Protein 3NTL (pdb70)

Foldseek 3Di:
DDDLKAFFFKEKEWEFFFFAFALVCVVLLQQQFVDDADDDPDHGPAHHVLSLLLLLLVLLAVQQVCCVRVNDPPPDADDPPLEAAEEWLENRGLSSSVSSCCSNGNPDDYDHHYDPPRVDTDLLQALAFADADPVLWVVLQVLLVVLLVVADQQVLQVLVCVLRVSCPGNCCVPVVPRGQVVKDKGWDRHHGHATDIDGSLVSLQSLLVNLLSCLLVQPDCCNRSNVSQDDPVSNLSSLSSNQSRLCSRQARLSSLLRRLVSNLVVVLCCQPVVVVVHRRHYYYYHHPSNVRSNCNLLAKDDWDFPLASHPRDRRKIWMWIWMASVVVRFIKIWIKIWAAHSCCSNVVPRAHPVRHTGIGTIDGPQFGAPPVRIGGPVSVSCSSVVSD/DPWFFQAKEKEAAFFFFAQAQDPPDLNQQQFVDDADDDPDHHPAHDPLRLLLLLLVLLAVLQVNQVRPYAHPPDAPPPPLEAAEEWQENRGLSSSVSSCCSNGPPYPHHHDYDPDHPDGDLLFALAFADQDVVLFVVLQVLLVVLLVVDDQLVLQVLVCVLRVRQPGNCCVPVVQRGQNPKDKDWGRHHGHATAIDGNLVSLLSVLVNLLSCLLVQPPCCNRSNNSQDDVVSNLSSLCSNQSRLCSGQAGLSSLLRRNLSNLVVVLCQVPVVVVSHRSYYYYYHHPSNVNSVCNLLAWDDDDFPQASHPRDRAKIWMWTWIDDPDPQQIKIWIKTWGAHSCCSNVVPNAHPVRHTGIDTIAGPQFGDDPVRIGGVVSVSVSSVVSND

InterPro domains:
  IPR000560 Histidine phosphatase superfamily, clade-2 [PF00328] (30-363)
  IPR000560 Histidine phosphatase superfamily, clade-2 [cd07061] (30-361)
  IPR029033 Histidine phosphatase superfamily [G3DSA:3.40.50.1240] (29-404)
  IPR029033 Histidine phosphatase superfamily [G3DSA:3.40.50.1240] (44-274)
  IPR029033 Histidine phosphatase superfamily [SSF53254] (25-410)
  IPR033379 Histidine acid phosphatase active site [PS00616] (31-45)
  IPR033379 Histidine acid phosphatase active site [PS00778] (305-321)
  IPR050645 Histidine Acid Phosphatase [PTHR11567] (20-408)

Secondary structure (DSSP, 8-state):
--TTEEEEEEEEEEE--SBPPPGGGHHHHHHT-SSPPPP-SS-TTSBPHHHHHHHHHHHHHHHHHHHHTTSS-TTSPPPTTSEEEEE-SSHHHHHHHHHHHHHHSTTS---EE--SSTTS--GGG--------HHHHHHHHHHHHHHHHT---HHHHHHHHHHTTGGGSHHHHTT----TTTS--EEE--TTS--EEESHHHHHHHHHHHHHHHHHHT--GGGSGGGT--SHHHHHHHHHHHHHHHHHHH-SHHHHHHHTHHHHHHHHIIIIITGGGS-SEEEEEE-HHHHHHHHHHTTBPP---TT-S-SS-TT-EEEEEEEEETTTTEEEEEEEEEE--HHHHHTT---SSSSPPEEEEE-BSSS---TTS-EEHHHHHHHHHHH-/---EEEEEEEEEE---BPPP-STTSHHHHT-SSPPPP-SS-TTPBPHHHHHHHHHHHHHHHHHHHHTTSS-TTSPPPTTSEEEEE-SSHHHHHHHHHHHHHHSTTS--PEE--S-TTS--GGG--------HHHHHHHHHHHHHHHHT---HHHHHHHHHHHTGGGSHHHHHH----SSS---EEE--TTS--EEESHHHHHHHHHHHHHHHHHHT--GGGSGGGT--SHHHHHHHHHHHHHHHHHHH-SHHHHHHHTHHHHHHHHIIIIITTTT--SEEEEEE-HHHHHHHHHHTTBPP---TT-S-SS-TT-EEEEEEEESS-GGG-EEEEEEEE--HHHHHHT----SSSPPEEEEE-BTTB---TTS-EEHHHHHHHHHHHH-

Sequence (775 aa):
SPEGYQLEQVLIMSRANLRAPLANNGSVLEQSTPKQWPEWEVPGGQLTTKGGVLEVYMGHYMREWLAQQGMVKTGECPAADSVYAYANSLQRTVVATAQFFITGAFPGCDVPVHHQEEKMMGTMDPTFNPVITDNSPEFREKALKAMETERQKMQLTESYKLLEQMTNYADSPSCKEKKVCSLADAKDTFSADYEKEPGVSGPLKKVGNSLVDAFTLQYYEGFPADQVVAWGEIKTDQQWRVLSKLKNGYQDSLFTSTEVAQNVAKPLVKYIDKTLVTEQAKAPKITLLLVGHDSSNIASLLTALDFKPYQLHDQQERTPIGGKIVFQRWHDKNANQELMKIEYVYQSSEQLRNASVLSLQSPAQRVTLELKGCPVDANGFCPVDKFNAVMNNAAEGYQLEQVLIMSRANLRAPLANNGSVLLEQSTPKQWPEWEVPGGQLTTKGGVLEVYMMGHYMMREEWLAQQGMVKTGECPAADSVYAYANSLQRTVATAQFFITGAFPGCDVPVHHQEKMGTMDPTFNPVITDNSPEFREKALKAMETERQKMQLTESYKLLEQMTNNYADSPSCKEKKVCSLADAKDTFSADYEKEPGVSGPLKVGNSLVDAFTLQYYEGFPADQVAWGEIKTDQQQWRVVLSSKLKNGYQQDSLFTSSTEVAQNVAKPLVKYIDKTLVTEQAKAPKITLLVGHDSSNIASLLTALDFKPYQLHDQQERTPIGGKIVFQRWHDKNANQELMKIEYVYQSSEQLRNASVLSLQSSPAQRVTLELKGCPVDANGFCPVDKFNAVMNNAAK

Solvent-accessible surface area: 31461 Å² total; per-residue (Å²): 81,37,150,21,40,81,2,62,8,1,0,0,0,0,9,3,0,0,11,2,23,58,72,148,17,38,85,33,15,98,64,2,4,72,57,150,50,24,155,38,80,32,64,29,9,33,3,2,11,30,0,0,1,0,1,0,15,0,0,13,3,0,29,32,16,1,23,111,25,54,6,6,104,103,27,93,53,19,64,97,134,22,11,72,0,30,0,0,0,28,35,34,0,0,0,0,0,30,1,3,10,10,2,0,2,25,2,7,95,26,83,28,66,32,58,119,146,58,62,42,62,9,90,25,0,30,4,24,0,73,47,104,41,112,97,28,46,102,124,0,57,132,12,0,63,68,34,48,141,145,38,166,6,86,135,1,5,115,23,0,19,121,4,1,54,6,58,65,0,20,18,10,116,124,146,156,72,72,27,4,34,119,40,182,38,87,14,41,2,76,99,94,122,77,3,16,8,65,30,8,0,82,29,0,20,3,1,0,11,0,0,8,0,2,50,4,35,35,27,67,74,96,71,10,1,54,20,58,22,167,56,111,122,40,28,141,15,0,6,71,0,16,25,3,36,16,36,0,2,4,32,6,67,73,0,0,103,7,4,4,98,49,2,2,122,49,0,10,77,14,6,30,83,103,49,85,189,23,36,90,3,1,0,0,1,0,16,34,12,5,0,9,1,0,9,29,11,1,65,16,83,113,38,152,9,83,88,22,45,5,73,3,0,0,0,0,0,0,0,1,1,43,7,56,9,129,107,62,124,79,51,6,3,37,6,12,0,0,0,0,8,18,86,23,0,54,98,25,34,87,0,8,58,156,55,61,4,32,59,23,68,5,51,2,105,37,0,68,45,74,109,82,6,5,4,50,10,109,102,0,33,58,24,0,65,134,33,67,198,35,84,45,2,63,4,0,0,0,0,0,9,7,0,0,45,1,16,96,37,90,136,48,13,64,11,42,34,1,4,69,64,163,36,34,160,35,68,33,63,26,22,33,4,2,12,33,0,0,1,0,0,0,14,0,0,21,4,0,17,26,18,2,22,104,41,43,10,12,123,75,28,95,58,13,72,96,135,11,11,76,0,28,0,0,0,32,31,55,0,0,0,0,0,26,2,2,8,11,2,1,2,31,1,8,84,22,83,25,68,39,53,182,140,69,57,53,63,8,93,22,0,30,5,30,0,61,54,94,32,74,120,28,68,102,124,0,39,138,19,0,62,66,53,44,134,149,37,140,5,84,118,1,5,102,46,0,27,140,1,0,62,2,60,64,0,26,16,17,141,114,137,156,74,50,34,0,19,107,28,162,38,82,22,38,2,52,105,86,118,68,3,16,10,60,28,6,0,80,23,0,27,23,0,0,15,2,0,9,1,1,49,4,30,35,28,81,77,97,72,6,0,58,17,62,22,161,70,103,115,42,24,124,19,0,10,98,0,14,25,4,38,18,32,0,1,6,41,11,84,53,0,0,72,24,2,4,72,40,2,1,112,36,0,14,67,6,4,37,92,80,58,114,163,25,23,91,2,1,0,0,0,0,20,39,14,5,0,10,1,0,9,30,5,2,65,17,88,125,36,152,14,90,93,22,45,8,78,2,0,1,0,0,0,0,0,0,0,29,24,42,71,78,86,67,102,102,6,38,3,34,6,12,0,0,0,0,9,21,87,21,0,51,97,28,32,99,1,20,67,158,57,58,5,36,60,25,68,4,35,2,112,41,0,79,43,79,108,104,5,36,3,51,14,78,98,1,49,58,22,0,86,93,10,22,187

Structure (mmCIF, N/CA/C/O backbone):
data_3NTL
#
_entry.id   3NTL
#
_cell.length_a   151.079
_cell.length_b   151.079
_cell.length_c   86.644
_cell.angle_alpha   90.00
_cell.angle_beta   90.00
_cell.angle_gamma   120.00
#
_symmetry.space_group_name_H-M   'H 3'
#
loop_
_entity.id
_entity.type
_entity.pdbx_description
1 polymer 'Acid glucose-1-phosphate phosphatase'
2 non-polymer 'INOSITOL HEXAKISPHOSPHATE'
3 non-polymer 'PHOSPHATE ION'
4 non-polymer 'CALCIUM ION'
5 water water
#
loop_
_atom_site.group_PDB
_atom_site.id
_atom_site.type_symbol
_atom_site.label_atom_id
_atom_site.label_alt_id
_atom_site.label_comp_id
_atom_site.label_asym_id
_atom_site.label_entity_id
_atom_site.label_seq_id
_atom_site.pdbx_PDB_ins_code
_atom_site.Cartn_x
_atom_site.Cartn_y
_atom_site.Cartn_z
_atom_site.occupancy
_atom_site.B_iso_or_equiv
_atom_site.auth_seq_id
_atom_site.auth_comp_id
_atom_site.auth_asym_id
_atom_site.auth_atom_id
_atom_site.pdbx_PDB_model_num
ATOM 1 N N . SER A 1 1 ? -35.043 -7.152 0.182 1.00 48.24 1 SER A N 1
ATOM 2 C CA . SER A 1 1 ? -34.153 -8.110 -0.510 1.00 47.90 1 SER A CA 1
ATOM 3 C C . SER A 1 1 ? -34.933 -9.363 -0.934 1.00 47.31 1 SER A C 1
ATOM 4 O O . SER A 1 1 ? -35.622 -9.966 -0.115 1.00 46.59 1 SER A O 1
ATOM 7 N N . PRO A 1 2 ? -34.820 -9.764 -2.213 1.00 46.89 2 PRO A N 1
ATOM 8 C CA . PRO A 1 2 ? -35.409 -11.058 -2.574 1.00 45.98 2 PRO A CA 1
ATOM 9 C C . PRO A 1 2 ? -34.848 -12.278 -1.809 1.00 45.03 2 PRO A C 1
ATOM 10 O O . PRO A 1 2 ? -33.806 -12.219 -1.144 1.00 44.85 2 PRO A O 1
ATOM 14 N N . GLU A 1 3 ? -35.630 -13.340 -1.882 1.00 44.59 3 GLU A N 1
ATOM 15 C CA . GLU A 1 3 ? -35.395 -14.710 -1.400 1.00 44.07 3 GLU A CA 1
ATOM 16 C C . GLU A 1 3 ? -34.033 -15.266 -1.795 1.00 42.77 3 GLU A C 1
ATOM 17 O O . GLU A 1 3 ? -33.737 -15.371 -2.976 1.00 42.20 3 GLU A O 1
ATOM 23 N N . GLY A 1 4 ? -33.237 -15.657 -0.806 1.00 41.14 4 GLY A N 1
ATOM 24 C CA . GLY A 1 4 ? -31.849 -16.039 -1.031 1.00 40.04 4 GLY A CA 1
ATOM 25 C C . GLY A 1 4 ? -30.891 -14.877 -1.310 1.00 38.79 4 GLY A C 1
ATOM 26 O O . GLY A 1 4 ? -29.728 -15.109 -1.594 1.00 39.11 4 GLY A O 1
ATOM 27 N N . TYR A 1 5 ? -31.358 -13.626 -1.251 1.00 38.44 5 TYR A N 1
ATOM 28 C CA . TYR A 1 5 ? -30.434 -12.486 -1.372 1.00 37.12 5 TYR A CA 1
ATOM 29 C C . TYR A 1 5 ? -29.814 -12.269 -0.010 1.00 35.57 5 TYR A C 1
ATOM 30 O O . TYR A 1 5 ? -30.520 -12.380 0.995 1.00 35.75 5 TYR A O 1
ATOM 39 N N . GLN A 1 6 ? -28.498 -12.076 0.010 1.00 33.32 6 GLN A N 1
ATOM 40 C CA . GLN A 1 6 ? -27.720 -11.797 1.198 1.00 32.95 6 GLN A CA 1
ATOM 41 C C . GLN A 1 6 ? -26.821 -10.562 0.952 1.00 31.51 6 GLN A C 1
ATOM 42 O O . GLN A 1 6 ? -25.941 -10.582 0.086 1.00 30.66 6 GLN A O 1
ATOM 48 N N . LEU A 1 7 ? -27.027 -9.510 1.746 1.00 30.59 7 LEU A N 1
ATOM 49 C CA . LEU A 1 7 ? -26.215 -8.268 1.628 1.00 29.35 7 LEU A CA 1
ATOM 50 C C . LEU A 1 7 ? -24.876 -8.622 2.244 1.00 28.06 7 LEU A C 1
ATOM 51 O O . LEU A 1 7 ? -24.908 -9.265 3.274 1.00 29.57 7 LEU A O 1
ATOM 56 N N . GLU A 1 8 ? -23.730 -8.276 1.621 1.00 27.44 8 GLU A N 1
ATOM 57 C CA . GLU A 1 8 ? -22.381 -8.581 2.105 1.00 27.90 8 GLU A CA 1
ATOM 58 C C . GLU A 1 8 ? -21.418 -7.403 2.285 1.00 26.87 8 GLU A C 1
ATOM 59 O O . GLU A 1 8 ? -20.440 -7.492 3.058 1.00 26.29 8 GLU A O 1
ATOM 65 N N . GLN A 1 9 ? -21.583 -6.321 1.510 1.00 26.33 9 GLN A N 1
ATOM 66 C CA . GLN A 1 9 ? -20.743 -5.141 1.736 1.00 24.34 9 GLN A CA 1
ATOM 67 C C . GLN A 1 9 ? -21.529 -3.850 1.499 1.00 22.69 9 GLN A C 1
ATOM 68 O O . GLN A 1 9 ? -22.429 -3.838 0.653 1.00 23.59 9 GLN A O 1
ATOM 74 N N . VAL A 1 10 ? -21.222 -2.805 2.252 1.00 20.35 10 VAL A N 1
ATOM 75 C CA . VAL A 1 10 ? -21.883 -1.500 1.955 1.00 21.90 10 VAL A CA 1
ATOM 76 C C . VAL A 1 10 ? -20.847 -0.386 2.012 1.00 20.64 10 VAL A C 1
ATOM 77 O O . VAL A 1 10 ? -19.859 -0.517 2.705 1.00 20.42 10 VAL A O 1
ATOM 81 N N . LEU A 1 11 ? -20.994 0.655 1.173 1.00 22.01 11 LEU A N 1
ATOM 82 C CA . LEU A 1 11 ? -20.198 1.876 1.319 1.00 20.92 11 LEU A CA 1
ATOM 83 C C . LEU A 1 11 ? -21.245 2.997 1.372 1.00 19.68 11 LEU A C 1
ATOM 84 O O . LEU A 1 11 ? -22.124 3.065 0.489 1.00 19.04 11 LEU A O 1
ATOM 89 N N . ILE A 1 12 ? -21.134 3.839 2.396 1.00 18.94 12 ILE A N 1
ATOM 90 C CA . ILE A 1 12 ? -22.108 4.945 2.673 1.00 17.25 12 ILE A CA 1
ATOM 91 C C . ILE A 1 12 ? -21.297 6.235 2.435 1.00 17.46 12 ILE A C 1
ATOM 92 O O . ILE A 1 12 ? -20.345 6.510 3.149 1.00 20.74 12 ILE A O 1
ATOM 97 N N . MET A 1 13 ? -21.650 6.988 1.383 1.00 18.34 13 MET A N 1
ATOM 98 C CA . MET A 1 13 ? -21.000 8.246 1.064 1.00 16.60 13 MET A CA 1
ATOM 99 C C . MET A 1 13 ? -22.033 9.267 1.579 1.00 17.11 13 MET A C 1
ATOM 100 O O . MET A 1 13 ? -23.080 9.408 1.025 1.00 16.92 13 MET A O 1
ATOM 105 N N . SER A 1 14 ? -21.691 9.967 2.634 1.00 16.88 14 SER A N 1
ATOM 106 C CA . SER A 1 14 ? -22.614 10.869 3.305 1.00 15.26 14 SER A CA 1
ATOM 107 C C . SER A 1 14 ? -22.235 12.334 3.138 1.00 15.20 14 SER A C 1
ATOM 108 O O . SER A 1 14 ? -21.059 12.687 3.017 1.00 16.57 14 SER A O 1
ATOM 111 N N . ARG A 1 15 ? -23.247 13.194 3.168 1.00 14.77 15 ARG A N 1
ATOM 112 C CA . ARG A 1 15 ? -23.037 14.627 3.397 1.00 15.40 15 ARG A CA 1
ATOM 113 C C . ARG A 1 15 ? -23.058 14.838 4.877 1.00 15.13 15 ARG A C 1
ATOM 114 O O . ARG A 1 15 ? -23.639 14.007 5.579 1.00 16.75 15 ARG A O 1
ATOM 122 N N . ALA A 1 16 ? -22.363 15.865 5.409 1.00 15.66 16 ALA A N 1
ATOM 123 C CA . ALA A 1 16 ? -22.616 16.301 6.774 1.00 14.67 16 ALA A CA 1
ATOM 124 C C . ALA A 1 16 ? -24.141 16.573 7.019 1.00 15.98 16 ALA A C 1
ATOM 125 O O . ALA A 1 16 ? -24.884 16.847 6.090 1.00 14.46 16 ALA A O 1
ATOM 127 N N . ASN A 1 17 ? -24.557 16.441 8.284 1.00 14.74 17 ASN A N 1
ATOM 128 C CA . ASN A 1 17 ? -25.879 16.817 8.695 1.00 16.31 17 ASN A CA 1
ATOM 129 C C . ASN A 1 17 ? -25.952 18.302 8.990 1.00 15.92 17 ASN A C 1
ATOM 130 O O . ASN A 1 17 ? -25.124 19.100 8.478 1.00 15.73 17 ASN A O 1
ATOM 135 N N . LEU A 1 18 ? -26.950 18.680 9.764 1.00 15.81 18 LEU A N 1
ATOM 136 C CA . LEU A 1 18 ? -27.355 20.086 9.872 1.00 15.32 18 LEU A CA 1
ATOM 137 C C . LEU A 1 18 ? -26.260 20.979 10.450 1.00 14.80 18 LEU A C 1
ATOM 138 O O . LEU A 1 18 ? -25.819 20.732 11.563 1.00 15.42 18 LEU A O 1
ATOM 143 N N . ARG A 1 19 ? -25.890 22.021 9.693 1.00 17.23 19 ARG A N 1
ATOM 144 C CA . ARG A 1 19 ? -24.809 22.973 10.069 1.00 16.16 19 ARG A CA 1
ATOM 145 C C . ARG A 1 19 ? -25.349 24.413 9.988 1.00 15.83 19 ARG A C 1
ATOM 146 O O . ARG A 1 19 ? -26.355 24.669 9.354 1.00 15.80 19 ARG A O 1
ATOM 154 N N . ALA A 1 20 ? -24.728 25.308 10.723 1.00 15.10 20 ALA A N 1
ATOM 155 C CA . ALA A 1 20 ? -24.946 26.753 10.540 1.00 15.62 20 ALA A CA 1
ATOM 156 C C . ALA A 1 20 ? -24.469 27.209 9.154 1.00 17.28 20 ALA A C 1
ATOM 157 O O . ALA A 1 20 ? -23.557 26.654 8.575 1.00 15.94 20 ALA A O 1
ATOM 159 N N . PRO A 1 21 ? -25.127 28.260 8.584 1.00 17.02 21 PRO A N 1
ATOM 160 C CA . PRO A 1 21 ? -24.722 28.823 7.282 1.00 17.08 21 PRO A CA 1
ATOM 161 C C . PRO A 1 21 ? -23.215 29.171 7.223 1.00 17.52 21 PRO A C 1
ATOM 162 O O . PRO A 1 21 ? -22.645 29.626 8.264 1.00 18.56 21 PRO A O 1
ATOM 166 N N . LEU A 1 22 ? -22.580 28.866 6.084 1.00 17.40 22 LEU A N 1
ATOM 167 C CA . LEU A 1 22 ? -21.130 29.043 5.950 1.00 19.48 22 LEU A CA 1
ATOM 168 C C . LEU A 1 22 ? -20.655 30.445 6.312 1.00 20.10 22 LEU A C 1
ATOM 169 O O . LEU A 1 22 ? -21.254 31.467 5.897 1.00 17.27 22 LEU A O 1
ATOM 174 N N . ALA A 1 23 ? -19.607 30.495 7.130 1.00 20.34 23 ALA A N 1
ATOM 175 C CA . ALA A 1 23 ? -19.094 31.776 7.633 1.00 23.75 23 ALA A CA 1
ATOM 176 C C . ALA A 1 23 ? -18.629 32.615 6.434 1.00 24.06 23 ALA A C 1
ATOM 177 O O . ALA A 1 23 ? -18.785 33.847 6.439 1.00 26.60 23 ALA A O 1
ATOM 179 N N . ASN A 1 24 ? -18.120 31.955 5.394 1.00 24.12 24 ASN A N 1
ATOM 180 C CA . ASN A 1 24 ? -17.607 32.644 4.188 1.00 27.25 24 ASN A CA 1
ATOM 181 C C . ASN A 1 24 ? -18.659 33.408 3.365 1.00 26.98 24 ASN A C 1
ATOM 182 O O . ASN A 1 24 ? -18.312 34.308 2.537 1.00 25.88 24 ASN A O 1
ATOM 187 N N . ASN A 1 25 ? -19.940 33.071 3.586 1.00 25.43 25 ASN A N 1
ATOM 188 C CA . ASN A 1 25 ? -21.047 33.861 2.965 1.00 24.92 25 ASN A CA 1
ATOM 189 C C . ASN A 1 25 ? -21.589 35.003 3.801 1.00 24.73 25 ASN A C 1
ATOM 190 O O . ASN A 1 25 ? -22.480 35.745 3.349 1.00 23.75 25 ASN A O 1
ATOM 195 N N . GLY A 1 26 ? -21.022 35.179 4.991 1.00 25.39 26 GLY A N 1
ATOM 196 C CA . GLY A 1 26 ? -21.543 36.137 5.957 1.00 26.77 26 GLY A CA 1
ATOM 197 C C . GLY A 1 26 ? -21.714 37.508 5.345 1.00 28.02 26 GLY A C 1
ATOM 198 O O . GLY A 1 26 ? -22.737 38.189 5.565 1.00 27.95 26 GLY A O 1
ATOM 199 N N . SER A 1 27 ? -20.738 37.941 4.566 1.00 27.39 27 SER A N 1
ATOM 200 C CA . SER A 1 27 ? -20.785 39.344 4.126 1.00 28.90 27 SER A CA 1
ATOM 201 C C . SER A 1 27 ? -21.745 39.503 2.917 1.00 28.55 27 SER A C 1
ATOM 202 O O . SER A 1 27 ? -22.464 40.541 2.797 1.00 27.13 27 SER A O 1
ATOM 205 N N . VAL A 1 28 ? -21.853 38.448 2.080 1.00 26.46 28 VAL A N 1
ATOM 206 C CA . VAL A 1 28 ? -22.863 38.477 1.016 1.00 26.50 28 VAL A CA 1
ATOM 207 C C . VAL A 1 28 ? -24.255 38.536 1.632 1.00 24.32 28 VAL A C 1
ATOM 208 O O . VAL A 1 28 ? -25.089 39.339 1.197 1.00 23.52 28 VAL A O 1
ATOM 212 N N . LEU A 1 29 ? -24.489 37.719 2.669 1.00 22.70 29 LEU A N 1
ATOM 213 C CA . LEU A 1 29 ? -25.809 37.708 3.347 1.00 22.49 29 LEU A CA 1
ATOM 214 C C . LEU A 1 29 ? -26.064 39.141 3.875 1.00 24.01 29 LEU A C 1
ATOM 215 O O . LEU A 1 29 ? -27.161 39.689 3.697 1.00 20.46 29 LEU A O 1
ATOM 220 N N . GLU A 1 30 ? -25.020 39.754 4.426 1.00 23.75 30 GLU A N 1
ATOM 221 C CA . GLU A 1 30 ? -25.174 41.093 5.026 1.00 26.64 30 GLU A CA 1
ATOM 222 C C . GLU A 1 30 ? -25.462 42.145 3.967 1.00 26.60 30 GLU A C 1
ATOM 223 O O . GLU A 1 30 ? -26.331 43.014 4.156 1.00 28.72 30 GLU A O 1
ATOM 229 N N . GLN A 1 31 ? -24.751 42.072 2.852 1.00 26.08 31 GLN A N 1
ATOM 230 C CA . GLN A 1 31 ? -24.956 43.014 1.722 1.00 26.46 31 GLN A CA 1
ATOM 231 C C . GLN A 1 31 ? -26.293 42.831 0.980 1.00 25.64 31 GLN A C 1
ATOM 232 O O . GLN A 1 31 ? -26.717 43.733 0.260 1.00 23.71 31 GLN A O 1
ATOM 238 N N . SER A 1 32 ? -26.934 41.664 1.136 1.00 21.42 32 SER A N 1
ATOM 239 C CA . SER A 1 32 ? -28.082 41.357 0.306 1.00 21.32 32 SER A CA 1
ATOM 240 C C . SER A 1 32 ? -29.382 41.796 0.946 1.00 21.81 32 SER A C 1
ATOM 241 O O . SER A 1 32 ? -30.457 41.711 0.350 1.00 21.17 32 SER A O 1
ATOM 244 N N . THR A 1 33 ? -29.331 42.243 2.174 1.00 21.43 33 THR A N 1
ATOM 245 C CA . THR A 1 33 ? -30.577 42.660 2.782 1.00 21.64 33 THR A CA 1
ATOM 246 C C . THR A 1 33 ? -30.366 43.627 3.937 1.00 21.08 33 THR A C 1
ATOM 247 O O . THR A 1 33 ? -29.405 43.513 4.637 1.00 20.57 33 THR A O 1
ATOM 251 N N . PRO A 1 34 ? -31.319 44.559 4.174 1.00 22.28 34 PRO A N 1
ATOM 252 C CA . PRO A 1 34 ? -31.173 45.407 5.380 1.00 21.18 34 PRO A CA 1
ATOM 253 C C . PRO A 1 34 ? -31.657 44.679 6.650 1.00 22.41 34 PRO A C 1
ATOM 254 O O . PRO A 1 34 ? -31.454 45.158 7.777 1.00 24.54 34 PRO A O 1
ATOM 258 N N . LYS A 1 35 ? -32.304 43.520 6.496 1.00 21.73 35 LYS A N 1
ATOM 259 C CA . LYS A 1 35 ? -32.803 42.765 7.661 1.00 20.55 35 LYS A CA 1
ATOM 260 C C . LYS A 1 35 ? -31.725 42.074 8.456 1.00 19.53 35 LYS A C 1
ATOM 261 O O . LYS A 1 35 ? -30.609 41.820 8.000 1.00 19.96 35 LYS A O 1
ATOM 267 N N . GLN A 1 36 ? -32.104 41.716 9.653 1.00 19.30 36 GLN A N 1
ATOM 268 C CA . GLN A 1 36 ? -31.217 41.062 10.542 1.00 19.35 36 GLN A CA 1
ATOM 269 C C . GLN A 1 36 ? -31.323 39.552 10.333 1.00 19.46 36 GLN A C 1
ATOM 270 O O . GLN A 1 36 ? -32.449 38.981 10.283 1.00 20.29 36 GLN A O 1
ATOM 276 N N . TRP A 1 37 ? -30.162 38.897 10.232 1.00 19.61 37 TRP A N 1
ATOM 277 C CA . TRP A 1 37 ? -30.127 37.425 10.227 1.00 20.96 37 TRP A CA 1
ATOM 278 C C . TRP A 1 37 ? -30.201 36.845 11.640 1.00 20.61 37 TRP A C 1
ATOM 279 O O . TRP A 1 37 ? -29.388 37.189 12.475 1.00 21.01 37 TRP A O 1
ATOM 290 N N . PRO A 1 38 ? -31.141 35.935 11.891 1.00 20.25 38 PRO A N 1
ATOM 291 C CA . PRO A 1 38 ? -31.166 35.171 13.127 1.00 21.83 38 PRO A CA 1
ATOM 292 C C . PRO A 1 38 ? -29.824 34.492 13.461 1.00 21.96 38 PRO A C 1
ATOM 293 O O . PRO A 1 38 ? -29.123 34.005 12.571 1.00 20.83 38 PRO A O 1
ATOM 297 N N . GLU A 1 39 ? -29.489 34.494 14.754 1.00 21.10 39 GLU A N 1
ATOM 298 C CA . GLU A 1 39 ? -28.216 34.009 15.207 1.00 22.72 39 GLU A CA 1
ATOM 299 C C . GLU A 1 39 ? -28.347 32.487 15.401 1.00 21.80 39 GLU A C 1
ATOM 300 O O . GLU A 1 39 ? -29.435 31.976 15.732 1.00 23.79 39 GLU A O 1
ATOM 306 N N . TRP A 1 40 ? -27.238 31.802 15.169 1.00 20.87 40 TRP A N 1
ATOM 307 C CA . TRP A 1 40 ? -27.122 30.344 15.323 1.00 19.85 40 TRP A CA 1
ATOM 308 C C . TRP A 1 40 ? -26.310 30.010 16.579 1.00 20.30 40 TRP A C 1
ATOM 309 O O . TRP A 1 40 ? -25.574 30.834 17.129 1.00 18.75 40 TRP A O 1
ATOM 320 N N . GLU A 1 41 ? -26.493 28.787 17.048 1.00 21.25 41 GLU A N 1
ATOM 321 C CA . GLU A 1 41 ? -25.917 28.360 18.287 1.00 20.83 41 GLU A CA 1
ATOM 322 C C . GLU A 1 41 ? -24.423 28.110 18.099 1.00 19.29 41 GLU A C 1
ATOM 323 O O . GLU A 1 41 ? -23.682 28.098 19.053 1.00 19.12 41 GLU A O 1
ATOM 329 N N . VAL A 1 42 ? -23.953 27.957 16.870 1.00 18.59 42 VAL A N 1
ATOM 330 C CA . VAL A 1 42 ? -22.534 27.703 16.625 1.00 19.94 42 VAL A CA 1
ATOM 331 C C . VAL A 1 42 ? -22.016 28.621 15.520 1.00 19.31 42 VAL A C 1
ATOM 332 O O . VAL A 1 42 ? -22.839 29.230 14.834 1.00 18.97 42 VAL A O 1
ATOM 336 N N . PRO A 1 43 ? -20.672 28.780 15.378 1.00 19.29 43 PRO A N 1
ATOM 337 C CA . PRO A 1 43 ? -20.042 29.520 14.271 1.00 19.40 43 PRO A CA 1
ATOM 338 C C . PRO A 1 43 ? -20.423 28.952 12.931 1.00 20.00 43 PRO A C 1
ATOM 339 O O . PRO A 1 43 ? -20.677 27.731 12.826 1.00 19.35 43 PRO A O 1
ATOM 343 N N . GLY A 1 44 ? -20.439 29.782 11.890 1.00 18.64 44 GLY A N 1
ATOM 344 C CA . GLY A 1 44 ? -20.784 29.321 10.589 1.00 20.59 44 GLY A CA 1
ATOM 345 C C . GLY A 1 44 ? -20.007 28.077 10.128 1.00 19.36 44 GLY A C 1
ATOM 346 O O . GLY A 1 44 ? -18.815 27.959 10.335 1.00 18.81 44 GLY A O 1
ATOM 347 N N . GLY A 1 45 ? -20.713 27.158 9.513 1.00 17.28 45 GLY A N 1
ATOM 348 C CA . GLY A 1 45 ? -20.072 25.999 8.951 1.00 17.13 45 GLY A CA 1
ATOM 349 C C . GLY A 1 45 ? -19.935 24.862 9.959 1.00 16.53 45 GLY A C 1
ATOM 350 O O . GLY A 1 45 ? -19.403 23.812 9.621 1.00 16.82 45 GLY A O 1
ATOM 351 N N . GLN A 1 46 ? -20.303 25.091 11.230 1.00 15.32 46 GLN A N 1
ATOM 352 C CA . GLN A 1 46 ? -20.206 24.019 12.198 1.00 15.92 46 GLN A CA 1
ATOM 353 C C . GLN A 1 46 ? -21.549 23.261 12.283 1.00 15.37 46 GLN A C 1
ATOM 354 O O . GLN A 1 46 ? -22.603 23.833 12.132 1.00 15.04 46 GLN A O 1
ATOM 360 N N . LEU A 1 47 ? -21.477 21.988 12.669 1.00 14.57 47 LEU A N 1
ATOM 361 C CA . LEU A 1 47 ? -22.648 21.230 12.880 1.00 14.40 47 LEU A CA 1
ATOM 362 C C . LEU A 1 47 ? -23.409 21.853 14.015 1.00 13.46 47 LEU A C 1
ATOM 363 O O . LEU A 1 47 ? -22.788 22.384 14.973 1.00 14.19 47 LEU A O 1
ATOM 368 N N . THR A 1 48 ? -24.751 21.751 14.005 1.00 13.58 48 THR A N 1
ATOM 369 C CA . THR A 1 48 ? -25.462 22.169 15.221 1.00 13.75 48 THR A CA 1
ATOM 370 C C . THR A 1 48 ? -25.754 20.935 16.028 1.00 14.81 48 THR A C 1
ATOM 371 O O . THR A 1 48 ? -25.533 19.812 15.543 1.00 13.50 48 THR A O 1
ATOM 375 N N . THR A 1 49 ? -26.157 21.157 17.295 1.00 14.44 49 THR A N 1
ATOM 376 C CA . THR A 1 49 ? -26.538 20.021 18.188 1.00 14.98 49 THR A CA 1
ATOM 377 C C . THR A 1 49 ? -27.704 19.255 17.589 1.00 15.16 49 THR A C 1
ATOM 378 O O . THR A 1 49 ? -27.662 18.034 17.584 1.00 14.60 49 THR A O 1
ATOM 382 N N . LYS A 1 50 ? -28.689 19.953 17.021 1.00 14.38 50 LYS A N 1
ATOM 383 C CA . LYS A 1 50 ? -29.770 19.235 16.293 1.00 15.42 50 LYS A CA 1
ATOM 384 C C . LYS A 1 50 ? -29.251 18.364 15.137 1.00 16.22 50 LYS A C 1
ATOM 385 O O . LYS A 1 50 ? -29.732 17.227 14.935 1.00 12.33 50 LYS A O 1
ATOM 391 N N . GLY A 1 51 ? -28.260 18.888 14.387 1.00 15.93 51 GLY A N 1
ATOM 392 C CA . GLY A 1 51 ? -27.604 18.088 13.298 1.00 14.97 51 GLY A CA 1
ATOM 393 C C . GLY A 1 51 ? -27.109 16.768 13.839 1.00 13.60 51 GLY A C 1
ATOM 394 O O . GLY A 1 51 ? -27.240 15.726 13.158 1.00 14.85 51 GLY A O 1
ATOM 395 N N . GLY A 1 52 ? -26.521 16.849 15.026 1.00 12.55 52 GLY A N 1
ATOM 396 C CA . GLY A 1 52 ? -26.055 15.703 15.757 1.00 13.03 52 GLY A CA 1
ATOM 397 C C . GLY A 1 52 ? -27.145 14.691 16.060 1.00 12.60 52 GLY A C 1
ATOM 398 O O . GLY A 1 52 ? -26.960 13.464 15.846 1.00 13.05 52 GLY A O 1
ATOM 399 N N . VAL A 1 53 ? -28.243 15.180 16.572 1.00 13.96 53 VAL A N 1
ATOM 400 C CA . VAL A 1 53 ? -29.356 14.254 16.974 1.00 13.28 53 VAL A CA 1
ATOM 401 C C . VAL A 1 53 ? -29.929 13.634 15.737 1.00 10.89 53 VAL A C 1
ATOM 402 O O . VAL A 1 53 ? -30.318 12.426 15.694 1.00 13.62 53 VAL A O 1
ATOM 406 N N . LEU A 1 54 ? -30.029 14.440 14.699 1.00 11.64 54 LEU A N 1
ATOM 407 C CA . LEU A 1 54 ? -30.593 14.009 13.441 1.00 11.99 54 LEU A CA 1
ATOM 408 C C . LEU A 1 54 ? -29.673 12.961 12.863 1.00 12.80 54 LEU A C 1
ATOM 409 O O . LEU A 1 54 ? -30.147 11.990 12.286 1.00 11.61 54 LEU A O 1
ATOM 414 N N . GLU A 1 55 ? -28.361 13.144 13.039 1.00 12.18 55 GLU A N 1
ATOM 415 C CA . GLU A 1 55 ? -27.489 12.127 12.489 1.00 13.33 55 GLU A CA 1
ATOM 416 C C . GLU A 1 55 ? -27.471 10.864 13.380 1.00 13.27 55 GLU A C 1
ATOM 417 O O . GLU A 1 55 ? -27.253 9.758 12.865 1.00 17.36 55 GLU A O 1
ATOM 423 N N . VAL A 1 56 ? -27.649 11.027 14.698 1.00 12.84 56 VAL A N 1
ATOM 424 C CA . VAL A 1 56 ? -27.785 9.868 15.599 1.00 14.39 56 VAL A CA 1
ATOM 425 C C . VAL A 1 56 ? -28.965 8.996 15.066 1.00 14.56 56 VAL A C 1
ATOM 426 O O . VAL A 1 56 ? -28.893 7.741 15.023 1.00 15.88 56 VAL A O 1
ATOM 430 N N . TYR A 1 57 ? -30.061 9.641 14.735 1.00 13.13 57 TYR A N 1
ATOM 431 C CA . TYR A 1 57 ? -31.242 8.893 14.150 1.00 14.50 57 TYR A CA 1
ATOM 432 C C . TYR A 1 57 ? -30.930 8.159 12.845 1.00 14.12 57 TYR A C 1
ATOM 433 O O . TYR A 1 57 ? -31.373 7.018 12.655 1.00 13.29 57 TYR A O 1
ATOM 442 N N . MET A 1 58 ? -30.157 8.794 11.954 1.00 14.64 58 MET A N 1
ATOM 443 C CA . MET A 1 58 ? -29.724 8.129 10.709 1.00 12.95 58 MET A CA 1
ATOM 444 C C . MET A 1 58 ? -28.798 6.922 11.009 1.00 14.75 58 MET A C 1
ATOM 445 O O . MET A 1 58 ? -28.900 5.914 10.320 1.00 13.78 58 MET A O 1
ATOM 450 N N . GLY A 1 59 ? -27.907 7.052 11.995 1.00 13.43 59 GLY A N 1
ATOM 451 C CA . GLY A 1 59 ? -27.066 5.924 12.465 1.00 14.53 59 GLY A CA 1
ATOM 452 C C . GLY A 1 59 ? -27.967 4.782 12.976 1.00 15.78 59 GLY A C 1
ATOM 453 O O . GLY A 1 59 ? -27.749 3.611 12.634 1.00 15.95 59 GLY A O 1
ATOM 454 N N . HIS A 1 60 ? -28.928 5.092 13.847 1.00 13.75 60 HIS A N 1
ATOM 455 C CA . HIS A 1 60 ? -29.707 4.030 14.430 1.00 16.18 60 HIS A CA 1
ATOM 456 C C . HIS A 1 60 ? -30.520 3.396 13.319 1.00 15.76 60 HIS A C 1
ATOM 457 O O . HIS A 1 60 ? -30.684 2.168 13.269 1.00 15.67 60 HIS A O 1
ATOM 464 N N . TYR A 1 61 ? -31.097 4.222 12.446 1.00 15.05 61 TYR A N 1
ATOM 465 C CA . TYR A 1 61 ? -31.835 3.665 11.281 1.00 16.57 61 TYR A CA 1
ATOM 466 C C . TYR A 1 61 ? -30.956 2.709 10.454 1.00 16.10 61 TYR A C 1
ATOM 467 O O . TYR A 1 61 ? -31.359 1.592 10.129 1.00 16.36 61 TYR A O 1
ATOM 476 N N . MET A 1 62 ? -29.765 3.138 10.089 1.00 14.99 62 MET A N 1
ATOM 477 C CA . MET A 1 62 ? -28.872 2.300 9.269 1.00 17.06 62 MET A CA 1
ATOM 478 C C . MET A 1 62 ? -28.490 1.043 10.033 1.00 17.50 62 MET A C 1
ATOM 479 O O . MET A 1 62 ? -28.235 -0.034 9.403 1.00 18.45 62 MET A O 1
ATOM 484 N N . ARG A 1 63 ? -28.393 1.170 11.353 1.00 17.16 63 ARG A N 1
ATOM 485 C CA . ARG A 1 63 ? -28.051 -0.026 12.156 1.00 16.50 63 ARG A CA 1
ATOM 486 C C . ARG A 1 63 ? -29.158 -1.070 12.072 1.00 17.30 63 ARG A C 1
ATOM 487 O O . ARG A 1 63 ? -28.872 -2.256 11.833 1.00 16.16 63 ARG A O 1
ATOM 495 N N . GLU A 1 64 ? -30.394 -0.611 12.244 1.00 16.62 64 GLU A N 1
ATOM 496 C CA . GLU A 1 64 ? -31.527 -1.494 12.258 1.00 18.65 64 GLU A CA 1
ATOM 497 C C . GLU A 1 64 ? -31.628 -2.125 10.867 1.00 18.06 64 GLU A C 1
ATOM 498 O O . GLU A 1 64 ? -31.853 -3.323 10.767 1.00 17.15 64 GLU A O 1
ATOM 504 N N . TRP A 1 65 ? -31.477 -1.333 9.822 1.00 17.58 65 TRP A N 1
ATOM 505 C CA . TRP A 1 65 ? -31.407 -1.891 8.431 1.00 18.38 65 TRP A CA 1
ATOM 506 C C . TRP A 1 65 ? -30.305 -2.942 8.215 1.00 18.30 65 TRP A C 1
ATOM 507 O O . TRP A 1 65 ? -30.543 -4.061 7.700 1.00 19.91 65 TRP A O 1
ATOM 518 N N . LEU A 1 66 ? -29.096 -2.620 8.615 1.00 19.26 66 LEU A N 1
ATOM 519 C CA . LEU A 1 66 ? -27.985 -3.565 8.485 1.00 21.48 66 LEU A CA 1
ATOM 520 C C . LEU A 1 66 ? -28.226 -4.901 9.247 1.00 21.23 66 LEU A C 1
ATOM 521 O O . LEU A 1 66 ? -27.810 -5.976 8.776 1.00 22.96 66 LEU A O 1
ATOM 526 N N . ALA A 1 67 ? -28.895 -4.824 10.384 1.00 21.14 67 ALA A N 1
ATOM 527 C CA . ALA A 1 67 ? -29.295 -6.002 11.184 1.00 19.46 67 ALA A CA 1
ATOM 528 C C . ALA A 1 67 ? -30.482 -6.726 10.572 1.00 22.06 67 ALA A C 1
ATOM 529 O O . ALA A 1 67 ? -30.525 -7.963 10.584 1.00 21.95 67 ALA A O 1
ATOM 531 N N . GLN A 1 68 ? -31.429 -5.995 9.985 1.00 19.61 68 GLN A N 1
ATOM 532 C CA . GLN A 1 68 ? -32.506 -6.641 9.209 1.00 22.86 68 GLN A CA 1
ATOM 533 C C . GLN A 1 68 ? -31.906 -7.519 8.079 1.00 24.53 68 GLN A C 1
ATOM 534 O O . GLN A 1 68 ? -32.402 -8.659 7.763 1.00 25.20 68 GLN A O 1
ATOM 540 N N . GLN A 1 69 ? -30.846 -6.992 7.471 1.00 23.87 69 GLN A N 1
ATOM 541 C CA . GLN A 1 69 ? -30.208 -7.647 6.338 1.00 23.95 69 GLN A CA 1
ATOM 542 C C . GLN A 1 69 ? -29.085 -8.651 6.700 1.00 24.47 69 GLN A C 1
ATOM 543 O O . GLN A 1 69 ? -28.432 -9.169 5.786 1.00 25.94 69 GLN A O 1
ATOM 549 N N . GLY A 1 70 ? -28.860 -8.887 7.999 1.00 24.20 70 GLY A N 1
ATOM 550 C CA . GLY A 1 70 ? -27.868 -9.835 8.532 1.00 25.55 70 GLY A CA 1
ATOM 551 C C . GLY A 1 70 ? -26.445 -9.377 8.447 1.00 26.79 70 GLY A C 1
ATOM 552 O O . GLY A 1 70 ? -25.494 -10.198 8.446 1.00 27.66 70 GLY A O 1
ATOM 553 N N . MET A 1 71 ? -26.252 -8.078 8.296 1.00 27.11 71 MET A N 1
ATOM 554 C CA . MET A 1 71 ? -24.874 -7.565 8.127 1.00 28.86 71 MET A CA 1
ATOM 555 C C . MET A 1 71 ? -24.208 -7.382 9.473 1.00 29.37 71 MET A C 1
ATOM 556 O O . MET A 1 71 ? -22.995 -7.449 9.578 1.00 31.34 71 MET A O 1
ATOM 561 N N . VAL A 1 72 ? -25.003 -7.141 10.505 1.00 29.74 72 VAL A N 1
ATOM 562 C CA . VAL A 1 72 ? -24.501 -6.897 11.864 1.00 31.57 72 VAL A CA 1
ATOM 563 C C . VAL A 1 72 ? -25.545 -7.571 12.720 1.00 33.27 72 VAL A C 1
ATOM 564 O O . VAL A 1 72 ? -26.723 -7.578 12.363 1.00 33.45 72 VAL A O 1
ATOM 568 N N . LYS A 1 73 ? -25.141 -8.092 13.871 1.00 34.69 73 LYS A N 1
ATOM 569 C CA . LYS A 1 73 ? -26.077 -8.827 14.710 1.00 37.29 73 LYS A CA 1
ATOM 570 C C . LYS A 1 73 ? -26.668 -7.847 15.713 1.00 37.36 73 LYS A C 1
ATOM 571 O O . LYS A 1 73 ? -25.942 -7.008 16.249 1.00 38.47 73 LYS A O 1
ATOM 577 N N . THR A 1 74 ? -27.981 -7.906 15.950 1.00 39.41 74 THR A N 1
ATOM 578 C CA . THR A 1 74 ? -28.596 -7.053 17.003 1.00 40.79 74 THR A CA 1
ATOM 579 C C . THR A 1 74 ? -27.887 -7.312 18.335 1.00 39.71 74 THR A C 1
ATOM 580 O O . THR A 1 74 ? -27.520 -8.440 18.658 1.00 39.15 74 THR A O 1
ATOM 584 N N . GLY A 1 75 ? -27.679 -6.263 19.116 1.00 40.14 75 GLY A N 1
ATOM 585 C CA . GLY A 1 75 ? -27.191 -6.471 20.455 1.00 40.16 75 GLY A CA 1
ATOM 586 C C . GLY A 1 75 ? -25.755 -6.945 20.592 1.00 39.98 75 GLY A C 1
ATOM 587 O O . GLY A 1 75 ? -25.408 -7.516 21.627 1.00 39.87 75 GLY A O 1
ATOM 588 N N . GLU A 1 76 ? -24.926 -6.768 19.557 1.00 38.74 76 GLU A N 1
ATOM 589 C CA . GLU A 1 76 ? -23.481 -6.877 19.772 1.00 37.60 76 GLU A CA 1
ATOM 590 C C . GLU A 1 76 ? -22.693 -5.967 18.828 1.00 34.83 76 GLU A C 1
ATOM 591 O O . GLU A 1 76 ? -23.212 -5.522 17.827 1.00 34.78 76 GLU A O 1
ATOM 597 N N . CYS A 1 77 ? -21.454 -5.680 19.173 1.00 31.94 77 CYS A N 1
ATOM 598 C CA . CYS A 1 77 ? -20.606 -4.854 18.320 1.00 30.02 77 CYS A CA 1
ATOM 599 C C . CYS A 1 77 ? -20.081 -5.625 17.132 1.00 31.07 77 CYS A C 1
ATOM 600 O O . CYS A 1 77 ? -19.795 -6.806 17.266 1.00 31.17 77 CYS A O 1
ATOM 603 N N . PRO A 1 78 ? -19.971 -4.963 15.961 1.00 31.69 78 PRO A N 1
ATOM 604 C CA . PRO A 1 78 ? -19.287 -5.583 14.827 1.00 31.80 78 PRO A CA 1
ATOM 605 C C . PRO A 1 78 ? -17.857 -5.926 15.167 1.00 32.02 78 PRO A C 1
ATOM 606 O O . PRO A 1 78 ? -17.256 -5.296 16.070 1.00 31.41 78 PRO A O 1
ATOM 610 N N . ALA A 1 79 ? -17.308 -6.876 14.405 1.00 31.63 79 ALA A N 1
ATOM 611 C CA . ALA A 1 79 ? -15.907 -7.288 14.489 1.00 32.56 79 ALA A CA 1
ATOM 612 C C . ALA A 1 79 ? -14.980 -6.088 14.401 1.00 33.12 79 ALA A C 1
ATOM 613 O O . ALA A 1 79 ? -15.209 -5.171 13.621 1.00 32.21 79 ALA A O 1
ATOM 615 N N . ALA A 1 80 ? -13.907 -6.099 15.174 1.00 34.72 80 ALA A N 1
ATOM 616 C CA . ALA A 1 80 ? -12.847 -5.098 15.032 1.00 35.63 80 ALA A CA 1
ATOM 617 C C . ALA A 1 80 ? -12.444 -4.873 13.551 1.00 36.48 80 ALA A C 1
ATOM 618 O O . ALA A 1 80 ? -12.277 -5.818 12.777 1.00 35.88 80 ALA A O 1
ATOM 620 N N . ASP A 1 81 ? -12.326 -3.602 13.162 1.00 36.17 81 ASP A N 1
ATOM 621 C CA . ASP A 1 81 ? -11.873 -3.244 11.834 1.00 35.87 81 ASP A CA 1
ATOM 622 C C . ASP A 1 81 ? -12.902 -3.558 10.718 1.00 33.41 81 ASP A C 1
ATOM 623 O O . ASP A 1 81 ? -12.636 -3.236 9.561 1.00 33.76 81 ASP A O 1
ATOM 628 N N . SER A 1 82 ? -14.051 -4.177 11.030 1.00 30.32 82 SER A N 1
ATOM 629 C CA . SER A 1 82 ? -15.073 -4.432 9.958 1.00 28.87 82 SER A CA 1
ATOM 630 C C . SER A 1 82 ? -15.888 -3.161 9.560 1.00 25.97 82 SER A C 1
ATOM 631 O O . SER A 1 82 ? -16.593 -3.162 8.528 1.00 27.61 82 SER A O 1
ATOM 634 N N . VAL A 1 83 ? -15.800 -2.124 10.382 1.00 24.53 83 VAL A N 1
ATOM 635 C CA . VAL A 1 83 ? -16.425 -0.831 10.059 1.00 23.41 83 VAL A CA 1
ATOM 636 C C . VAL A 1 83 ? -15.344 0.200 9.930 1.00 22.48 83 VAL A C 1
ATOM 637 O O . VAL A 1 83 ? -14.623 0.437 10.888 1.00 25.91 83 VAL A O 1
ATOM 641 N N . TYR A 1 84 ? -15.238 0.845 8.774 1.00 21.26 84 TYR A N 1
ATOM 642 C CA . TYR A 1 84 ? -14.250 1.861 8.607 1.00 20.88 84 TYR A CA 1
ATOM 643 C C . TYR A 1 84 ? -14.906 3.246 8.316 1.00 20.66 84 TYR A C 1
ATOM 644 O O . TYR A 1 84 ? -15.531 3.429 7.282 1.00 21.85 84 TYR A O 1
ATOM 653 N N . ALA A 1 85 ? -14.703 4.185 9.210 1.00 20.39 85 ALA A N 1
ATOM 654 C CA . ALA A 1 85 ? -15.270 5.510 9.089 1.00 20.41 85 ALA A CA 1
ATOM 655 C C . ALA A 1 85 ? -14.148 6.526 8.817 1.00 20.17 85 ALA A C 1
ATOM 656 O O . ALA A 1 85 ? -13.166 6.647 9.597 1.00 19.75 85 ALA A O 1
ATOM 658 N N . TYR A 1 86 ? -14.345 7.324 7.764 1.00 20.84 86 TYR A N 1
ATOM 659 C CA . TYR A 1 86 ? -13.331 8.272 7.307 1.00 20.71 86 TYR A CA 1
ATOM 660 C C . TYR A 1 86 ? -14.085 9.591 6.934 1.00 18.46 86 TYR A C 1
ATOM 661 O O . TYR A 1 86 ? -14.935 9.539 6.088 1.00 16.29 86 TYR A O 1
ATOM 670 N N . ALA A 1 87 ? -13.763 10.694 7.607 1.00 18.70 87 ALA A N 1
ATOM 671 C CA . ALA A 1 87 ? -14.449 11.974 7.415 1.00 18.89 87 ALA A CA 1
ATOM 672 C C . ALA A 1 87 ? -13.453 12.964 6.879 1.00 19.27 87 ALA A C 1
ATOM 673 O O . ALA A 1 87 ? -12.294 12.943 7.255 1.00 18.80 87 ALA A O 1
ATOM 675 N N . ASN A 1 88 ? -13.931 13.911 6.079 1.00 19.23 88 ASN A N 1
ATOM 676 C CA . ASN A 1 88 ? -13.142 15.104 5.888 1.00 18.65 88 ASN A CA 1
ATOM 677 C C . ASN A 1 88 ? -12.696 15.830 7.191 1.00 19.32 88 ASN A C 1
ATOM 678 O O . ASN A 1 88 ? -13.421 15.823 8.230 1.00 19.73 88 ASN A O 1
ATOM 683 N N . SER A 1 89 ? -11.484 16.411 7.201 1.00 18.21 89 SER A N 1
ATOM 684 C CA . SER A 1 89 ? -10.975 17.052 8.435 1.00 20.14 89 SER A CA 1
ATOM 685 C C . SER A 1 89 ? -11.586 18.437 8.739 1.00 22.04 89 SER A C 1
ATOM 686 O O . SER A 1 89 ? -10.882 19.428 9.073 1.00 23.68 89 SER A O 1
ATOM 689 N N . LEU A 1 90 ? -12.914 18.528 8.677 1.00 20.20 90 LEU A N 1
ATOM 690 C CA . LEU A 1 90 ? -13.582 19.718 9.157 1.00 17.77 90 LEU A CA 1
ATOM 691 C C . LEU A 1 90 ? -14.482 19.357 10.335 1.00 17.94 90 LEU A C 1
ATOM 692 O O . 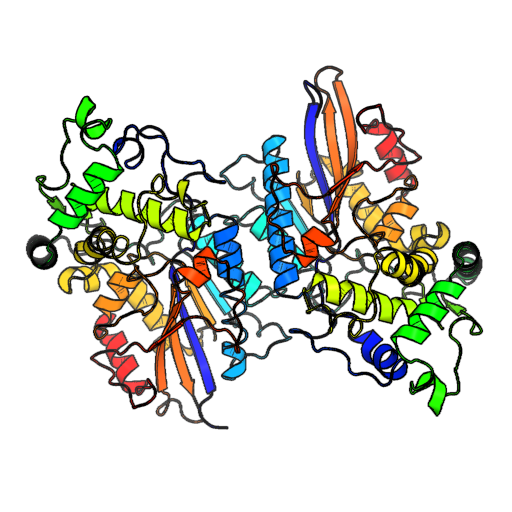LEU A 1 90 ? -14.924 18.169 10.503 1.00 16.99 90 LEU A O 1
ATOM 697 N N . GLN A 1 91 ? -14.754 20.353 11.149 1.00 15.84 91 GLN A N 1
ATOM 698 C CA . GLN A 1 91 ? -15.551 20.131 12.344 1.00 17.13 91 GLN A CA 1
ATOM 699 C C . GLN A 1 91 ? -16.866 19.407 11.935 1.00 16.90 91 GLN A C 1
ATOM 700 O O . GLN A 1 91 ? -17.267 18.448 12.617 1.00 13.88 91 GLN A O 1
ATOM 706 N N . ARG A 1 92 ? -17.503 19.873 10.859 1.00 16.95 92 ARG A N 1
ATOM 707 C CA . ARG A 1 92 ? -18.908 19.370 10.648 1.00 17.68 92 ARG A CA 1
ATOM 708 C C . ARG A 1 92 ? -18.936 17.924 10.171 1.00 17.30 92 ARG A C 1
ATOM 709 O O . ARG A 1 92 ? -19.873 17.168 10.481 1.00 15.90 92 ARG A O 1
ATOM 717 N N . THR A 1 93 ? -17.935 17.573 9.373 1.00 16.65 93 THR A N 1
ATOM 718 C CA . THR A 1 93 ? -17.910 16.270 8.797 1.00 15.24 93 THR A CA 1
ATOM 719 C C . THR A 1 93 ? -17.426 15.267 9.810 1.00 15.37 93 THR A C 1
ATOM 720 O O . THR A 1 93 ? -17.945 14.147 9.836 1.00 13.89 93 THR A O 1
ATOM 724 N N . VAL A 1 94 ? -16.419 15.618 10.618 1.00 13.84 94 VAL A N 1
ATOM 725 C CA A VAL A 1 94 ? -15.978 14.709 11.684 0.50 15.32 94 VAL A CA 1
ATOM 726 C CA B VAL A 1 94 ? -15.988 14.711 11.683 0.50 13.36 94 VAL A CA 1
ATOM 727 C C . VAL A 1 94 ? -17.104 14.576 12.700 1.00 14.81 94 VAL A C 1
ATOM 728 O O . VAL A 1 94 ? -17.372 13.470 13.178 1.00 13.08 94 VAL A O 1
ATOM 735 N N . ALA A 1 95 ? -17.777 15.690 13.026 1.00 14.12 95 ALA A N 1
ATOM 736 C CA . ALA A 1 95 ? -18.920 15.566 13.967 1.00 15.84 95 ALA A CA 1
ATOM 737 C C . ALA A 1 95 ? -20.005 14.687 13.396 1.00 14.85 95 ALA A C 1
ATOM 738 O O . ALA A 1 95 ? -20.561 13.821 14.082 1.00 13.60 95 ALA A O 1
ATOM 740 N N . THR A 1 96 ? -20.307 14.853 12.134 1.00 15.74 96 THR A N 1
ATOM 741 C CA . THR A 1 96 ? -21.389 13.982 11.670 1.00 16.69 96 THR A CA 1
ATOM 742 C C . THR A 1 96 ? -21.011 12.507 11.685 1.00 16.98 96 THR A C 1
ATOM 743 O O . THR A 1 96 ? -21.848 11.691 12.029 1.00 14.74 96 THR A O 1
ATOM 747 N N . ALA A 1 97 ? -19.741 12.198 11.426 1.00 15.23 97 ALA A N 1
ATOM 748 C CA . ALA A 1 97 ? -19.280 10.805 11.462 1.00 15.63 97 ALA A CA 1
ATOM 749 C C . ALA A 1 97 ? -19.393 10.245 12.889 1.00 16.02 97 ALA A C 1
ATOM 750 O O . ALA A 1 97 ? -19.908 9.105 13.091 1.00 16.07 97 ALA A O 1
ATOM 752 N N . GLN A 1 98 ? -18.977 11.027 13.872 1.00 14.33 98 GLN A N 1
ATOM 753 C CA . GLN A 1 98 ? -19.043 10.614 15.275 1.00 14.95 98 GLN A CA 1
ATOM 754 C C . GLN A 1 98 ? -20.526 10.353 15.720 1.00 16.51 98 GLN A C 1
ATOM 755 O O . GLN A 1 98 ? -20.830 9.369 16.347 1.00 15.16 98 GLN A O 1
ATOM 761 N N . PHE A 1 99 ? -21.423 11.276 15.406 1.00 13.69 99 PHE A N 1
ATOM 762 C CA . PHE A 1 99 ? -22.829 11.078 15.769 1.00 15.75 99 PHE A CA 1
ATOM 763 C C . PHE A 1 99 ? -23.402 9.870 15.005 1.00 14.07 99 PHE A C 1
ATOM 764 O O . PHE A 1 99 ? -24.123 9.102 15.610 1.00 15.19 99 PHE A O 1
ATOM 772 N N . PHE A 1 100 ? -23.036 9.681 13.706 1.00 13.27 100 PHE A N 1
ATOM 773 C CA . PHE A 1 100 ? -23.554 8.544 12.935 1.00 14.74 100 PHE A CA 1
ATOM 774 C C . PHE A 1 100 ? -23.062 7.263 13.642 1.00 16.75 100 PHE A C 1
ATOM 775 O O . PHE A 1 100 ? -23.824 6.366 13.912 1.00 15.45 100 PHE A O 1
ATOM 783 N N . ILE A 1 101 ? -21.747 7.163 13.825 1.00 15.34 101 ILE A N 1
ATOM 784 C CA . ILE A 1 101 ? -21.180 5.940 14.357 1.00 16.14 101 ILE A CA 1
ATOM 785 C C . ILE A 1 101 ? -21.626 5.636 15.790 1.00 16.28 101 ILE A C 1
ATOM 786 O O . ILE A 1 101 ? -21.861 4.465 16.148 1.00 15.05 101 ILE A O 1
ATOM 791 N N . THR A 1 102 ? -21.814 6.691 16.588 1.00 15.91 102 THR A N 1
ATOM 792 C CA . THR A 1 102 ? -22.374 6.487 17.941 1.00 17.47 102 THR A CA 1
ATOM 793 C C . THR A 1 102 ? -23.846 6.004 17.862 1.00 17.18 102 THR A C 1
ATOM 794 O O . THR A 1 102 ? -24.195 5.071 18.571 1.00 17.69 102 THR A O 1
ATOM 798 N N . GLY A 1 103 ? -24.688 6.622 17.019 1.00 18.67 103 GLY A N 1
ATOM 799 C CA . GLY A 1 103 ? -26.100 6.173 16.870 1.00 14.41 103 GLY A CA 1
ATOM 800 C C . GLY A 1 103 ? -26.171 4.726 16.343 1.00 16.55 103 GLY A C 1
ATOM 801 O O . GLY A 1 103 ? -27.052 3.914 16.755 1.00 14.01 103 GLY A O 1
ATOM 802 N N . ALA A 1 104 ? -25.251 4.388 15.434 1.00 14.41 104 ALA A N 1
ATOM 803 C CA . ALA A 1 104 ? -25.282 3.072 14.805 1.00 16.25 104 ALA A CA 1
ATOM 804 C C . ALA A 1 104 ? -24.602 1.960 15.582 1.00 15.89 104 ALA A C 1
ATOM 805 O O . ALA A 1 104 ? -25.107 0.824 15.668 1.00 16.47 104 ALA A O 1
ATOM 807 N N . PHE A 1 105 ? -23.462 2.255 16.198 1.00 14.26 105 PHE A N 1
ATOM 808 C CA . PHE A 1 105 ? -22.732 1.259 16.971 1.00 16.64 105 PHE A CA 1
ATOM 809 C C . PHE A 1 105 ? -22.421 1.791 18.377 1.00 15.22 105 PHE A C 1
ATOM 810 O O . PHE A 1 105 ? -21.266 1.914 18.758 1.00 15.77 105 PHE A O 1
ATOM 818 N N . PRO A 1 106 ? -23.457 2.154 19.123 1.00 16.19 106 PRO A N 1
ATOM 819 C CA . PRO A 1 106 ? -23.256 2.722 20.426 1.00 15.41 106 PRO A CA 1
ATOM 820 C C . PRO A 1 106 ? -22.558 1.716 21.307 1.00 15.51 106 PRO A C 1
ATOM 821 O O . PRO A 1 106 ? -22.952 0.520 21.313 1.00 14.40 106 PRO A O 1
ATOM 825 N N . GLY A 1 107 ? -21.604 2.195 22.096 1.00 15.24 107 GLY A N 1
ATOM 826 C CA . GLY A 1 107 ? -20.959 1.289 23.044 1.00 16.56 107 GLY A CA 1
ATOM 827 C C . GLY A 1 107 ? -19.817 0.484 22.406 1.00 17.24 107 GLY A C 1
ATOM 828 O O . GLY A 1 107 ? -19.160 -0.356 23.098 1.00 20.15 107 GLY A O 1
ATOM 829 N N . CYS A 1 108 ? -19.572 0.700 21.141 1.00 16.98 108 CYS A N 1
ATOM 830 C CA . CYS A 1 108 ? -18.540 -0.130 20.404 1.00 18.20 108 CYS A CA 1
ATOM 831 C C . CYS A 1 108 ? -17.346 0.735 20.136 1.00 19.25 108 CYS A C 1
ATOM 832 O O . CYS A 1 108 ? -17.467 1.950 20.043 1.00 18.86 108 CYS A O 1
ATOM 835 N N . ASP A 1 109 ? -16.199 0.123 19.947 1.00 21.09 109 ASP A N 1
ATOM 836 C CA . ASP A 1 109 ? -14.977 0.904 19.690 1.00 22.17 109 ASP A CA 1
ATOM 837 C C . ASP A 1 109 ? -14.748 1.037 18.174 1.00 23.27 109 ASP A C 1
ATOM 838 O O . ASP A 1 109 ? -14.150 0.166 17.534 1.00 24.00 109 ASP A O 1
ATOM 843 N N . VAL A 1 110 ? -15.187 2.150 17.603 1.00 21.76 110 VAL A N 1
ATOM 844 C CA . VAL A 1 110 ? -15.165 2.352 16.142 1.00 22.02 110 VAL A CA 1
ATOM 845 C C . VAL A 1 110 ? -14.696 3.806 15.967 1.00 24.48 110 VAL A C 1
ATOM 846 O O . VAL A 1 110 ? -15.503 4.774 16.147 1.00 23.23 110 VAL A O 1
ATOM 850 N N . PRO A 1 111 ? -13.384 3.985 15.653 1.00 25.21 111 PRO A N 1
ATOM 851 C CA . PRO A 1 111 ? -12.814 5.328 15.488 1.00 26.18 111 PRO A CA 1
ATOM 852 C C . PRO A 1 111 ? -13.306 6.073 14.234 1.00 24.39 111 PRO A C 1
ATOM 853 O O . PRO A 1 111 ? -13.673 5.467 13.251 1.00 25.29 111 PRO A O 1
ATOM 857 N N . VAL A 1 112 ? -13.311 7.398 14.298 1.00 26.26 112 VAL A N 1
ATOM 858 C CA . VAL A 1 112 ? -13.508 8.205 13.108 1.00 22.47 112 VAL A CA 1
ATOM 859 C C . VAL A 1 112 ? -12.131 8.648 12.658 1.00 23.83 112 VAL A C 1
ATOM 860 O O . VAL A 1 112 ? -11.435 9.380 13.387 1.00 24.16 112 VAL A O 1
ATOM 864 N N . HIS A 1 113 ? -11.732 8.171 11.488 1.00 23.11 113 HIS A N 1
ATOM 865 C CA . HIS A 1 113 ? -10.453 8.529 10.886 1.00 24.32 113 HIS A CA 1
ATOM 866 C C . HIS A 1 113 ? -10.566 9.837 10.106 1.00 24.66 113 HIS A C 1
ATOM 867 O O . HIS A 1 113 ? -11.589 10.101 9.438 1.00 22.20 113 HIS A O 1
ATOM 874 N N . HIS A 1 114 ? -9.521 10.648 10.230 1.00 22.51 114 HIS A N 1
ATOM 875 C CA . HIS A 1 114 ? -9.447 11.883 9.421 1.00 24.24 114 HIS A CA 1
ATOM 876 C C . HIS A 1 114 ? -8.012 12.293 9.430 1.00 25.02 114 HIS A C 1
ATOM 877 O O . HIS A 1 114 ? -7.223 11.894 10.330 1.00 25.85 114 HIS A O 1
ATOM 884 N N . GLN A 1 115 ? -7.651 13.106 8.481 1.00 26.01 115 GLN A N 1
ATOM 885 C CA . GLN A 1 115 ? -6.270 13.577 8.459 1.00 28.59 115 GLN A CA 1
ATOM 886 C C . GLN A 1 115 ? -6.081 14.518 9.632 1.00 30.27 115 GLN A C 1
ATOM 887 O O . GLN A 1 115 ? -7.067 15.172 10.077 1.00 28.85 115 GLN A O 1
ATOM 893 N N . GLU A 1 116 ? -4.892 14.606 10.242 1.00 30.42 116 GLU A N 1
ATOM 894 C CA A GLU A 1 116 ? -4.774 15.645 11.286 0.50 32.61 116 GLU A CA 1
ATOM 895 C CA B GLU A 1 116 ? -4.773 15.654 11.270 0.50 32.58 116 GLU A CA 1
ATOM 896 C C . GLU A 1 116 ? -4.773 16.989 10.577 1.00 32.43 116 GLU A C 1
ATOM 897 O O . GLU A 1 116 ? -4.867 17.055 9.380 1.00 33.86 116 GLU A O 1
ATOM 908 N N . LYS A 1 117 ? -4.711 18.075 11.275 1.00 33.56 117 LYS A N 1
ATOM 909 C CA . LYS A 1 117 ? -4.848 19.320 10.501 1.00 32.02 117 LYS A CA 1
ATOM 910 C C . LYS A 1 117 ? -6.340 19.531 10.168 1.00 30.72 117 LYS A C 1
ATOM 911 O O . LYS A 1 117 ? -6.770 19.765 8.996 1.00 30.05 117 LYS A O 1
ATOM 917 N N . MET A 1 118 ? -7.094 19.453 11.244 1.00 29.56 118 MET A N 1
ATOM 918 C CA A MET A 1 118 ? -8.497 19.827 11.187 0.50 29.69 118 MET A CA 1
ATOM 919 C CA B MET A 1 118 ? -8.503 19.862 11.295 0.50 28.40 118 MET A CA 1
ATOM 920 C C . MET A 1 118 ? -8.628 21.298 10.778 1.00 29.06 118 MET A C 1
ATOM 921 O O . MET A 1 118 ? -7.722 22.115 10.982 1.00 27.84 118 MET A O 1
ATOM 930 N N . GLY A 1 119 ? -9.745 21.636 10.134 1.00 28.96 119 GLY A N 1
ATOM 931 C CA . GLY A 1 119 ? -9.882 22.983 9.591 1.00 27.93 119 GLY A CA 1
ATOM 932 C C . GLY A 1 119 ? -9.234 23.143 8.219 1.00 27.86 119 GLY A C 1
ATOM 933 O O . GLY A 1 119 ? -9.381 24.151 7.589 1.00 29.83 119 GLY A O 1
ATOM 934 N N . THR A 1 120 ? -8.531 22.137 7.726 1.00 28.59 120 THR A N 1
ATOM 935 C CA . THR A 1 120 ? -8.028 22.105 6.344 1.00 27.48 120 THR A CA 1
ATOM 936 C C . THR A 1 120 ? -8.719 20.986 5.562 1.00 26.25 120 THR A C 1
ATOM 937 O O . THR A 1 120 ? -9.073 19.977 6.150 1.00 27.01 120 THR A O 1
ATOM 941 N N . MET A 1 121 ? -8.871 21.140 4.244 1.00 23.58 121 MET A N 1
ATOM 942 C CA . MET A 1 121 ? -9.505 20.154 3.385 1.00 24.23 121 MET A CA 1
ATOM 943 C C . MET A 1 121 ? -8.577 18.951 3.149 1.00 25.38 121 MET A C 1
ATOM 944 O O . MET A 1 121 ? -7.379 19.106 2.920 1.00 23.36 121 MET A O 1
ATOM 949 N N . ASP A 1 122 ? -9.160 17.764 3.269 1.00 23.50 122 ASP A N 1
ATOM 950 C CA . ASP A 1 122 ? -8.481 16.558 2.957 1.00 24.80 122 ASP A CA 1
ATOM 951 C C . ASP A 1 122 ? -8.716 16.427 1.472 1.00 24.38 122 ASP A C 1
ATOM 952 O O . ASP A 1 122 ? -9.842 16.524 0.992 1.00 23.76 122 ASP A O 1
ATOM 957 N N . PRO A 1 123 ? -7.625 16.266 0.707 1.00 23.71 123 PRO A N 1
ATOM 958 C CA . PRO A 1 123 ? -7.690 15.990 -0.734 1.00 22.57 123 PRO A CA 1
ATOM 959 C C . PRO A 1 123 ? -8.705 14.973 -1.226 1.00 20.78 123 PRO A C 1
ATOM 960 O O . PRO A 1 123 ? -9.262 15.152 -2.326 1.00 19.08 123 PRO A O 1
ATOM 964 N N . THR A 1 124 ? -8.971 13.895 -0.457 1.00 20.74 124 THR A N 1
ATOM 965 C CA . THR A 1 124 ? -9.968 12.944 -0.893 1.00 20.61 124 THR A CA 1
ATOM 966 C C . THR A 1 124 ? -11.333 13.649 -1.066 1.00 21.42 124 THR A C 1
ATOM 967 O O . THR A 1 124 ? -12.089 13.331 -2.018 1.00 22.15 124 THR A O 1
ATOM 971 N N . PHE A 1 125 ? -11.614 14.578 -0.136 1.00 20.48 125 PHE A N 1
ATOM 972 C CA . PHE A 1 125 ? -12.926 15.231 -0.102 1.00 20.74 125 PHE A CA 1
ATOM 973 C C . PHE A 1 125 ? -12.896 16.649 -0.670 1.00 21.60 125 PHE A C 1
ATOM 974 O O . PHE A 1 125 ? -13.906 17.372 -0.560 1.00 23.04 125 PHE A O 1
ATOM 982 N N . ASN A 1 126 ? -11.774 17.050 -1.283 1.00 21.68 126 ASN A N 1
ATOM 983 C CA . ASN A 1 126 ? -11.602 18.441 -1.734 1.00 23.11 126 ASN A CA 1
ATOM 984 C C . ASN A 1 126 ? -11.983 18.510 -3.196 1.00 23.43 126 ASN A C 1
ATOM 985 O O . ASN A 1 126 ? -11.241 18.046 -4.048 1.00 24.13 126 ASN A O 1
ATOM 990 N N . PRO A 1 127 ? -13.163 19.131 -3.507 1.00 26.61 127 PRO A N 1
ATOM 991 C CA . PRO A 1 127 ? -13.721 19.095 -4.849 1.00 26.10 127 PRO A CA 1
ATOM 992 C C . PRO A 1 127 ? -12.999 20.151 -5.747 1.00 29.62 127 PRO A C 1
ATOM 993 O O . PRO A 1 127 ? -13.645 20.992 -6.382 1.00 27.33 127 PRO A O 1
ATOM 997 N N . VAL A 1 128 ? -11.658 20.080 -5.798 1.00 29.64 128 VAL A N 1
ATOM 998 C CA . VAL A 1 128 ? -10.873 21.119 -6.485 1.00 31.14 128 VAL A CA 1
ATOM 999 C C . VAL A 1 128 ? -10.373 20.683 -7.846 1.00 32.34 128 VAL A C 1
ATOM 1000 O O . VAL A 1 128 ? -10.226 19.487 -8.149 1.00 32.21 128 VAL A O 1
ATOM 1004 N N . ILE A 1 129 ? -10.160 21.705 -8.680 1.00 33.82 129 ILE A N 1
ATOM 1005 C CA . ILE A 1 129 ? -9.604 21.541 -9.996 1.00 35.17 129 ILE A CA 1
ATOM 1006 C C . ILE A 1 129 ? -8.132 21.195 -9.846 1.00 36.00 129 ILE A C 1
ATOM 1007 O O . ILE A 1 129 ? -7.367 21.858 -9.133 1.00 36.18 129 ILE A O 1
ATOM 1012 N N . THR A 1 130 ? -7.750 20.155 -10.542 1.00 37.92 130 THR A N 1
ATOM 1013 C CA . THR A 1 130 ? -6.519 19.493 -10.212 1.00 39.66 130 THR A CA 1
ATOM 1014 C C . THR A 1 130 ? -5.756 19.376 -11.518 1.00 41.38 130 THR A C 1
ATOM 1015 O O . THR A 1 130 ? -4.797 18.606 -11.665 1.00 43.52 130 THR A O 1
ATOM 1019 N N . ASP A 1 131 ? -6.216 20.191 -12.464 1.00 42.06 131 ASP A N 1
ATOM 1020 C CA . ASP A 1 131 ? -5.640 20.318 -13.783 1.00 43.15 131 ASP A CA 1
ATOM 1021 C C . ASP A 1 131 ? -5.394 21.815 -14.072 1.00 43.94 131 ASP A C 1
ATOM 1022 O O . ASP A 1 131 ? -6.338 22.610 -14.124 1.00 43.46 131 ASP A O 1
ATOM 1027 N N . ASN A 1 132 ? -4.124 22.172 -14.276 1.00 44.91 132 ASN A N 1
ATOM 1028 C CA . ASN A 1 132 ? -3.723 23.565 -14.512 1.00 46.25 132 ASN A CA 1
ATOM 1029 C C . ASN A 1 132 ? -3.628 23.984 -15.978 1.00 46.19 132 ASN A C 1
ATOM 1030 O O . ASN A 1 132 ? -3.254 25.135 -16.270 1.00 45.84 132 ASN A O 1
ATOM 1035 N N . SER A 1 133 ? -3.989 23.064 -16.886 1.00 46.42 133 SER A N 1
ATOM 1036 C CA . SER A 1 133 ? -3.939 23.338 -18.321 1.00 46.76 133 SER A CA 1
ATOM 1037 C C . SER A 1 133 ? -4.998 24.357 -18.746 1.00 48.69 133 SER A C 1
ATOM 1038 O O . SER A 1 133 ? -6.180 24.251 -18.356 1.00 48.91 133 SER A O 1
ATOM 1041 N N . PRO A 1 134 ? -4.592 25.347 -19.563 1.00 49.29 134 PRO A N 1
ATOM 1042 C CA . PRO A 1 134 ? -5.617 26.237 -20.109 1.00 49.75 134 PRO A CA 1
ATOM 1043 C C . PRO A 1 134 ? -6.662 25.542 -21.008 1.00 50.15 134 PRO A C 1
ATOM 1044 O O . PRO A 1 134 ? -7.757 26.083 -21.157 1.00 50.88 134 PRO A O 1
ATOM 1048 N N . GLU A 1 135 ? -6.371 24.375 -21.590 1.00 50.73 135 GLU A N 1
ATOM 1049 C CA . GLU A 1 135 ? -7.391 23.704 -22.428 1.00 50.91 135 GLU A CA 1
ATOM 1050 C C . GLU A 1 135 ? -8.429 22.919 -21.584 1.00 50.99 135 GLU A C 1
ATOM 1051 O O . GLU A 1 135 ? -9.500 22.514 -22.087 1.00 50.71 135 GLU A O 1
ATOM 1057 N N . PHE A 1 136 ? -8.118 22.678 -20.314 1.00 50.03 136 PHE A N 1
ATOM 1058 C CA . PHE A 1 136 ? -9.115 22.031 -19.455 1.00 49.68 136 PHE A CA 1
ATOM 1059 C C . PHE A 1 136 ? -10.248 23.043 -19.222 1.00 50.14 136 PHE A C 1
ATOM 1060 O O . PHE A 1 136 ? -11.419 22.814 -19.580 1.00 49.98 136 PHE A O 1
ATOM 1068 N N . ARG A 1 137 ? -9.843 24.172 -18.656 1.00 49.58 137 ARG A N 1
ATOM 1069 C CA . ARG A 1 137 ? -10.686 25.335 -18.470 1.00 49.81 137 ARG A CA 1
ATOM 1070 C C . ARG A 1 137 ? -11.721 25.608 -19.558 1.00 49.73 137 ARG A C 1
ATOM 1071 O O . ARG A 1 137 ? -12.910 25.682 -19.260 1.00 49.06 137 ARG A O 1
ATOM 1079 N N . GLU A 1 138 ? -11.303 25.726 -20.813 1.00 48.91 138 GLU A N 1
ATOM 1080 C CA . GLU A 1 138 ? -12.250 26.175 -21.812 1.00 48.56 138 GLU A CA 1
ATOM 1081 C C . GLU A 1 138 ? -13.392 25.178 -22.055 1.00 47.97 138 GLU A C 1
ATOM 1082 O O . GLU A 1 138 ? -14.538 25.586 -22.356 1.00 46.94 138 GLU A O 1
ATOM 1088 N N . LYS A 1 139 ? -13.081 23.880 -21.945 1.00 46.39 139 LYS A N 1
ATOM 1089 C CA . LYS A 1 139 ? -14.104 22.858 -22.084 1.00 45.68 139 LYS A CA 1
ATOM 1090 C C . LYS A 1 139 ? -15.041 22.966 -20.866 1.00 44.02 139 LYS A C 1
ATOM 1091 O O . LYS A 1 139 ? -16.245 22.835 -21.027 1.00 42.99 139 LYS A O 1
ATOM 1097 N N . ALA A 1 140 ? -14.443 23.266 -19.706 1.00 42.62 140 ALA A N 1
ATOM 1098 C CA . ALA A 1 140 ? -15.096 23.312 -18.399 1.00 42.34 140 ALA A CA 1
ATOM 1099 C C . ALA A 1 140 ? -15.985 24.548 -18.248 1.00 42.62 140 ALA A C 1
ATOM 1100 O O . ALA A 1 140 ? -17.205 24.422 -18.050 1.00 41.80 140 ALA A O 1
ATOM 1102 N N . LEU A 1 141 ? -15.347 25.729 -18.319 1.00 41.29 141 LEU A N 1
ATOM 1103 C CA . LEU A 1 141 ? -16.057 27.012 -18.339 1.00 41.25 141 LEU A CA 1
ATOM 1104 C C . LEU A 1 141 ? -17.295 26.947 -19.227 1.00 39.26 141 LEU A C 1
ATOM 1105 O O . LEU A 1 141 ? -18.366 27.348 -18.800 1.00 39.50 141 LEU A O 1
ATOM 1110 N N . LYS A 1 142 ? -17.153 26.368 -20.412 1.00 38.01 142 LYS A N 1
ATOM 1111 C CA . LYS A 1 142 ? -18.239 26.174 -21.334 1.00 35.71 142 LYS A CA 1
ATOM 1112 C C . LYS A 1 142 ? -19.279 25.114 -20.951 1.00 35.72 142 LYS A C 1
ATOM 1113 O O . LYS A 1 142 ? -20.482 25.222 -21.285 1.00 34.50 142 LYS A O 1
ATOM 1119 N N . ALA A 1 143 ? -18.812 24.063 -20.297 1.00 33.08 143 ALA A N 1
ATOM 1120 C CA . ALA A 1 143 ? -19.704 23.044 -19.866 1.00 31.92 143 ALA A CA 1
ATOM 1121 C C . ALA A 1 143 ? -20.557 23.644 -18.707 1.00 28.87 143 ALA A C 1
ATOM 1122 O O . ALA A 1 143 ? -21.741 23.399 -18.661 1.00 30.00 143 ALA A O 1
ATOM 1124 N N . MET A 1 144 ? -19.945 24.425 -17.829 1.00 27.83 144 MET A N 1
ATOM 1125 C CA . MET A 1 144 ? -20.685 25.129 -16.757 1.00 27.16 144 MET A CA 1
ATOM 1126 C C . MET A 1 144 ? -21.705 26.147 -17.311 1.00 26.55 144 MET A C 1
ATOM 1127 O O . MET A 1 144 ? -22.862 26.250 -16.865 1.00 25.35 144 MET A O 1
ATOM 1132 N N . GLU A 1 145 ? -21.275 26.969 -18.263 1.00 26.29 145 GLU A N 1
ATOM 1133 C CA . GLU A 1 145 ? -22.232 27.923 -18.888 1.00 25.79 145 GLU A CA 1
ATOM 1134 C C . GLU A 1 145 ? -23.393 27.178 -19.550 1.00 26.28 145 GLU A C 1
ATOM 1135 O O . GLU A 1 145 ? -24.581 27.565 -19.418 1.00 26.07 145 GLU A O 1
ATOM 1141 N N . THR A 1 146 ? -23.066 26.077 -20.209 1.00 25.76 146 THR A N 1
ATOM 1142 C CA . THR A 1 146 ? -24.073 25.194 -20.825 1.00 27.04 146 THR A CA 1
ATOM 1143 C C . THR A 1 146 ? -25.124 24.627 -19.824 1.00 25.26 146 THR A C 1
ATOM 1144 O O . THR A 1 146 ? -26.308 24.666 -20.063 1.00 25.44 146 THR A O 1
ATOM 1148 N N . GLU A 1 147 ? -24.663 24.097 -18.706 1.00 25.46 147 GLU A N 1
ATOM 1149 C CA . GLU A 1 147 ? -25.568 23.649 -17.637 1.00 24.06 147 GLU A CA 1
ATOM 1150 C C . GLU A 1 147 ? -26.400 24.869 -17.134 1.00 23.17 147 GLU A C 1
ATOM 1151 O O . GLU A 1 147 ? -27.644 24.784 -17.013 1.00 21.87 147 GLU A O 1
ATOM 1157 N N . ARG A 1 148 ? -25.720 25.979 -16.854 1.00 20.82 148 ARG A N 1
ATOM 1158 C CA . ARG A 1 148 ? -26.423 27.186 -16.320 1.00 22.30 148 ARG A CA 1
ATOM 1159 C C . ARG A 1 148 ? -27.562 27.632 -17.286 1.00 22.65 148 ARG A C 1
ATOM 1160 O O . ARG A 1 148 ? -28.672 27.968 -16.847 1.00 22.22 148 ARG A O 1
ATOM 1168 N N . GLN A 1 149 ? -27.294 27.620 -18.608 1.00 24.58 149 GLN A N 1
ATOM 1169 C CA . GLN A 1 149 ? -28.266 28.050 -19.626 1.00 26.55 149 GLN A CA 1
ATOM 1170 C C . GLN A 1 149 ? -29.544 27.181 -19.739 1.00 27.60 149 GLN A C 1
ATOM 1171 O O . GLN A 1 149 ? -30.557 27.601 -20.308 1.00 28.61 149 GLN A O 1
ATOM 1177 N N . LYS A 1 150 ? -29.500 25.976 -19.200 1.00 25.47 150 LYS A N 1
ATOM 1178 C CA . LYS A 1 150 ? -30.683 25.157 -19.170 1.00 26.50 150 LYS A CA 1
ATOM 1179 C C . LYS A 1 150 ? -31.642 25.594 -18.059 1.00 26.59 150 LYS A C 1
ATOM 1180 O O . LYS A 1 150 ? -32.738 25.023 -17.975 1.00 26.70 150 LYS A O 1
ATOM 1186 N N . MET A 1 151 ? -31.216 26.496 -17.158 1.00 24.47 151 MET A N 1
ATOM 1187 C CA . MET A 1 151 ? -32.051 26.777 -15.993 1.00 24.38 151 MET A CA 1
ATOM 1188 C C . MET A 1 151 ? -32.717 28.133 -16.206 1.00 24.04 151 MET A C 1
ATOM 1189 O O . MET A 1 151 ? -32.060 29.057 -16.716 1.00 25.10 151 MET A O 1
ATOM 1194 N N . GLN A 1 152 ? -33.991 28.235 -15.824 1.00 23.28 152 GLN A N 1
ATOM 1195 C CA . GLN A 1 152 ? -34.735 29.529 -15.829 1.00 21.82 152 GLN A CA 1
ATOM 1196 C C . GLN A 1 152 ? -34.959 30.039 -14.375 1.00 20.31 152 GLN A C 1
ATOM 1197 O O . GLN A 1 152 ? -35.815 29.523 -13.642 1.00 21.49 152 GLN A O 1
ATOM 1203 N N . LEU A 1 153 ? -34.151 30.996 -13.965 1.00 18.68 153 LEU A N 1
ATOM 1204 C CA . LEU A 1 153 ? -34.056 31.389 -12.578 1.00 18.67 153 LEU A CA 1
ATOM 1205 C C . LEU A 1 153 ? -34.653 32.759 -12.326 1.00 18.90 153 LEU A C 1
ATOM 1206 O O . LEU A 1 153 ? -34.622 33.198 -11.211 1.00 18.58 153 LEU A O 1
ATOM 1211 N N . THR A 1 154 ? -35.139 33.448 -13.380 1.00 17.58 154 THR A N 1
ATOM 1212 C CA . THR A 1 154 ? -35.598 34.806 -13.219 1.00 19.03 154 THR A CA 1
ATOM 1213 C C . THR A 1 154 ? -36.667 34.955 -12.152 1.00 17.81 154 THR A C 1
ATOM 1214 O O . THR A 1 154 ? -36.566 35.878 -11.308 1.00 17.31 154 THR A O 1
ATOM 1218 N N . GLU A 1 155 ? -37.660 34.060 -12.185 1.00 17.83 155 GLU A N 1
ATOM 1219 C CA . GLU A 1 155 ? -38.737 34.131 -11.150 1.00 19.16 155 GLU A CA 1
ATOM 1220 C C . GLU A 1 155 ? -38.194 33.933 -9.709 1.00 18.81 155 GLU A C 1
ATOM 1221 O O . GLU A 1 155 ? -38.619 34.620 -8.792 1.00 17.22 155 GLU A O 1
ATOM 1227 N N . SER A 1 156 ? -37.205 33.042 -9.562 1.00 18.24 156 SER A N 1
ATOM 1228 C CA . SER A 1 156 ? -36.547 32.792 -8.278 1.00 19.12 156 SER A CA 1
ATOM 1229 C C . SER A 1 156 ? -35.869 34.066 -7.763 1.00 19.09 156 SER A C 1
ATOM 1230 O O . SER A 1 156 ? -35.962 34.424 -6.569 1.00 18.04 156 SER A O 1
ATOM 1233 N N . TYR A 1 157 ? -35.178 34.756 -8.657 1.00 19.44 157 TYR A N 1
ATOM 1234 C CA . TYR A 1 157 ? -34.475 35.934 -8.220 1.00 19.46 157 TYR A CA 1
ATOM 1235 C C . TYR A 1 157 ? -35.472 37.038 -7.878 1.00 21.62 157 TYR A C 1
ATOM 1236 O O . TYR A 1 157 ? -35.248 37.758 -6.935 1.00 20.13 157 TYR A O 1
ATOM 1245 N N . LYS A 1 158 ? -36.588 37.148 -8.628 1.00 22.64 158 LYS A N 1
ATOM 1246 C CA . LYS A 1 158 ? -37.544 38.224 -8.277 1.00 23.55 158 LYS A CA 1
ATOM 1247 C C . LYS A 1 158 ? -38.194 37.923 -6.929 1.00 22.43 158 LYS A C 1
ATOM 1248 O O . LYS A 1 158 ? -38.401 38.825 -6.114 1.00 21.88 158 LYS A O 1
ATOM 1254 N N . LEU A 1 159 ? -38.518 36.656 -6.704 1.00 21.58 159 LEU A N 1
ATOM 1255 C CA . LEU A 1 159 ? -39.044 36.215 -5.406 1.00 20.85 159 LEU A CA 1
ATOM 1256 C C . LEU A 1 159 ? -38.079 36.489 -4.241 1.00 20.41 159 LEU A C 1
ATOM 1257 O O . LEU A 1 159 ? -38.466 37.026 -3.187 1.00 17.87 159 LEU A O 1
ATOM 1262 N N . LEU A 1 160 ? -36.828 36.088 -4.425 1.00 19.05 160 LEU A N 1
ATOM 1263 C CA . LEU A 1 160 ? -35.809 36.349 -3.431 1.00 20.28 160 LEU A CA 1
ATOM 1264 C C . LEU A 1 160 ? -35.658 37.842 -3.121 1.00 20.79 160 LEU A C 1
ATOM 1265 O O . LEU A 1 160 ? -35.521 38.234 -1.944 1.00 20.13 160 LEU A O 1
ATOM 1270 N N . GLU A 1 161 ? -35.718 38.688 -4.154 1.00 19.74 161 GLU A N 1
ATOM 1271 C CA . GLU A 1 161 ? -35.552 40.155 -3.967 1.00 21.40 161 GLU A CA 1
ATOM 1272 C C . GLU A 1 161 ? -36.707 40.741 -3.145 1.00 21.56 161 GLU A C 1
ATOM 1273 O O . GLU A 1 161 ? -36.530 41.640 -2.332 1.00 21.10 161 GLU A O 1
ATOM 1279 N N . GLN A 1 162 ? -37.888 40.201 -3.412 1.00 20.79 162 GLN A N 1
ATOM 1280 C CA . GLN A 1 162 ? -39.125 40.555 -2.716 1.00 21.54 162 GLN A CA 1
ATOM 1281 C C . GLN A 1 162 ? -39.042 40.212 -1.239 1.00 20.34 162 GLN A C 1
ATOM 1282 O O . GLN A 1 162 ? -39.323 41.054 -0.406 1.00 21.33 162 GLN A O 1
ATOM 1288 N N . MET A 1 163 ? -38.618 38.990 -0.942 1.00 18.16 163 MET A N 1
ATOM 1289 C CA . MET A 1 163 ? -38.535 38.487 0.416 1.00 20.31 163 MET A CA 1
ATOM 1290 C C . MET A 1 163 ? -37.460 39.116 1.229 1.00 20.10 163 MET A C 1
ATOM 1291 O O . MET A 1 163 ? -37.619 39.231 2.467 1.00 21.69 163 MET A O 1
ATOM 1296 N N . THR A 1 164 ? -36.421 39.625 0.579 1.00 17.82 164 THR A N 1
ATOM 1297 C CA . THR A 1 164 ? -35.312 40.151 1.344 1.00 17.84 164 THR A CA 1
ATOM 1298 C C . THR A 1 164 ? -35.339 41.644 1.411 1.00 18.43 164 THR A C 1
ATOM 1299 O O . THR A 1 164 ? -34.424 42.226 2.008 1.00 17.54 164 THR A O 1
ATOM 1303 N N . ASN A 1 165 ? -36.336 42.254 0.761 1.00 19.18 165 ASN A N 1
ATOM 1304 C CA . ASN A 1 165 ? -36.303 43.705 0.524 1.00 20.25 165 ASN A CA 1
ATOM 1305 C C . ASN A 1 165 ? -34.904 44.133 0.013 1.00 20.85 165 ASN A C 1
ATOM 1306 O O . ASN A 1 165 ? -34.249 45.114 0.444 1.00 20.92 165 ASN A O 1
ATOM 1311 N N . TYR A 1 166 ? -34.478 43.412 -1.020 1.00 21.94 166 TYR A N 1
ATOM 1312 C CA . TYR A 1 166 ? -33.221 43.644 -1.681 1.00 20.19 166 TYR A CA 1
ATOM 1313 C C . TYR A 1 166 ? -33.101 45.103 -2.204 1.00 21.51 166 TYR A C 1
ATOM 1314 O O . TYR A 1 166 ? -32.008 45.672 -2.201 1.00 20.11 166 TYR A O 1
ATOM 1323 N N . ALA A 1 167 ? -34.233 45.701 -2.629 1.00 21.51 167 ALA A N 1
ATOM 1324 C CA . ALA A 1 167 ? -34.302 47.151 -2.928 1.00 22.70 167 ALA A CA 1
ATOM 1325 C C . ALA A 1 167 ? -33.600 48.006 -1.885 1.00 22.70 167 ALA A C 1
ATOM 1326 O O . ALA A 1 167 ? -32.906 48.913 -2.263 1.00 23.49 167 ALA A O 1
ATOM 1328 N N . ASP A 1 168 ? -33.769 47.710 -0.580 1.00 23.08 168 ASP A N 1
ATOM 1329 C CA . ASP A 1 168 ? -33.060 48.453 0.481 1.00 25.04 168 ASP A CA 1
ATOM 1330 C C . ASP A 1 168 ? -31.739 47.887 0.95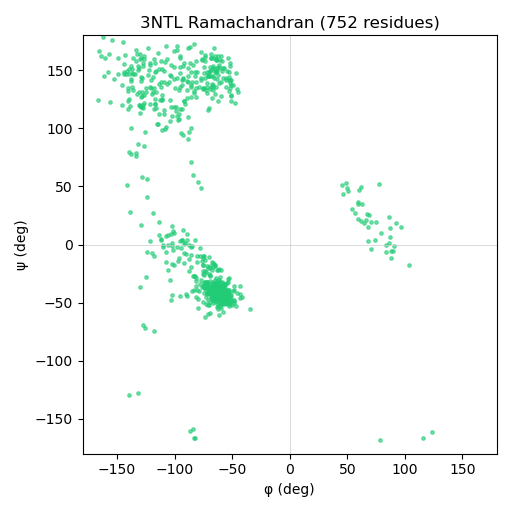0 1.00 24.73 168 ASP A C 1
ATOM 1331 O O . ASP A 1 168 ? -31.220 48.361 1.937 1.00 24.86 168 ASP A O 1
ATOM 1336 N N . SER A 1 169 ? -31.174 46.921 0.230 1.00 24.63 169 SER A N 1
ATOM 1337 C CA . SER A 1 169 ? -29.925 46.296 0.680 1.00 24.59 169 SER A CA 1
ATOM 1338 C C . SER A 1 169 ? -28.794 47.237 0.394 1.00 25.71 169 SER A C 1
ATOM 1339 O O . SER A 1 169 ? -28.921 48.074 -0.519 1.00 26.68 169 SER A O 1
ATOM 1342 N N . PRO A 1 170 ? -27.656 47.055 1.106 1.00 26.39 170 PRO A N 1
ATOM 1343 C CA . PRO A 1 170 ? -26.369 47.669 0.762 1.00 27.26 170 PRO A CA 1
ATOM 1344 C C . PRO A 1 170 ? -26.038 47.487 -0.709 1.00 26.95 170 PRO A C 1
ATOM 1345 O O . PRO A 1 170 ? -25.749 48.476 -1.379 1.00 28.47 170 PRO A O 1
ATOM 1349 N N . SER A 1 171 ? -26.130 46.259 -1.227 1.00 25.63 171 SER A N 1
ATOM 1350 C CA . SER A 1 171 ? -25.857 45.951 -2.658 1.00 25.75 171 SER A CA 1
ATOM 1351 C C . SER A 1 171 ? -26.568 46.900 -3.644 1.00 26.36 171 SER A C 1
ATOM 1352 O O . SER A 1 171 ? -26.016 47.314 -4.636 1.00 26.85 171 SER A O 1
ATOM 1355 N N . CYS A 1 172 ? -27.802 47.260 -3.334 1.00 26.10 172 CYS A N 1
ATOM 1356 C CA . CYS A 1 172 ? -28.568 48.061 -4.248 1.00 26.11 172 CYS A CA 1
ATOM 1357 C C . CYS A 1 172 ? -28.432 49.518 -3.859 1.00 25.88 172 CYS A C 1
ATOM 1358 O O . CYS A 1 172 ? -28.234 50.329 -4.749 1.00 25.04 172 CYS A O 1
ATOM 1361 N N . LYS A 1 173 ? -28.536 49.863 -2.569 1.00 28.42 173 LYS A N 1
ATOM 1362 C CA . LYS A 1 173 ? -28.528 51.312 -2.129 1.00 30.92 173 LYS A CA 1
ATOM 1363 C C . LYS A 1 173 ? -27.164 51.935 -2.220 1.00 32.42 173 LYS A C 1
ATOM 1364 O O . LYS A 1 173 ? -27.008 53.116 -2.544 1.00 33.84 173 LYS A O 1
ATOM 1370 N N . GLU A 1 174 ? -26.163 51.115 -1.997 1.00 34.11 174 GLU A N 1
ATOM 1371 C CA . GLU A 1 174 ? -24.783 51.590 -2.020 1.00 35.45 174 GLU A CA 1
ATOM 1372 C C . GLU A 1 174 ? -24.034 51.247 -3.302 1.00 35.79 174 GLU A C 1
ATOM 1373 O O . GLU A 1 174 ? -23.327 52.106 -3.867 1.00 36.23 174 GLU A O 1
ATOM 1379 N N . LYS A 1 175 ? -24.204 50.012 -3.784 1.00 34.60 175 LYS A N 1
ATOM 1380 C CA . LYS A 1 175 ? -23.365 49.522 -4.854 1.00 32.98 175 LYS A CA 1
ATOM 1381 C C . LYS A 1 175 ? -24.112 49.600 -6.139 1.00 32.68 175 LYS A C 1
ATOM 1382 O O . LYS A 1 175 ? -23.577 49.260 -7.164 1.00 32.54 175 LYS A O 1
ATOM 1388 N N . LYS A 1 176 ? -25.387 49.998 -6.053 1.00 31.46 176 LYS A N 1
ATOM 1389 C CA . LYS A 1 176 ? -26.257 50.174 -7.199 1.00 30.86 176 LYS A CA 1
ATOM 1390 C C . LYS A 1 176 ? -26.447 48.895 -8.023 1.00 31.25 176 LYS A C 1
ATOM 1391 O O . LYS A 1 176 ? -26.810 48.954 -9.207 1.00 30.68 176 LYS A O 1
ATOM 1397 N N . VAL A 1 177 ? -26.203 47.734 -7.407 1.00 28.88 177 VAL A N 1
ATOM 1398 C CA . VAL A 1 177 ? -26.570 46.485 -8.042 1.00 29.48 177 VAL A CA 1
ATOM 1399 C C . VAL A 1 177 ? -28.035 46.182 -7.641 1.00 28.37 177 VAL A C 1
ATOM 1400 O O . VAL A 1 177 ? -28.278 45.645 -6.573 1.00 26.00 177 VAL A O 1
ATOM 1404 N N . CYS A 1 178 ? -28.986 46.538 -8.501 1.00 29.48 178 CYS A N 1
ATOM 1405 C CA . CYS A 1 178 ? -30.378 46.615 -8.063 1.00 29.70 178 CYS A CA 1
ATOM 1406 C C . CYS A 1 178 ? -31.338 45.595 -8.671 1.00 29.01 178 CYS A C 1
ATOM 1407 O O . CYS A 1 178 ? -32.553 45.684 -8.453 1.00 28.88 178 CYS A O 1
ATOM 1410 N N . SER A 1 179 ? -30.789 44.634 -9.400 1.00 28.37 179 SER A N 1
ATOM 1411 C CA . SER A 1 179 ? -31.535 43.481 -9.904 1.00 27.71 179 SER A CA 1
ATOM 1412 C C . SER A 1 179 ? -30.614 42.269 -9.917 1.00 28.53 179 SER A C 1
ATOM 1413 O O . SER A 1 179 ? -29.614 42.273 -10.654 1.00 27.67 179 SER A O 1
ATOM 1416 N N . LEU A 1 180 ? -30.988 41.225 -9.179 1.00 26.38 180 LEU A N 1
ATOM 1417 C CA . LEU A 1 180 ? -30.376 39.889 -9.416 1.00 27.82 180 LEU A CA 1
ATOM 1418 C C . LEU A 1 180 ? -30.588 39.306 -10.831 1.00 28.54 180 LEU A C 1
ATOM 1419 O O . LEU A 1 180 ? -29.656 38.804 -11.384 1.00 27.28 180 LEU A O 1
ATOM 1424 N N . ALA A 1 181 ? -31.800 39.353 -11.443 1.00 31.41 181 ALA A N 1
ATOM 1425 C CA . ALA A 1 181 ? -31.919 38.813 -12.862 1.00 33.08 181 ALA A CA 1
ATOM 1426 C C . ALA A 1 181 ? -31.139 39.526 -13.938 1.00 34.76 181 ALA A C 1
ATOM 1427 O O . ALA A 1 181 ? -30.598 38.893 -14.868 1.00 35.78 181 ALA A O 1
ATOM 1429 N N . ASP A 1 182 ? -31.044 40.849 -13.833 1.00 33.82 182 ASP A N 1
ATOM 1430 C CA . ASP A 1 182 ? -30.357 41.564 -14.893 1.00 35.73 182 ASP A CA 1
ATOM 1431 C C . ASP A 1 182 ? -28.890 41.330 -14.811 1.00 33.94 182 ASP A C 1
ATOM 1432 O O . ASP A 1 182 ? -28.236 41.406 -15.824 1.00 35.88 182 ASP A O 1
ATOM 1437 N N . ALA A 1 183 ? -28.381 40.985 -13.625 1.00 31.69 183 ALA A N 1
ATOM 1438 C CA . ALA A 1 183 ? -26.960 40.763 -13.464 1.00 29.33 183 ALA A CA 1
ATOM 1439 C C . ALA A 1 183 ? -26.488 39.447 -14.095 1.00 27.32 183 ALA A C 1
ATOM 1440 O O . ALA A 1 183 ? -27.255 38.522 -14.307 1.00 25.35 183 ALA A O 1
ATOM 1442 N N . LYS A 1 184 ? -25.206 39.403 -14.380 1.00 25.62 184 LYS A N 1
ATOM 1443 C CA . LY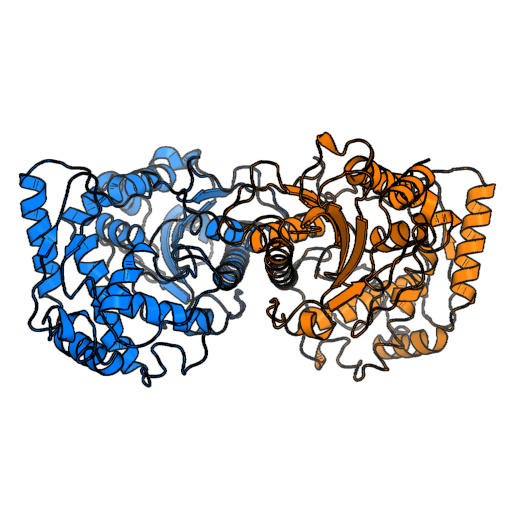S A 1 184 ? -24.626 38.284 -15.122 1.00 25.88 184 LYS A CA 1
ATOM 1444 C C . LYS A 1 184 ? -23.698 37.436 -14.240 1.00 24.56 184 LYS A C 1
ATOM 1445 O O . LYS A 1 184 ? -23.090 37.926 -13.275 1.00 25.58 184 LYS A O 1
ATOM 1451 N N . ASP A 1 185 ? -23.514 36.195 -14.668 1.00 24.80 185 ASP A N 1
ATOM 1452 C CA . ASP A 1 185 ? -22.694 35.282 -13.971 1.00 24.56 185 ASP A CA 1
ATOM 1453 C C . ASP A 1 185 ? -21.364 35.109 -14.682 1.00 24.38 185 ASP A C 1
ATOM 1454 O O . ASP A 1 185 ? -21.282 35.119 -15.922 1.00 23.93 185 ASP A O 1
ATOM 1459 N N . THR A 1 186 ? -20.333 34.909 -13.883 1.00 24.95 186 THR A N 1
ATOM 1460 C CA . THR A 1 186 ? -19.019 34.530 -14.471 1.00 26.18 186 THR A CA 1
ATOM 1461 C C . THR A 1 186 ? -18.427 33.307 -13.779 1.00 23.67 186 THR A C 1
ATOM 1462 O O . THR A 1 186 ? -18.153 33.357 -12.617 1.00 24.11 186 THR A O 1
ATOM 1466 N N . PHE A 1 187 ? -18.331 32.204 -14.502 1.00 25.09 187 PHE A N 1
ATOM 1467 C CA . PHE A 1 187 ? -17.751 30.976 -13.940 1.00 26.65 187 PHE A CA 1
ATOM 1468 C C . PHE A 1 187 ? -16.230 31.019 -13.844 1.00 30.18 187 PHE A C 1
ATOM 1469 O O . PHE A 1 187 ? -15.577 31.891 -14.436 1.00 28.10 187 PHE A O 1
ATOM 1477 N N . SER A 1 188 ? -15.667 30.166 -12.988 1.00 31.19 188 SER A N 1
ATOM 1478 C CA . SER A 1 188 ? -14.225 30.018 -12.957 1.00 34.28 188 SER A CA 1
ATOM 1479 C C . SER A 1 188 ? -13.898 28.530 -12.776 1.00 35.31 188 SER A C 1
ATOM 1480 O O . SER A 1 188 ? -14.704 27.768 -12.225 1.00 33.89 188 SER A O 1
ATOM 1483 N N . ALA A 1 189 ? -12.740 28.135 -13.304 1.00 35.00 189 ALA A N 1
ATOM 1484 C CA . ALA A 1 189 ? -12.146 26.875 -13.016 1.00 36.35 189 ALA A CA 1
ATOM 1485 C C . ALA A 1 189 ? -10.658 27.085 -12.717 1.00 37.09 189 ALA A C 1
ATOM 1486 O O . ALA A 1 189 ? -9.856 26.764 -13.534 1.00 37.78 189 ALA A O 1
ATOM 1488 N N . ASP A 1 190 ? -10.320 27.581 -11.525 1.00 39.22 190 ASP A N 1
ATOM 1489 C CA . ASP A 1 190 ? -8.943 27.967 -11.166 1.00 40.48 190 ASP A CA 1
ATOM 1490 C C . ASP A 1 190 ? -8.184 26.883 -10.410 1.00 40.86 190 ASP A C 1
ATOM 1491 O O . ASP A 1 190 ? -8.709 26.289 -9.458 1.00 41.67 190 ASP A O 1
ATOM 1496 N N . TYR A 1 191 ? -6.948 26.636 -10.841 1.00 40.70 191 TYR A N 1
ATOM 1497 C CA . TYR A 1 191 ? -6.157 25.495 -10.417 1.00 39.54 191 TYR A CA 1
ATOM 1498 C C . TYR A 1 191 ? -6.110 25.376 -8.902 1.00 39.69 191 TYR A C 1
ATOM 1499 O O . TYR A 1 191 ? -5.826 26.361 -8.181 1.00 39.20 191 TYR A O 1
ATOM 1508 N N . GLU A 1 192 ? -6.439 24.183 -8.417 1.00 38.23 192 GLU A N 1
ATOM 1509 C CA . GLU A 1 192 ? -6.535 23.955 -6.972 1.00 38.89 192 GLU A CA 1
ATOM 1510 C C . GLU A 1 192 ? -7.581 24.773 -6.247 1.00 38.23 192 GLU A C 1
ATOM 1511 O O . GLU A 1 192 ? -7.511 24.954 -5.007 1.00 38.21 192 GLU A O 1
ATOM 1517 N N . LYS A 1 193 ? -8.561 25.287 -7.010 1.00 37.59 193 LYS A N 1
ATOM 1518 C CA . LYS A 1 193 ? -9.766 25.840 -6.371 1.00 36.06 193 LYS A CA 1
ATOM 1519 C C . LYS A 1 193 ? -10.995 25.024 -6.825 1.00 33.17 193 LYS A C 1
ATOM 1520 O O . LYS A 1 193 ? -10.969 24.322 -7.830 1.00 32.90 193 LYS A O 1
ATOM 1526 N N . GLU A 1 194 ? -12.057 25.105 -6.050 1.00 31.02 194 GLU A N 1
ATOM 1527 C CA . GLU A 1 194 ? -13.319 24.506 -6.464 1.00 29.28 194 GLU A CA 1
ATOM 1528 C C . GLU A 1 194 ? -13.761 25.258 -7.734 1.00 28.44 194 GLU A C 1
ATOM 1529 O O . GLU A 1 194 ? -13.469 26.477 -7.821 1.00 29.93 194 GLU A O 1
ATOM 1535 N N . PRO A 1 195 ? -14.462 24.596 -8.691 1.00 27.03 195 PRO A N 1
ATOM 1536 C CA . PRO A 1 195 ? -15.182 25.384 -9.694 1.00 25.46 195 PRO A CA 1
ATOM 1537 C C . PRO A 1 195 ? -16.062 26.386 -8.995 1.00 25.20 195 PRO A C 1
ATOM 1538 O O . PRO A 1 195 ? -16.501 26.163 -7.850 1.00 24.81 195 PRO A O 1
ATOM 1542 N N . GLY A 1 196 ? -16.251 27.539 -9.647 1.00 24.30 196 GLY A N 1
ATOM 1543 C CA . GLY A 1 196 ? -16.749 28.718 -8.946 1.00 23.21 196 GLY A CA 1
ATOM 1544 C C . GLY A 1 196 ? -17.686 29.543 -9.833 1.00 22.09 196 GLY A C 1
ATOM 1545 O O . GLY A 1 196 ? -17.590 29.466 -11.033 1.00 21.34 196 GLY A O 1
ATOM 1546 N N . VAL A 1 197 ? -18.576 30.313 -9.220 1.00 23.33 197 VAL A N 1
ATOM 1547 C CA . VAL A 1 197 ? -19.373 31.322 -9.955 1.00 23.31 197 VAL A CA 1
ATOM 1548 C C . VAL A 1 197 ? -19.396 32.580 -9.166 1.00 24.08 197 VAL A C 1
ATOM 1549 O O . VAL A 1 197 ? -19.574 32.566 -7.894 1.00 22.98 197 VAL A O 1
ATOM 1553 N N . SER A 1 198 ? -19.139 33.672 -9.899 1.00 23.05 198 SER A N 1
ATOM 1554 C CA . SER A 1 198 ? -19.246 34.995 -9.393 1.00 23.80 198 SER A CA 1
ATOM 1555 C C . SER A 1 198 ? -20.568 35.603 -9.837 1.00 22.93 198 SER A C 1
ATOM 1556 O O . SER A 1 198 ? -20.883 35.508 -10.993 1.00 24.29 198 SER A O 1
ATOM 1559 N N . GLY A 1 199 ? -21.306 36.258 -8.962 1.00 23.10 199 GLY A N 1
ATOM 1560 C CA . GLY A 1 199 ? -22.487 37.002 -9.393 1.00 23.23 199 GLY A CA 1
ATOM 1561 C C . GLY A 1 199 ? -23.797 36.591 -8.707 1.00 24.31 199 GLY A C 1
ATOM 1562 O O . GLY A 1 199 ? -23.779 36.002 -7.641 1.00 25.98 199 GLY A O 1
ATOM 1563 N N . PRO A 1 200 ? -24.945 36.931 -9.289 1.00 21.99 200 PRO A N 1
ATOM 1564 C CA . PRO A 1 200 ? -26.232 36.719 -8.582 1.00 20.41 200 PRO A CA 1
ATOM 1565 C C . PRO A 1 200 ? -26.505 35.232 -8.237 1.00 18.52 200 PRO A C 1
ATOM 1566 O O . PRO A 1 200 ? -27.203 34.950 -7.282 1.00 17.49 200 PRO A O 1
ATOM 1570 N N . LEU A 1 201 ? -25.971 34.295 -9.020 1.00 18.00 201 LEU A N 1
ATOM 1571 C CA . LEU A 1 201 ? -26.117 32.833 -8.704 1.00 18.57 201 LEU A CA 1
ATOM 1572 C C . LEU A 1 201 ? -25.470 32.498 -7.349 1.00 16.91 201 LEU A C 1
ATOM 1573 O O . LEU A 1 201 ? -26.036 31.712 -6.570 1.00 16.79 201 LEU A O 1
ATOM 1578 N N . LYS A 1 202 ? -24.311 33.086 -7.046 1.00 16.66 202 LYS A N 1
ATOM 1579 C CA A LYS A 1 202 ? -23.722 32.813 -5.729 0.50 18.34 202 LYS A CA 1
ATOM 1580 C CA B LYS A 1 202 ? -23.627 32.946 -5.730 0.50 18.12 202 LYS A CA 1
ATOM 1581 C C . LYS A 1 202 ? -24.516 33.526 -4.615 1.00 19.08 202 LYS A C 1
ATOM 1582 O O . LYS A 1 202 ? -24.721 32.943 -3.547 1.00 17.83 202 LYS A O 1
ATOM 1593 N N . VAL A 1 203 ? -25.012 34.739 -4.888 1.00 18.22 203 VAL A N 1
ATOM 1594 C CA . VAL A 1 203 ? -25.833 35.418 -3.918 1.00 18.51 203 VAL A CA 1
ATOM 1595 C C . VAL A 1 203 ? -27.056 34.535 -3.626 1.00 17.84 203 VAL A C 1
ATOM 1596 O O . VAL A 1 203 ? -27.336 34.280 -2.487 1.00 18.34 203 VAL A O 1
ATOM 1600 N N . GLY A 1 204 ? -27.749 34.088 -4.681 1.00 17.42 204 GLY A N 1
ATOM 1601 C CA . GLY A 1 204 ? -28.984 33.296 -4.528 1.00 17.13 204 GLY A CA 1
ATOM 1602 C C . GLY A 1 204 ? -28.724 32.032 -3.721 1.00 15.37 204 GLY A C 1
ATOM 1603 O O . GLY A 1 204 ? -29.546 31.685 -2.831 1.00 14.64 204 GLY A O 1
ATOM 1604 N N . ASN A 1 205 ? -27.606 31.362 -4.033 1.00 15.20 205 ASN A N 1
ATOM 1605 C CA . ASN A 1 205 ? -27.300 30.112 -3.369 1.00 16.61 205 ASN A CA 1
ATOM 1606 C C . ASN A 1 205 ? -27.077 30.399 -1.898 1.00 16.75 205 ASN A C 1
ATOM 1607 O O . ASN A 1 205 ? -27.573 29.687 -1.020 1.00 16.06 205 ASN A O 1
ATOM 1612 N N . SER A 1 206 ? -26.291 31.447 -1.610 1.00 16.60 206 SER A N 1
ATOM 1613 C CA . SER A 1 206 ? -25.964 31.742 -0.234 1.00 16.38 206 SER A CA 1
ATOM 1614 C C . SER A 1 206 ? -27.216 31.991 0.592 1.00 15.43 206 SER A C 1
ATOM 1615 O O . SER A 1 206 ? -27.333 31.487 1.724 1.00 15.39 206 SER A O 1
ATOM 1618 N N . LEU A 1 207 ? -28.115 32.825 0.065 1.00 14.07 207 LEU A N 1
ATOM 1619 C CA . LEU A 1 207 ? -29.282 33.166 0.818 1.00 17.26 207 LEU A CA 1
ATOM 1620 C C . LEU A 1 207 ? -30.230 31.951 0.998 1.00 14.45 207 LEU A C 1
ATOM 1621 O O . LEU A 1 207 ? -30.757 31.696 2.059 1.00 17.89 207 LEU A O 1
ATOM 1626 N N . VAL A 1 208 ? -30.457 31.246 -0.067 1.00 15.15 208 VAL A N 1
ATOM 1627 C CA . VAL A 1 208 ? -31.458 30.197 -0.047 1.00 15.27 208 VAL A CA 1
ATOM 1628 C C . VAL A 1 208 ? -30.909 28.987 0.736 1.00 15.32 208 VAL A C 1
ATOM 1629 O O . VAL A 1 208 ? -31.649 28.317 1.471 1.00 15.26 208 VAL A O 1
ATOM 1633 N N . ASP A 1 209 ? -29.592 28.760 0.661 1.00 15.18 209 ASP A N 1
ATOM 1634 C CA . ASP A 1 209 ? -28.978 27.785 1.635 1.00 15.32 209 ASP A CA 1
ATOM 1635 C C . ASP A 1 209 ? -29.296 28.186 3.060 1.00 15.23 209 ASP A C 1
ATOM 1636 O O . ASP A 1 209 ? -29.717 27.349 3.912 1.00 14.75 209 ASP A O 1
ATOM 1641 N N . ALA A 1 210 ? -29.150 29.465 3.385 1.00 16.03 210 ALA A N 1
ATOM 1642 C CA . ALA A 1 210 ? -29.440 29.862 4.771 1.00 15.53 210 ALA A CA 1
ATOM 1643 C C . ALA A 1 210 ? -30.908 29.627 5.143 1.00 16.92 210 ALA A C 1
ATOM 1644 O O . ALA A 1 210 ? -31.179 29.156 6.257 1.00 17.34 210 ALA A O 1
ATOM 1646 N N . PHE A 1 211 ? -31.832 29.978 4.264 1.00 16.02 211 PHE A N 1
ATOM 1647 C CA . PHE A 1 211 ? -33.250 29.745 4.569 1.00 15.22 211 PHE A CA 1
ATOM 1648 C C . PHE A 1 211 ? -33.532 28.263 4.797 1.00 14.28 211 PHE A C 1
ATOM 1649 O O . PHE A 1 211 ? -34.259 27.916 5.717 1.00 12.68 211 PHE A O 1
ATOM 1657 N N . THR A 1 212 ? -33.039 27.427 3.880 1.00 14.71 212 THR A N 1
ATOM 1658 C CA . THR A 1 212 ? -33.253 25.976 3.986 1.00 15.77 212 THR A CA 1
ATOM 1659 C C . THR A 1 212 ? -32.799 25.484 5.376 1.00 16.73 212 THR A C 1
ATOM 1660 O O . THR A 1 212 ? -33.524 24.741 6.027 1.00 15.66 212 THR A O 1
ATOM 1664 N N . LEU A 1 213 ? -31.550 25.811 5.749 1.00 14.62 213 LEU A N 1
ATOM 1665 C CA . LEU A 1 213 ? -30.967 25.518 7.061 1.00 15.03 213 LEU A CA 1
ATOM 1666 C C . LEU A 1 213 ? -31.777 26.040 8.265 1.00 15.34 213 LEU A C 1
ATOM 1667 O O . LEU A 1 213 ? -31.955 25.301 9.232 1.00 14.92 213 LEU A O 1
ATOM 1672 N N . GLN A 1 214 ? -32.290 27.258 8.184 1.00 13.46 214 GLN A N 1
ATOM 1673 C CA . GLN A 1 214 ? -33.200 27.767 9.257 1.00 15.46 214 GLN A CA 1
ATOM 1674 C C . GLN A 1 214 ? -34.398 26.891 9.401 1.00 12.95 214 GLN A C 1
ATOM 1675 O O . GLN A 1 214 ? -34.818 26.635 10.515 1.00 13.25 214 GLN A O 1
ATOM 1681 N N . TYR A 1 215 ? -34.958 26.460 8.283 1.00 13.20 215 TYR A N 1
ATOM 1682 C CA . TYR A 1 215 ? -36.164 25.682 8.342 1.00 14.94 215 TYR A CA 1
ATOM 1683 C C . TYR A 1 215 ? -35.866 24.311 9.056 1.00 14.19 215 TYR A C 1
ATOM 1684 O O . TYR A 1 215 ? -36.575 23.886 10.011 1.00 15.56 215 TYR A O 1
ATOM 1693 N N . TYR A 1 216 ? -34.793 23.630 8.611 1.00 13.84 216 TYR A N 1
ATOM 1694 C CA . TYR A 1 216 ? -34.328 22.389 9.255 1.00 14.02 216 TYR A CA 1
ATOM 1695 C C . TYR A 1 216 ? -34.034 22.522 10.732 1.00 14.54 216 TYR A C 1
ATOM 1696 O O . TYR A 1 216 ? -34.333 21.609 11.514 1.00 14.97 216 TYR A O 1
ATOM 1705 N N . GLU A 1 217 ? -33.357 23.611 11.118 1.00 15.15 217 GLU A N 1
ATOM 1706 C CA . GLU A 1 217 ? -32.948 23.827 12.455 1.00 15.02 217 GLU A CA 1
ATOM 1707 C C . GLU A 1 217 ? -34.153 24.068 13.422 1.00 16.66 217 GLU A C 1
ATOM 1708 O O . GLU A 1 217 ? -34.001 23.962 14.664 1.00 14.79 217 GLU A O 1
ATOM 1714 N N . GLY A 1 218 ? -35.325 24.353 12.852 1.00 15.15 218 GLY A N 1
ATOM 1715 C CA . GLY A 1 218 ? -36.528 24.489 13.684 1.00 17.96 218 GLY A CA 1
ATOM 1716 C C . GLY A 1 218 ? -36.625 25.931 14.218 1.00 20.22 218 GLY A C 1
ATOM 1717 O O . GLY A 1 218 ? -37.262 26.185 15.248 1.00 20.98 218 GLY A O 1
ATOM 1718 N N . PHE A 1 219 ? -36.010 26.901 13.545 1.00 19.30 219 PHE A N 1
ATOM 1719 C CA . PHE A 1 219 ? -36.317 28.318 13.914 1.00 21.20 219 PHE A CA 1
ATOM 1720 C C . PHE A 1 219 ? -37.836 28.438 13.806 1.00 21.99 219 PHE A C 1
ATOM 1721 O O . PHE A 1 219 ? -38.451 27.794 12.971 1.00 20.55 219 PHE A O 1
ATOM 1729 N N . PRO A 1 220 ? -38.465 29.310 14.635 1.00 23.29 220 PRO A N 1
ATOM 1730 C CA . PRO A 1 220 ? -39.903 29.479 14.420 1.00 24.07 220 PRO A CA 1
ATOM 1731 C C . PRO A 1 220 ? -40.194 30.075 13.040 1.00 23.69 220 PRO A C 1
ATOM 1732 O O . PRO A 1 220 ? -39.307 30.756 12.460 1.00 22.82 220 PRO A O 1
ATOM 1736 N N . ALA A 1 221 ? -41.417 29.877 12.549 1.00 23.84 221 ALA A N 1
ATOM 1737 C CA . ALA A 1 221 ? -41.854 30.376 11.210 1.00 25.62 221 ALA A CA 1
ATOM 1738 C C . ALA A 1 221 ? -41.479 31.827 10.897 1.00 26.61 221 ALA A C 1
ATOM 1739 O O . ALA A 1 221 ? -41.009 32.131 9.801 1.00 26.38 221 ALA A O 1
ATOM 1741 N N . ASP A 1 222 ? -41.618 32.730 11.878 1.00 25.74 222 ASP A N 1
ATOM 1742 C CA . ASP A 1 222 ? -41.342 34.137 11.599 1.00 26.71 222 ASP A CA 1
ATOM 1743 C C . ASP A 1 222 ? -39.838 34.403 11.504 1.00 23.27 222 ASP A C 1
ATOM 1744 O O . ASP A 1 222 ? -39.441 35.523 11.176 1.00 21.88 222 ASP A O 1
ATOM 1749 N N . GLN A 1 223 ? -39.007 33.419 11.876 1.00 21.92 223 GLN A N 1
ATOM 1750 C CA . GLN A 1 223 ? -37.545 33.573 11.843 1.00 20.07 223 GLN A CA 1
ATOM 1751 C C . GLN A 1 223 ? -36.905 32.677 10.745 1.00 19.29 223 GLN A C 1
ATOM 1752 O O . GLN A 1 223 ? -35.688 32.648 10.585 1.00 19.00 223 GLN A O 1
ATOM 1758 N N . VAL A 1 224 ? -37.705 31.995 9.953 1.00 17.69 224 VAL A N 1
ATOM 1759 C CA A VAL A 1 224 ? -37.116 31.434 8.735 0.50 17.02 224 VAL A CA 1
ATOM 1760 C CA B VAL A 1 224 ? -37.164 31.406 8.715 0.50 17.38 224 VAL A CA 1
ATOM 1761 C C . VAL A 1 224 ? -37.479 32.419 7.623 1.00 16.63 224 VAL A C 1
ATOM 1762 O O . VAL A 1 224 ? -38.674 32.735 7.382 1.00 17.64 224 VAL A O 1
ATOM 1769 N N . ALA A 1 225 ? -36.437 32.965 7.013 1.00 16.63 225 ALA A N 1
ATOM 1770 C CA . ALA A 1 225 ? -36.566 33.928 5.937 1.00 17.91 225 ALA A CA 1
ATOM 1771 C C . ALA A 1 225 ? -37.616 34.976 6.349 1.00 17.94 225 ALA A C 1
ATOM 1772 O O . ALA A 1 225 ? -38.439 35.391 5.501 1.00 20.09 225 ALA A O 1
ATOM 1774 N N . TRP A 1 226 ? -37.523 35.417 7.603 1.00 17.79 226 TRP A N 1
ATOM 1775 C CA . TRP A 1 226 ? -38.376 36.518 8.170 1.00 18.82 226 TRP A CA 1
ATOM 1776 C C . TRP A 1 226 ? -39.881 36.268 8.009 1.00 21.29 226 TRP A C 1
ATOM 1777 O O . TRP A 1 226 ? -40.673 37.235 7.961 1.00 20.97 226 TRP A O 1
ATOM 1788 N N . GLY A 1 227 ? -40.243 34.985 8.023 1.00 20.46 227 GLY A N 1
ATOM 1789 C CA . GLY A 1 227 ? -41.630 34.509 7.767 1.00 24.61 227 GLY A CA 1
ATOM 1790 C C . GLY A 1 227 ? -42.114 34.740 6.379 1.00 24.32 227 GLY A C 1
ATOM 1791 O O . GLY A 1 227 ? -43.325 34.745 6.132 1.00 24.61 227 GLY A O 1
ATOM 1792 N N . GLU A 1 228 ? -41.209 34.920 5.411 1.00 24.98 228 GLU A N 1
ATOM 1793 C CA . GLU A 1 228 ? -41.685 35.355 4.100 1.00 25.14 228 GLU A CA 1
ATOM 1794 C C . GLU A 1 228 ? -42.130 34.161 3.228 1.00 25.95 228 GLU A C 1
ATOM 1795 O O . GLU A 1 228 ? -42.846 34.329 2.262 1.00 24.59 228 GLU A O 1
ATOM 1801 N N . ILE A 1 229 ? -41.685 32.963 3.557 1.00 25.18 229 ILE A N 1
ATOM 1802 C CA . ILE A 1 229 ? -41.960 31.865 2.652 1.00 27.53 229 ILE A CA 1
ATOM 1803 C C . ILE A 1 229 ? -43.220 31.140 3.147 1.00 28.90 229 ILE A C 1
ATOM 1804 O O . ILE A 1 229 ? -43.193 30.519 4.172 1.00 30.81 229 ILE A O 1
ATOM 1809 N N . LYS A 1 230 ? -44.307 31.213 2.402 1.00 32.53 230 LYS A N 1
ATOM 1810 C CA . LYS A 1 230 ? -45.614 30.759 2.926 1.00 34.60 230 LYS A CA 1
ATOM 1811 C C . LYS A 1 230 ? -46.054 29.429 2.336 1.00 35.51 230 LYS A C 1
ATOM 1812 O O . LYS A 1 230 ? -46.833 28.691 2.923 1.00 36.85 230 LYS A O 1
ATOM 1818 N N . THR A 1 231 ? -45.497 29.109 1.183 1.00 35.99 231 THR A N 1
ATOM 1819 C CA . THR A 1 231 ? -46.058 28.114 0.299 1.00 35.14 231 THR A CA 1
ATOM 1820 C C . THR A 1 231 ? -44.960 27.131 -0.082 1.00 35.41 231 THR A C 1
ATOM 1821 O O . THR A 1 231 ? -43.774 27.499 -0.271 1.00 32.70 231 THR A O 1
ATOM 1825 N N . ASP A 1 232 ? -45.317 25.857 -0.152 1.00 34.13 232 ASP A N 1
ATOM 1826 C CA . ASP A 1 232 ? -44.362 24.867 -0.612 1.00 34.78 232 ASP A CA 1
ATOM 1827 C C . ASP A 1 232 ? -43.868 25.169 -2.039 1.00 32.38 232 ASP A C 1
ATOM 1828 O O . ASP A 1 232 ? -42.713 24.964 -2.328 1.00 32.74 232 ASP A O 1
ATOM 1833 N N . GLN A 1 233 ? -44.727 25.658 -2.927 1.00 32.26 233 GLN A N 1
ATOM 1834 C CA . GLN A 1 233 ? -44.284 26.159 -4.231 1.00 32.31 233 GLN A CA 1
ATOM 1835 C C . GLN A 1 233 ? -43.219 27.283 -4.149 1.00 30.28 233 GLN A C 1
ATOM 1836 O O . GLN A 1 233 ? -42.349 27.392 -5.024 1.00 28.02 233 GLN A O 1
ATOM 1842 N N . GLN A 1 234 ? -43.350 28.170 -3.151 1.00 27.90 234 GLN A N 1
ATOM 1843 C CA . GLN A 1 234 ? -42.360 29.258 -3.029 1.00 26.45 234 GLN A CA 1
ATOM 1844 C C . GLN A 1 234 ? -41.064 28.597 -2.637 1.00 25.20 234 GLN A C 1
ATOM 1845 O O . GLN A 1 234 ? -40.013 28.986 -3.149 1.00 25.76 234 GLN A O 1
ATOM 1851 N N . TRP A 1 235 ? -41.128 27.575 -1.772 1.00 22.93 235 TRP A N 1
ATOM 1852 C CA . TRP A 1 235 ? -39.863 26.893 -1.445 1.00 23.48 235 TRP A CA 1
ATOM 1853 C C . TRP A 1 235 ? -39.276 26.368 -2.733 1.00 22.41 235 TRP A C 1
ATOM 1854 O O . TRP A 1 235 ? -38.054 26.504 -2.997 1.00 23.38 235 TRP A O 1
ATOM 1865 N N . ARG A 1 236 ? -40.131 25.772 -3.543 1.00 21.48 236 ARG A N 1
ATOM 1866 C CA . ARG A 1 236 ? -39.628 25.094 -4.772 1.00 22.83 236 ARG A CA 1
ATOM 1867 C C . ARG A 1 236 ? -39.039 26.119 -5.735 1.00 20.63 236 ARG A C 1
ATOM 1868 O O . ARG A 1 236 ? -38.020 25.861 -6.378 1.00 21.14 236 ARG A O 1
ATOM 1876 N N . VAL A 1 237 ? -39.678 27.279 -5.898 1.00 19.66 237 VAL A N 1
ATOM 1877 C CA . VAL A 1 237 ? -39.044 28.196 -6.758 1.00 19.25 237 VAL A CA 1
ATOM 1878 C C . VAL A 1 237 ? -37.704 28.722 -6.188 1.00 18.39 237 VAL A C 1
ATOM 1879 O O . VAL A 1 237 ? -36.749 28.892 -6.954 1.00 18.32 237 VAL A O 1
ATOM 1883 N N . LEU A 1 238 ? -37.633 28.930 -4.894 1.00 15.96 238 LEU A N 1
ATOM 1884 C CA . LEU A 1 238 ? -36.356 29.478 -4.317 1.00 16.68 238 LEU A CA 1
ATOM 1885 C C . LEU A 1 238 ? -35.285 28.437 -4.470 1.00 16.45 238 LEU A C 1
ATOM 1886 O O . LEU A 1 238 ? -34.147 28.742 -4.810 1.00 16.85 238 LEU A O 1
ATOM 1891 N N . SER A 1 239 ? -35.661 27.171 -4.238 1.00 16.65 239 SER A N 1
ATOM 1892 C CA . SER A 1 239 ? -34.654 26.100 -4.240 1.00 15.02 239 SER A CA 1
ATOM 1893 C C . SER A 1 239 ? -34.012 25.951 -5.585 1.00 15.70 239 SER A C 1
ATOM 1894 O O . SER A 1 239 ? -32.860 25.437 -5.695 1.00 17.11 239 SER A O 1
ATOM 1897 N N . LYS A 1 240 ? -34.651 26.400 -6.655 1.00 16.60 240 LYS A N 1
ATOM 1898 C CA . LYS A 1 240 ? -33.952 26.403 -7.965 1.00 16.85 240 LYS A CA 1
ATOM 1899 C C . LYS A 1 240 ? -32.575 27.128 -7.980 1.00 16.80 240 LYS A C 1
ATOM 1900 O O . LYS A 1 240 ? -31.682 26.705 -8.738 1.00 17.52 240 LYS A O 1
ATOM 1906 N N . LEU A 1 241 ? -32.398 28.192 -7.162 1.00 15.59 241 LEU A N 1
ATOM 1907 C CA . LEU A 1 241 ? -31.140 28.961 -7.131 1.00 14.69 241 LEU A CA 1
ATOM 1908 C C . LEU A 1 241 ? -29.992 28.127 -6.532 1.00 16.64 241 LEU A C 1
ATOM 1909 O O . LEU A 1 241 ? -28.830 28.140 -7.009 1.00 16.78 241 LEU A O 1
ATOM 1914 N N . LYS A 1 242 ? -30.332 27.436 -5.452 1.00 17.77 242 LYS A N 1
ATOM 1915 C CA . LYS A 1 242 ? -29.356 26.619 -4.699 1.00 19.31 242 LYS A CA 1
ATOM 1916 C C . LYS A 1 242 ? -29.067 25.345 -5.481 1.00 17.84 242 LYS A C 1
ATOM 1917 O O . LYS A 1 242 ? -27.908 24.966 -5.671 1.00 19.73 242 LYS A O 1
ATOM 1923 N N . ASN A 1 243 ? -30.105 24.635 -5.925 1.00 17.38 243 ASN A N 1
ATOM 1924 C CA . ASN A 1 243 ? -29.840 23.486 -6.820 1.00 17.73 243 ASN A CA 1
ATOM 1925 C C . ASN A 1 243 ? -29.180 23.908 -8.112 1.00 17.74 243 ASN A C 1
ATOM 1926 O O . ASN A 1 243 ? -28.276 23.219 -8.607 1.00 17.33 243 ASN A O 1
ATOM 1931 N N . GLY A 1 244 ? -29.543 25.076 -8.628 1.00 17.53 244 GLY A N 1
ATOM 1932 C CA . GLY A 1 244 ? -28.930 25.561 -9.883 1.00 17.46 244 GLY A CA 1
ATOM 1933 C C . GLY A 1 244 ? -27.425 25.840 -9.728 1.00 16.60 244 GLY A C 1
ATOM 1934 O O . GLY A 1 244 ? -26.589 25.549 -10.632 1.00 17.12 244 GLY A O 1
ATOM 1935 N N . TYR A 1 245 ? -27.086 26.471 -8.623 1.00 16.05 245 TYR A N 1
ATOM 1936 C CA . TYR A 1 245 ? -25.690 26.772 -8.301 1.00 15.68 245 TYR A CA 1
ATOM 1937 C C . TYR A 1 245 ? -24.891 25.417 -8.269 1.00 16.56 245 TYR A C 1
ATOM 1938 O O . TYR A 1 245 ? -23.922 25.193 -9.011 1.00 14.57 245 TYR A O 1
ATOM 1947 N N . GLN A 1 246 ? -25.336 24.501 -7.409 1.00 15.94 246 GLN A N 1
ATOM 1948 C CA . GLN A 1 246 ? -24.618 23.263 -7.338 1.00 16.37 246 GLN A CA 1
ATOM 1949 C C . GLN A 1 246 ? -24.527 22.540 -8.665 1.00 17.05 246 GLN A C 1
ATOM 1950 O O . GLN A 1 246 ? -23.450 22.042 -9.031 1.00 18.99 246 GLN A O 1
ATOM 1956 N N . ASP A 1 247 ? -25.659 22.380 -9.358 1.00 17.34 247 ASP A N 1
ATOM 1957 C CA . ASP A 1 247 ? -25.676 21.739 -10.662 1.00 17.26 247 ASP A CA 1
ATOM 1958 C C . ASP A 1 247 ? -24.721 22.466 -11.655 1.00 19.27 247 ASP A C 1
ATOM 1959 O O . ASP A 1 247 ? -23.874 21.819 -12.327 1.00 19.22 247 ASP A O 1
ATOM 1964 N N . SER A 1 248 ? -24.792 23.801 -11.733 1.00 17.12 248 SER A N 1
ATOM 1965 C CA . SER A 1 248 ? -23.866 24.477 -12.683 1.00 18.20 248 SER A CA 1
ATOM 1966 C C . SER A 1 248 ? -22.408 24.128 -12.353 1.00 18.62 248 SER A C 1
ATOM 1967 O O . SER A 1 248 ? -21.632 23.926 -13.271 1.00 19.88 248 SER A O 1
ATOM 1970 N N . LEU A 1 249 ? -22.032 24.131 -11.073 1.00 19.57 249 LEU A N 1
ATOM 1971 C CA . LEU A 1 249 ? -20.602 24.027 -10.687 1.00 20.87 249 LEU A CA 1
ATOM 1972 C C . LEU A 1 249 ? -20.049 22.611 -10.697 1.00 21.31 249 LEU A C 1
ATOM 1973 O O . LEU A 1 249 ? -18.874 22.365 -11.116 1.00 21.92 249 LEU A O 1
ATOM 1978 N N . PHE A 1 250 ? -20.887 21.658 -10.320 1.00 21.88 250 PHE A N 1
ATOM 1979 C CA . PHE A 1 250 ? -20.362 20.325 -9.980 1.00 22.26 250 PHE A CA 1
ATOM 1980 C C . PHE A 1 250 ? -20.901 19.192 -10.779 1.00 22.64 250 PHE A C 1
ATOM 1981 O O . PHE A 1 250 ? -20.483 18.060 -10.583 1.00 24.96 250 PHE A O 1
ATOM 1989 N N . THR A 1 251 ? -21.749 19.483 -11.747 1.00 20.84 251 THR A N 1
ATOM 1990 C CA . THR A 1 251 ? -22.526 18.489 -12.420 1.00 21.81 251 THR A CA 1
ATOM 1991 C C . THR A 1 251 ? -22.267 18.323 -13.966 1.00 22.18 251 THR A C 1
ATOM 1992 O O . THR A 1 251 ? -22.764 17.396 -14.613 1.00 22.02 251 THR A O 1
ATOM 1996 N N . SER A 1 252 ? -21.516 19.222 -14.570 1.00 23.88 252 SER A N 1
ATOM 1997 C CA . SER A 1 252 ? -21.072 19.010 -15.972 1.00 25.16 252 SER A CA 1
ATOM 1998 C C . SER A 1 252 ? -20.052 17.869 -15.891 1.00 26.29 252 SER A C 1
ATOM 1999 O O . SER A 1 252 ? -19.305 17.743 -14.903 1.00 26.26 252 SER A O 1
ATOM 2002 N N . THR A 1 253 ? -20.019 17.025 -16.911 1.00 28.28 253 THR A N 1
ATOM 2003 C CA . THR A 1 253 ? -19.176 15.833 -16.799 1.00 30.10 253 THR A CA 1
ATOM 2004 C C . THR A 1 253 ? -17.706 16.225 -16.756 1.00 31.12 253 THR A C 1
ATOM 2005 O O . THR A 1 253 ? -16.900 15.646 -16.008 1.00 30.83 253 THR A O 1
ATOM 2009 N N . GLU A 1 254 ? -17.327 17.218 -17.566 1.00 31.75 254 GLU A N 1
ATOM 2010 C CA . GLU A 1 254 ? -15.901 17.524 -17.649 1.00 32.57 254 GLU A CA 1
ATOM 2011 C C . GLU A 1 254 ? -15.379 18.089 -16.303 1.00 30.10 254 GLU A C 1
ATOM 2012 O O . GLU A 1 254 ? -14.339 17.644 -15.827 1.00 30.21 254 GLU A O 1
ATOM 2018 N N . VAL A 1 255 ? -16.141 18.950 -15.612 1.00 25.70 255 VAL A N 1
ATOM 2019 C CA . VAL A 1 255 ? -15.727 19.339 -14.240 1.00 24.02 255 VAL A CA 1
ATOM 2020 C C . VAL A 1 255 ? -15.797 18.163 -13.240 1.00 23.66 255 VAL A C 1
ATOM 2021 O O . VAL A 1 255 ? -14.829 17.894 -12.504 1.00 22.76 255 VAL A O 1
ATOM 2025 N N . ALA A 1 256 ? -16.915 17.436 -13.255 1.00 22.16 256 ALA A N 1
ATOM 2026 C CA . ALA A 1 256 ? -17.179 16.396 -12.224 1.00 21.52 256 ALA A CA 1
ATOM 2027 C C . ALA A 1 256 ? -16.151 15.288 -12.367 1.00 23.95 256 ALA A C 1
ATOM 2028 O O . ALA A 1 256 ? -15.606 14.803 -11.372 1.00 21.44 256 ALA A O 1
ATOM 2030 N N . GLN A 1 257 ? -15.863 14.889 -13.599 1.00 25.56 257 GLN A N 1
ATOM 2031 C CA . GLN A 1 257 ? -14.768 13.894 -13.795 1.00 28.68 257 GLN A CA 1
ATOM 2032 C C . GLN A 1 257 ? -13.425 14.281 -13.148 1.00 28.50 257 GLN A C 1
ATOM 2033 O O . GLN A 1 257 ? -12.797 13.438 -12.510 1.00 30.61 257 GLN A O 1
ATOM 2039 N N . ASN A 1 258 ? -13.017 15.547 -13.226 1.00 28.45 258 ASN A N 1
ATOM 2040 C CA . ASN A 1 258 ? -11.732 15.952 -12.658 1.00 28.48 258 ASN A CA 1
ATOM 2041 C C . ASN A 1 258 ? -11.828 15.971 -11.157 1.00 28.81 258 ASN A C 1
ATOM 2042 O O . ASN A 1 258 ? -11.043 15.357 -10.429 1.00 29.05 258 ASN A O 1
ATOM 2047 N N . VAL A 1 259 ? -12.858 16.659 -10.689 1.00 26.69 259 VAL A N 1
ATOM 2048 C CA . VAL A 1 259 ? -12.885 17.123 -9.339 1.00 25.32 259 VAL A CA 1
ATOM 2049 C C . VAL A 1 259 ? -13.191 15.962 -8.367 1.00 22.76 259 VAL A C 1
ATOM 2050 O O . VAL A 1 259 ? -12.798 16.037 -7.212 1.00 24.56 259 VAL A O 1
ATOM 2054 N N . ALA A 1 260 ? -13.862 14.925 -8.856 1.00 22.54 260 ALA A N 1
ATOM 2055 C CA . ALA A 1 260 ? -14.293 13.754 -8.039 1.00 23.64 260 ALA A CA 1
ATOM 2056 C C . ALA A 1 260 ? -13.274 12.596 -8.113 1.00 23.00 260 ALA A C 1
ATOM 2057 O O . ALA A 1 260 ? -13.440 11.576 -7.465 1.00 21.97 260 ALA A O 1
ATOM 2059 N N . LYS A 1 261 ? -12.214 12.743 -8.916 1.00 23.81 261 LYS A N 1
ATOM 2060 C CA . LYS A 1 261 ? -11.234 11.616 -9.109 1.00 24.24 261 LYS A CA 1
ATOM 2061 C C . LYS A 1 261 ? -10.761 10.957 -7.814 1.00 24.28 261 LYS A C 1
ATOM 2062 O O . LYS A 1 261 ? -10.758 9.756 -7.738 1.00 25.38 261 LYS A O 1
ATOM 2068 N N . PRO A 1 262 ? -10.347 11.732 -6.812 1.00 23.91 262 PRO A N 1
ATOM 2069 C CA . PRO A 1 262 ? -9.913 11.066 -5.588 1.00 25.09 262 PRO A CA 1
ATOM 2070 C C . PRO A 1 262 ? -10.961 10.210 -4.904 1.00 24.83 262 PRO A C 1
ATOM 2071 O O . PRO A 1 262 ? -10.665 9.128 -4.383 1.00 21.78 262 PRO A O 1
ATOM 2075 N N . LEU A 1 263 ? -12.206 10.688 -4.872 1.00 23.16 263 LEU A N 1
ATOM 2076 C CA . LEU A 1 263 ? -13.238 9.927 -4.238 1.00 23.87 263 LEU A CA 1
ATOM 2077 C C . LEU A 1 263 ? -13.624 8.767 -5.156 1.00 22.32 263 LEU A C 1
ATOM 2078 O O . LEU A 1 263 ? -13.969 7.655 -4.694 1.00 22.20 263 LEU A O 1
ATOM 2083 N N . VAL A 1 264 ? -13.600 8.995 -6.455 1.00 21.93 264 VAL A N 1
ATOM 2084 C CA . VAL A 1 264 ? -13.899 7.913 -7.384 1.00 23.28 264 VAL A CA 1
ATOM 2085 C C . VAL A 1 264 ? -12.828 6.775 -7.205 1.00 23.94 264 VAL A C 1
ATOM 2086 O O . VAL A 1 264 ? -13.176 5.576 -7.237 1.00 24.16 264 VAL A O 1
ATOM 2090 N N . LYS A 1 265 ? -11.588 7.176 -6.979 1.00 23.74 265 LYS A N 1
ATOM 2091 C CA . LYS A 1 265 ? -10.437 6.240 -6.857 1.00 26.65 265 LYS A CA 1
ATOM 2092 C C . LYS A 1 265 ? -10.617 5.422 -5.559 1.00 25.88 265 LYS A C 1
ATOM 2093 O O . LYS A 1 265 ? -10.549 4.198 -5.533 1.00 27.05 265 LYS A O 1
ATOM 2099 N N . TYR A 1 266 ? -10.957 6.118 -4.502 1.00 24.71 266 TYR A N 1
ATOM 2100 C CA . TYR A 1 266 ? -11.216 5.486 -3.217 1.00 26.18 266 TYR A CA 1
ATOM 2101 C C . TYR A 1 266 ? -12.327 4.465 -3.304 1.00 25.53 266 TYR A C 1
ATOM 2102 O O . TYR A 1 266 ? -12.177 3.327 -2.806 1.00 26.53 266 TYR A O 1
ATOM 2111 N N . ILE A 1 267 ? -13.431 4.843 -3.931 1.00 24.05 267 ILE A N 1
ATOM 2112 C CA . ILE A 1 267 ? -14.588 3.989 -3.948 1.00 25.69 267 ILE A CA 1
ATOM 2113 C C . ILE A 1 267 ? -14.302 2.791 -4.880 1.00 26.46 267 ILE A C 1
ATOM 2114 O O . ILE A 1 267 ? -14.742 1.665 -4.633 1.00 26.15 267 ILE A O 1
ATOM 2119 N N . ASP A 1 268 ? -13.500 3.037 -5.915 1.00 26.96 268 ASP A N 1
ATOM 2120 C CA . ASP A 1 268 ? -13.095 1.946 -6.779 1.00 28.11 268 ASP A CA 1
ATOM 2121 C C . ASP A 1 268 ? -12.213 0.903 -6.036 1.00 27.44 268 ASP A C 1
ATOM 2122 O O . ASP A 1 268 ? -12.307 -0.264 -6.327 1.00 28.03 268 ASP A O 1
ATOM 2127 N N . LYS A 1 269 ? -11.336 1.350 -5.131 1.00 29.02 269 LYS A N 1
ATOM 2128 C CA . LYS A 1 269 ? -10.485 0.418 -4.383 1.00 29.31 269 LYS A CA 1
ATOM 2129 C C . LYS A 1 269 ? -11.326 -0.447 -3.450 1.00 30.16 269 LYS A C 1
ATOM 2130 O O . LYS A 1 269 ? -11.294 -1.710 -3.527 1.00 29.67 269 LYS A O 1
ATOM 2136 N N . THR A 1 270 ? -12.176 0.230 -2.669 1.00 26.89 270 THR A N 1
ATOM 2137 C CA . THR A 1 270 ? -12.988 -0.415 -1.651 1.00 26.50 270 THR A CA 1
ATOM 2138 C C . THR A 1 270 ? -14.024 -1.359 -2.233 1.00 25.92 270 THR A C 1
ATOM 2139 O O . THR A 1 270 ? -14.203 -2.465 -1.724 1.00 27.41 270 THR A O 1
ATOM 2143 N N . LEU A 1 271 ? -14.724 -0.948 -3.285 1.00 25.08 271 LEU A N 1
ATOM 2144 C CA . LEU A 1 271 ? -15.742 -1.793 -3.853 1.00 26.18 271 LEU A CA 1
ATOM 2145 C C . LEU A 1 271 ? -15.280 -2.714 -4.999 1.00 26.94 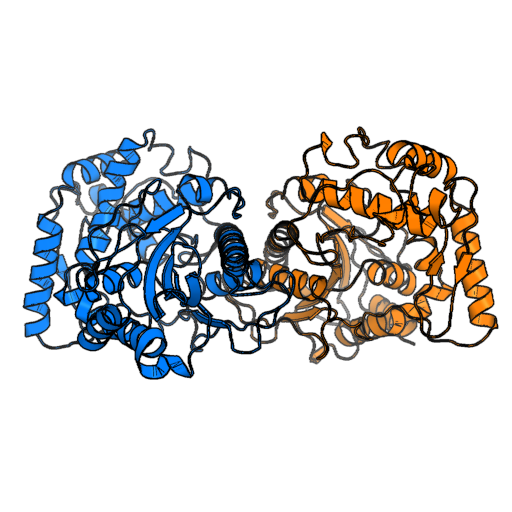271 LEU A C 1
ATOM 2146 O O . LEU A 1 271 ? -16.049 -3.583 -5.398 1.00 26.83 271 LEU A O 1
ATOM 2151 N N . VAL A 1 272 ? -14.113 -2.459 -5.591 1.00 30.05 272 VAL A N 1
ATOM 2152 C CA . VAL A 1 272 ? -13.743 -3.274 -6.773 1.00 32.55 272 VAL A CA 1
ATOM 2153 C C . VAL A 1 272 ? -12.381 -3.928 -6.609 1.00 33.59 272 VAL A C 1
ATOM 2154 O O . VAL A 1 272 ? -12.293 -5.127 -6.377 1.00 34.22 272 VAL A O 1
ATOM 2158 N N . THR A 1 273 ? -11.333 -3.118 -6.677 1.00 34.51 273 THR A N 1
ATOM 2159 C CA . THR A 1 273 ? -9.979 -3.616 -6.870 1.00 35.62 273 THR A CA 1
ATOM 2160 C C . THR A 1 273 ? -9.265 -4.102 -5.611 1.00 35.44 273 THR A C 1
ATOM 2161 O O . THR A 1 273 ? -8.380 -4.964 -5.742 1.00 35.55 273 THR A O 1
ATOM 2165 N N . GLU A 1 274 ? -9.617 -3.571 -4.422 1.00 34.41 274 GLU A N 1
ATOM 2166 C CA . GLU A 1 274 ? -9.036 -4.038 -3.136 1.00 33.60 274 GLU A CA 1
ATOM 2167 C C . GLU A 1 274 ? -10.157 -4.592 -2.249 1.00 32.71 274 GLU A C 1
ATOM 2168 O O . GLU A 1 274 ? -10.088 -4.619 -0.996 1.00 31.39 274 GLU A O 1
ATOM 2174 N N . GLN A 1 275 ? -11.193 -5.056 -2.923 1.00 31.55 275 GLN A N 1
ATOM 2175 C CA . GLN A 1 275 ? -12.448 -5.367 -2.263 1.00 33.22 275 GLN A CA 1
ATOM 2176 C C . GLN A 1 275 ? -12.261 -6.454 -1.224 1.00 32.58 275 GLN A C 1
ATOM 2177 O O . GLN A 1 275 ? -12.961 -6.495 -0.200 1.00 33.78 275 GLN A O 1
ATOM 2183 N N . ALA A 1 276 ? -11.298 -7.338 -1.474 1.00 32.62 276 ALA A N 1
ATOM 2184 C CA . ALA A 1 276 ? -11.140 -8.555 -0.668 1.00 31.40 276 ALA A CA 1
ATOM 2185 C C . ALA A 1 276 ? -10.746 -8.202 0.717 1.00 31.52 276 ALA A C 1
ATOM 2186 O O . ALA A 1 276 ? -11.299 -8.710 1.657 1.00 31.59 276 ALA A O 1
ATOM 2188 N N . LYS A 1 277 ? -9.747 -7.333 0.827 1.00 31.57 277 LYS A N 1
ATOM 2189 C CA . LYS A 1 277 ? -9.234 -6.882 2.095 1.00 33.33 277 LYS A CA 1
ATOM 2190 C C . LYS A 1 277 ? -10.100 -5.749 2.672 1.00 31.60 277 LYS A C 1
ATOM 2191 O O . LYS A 1 277 ? -9.759 -5.215 3.726 1.00 32.85 277 LYS A O 1
ATOM 2197 N N . ALA A 1 278 ? -11.199 -5.405 2.005 1.00 31.34 278 ALA A N 1
ATOM 2198 C CA . ALA A 1 278 ? -11.984 -4.168 2.346 1.00 31.19 278 ALA A CA 1
ATOM 2199 C C . ALA A 1 278 ? -12.942 -4.388 3.516 1.00 30.56 278 ALA A C 1
ATOM 2200 O O . ALA A 1 278 ? -13.542 -5.418 3.614 1.00 29.93 278 ALA A O 1
ATOM 2202 N N . PRO A 1 279 ? -13.137 -3.359 4.362 1.00 30.58 279 PRO A N 1
ATOM 2203 C CA . PRO A 1 279 ? -14.076 -3.431 5.494 1.00 29.46 279 PRO A CA 1
ATOM 2204 C C . PRO A 1 279 ? -15.435 -3.740 4.908 1.00 28.45 279 PRO A C 1
ATOM 2205 O O . PRO A 1 279 ? -15.719 -3.276 3.805 1.00 27.76 279 PRO A O 1
ATOM 2209 N N . LYS A 1 280 ? -16.232 -4.548 5.608 1.00 25.68 280 LYS A N 1
ATOM 2210 C CA . LYS A 1 280 ? -17.605 -4.871 5.244 1.00 27.42 280 LYS A CA 1
ATOM 2211 C C . LYS A 1 280 ? -18.491 -3.589 5.178 1.00 24.42 280 LYS A C 1
ATOM 2212 O O . LYS A 1 280 ? -19.412 -3.505 4.370 1.00 24.23 280 LYS A O 1
ATOM 2218 N N . ILE A 1 281 ? -18.208 -2.661 6.088 1.00 22.94 281 ILE A N 1
ATOM 2219 C CA . ILE A 1 281 ? -18.968 -1.390 6.167 1.00 21.16 281 ILE A CA 1
ATOM 2220 C C . ILE A 1 281 ? -18.038 -0.190 6.133 1.00 20.71 281 ILE A C 1
ATOM 2221 O O . ILE A 1 281 ? -17.199 -0.040 7.000 1.00 20.97 281 ILE A O 1
ATOM 2226 N N . THR A 1 282 ? -18.219 0.681 5.162 1.00 21.28 282 THR A N 1
ATOM 2227 C CA . THR A 1 282 ? -17.422 1.916 5.086 1.00 19.99 282 THR A CA 1
ATOM 2228 C C . THR A 1 282 ? -18.366 3.103 5.138 1.00 19.38 282 THR A C 1
ATOM 2229 O O . THR A 1 282 ? -19.430 3.057 4.509 1.00 21.71 282 THR A O 1
ATOM 2233 N N . LEU A 1 283 ? -18.014 4.088 5.950 1.00 18.78 283 LEU A N 1
ATOM 2234 C CA . LEU A 1 283 ? -18.712 5.408 5.970 1.00 18.63 283 LEU A CA 1
ATOM 2235 C C . LEU A 1 283 ? -17.681 6.466 5.562 1.00 16.81 283 LEU A C 1
ATOM 2236 O O . LEU A 1 283 ? -16.624 6.607 6.205 1.00 17.72 283 LEU A O 1
ATOM 2241 N N . LEU A 1 284 ? -17.961 7.187 4.488 1.00 17.39 284 LEU A N 1
ATOM 2242 C CA A LEU A 1 284 ? -17.174 8.387 4.183 0.50 17.28 284 LEU A CA 1
ATOM 2243 C CA B LEU A 1 284 ? -17.191 8.368 4.115 0.50 16.69 284 LEU A CA 1
ATOM 2244 C C . LEU A 1 284 ? -18.037 9.593 4.428 1.00 16.49 284 LEU A C 1
ATOM 2245 O O . LEU A 1 284 ? -19.251 9.567 4.137 1.00 17.30 284 LEU A O 1
ATOM 2254 N N . VAL A 1 285 ? -17.459 10.644 4.991 1.00 16.29 285 VAL A N 1
ATOM 2255 C CA . VAL A 1 285 ? -18.344 11.812 5.282 1.00 14.54 285 VAL A CA 1
ATOM 2256 C C . VAL A 1 285 ? -17.675 12.996 4.674 1.00 16.18 285 VAL A C 1
ATOM 2257 O O . VAL A 1 285 ? -16.596 13.347 5.095 1.00 17.52 285 VAL A O 1
ATOM 2261 N N . GLY A 1 286 ? -18.366 13.608 3.715 1.00 16.92 286 GLY A N 1
ATOM 2262 C CA . GLY A 1 286 ? -17.897 14.746 2.963 1.00 16.70 286 GLY A CA 1
ATOM 2263 C C . GLY A 1 286 ? -19.005 15.772 2.747 1.00 16.48 286 GLY A C 1
ATOM 2264 O O . GLY A 1 286 ? -19.717 16.071 3.659 1.00 17.51 286 GLY A O 1
ATOM 2265 N N . HIS A 1 287 ? -19.203 16.197 1.525 1.00 16.93 287 HIS A N 1
ATOM 2266 C CA . HIS A 1 287 ? -19.874 17.440 1.186 1.00 18.12 287 HIS A CA 1
ATOM 2267 C C . HIS A 1 287 ? -20.818 17.260 0.057 1.00 18.29 287 HIS A C 1
ATOM 2268 O O . HIS A 1 287 ? -20.623 16.352 -0.757 1.00 17.72 287 HIS A O 1
ATOM 2275 N N . ASP A 1 288 ? -21.886 18.091 0.039 1.00 17.32 288 ASP A N 1
ATOM 2276 C CA . ASP A 1 288 ? -22.771 18.089 -1.084 1.00 17.41 288 ASP A CA 1
ATOM 2277 C C . ASP A 1 288 ? -22.072 18.050 -2.443 1.00 16.96 288 ASP A C 1
ATOM 2278 O O . ASP A 1 288 ? -22.548 17.364 -3.359 1.00 14.17 288 ASP A O 1
ATOM 2283 N N . SER A 1 289 ? -21.023 18.885 -2.622 1.00 17.07 289 SER A N 1
ATOM 2284 C CA A SER A 1 289 ? -20.307 18.939 -3.895 0.50 16.97 289 SER A CA 1
ATOM 2285 C CA B SER A 1 289 ? -20.320 18.923 -3.910 0.50 15.46 289 SER A CA 1
ATOM 2286 C C . SER A 1 289 ? -19.628 17.601 -4.201 1.00 17.55 289 SER A C 1
ATOM 2287 O O . SER A 1 289 ? -19.457 17.236 -5.380 1.00 16.68 289 SER A O 1
ATOM 2292 N N . ASN A 1 290 ? -19.199 16.890 -3.145 1.00 17.45 290 ASN A N 1
ATOM 2293 C CA . ASN A 1 290 ? -18.637 15.544 -3.388 1.00 17.57 290 ASN A CA 1
ATOM 2294 C C . ASN A 1 290 ? -19.670 14.636 -3.960 1.00 17.92 290 ASN A C 1
ATOM 2295 O O . ASN A 1 290 ? -19.367 13.888 -4.867 1.00 17.33 290 ASN A O 1
ATOM 2300 N N . ILE A 1 291 ? -20.885 14.629 -3.381 1.00 17.64 291 ILE A N 1
ATOM 2301 C CA . ILE A 1 291 ? -21.976 13.789 -3.920 1.00 16.66 291 ILE A CA 1
ATOM 2302 C C . ILE A 1 291 ? -22.294 14.208 -5.278 1.00 15.70 291 ILE A C 1
ATOM 2303 O O . ILE A 1 291 ? -22.391 13.361 -6.155 1.00 16.24 291 ILE A O 1
ATOM 2308 N N . ALA A 1 292 ? -22.394 15.527 -5.518 1.00 16.57 292 ALA A N 1
ATOM 2309 C CA . ALA A 1 292 ? -22.875 15.940 -6.826 1.00 16.63 292 ALA A CA 1
ATOM 2310 C C . ALA A 1 292 ? -21.900 15.494 -7.943 1.00 16.60 292 ALA A C 1
ATOM 2311 O O . ALA A 1 292 ? -22.327 14.945 -8.985 1.00 17.22 292 ALA A O 1
ATOM 2313 N N . SER A 1 293 ? -20.627 15.744 -7.704 1.00 16.23 293 SER A N 1
ATOM 2314 C CA . SER A 1 293 ? -19.585 15.456 -8.708 1.00 16.72 293 SER A CA 1
ATOM 2315 C C . SER A 1 293 ? -19.339 13.935 -8.808 1.00 16.72 293 SER A C 1
ATOM 2316 O O . SER A 1 293 ? -19.187 13.427 -9.900 1.00 17.25 293 SER A O 1
ATOM 2319 N N . LEU A 1 294 ? -19.488 13.210 -7.696 1.00 18.13 294 LEU A N 1
ATOM 2320 C CA . LEU A 1 294 ? -19.330 11.753 -7.736 1.00 17.83 294 LEU A CA 1
ATOM 2321 C C . LEU A 1 294 ? -20.370 11.152 -8.643 1.00 18.86 294 LEU A C 1
ATOM 2322 O O . LEU A 1 294 ? -20.058 10.355 -9.492 1.00 18.08 294 LEU A O 1
ATOM 2327 N N . LEU A 1 295 ? -21.642 11.512 -8.435 1.00 18.37 295 LEU A N 1
ATOM 2328 C CA . LEU A 1 295 ? -22.727 10.909 -9.145 1.00 19.95 295 LEU A CA 1
ATOM 2329 C C . LEU A 1 295 ? -22.638 11.259 -10.643 1.00 21.31 295 LEU A C 1
ATOM 2330 O O . LEU A 1 295 ? -22.885 10.429 -11.453 1.00 22.40 295 LEU A O 1
ATOM 2335 N N . THR A 1 296 ? -22.280 12.474 -11.008 1.00 21.42 296 THR A N 1
ATOM 2336 C CA . THR A 1 296 ? -22.003 12.716 -12.460 1.00 24.11 296 THR A CA 1
ATOM 2337 C C . THR A 1 296 ? -20.811 11.910 -12.969 1.00 23.69 296 THR A C 1
ATOM 2338 O O . THR A 1 296 ? -20.918 11.243 -14.000 1.00 24.97 296 THR A O 1
ATOM 2342 N N . ALA A 1 297 ? -19.703 11.940 -12.221 1.00 23.23 297 ALA A N 1
ATOM 2343 C CA . ALA A 1 297 ? -18.497 11.161 -12.573 1.00 23.27 297 ALA A CA 1
ATOM 2344 C C . ALA A 1 297 ? -18.781 9.630 -12.791 1.00 23.87 297 ALA A C 1
ATOM 2345 O O . ALA A 1 297 ? -18.097 8.922 -13.560 1.00 24.35 297 ALA A O 1
ATOM 2347 N N . LEU A 1 298 ? -19.774 9.091 -12.116 1.00 23.45 298 LEU A N 1
ATOM 2348 C CA . LEU A 1 298 ? -20.091 7.685 -12.341 1.00 23.26 298 LEU A CA 1
ATOM 2349 C C . LEU A 1 298 ? -21.174 7.477 -13.332 1.00 24.24 298 LEU A C 1
ATOM 2350 O O . LEU A 1 298 ? -21.605 6.347 -13.560 1.00 26.85 298 LEU A O 1
ATOM 2355 N N . ASP A 1 299 ? -21.652 8.566 -13.909 1.00 24.56 299 ASP A N 1
ATOM 2356 C CA . ASP A 1 299 ? -22.767 8.509 -14.868 1.00 25.79 299 ASP A CA 1
ATOM 2357 C C . ASP A 1 299 ? -24.096 7.941 -14.375 1.00 24.90 299 ASP A C 1
ATOM 2358 O O . ASP A 1 299 ? -24.702 7.138 -15.071 1.00 24.71 299 ASP A O 1
ATOM 2363 N N . PHE A 1 300 ? -24.567 8.378 -13.202 1.00 24.09 300 PHE A N 1
ATOM 2364 C CA . PHE A 1 300 ? -25.894 7.992 -12.741 1.00 22.71 300 PHE A CA 1
ATOM 2365 C C . PHE A 1 300 ? -26.989 8.534 -13.623 1.00 23.95 300 PHE A C 1
ATOM 2366 O O . PHE A 1 300 ? -26.855 9.612 -14.207 1.00 22.20 300 PHE A O 1
ATOM 2374 N N . LYS A 1 301 ? -28.070 7.761 -13.701 1.00 24.32 301 LYS A N 1
ATOM 2375 C CA . LYS A 1 301 ? -29.325 8.230 -14.293 1.00 25.11 301 LYS A CA 1
ATOM 2376 C C . LYS A 1 301 ? -29.925 9.383 -13.512 1.00 25.04 301 LYS A C 1
ATOM 2377 O O . LYS A 1 301 ? -29.675 9.524 -12.276 1.00 23.79 301 LYS A O 1
ATOM 2383 N N . PRO A 1 302 ? -30.698 10.261 -14.204 1.00 25.26 302 PRO A N 1
ATOM 2384 C CA . PRO A 1 302 ? -31.259 11.351 -13.368 1.00 24.60 302 PRO A CA 1
ATOM 2385 C C . PRO A 1 302 ? -32.197 10.761 -12.282 1.00 23.46 302 PRO A C 1
ATOM 2386 O O . PRO A 1 302 ? -32.741 9.644 -12.458 1.00 21.50 302 PRO A O 1
ATOM 2390 N N . TYR A 1 303 ? -32.325 11.472 -11.156 1.00 22.86 303 TYR A N 1
ATOM 2391 C CA . TYR A 1 303 ? -33.117 10.946 -10.010 1.00 21.98 303 TYR A CA 1
ATOM 2392 C C . TYR A 1 303 ? -33.956 12.063 -9.428 1.00 21.49 303 TYR A C 1
ATOM 2393 O O . TYR A 1 303 ? -33.582 13.206 -9.547 1.00 20.77 303 TYR A O 1
ATOM 2402 N N . GLN A 1 304 ? -35.083 11.717 -8.802 1.00 20.73 304 GLN A N 1
ATOM 2403 C CA . GLN A 1 304 ? -35.840 12.688 -8.025 1.00 19.04 304 GLN A CA 1
ATOM 2404 C C . GLN A 1 304 ? -35.914 12.243 -6.570 1.00 18.63 304 GLN A C 1
ATOM 2405 O O . GLN A 1 304 ? -36.255 11.111 -6.294 1.00 17.73 304 GLN A O 1
ATOM 2411 N N . LEU A 1 305 ? -35.607 13.159 -5.636 1.00 17.76 305 LEU A N 1
ATOM 2412 C CA . LEU A 1 305 ? -35.821 12.828 -4.222 1.00 16.69 305 LEU A CA 1
ATOM 2413 C C . LEU A 1 305 ? -37.140 13.355 -3.665 1.00 18.74 305 LEU A C 1
ATOM 2414 O O . LEU A 1 305 ? -37.294 14.586 -3.400 1.00 15.49 305 LEU A O 1
ATOM 2419 N N . HIS A 1 306 ? -38.081 12.431 -3.452 1.00 17.30 306 HIS A N 1
ATOM 2420 C CA . HIS A 1 306 ? -39.346 12.807 -2.880 1.00 18.89 306 HIS A CA 1
ATOM 2421 C C . HIS A 1 306 ? -39.160 13.391 -1.465 1.00 17.45 306 HIS A C 1
ATOM 2422 O O . HIS A 1 306 ? -38.202 13.048 -0.770 1.00 16.29 306 HIS A O 1
ATOM 2429 N N . ASP A 1 307 ? -40.012 14.359 -1.122 1.00 15.43 307 ASP A N 1
ATOM 2430 C CA . ASP A 1 307 ? -40.112 14.901 0.238 1.00 18.09 307 ASP A CA 1
ATOM 2431 C C . ASP A 1 307 ? -38.840 15.700 0.588 1.00 17.22 307 ASP A C 1
ATOM 2432 O O . ASP A 1 307 ? -38.530 15.814 1.743 1.00 17.75 307 ASP A O 1
ATOM 2437 N N . GLN A 1 308 ? -38.145 16.225 -0.429 1.00 17.01 308 GLN A N 1
ATOM 2438 C CA . GLN A 1 308 ? -36.941 17.033 -0.268 1.00 16.71 308 GLN A CA 1
ATOM 2439 C C . GLN A 1 308 ? -36.858 18.114 -1.328 1.00 16.85 308 GLN A C 1
ATOM 2440 O O . GLN A 1 308 ? -37.214 17.870 -2.475 1.00 18.65 308 GLN A O 1
ATOM 2446 N N . GLN A 1 309 ? -36.482 19.340 -0.960 1.00 16.03 309 GLN A N 1
ATOM 2447 C CA . GLN A 1 309 ? -36.142 20.375 -1.976 1.00 16.91 309 GLN A CA 1
ATOM 2448 C C . GLN A 1 309 ? -34.677 20.356 -2.422 1.00 15.53 309 GLN A C 1
ATOM 2449 O O . GLN A 1 309 ? -34.324 21.030 -3.381 1.00 16.54 309 GLN A O 1
ATOM 2455 N N . GLU A 1 310 ? -33.820 19.636 -1.703 1.00 13.87 310 GLU A N 1
ATOM 2456 C CA . GLU A 1 310 ? -32.431 19.675 -2.029 1.00 15.59 310 GLU A CA 1
ATOM 2457 C C . GLU A 1 310 ? -32.119 18.490 -2.936 1.00 16.31 310 GLU A C 1
ATOM 2458 O O . GLU A 1 310 ? -32.575 17.375 -2.688 1.00 16.10 310 GLU A O 1
ATOM 2464 N N . ARG A 1 311 ? -31.169 18.688 -3.826 1.00 17.70 311 ARG A N 1
ATOM 2465 C CA . ARG A 1 311 ? -30.762 17.549 -4.684 1.00 19.71 311 ARG A CA 1
ATOM 2466 C C . ARG A 1 311 ? -29.757 16.635 -3.991 1.00 16.73 311 ARG A C 1
ATOM 2467 O O . ARG A 1 311 ? -29.641 15.486 -4.346 1.00 16.71 311 ARG A O 1
ATOM 2475 N N . THR A 1 312 ? -28.992 17.199 -3.075 1.00 16.20 312 THR A N 1
ATOM 2476 C CA . THR A 1 312 ? -28.124 16.423 -2.173 1.00 15.83 312 THR A CA 1
ATOM 2477 C C . THR A 1 312 ? -28.450 16.833 -0.715 1.00 15.55 312 THR A C 1
ATOM 2478 O O . THR A 1 312 ? -27.753 17.652 -0.105 1.00 15.81 312 THR A O 1
ATOM 2482 N N . PRO A 1 313 ? -29.487 16.214 -0.112 1.00 16.22 313 PRO A N 1
ATOM 2483 C CA . PRO A 1 313 ? -29.956 16.626 1.186 1.00 15.31 313 PRO A CA 1
ATOM 2484 C C . PRO A 1 313 ? -28.955 16.571 2.291 1.00 14.89 313 PRO A C 1
ATOM 2485 O O . PRO A 1 313 ? -28.097 15.627 2.376 1.00 14.67 313 PRO A O 1
ATOM 2489 N N . ILE A 1 314 ? -29.169 17.485 3.224 1.00 14.61 314 ILE A N 1
ATOM 2490 C CA . ILE A 1 314 ? -28.446 17.505 4.505 1.00 14.35 314 ILE A CA 1
ATOM 2491 C C . ILE A 1 314 ? -28.592 16.093 5.087 1.00 15.98 314 ILE A C 1
ATOM 2492 O O . ILE A 1 314 ? -29.695 15.531 5.052 1.00 12.90 314 ILE A O 1
ATOM 2497 N N . GLY A 1 315 ? -27.471 15.557 5.584 1.00 14.82 315 GLY A N 1
ATOM 2498 C CA . GLY A 1 315 ? -27.368 14.219 6.203 1.00 16.64 315 GLY A CA 1
ATOM 2499 C C . GLY A 1 315 ? -27.565 13.060 5.230 1.00 17.62 315 GLY A C 1
ATOM 2500 O O . GLY A 1 315 ? -27.528 11.886 5.651 1.00 17.69 315 GLY A O 1
ATOM 2501 N N . GLY A 1 316 ? -27.735 13.347 3.944 1.00 15.47 316 GLY A N 1
ATOM 2502 C CA . GLY A 1 316 ? -28.233 12.327 2.984 1.00 15.69 316 GLY A CA 1
ATOM 2503 C C . GLY A 1 316 ? -27.036 11.483 2.579 1.00 15.45 316 GLY A C 1
ATOM 2504 O O . GLY A 1 316 ? -25.908 11.996 2.502 1.00 16.44 316 GLY A O 1
ATOM 2505 N N . LYS A 1 317 ? -27.275 10.215 2.294 1.00 13.92 317 LYS A N 1
ATOM 2506 C CA . LYS A 1 317 ? -26.183 9.303 1.916 1.00 15.57 317 LYS A CA 1
ATOM 2507 C C . LYS A 1 317 ? -26.453 8.516 0.616 1.00 16.49 317 LYS A C 1
ATOM 2508 O O . LYS A 1 317 ? -27.594 8.061 0.332 1.00 18.39 317 LYS A O 1
ATOM 2514 N N . ILE A 1 318 ? -25.372 8.295 -0.150 1.00 15.67 318 ILE A N 1
ATOM 2515 C CA . ILE A 1 318 ? -25.395 7.352 -1.253 1.00 17.25 318 ILE A CA 1
ATOM 2516 C C . ILE A 1 318 ? -24.956 6.007 -0.661 1.00 17.66 318 ILE A C 1
ATOM 2517 O O . ILE A 1 318 ? -23.839 5.893 -0.117 1.00 19.91 318 ILE A O 1
ATOM 2522 N N . VAL A 1 319 ? -25.840 5.019 -0.775 1.00 16.75 319 VAL A N 1
ATOM 2523 C CA . VAL A 1 319 ? -25.498 3.721 -0.165 1.00 18.27 319 VAL A CA 1
ATOM 2524 C C . VAL A 1 319 ? -25.320 2.611 -1.149 1.00 17.44 319 VAL A C 1
ATOM 2525 O O . VAL A 1 319 ? -26.261 2.155 -1.710 1.00 18.50 319 VAL A O 1
ATOM 2529 N N . PHE A 1 320 ? -24.047 2.277 -1.378 1.00 18.79 320 PHE A N 1
ATOM 2530 C CA . PHE A 1 320 ? -23.619 1.272 -2.356 1.00 18.99 320 PHE A CA 1
ATOM 2531 C C . PHE A 1 320 ? -23.697 -0.062 -1.632 1.00 19.82 320 PHE A C 1
ATOM 2532 O O . PHE A 1 320 ? -23.284 -0.116 -0.495 1.00 20.14 320 PHE A O 1
ATOM 2540 N N . GLN A 1 321 ? -24.213 -1.094 -2.298 1.00 21.56 321 GLN A N 1
ATOM 2541 C CA . GLN A 1 321 ? -24.523 -2.391 -1.635 1.00 23.16 321 GLN A CA 1
ATOM 2542 C C . GLN A 1 321 ? -24.157 -3.593 -2.558 1.00 24.31 321 GLN A C 1
ATOM 2543 O O . GLN A 1 321 ? -24.784 -3.751 -3.605 1.00 24.85 321 GLN A O 1
ATOM 2549 N N . ARG A 1 322 ? -23.208 -4.408 -2.131 1.00 25.97 322 ARG A N 1
ATOM 2550 C CA . ARG A 1 322 ? -22.864 -5.662 -2.857 1.00 28.16 322 ARG A CA 1
ATOM 2551 C C . ARG A 1 322 ? -23.707 -6.802 -2.270 1.00 28.70 322 ARG A C 1
ATOM 2552 O O . ARG A 1 322 ? -23.719 -7.019 -1.070 1.00 30.78 322 ARG A O 1
ATOM 2560 N N . TRP A 1 323 ? -24.471 -7.483 -3.097 1.00 29.63 323 TRP A N 1
ATOM 2561 C CA . TRP A 1 323 ? -25.323 -8.532 -2.577 1.00 31.23 323 TRP A CA 1
ATOM 2562 C C . TRP A 1 323 ? -24.959 -9.836 -3.309 1.00 33.09 323 TRP A C 1
ATOM 2563 O O . TRP A 1 323 ? -24.671 -9.819 -4.531 1.00 33.43 323 TRP A O 1
ATOM 2574 N N . HIS A 1 324 ? -25.048 -10.948 -2.583 1.00 32.57 324 HIS A N 1
ATOM 2575 C CA . HIS A 1 324 ? -24.950 -12.275 -3.203 1.00 33.89 324 HIS A CA 1
ATOM 2576 C C . HIS A 1 324 ? -26.364 -12.857 -3.413 1.00 33.68 324 HIS A C 1
ATOM 2577 O O . HIS A 1 324 ? -27.184 -13.019 -2.476 1.00 33.23 324 HIS A O 1
ATOM 2584 N N . ASP A 1 325 ? -26.690 -13.094 -4.671 1.00 33.97 325 ASP A N 1
ATOM 2585 C CA . ASP A 1 325 ? -27.842 -13.904 -4.978 1.00 35.07 325 ASP A CA 1
ATOM 2586 C C . ASP A 1 325 ? -27.328 -15.366 -4.958 1.00 36.63 325 ASP A C 1
ATOM 2587 O O . ASP A 1 325 ? -26.684 -15.827 -5.917 1.00 35.05 325 ASP A O 1
ATOM 2592 N N . LYS A 1 326 ? -27.589 -16.045 -3.838 1.00 38.25 326 LYS A N 1
ATOM 2593 C CA . LYS A 1 326 ? -27.205 -17.450 -3.599 1.00 39.39 326 LYS A CA 1
ATOM 2594 C C . LYS A 1 326 ? -27.929 -18.408 -4.561 1.00 40.54 326 LYS A C 1
ATOM 2595 O O . LYS A 1 326 ? -27.364 -19.433 -4.965 1.00 39.41 326 LYS A O 1
ATOM 2601 N N . ASN A 1 327 ? -29.175 -18.095 -4.916 1.00 41.11 327 ASN A N 1
ATOM 2602 C CA . ASN A 1 327 ? -29.940 -19.049 -5.707 1.00 42.97 327 ASN A CA 1
ATOM 2603 C C . ASN A 1 327 ? -29.427 -19.130 -7.144 1.00 43.70 327 ASN A C 1
ATOM 2604 O O . ASN A 1 327 ? -29.246 -20.231 -7.693 1.00 44.13 327 ASN A O 1
ATOM 2609 N N . ALA A 1 328 ? -29.112 -17.972 -7.716 1.00 43.58 328 ALA A N 1
ATOM 2610 C CA . ALA A 1 328 ? -28.607 -17.896 -9.078 1.00 43.42 328 ALA A CA 1
ATOM 2611 C C . ALA A 1 328 ? -27.084 -17.730 -9.163 1.00 43.22 328 ALA A C 1
ATOM 2612 O O . ALA A 1 328 ? -26.557 -17.516 -10.256 1.00 43.44 328 ALA A O 1
ATOM 2614 N N . ASN A 1 329 ? -26.381 -17.876 -8.035 1.00 42.82 329 ASN A N 1
ATOM 2615 C CA . ASN A 1 329 ? -24.925 -17.696 -7.998 1.00 43.24 329 ASN A CA 1
ATOM 2616 C C . ASN A 1 329 ? -24.508 -16.404 -8.689 1.00 42.93 329 ASN A C 1
ATOM 2617 O O . ASN A 1 329 ? -23.690 -16.413 -9.618 1.00 42.78 329 ASN A O 1
ATOM 2622 N N . GLN A 1 330 ? -25.094 -15.283 -8.291 1.00 42.16 330 GLN A N 1
ATOM 2623 C CA . GLN A 1 330 ? -24.592 -14.013 -8.812 1.00 40.79 330 GLN A CA 1
ATOM 2624 C C . GLN A 1 330 ? -24.302 -12.959 -7.748 1.00 40.16 330 GLN A C 1
ATOM 2625 O O . GLN A 1 330 ? -24.772 -13.080 -6.596 1.00 40.29 330 GLN A O 1
ATOM 2631 N N . GLU A 1 331 ? -23.477 -11.982 -8.124 1.00 37.59 331 GLU A N 1
ATOM 2632 C CA . GLU A 1 331 ? -23.142 -10.854 -7.262 1.00 36.95 331 GLU A CA 1
ATOM 2633 C C . GLU A 1 331 ? -23.771 -9.636 -7.866 1.00 36.21 331 GLU A C 1
ATOM 2634 O O . GLU A 1 331 ? -23.563 -9.367 -9.060 1.00 36.26 331 GLU A O 1
ATOM 2640 N N . LEU A 1 332 ? -24.581 -8.931 -7.071 1.00 34.63 332 LEU A N 1
ATOM 2641 C CA . LEU A 1 332 ? -25.345 -7.784 -7.570 1.00 33.26 332 LEU A CA 1
ATOM 2642 C C . LEU A 1 332 ? -24.997 -6.511 -6.808 1.00 32.09 332 LEU A C 1
ATOM 2643 O O . LEU A 1 332 ? -24.520 -6.569 -5.682 1.00 32.10 332 LEU A O 1
ATOM 2648 N N . MET A 1 333 ? -25.233 -5.376 -7.463 1.00 30.27 333 MET A N 1
ATOM 2649 C CA . MET A 1 333 ? -25.068 -4.067 -6.860 1.00 29.12 333 MET A CA 1
ATOM 2650 C C . MET A 1 333 ? -26.432 -3.374 -6.811 1.00 27.51 333 MET A C 1
ATOM 2651 O O . MET A 1 333 ? -27.159 -3.386 -7.808 1.00 27.74 333 MET A O 1
ATOM 2656 N N . LYS A 1 334 ? -26.780 -2.824 -5.633 1.00 26.37 334 LYS A N 1
ATOM 2657 C CA . LYS A 1 334 ? -27.937 -1.958 -5.447 1.00 23.48 334 LYS A CA 1
ATOM 2658 C C . LYS A 1 334 ? -27.379 -0.670 -4.828 1.00 22.13 334 LYS A C 1
ATOM 2659 O O . LYS A 1 334 ? -26.481 -0.698 -3.961 1.00 23.07 334 LYS A O 1
ATOM 2665 N N . ILE A 1 335 ? -27.830 0.463 -5.364 1.00 22.12 335 ILE A N 1
ATOM 2666 C CA . ILE A 1 335 ? -27.377 1.790 -4.837 1.00 20.49 335 ILE A CA 1
ATOM 2667 C C . ILE A 1 335 ? -28.617 2.608 -4.556 1.00 19.90 335 ILE A C 1
ATOM 2668 O O . ILE A 1 335 ? -29.499 2.694 -5.403 1.00 19.86 335 ILE A O 1
ATOM 2673 N N . GLU A 1 336 ? -28.694 3.211 -3.353 1.00 19.30 336 GLU A N 1
ATOM 2674 C CA . GLU A 1 336 ? -29.864 3.961 -2.986 1.00 17.70 336 GLU A CA 1
ATOM 2675 C C . GLU A 1 336 ? -29.406 5.250 -2.320 1.00 16.72 336 GLU A C 1
ATOM 2676 O O . GLU A 1 336 ? -28.389 5.281 -1.597 1.00 18.60 336 GLU A O 1
ATOM 2682 N N . TYR A 1 337 ? -30.183 6.291 -2.523 1.00 16.52 337 TYR A N 1
ATOM 2683 C CA . TYR A 1 337 ? -29.988 7.531 -1.775 1.00 15.94 337 TYR A CA 1
ATOM 2684 C C . TYR A 1 337 ? -30.913 7.390 -0.551 1.00 15.75 337 TYR A C 1
ATOM 2685 O O . TYR A 1 337 ? -32.147 7.209 -0.677 1.00 18.01 337 TYR A O 1
ATOM 2694 N N . VAL A 1 338 ? -30.339 7.500 0.641 1.00 18.09 338 VAL A N 1
ATOM 2695 C CA . VAL A 1 338 ? -31.102 7.354 1.879 1.00 17.93 338 VAL A CA 1
ATOM 2696 C C . VAL A 1 338 ? -30.967 8.662 2.636 1.00 16.38 338 VAL A C 1
ATOM 2697 O O . VAL A 1 338 ? -29.856 9.134 2.837 1.00 15.49 338 VAL A O 1
ATOM 2701 N N . TYR A 1 339 ? -32.098 9.239 3.070 1.00 15.50 339 TYR A N 1
ATOM 2702 C CA . TYR A 1 339 ? -32.008 10.609 3.575 1.00 14.76 339 TYR A CA 1
ATOM 2703 C C . TYR A 1 339 ? -33.264 10.941 4.320 1.00 15.75 339 TYR A C 1
ATOM 2704 O O . TYR A 1 339 ? -34.294 10.252 4.165 1.00 12.91 339 TYR A O 1
ATOM 2713 N N . GLN A 1 340 ? -33.180 12.039 5.057 1.00 15.18 340 GLN A N 1
ATOM 2714 C CA . GLN A 1 340 ? -34.339 12.542 5.802 1.00 16.46 340 GLN A CA 1
ATOM 2715 C C . GLN A 1 340 ? -35.091 13.547 4.980 1.00 15.98 340 GLN A C 1
ATOM 2716 O O . GLN A 1 340 ? -34.481 14.344 4.223 1.00 14.85 340 GLN A O 1
ATOM 2722 N N . SER A 1 341 ? -36.422 13.510 5.110 1.00 14.40 341 SER A N 1
ATOM 2723 C CA . SER A 1 341 ? -37.260 14.383 4.333 1.00 13.43 341 SER A CA 1
ATOM 2724 C C . SER A 1 341 ? -37.166 15.743 5.008 1.00 11.25 341 SER A C 1
ATOM 2725 O O . SER A 1 341 ? -36.695 15.811 6.127 1.00 14.21 341 SER A O 1
ATOM 2728 N N . SER A 1 342 ? -37.610 16.809 4.338 1.00 12.65 342 SER A N 1
ATOM 2729 C CA . SER A 1 342 ? -37.532 18.149 4.930 1.00 14.60 342 SER A CA 1
ATOM 2730 C C . SER A 1 342 ? -38.276 18.152 6.309 1.00 16.21 342 SER A C 1
ATOM 2731 O O . SER A 1 342 ? -37.808 18.728 7.293 1.00 15.44 342 SER A O 1
ATOM 2734 N N . GLU A 1 343 ? -39.400 17.461 6.373 1.00 16.30 343 GLU A N 1
ATOM 2735 C CA . GLU A 1 343 ? -40.151 17.417 7.612 1.00 18.88 343 GLU A CA 1
ATOM 2736 C C . GLU A 1 343 ? -39.463 16.555 8.713 1.00 17.63 343 GLU A C 1
ATOM 2737 O O . GLU A 1 343 ? -39.522 16.890 9.912 1.00 18.54 343 GLU A O 1
ATOM 2743 N N . GLN A 1 344 ? -38.747 15.494 8.325 1.00 15.66 344 GLN A N 1
ATOM 2744 C CA . GLN A 1 344 ? -38.053 14.662 9.268 1.00 13.74 344 GLN A CA 1
ATOM 2745 C C . GLN A 1 344 ? -36.896 15.418 9.853 1.00 13.94 344 GLN A C 1
ATOM 2746 O O . GLN A 1 344 ? -36.558 15.194 11.041 1.00 12.38 344 GLN A O 1
ATOM 2752 N N . LEU A 1 345 ? -36.377 16.396 9.095 1.00 13.23 345 LEU A N 1
ATOM 2753 C CA . LEU A 1 345 ? -35.278 17.173 9.656 1.00 14.15 345 LEU A CA 1
ATOM 2754 C C . LEU A 1 345 ? -35.898 18.214 10.612 1.00 12.33 345 LEU A C 1
ATOM 2755 O O . LEU A 1 345 ? -35.474 18.384 11.790 1.00 12.74 345 LEU A O 1
ATOM 2760 N N . ARG A 1 346 ? -36.825 18.984 10.077 1.00 13.87 346 ARG A N 1
ATOM 2761 C CA . ARG A 1 346 ? -37.416 20.044 10.936 1.00 14.12 346 ARG A CA 1
ATOM 2762 C C . ARG A 1 346 ? -38.050 19.502 12.242 1.00 14.02 346 ARG A C 1
ATOM 2763 O O . ARG A 1 346 ? -37.820 20.082 13.309 1.00 14.73 346 ARG A O 1
ATOM 2771 N N . ASN A 1 347 ? -38.796 18.379 12.146 1.00 15.39 347 ASN A N 1
ATOM 2772 C CA . ASN A 1 347 ? -39.373 17.697 13.302 1.00 18.74 347 ASN A CA 1
ATOM 2773 C C . ASN A 1 347 ? -38.405 16.898 14.184 1.00 18.59 347 ASN A C 1
ATOM 2774 O O . ASN A 1 347 ? -38.766 16.435 15.284 1.00 17.36 347 ASN A O 1
ATOM 2779 N N . ALA A 1 348 ? -37.170 16.717 13.724 1.00 16.52 348 ALA A N 1
ATOM 2780 C CA . ALA A 1 348 ? -36.306 15.771 14.423 1.00 17.03 348 ALA A CA 1
ATOM 2781 C C . ALA A 1 348 ? -37.015 14.432 14.650 1.00 17.07 348 ALA A C 1
ATOM 2782 O O . ALA A 1 348 ? -36.978 13.921 15.778 1.00 16.86 348 ALA A O 1
ATOM 2784 N N . SER A 1 349 ? -37.634 13.877 13.589 1.00 16.56 349 SER A N 1
ATOM 2785 C CA . SER A 1 349 ? -38.387 12.638 13.733 1.00 20.08 349 SER A CA 1
ATOM 2786 C C . SER A 1 349 ? -37.451 11.496 14.070 1.00 18.72 349 SER A C 1
ATOM 2787 O O . SER A 1 349 ? -36.414 11.337 13.442 1.00 19.04 349 SER A O 1
ATOM 2790 N N . VAL A 1 350 ? -37.851 10.644 15.000 1.00 19.76 350 VAL A N 1
ATOM 2791 C CA . VAL A 1 350 ? -37.067 9.483 15.318 1.00 19.36 350 VAL A CA 1
ATOM 2792 C C . VAL A 1 350 ? -37.147 8.594 14.103 1.00 19.09 350 VAL A C 1
ATOM 2793 O O . VAL A 1 350 ? -38.207 8.532 13.518 1.00 19.94 350 VAL A O 1
ATOM 2797 N N . LEU A 1 351 ? -36.087 7.860 13.755 1.00 17.19 351 LEU A N 1
ATOM 2798 C CA . LEU A 1 351 ? -36.082 7.009 12.568 1.00 16.94 351 LEU A CA 1
ATOM 2799 C C . LEU A 1 351 ? -35.822 5.546 13.002 1.00 18.52 351 LEU A C 1
ATOM 2800 O O . LEU A 1 351 ? -35.005 5.296 13.894 1.00 19.77 351 LEU A O 1
ATOM 2805 N N . SER A 1 352 ? -36.513 4.632 12.334 1.00 18.69 352 SER A N 1
ATOM 2806 C CA . SER A 1 352 ? -36.402 3.192 12.557 1.00 18.44 352 SER A CA 1
ATOM 2807 C C . SER A 1 352 ? -36.976 2.452 11.342 1.00 18.84 352 SER A C 1
ATOM 2808 O O . SER A 1 352 ? -37.454 3.042 10.406 1.00 15.88 352 SER A O 1
ATOM 2811 N N . LEU A 1 353 ? -36.941 1.119 11.355 1.00 18.70 353 LEU A N 1
ATOM 2812 C CA . LEU A 1 353 ? -37.562 0.431 10.213 1.00 20.71 353 LEU A CA 1
ATOM 2813 C C . LEU A 1 353 ? -39.074 0.704 10.168 1.00 19.20 353 LEU A C 1
ATOM 2814 O O . LEU A 1 353 ? -39.664 0.713 9.096 1.00 20.16 353 LEU A O 1
ATOM 2819 N N . GLN A 1 354 ? -39.683 0.940 11.323 1.00 19.60 354 GLN A N 1
ATOM 2820 C CA . GLN A 1 354 ? -41.128 1.285 11.393 1.00 22.10 354 GLN A CA 1
ATOM 2821 C C . GLN A 1 354 ? -41.451 2.709 10.894 1.00 21.18 354 GLN A C 1
ATOM 2822 O O . GLN A 1 354 ? -42.527 2.956 10.363 1.00 21.85 354 GLN A O 1
ATOM 2828 N N . SER A 1 355 ? -40.551 3.665 11.107 1.00 21.26 355 SER A N 1
ATOM 2829 C CA . SER A 1 355 ? -40.716 5.005 10.511 1.00 20.63 355 SER A CA 1
ATOM 2830 C C . SER A 1 355 ? -39.383 5.356 9.871 1.00 20.11 355 SER A C 1
ATOM 2831 O O . SER A 1 355 ? -38.531 5.938 10.515 1.00 19.70 355 SER A O 1
ATOM 2834 N N . PRO A 1 356 ? -39.201 4.919 8.614 1.00 17.94 356 PRO A N 1
ATOM 2835 C CA . PRO A 1 356 ? -37.887 4.863 7.978 1.00 18.24 356 PRO A CA 1
ATOM 2836 C C . PRO A 1 356 ? -37.477 6.214 7.428 1.00 18.01 356 PRO A C 1
ATOM 2837 O O . PRO A 1 356 ? -38.332 7.081 7.271 1.00 16.66 356 PRO A O 1
ATOM 2841 N N . ALA A 1 357 ? -36.163 6.390 7.261 1.00 17.43 357 ALA A N 1
ATOM 2842 C CA . ALA A 1 357 ? -35.606 7.413 6.332 1.00 17.51 357 ALA A CA 1
ATOM 2843 C C . ALA A 1 357 ? -36.232 7.210 4.943 1.00 18.51 357 ALA A C 1
ATOM 2844 O O . ALA A 1 357 ? -36.752 6.062 4.556 1.00 18.37 357 ALA A O 1
ATOM 2846 N N . GLN A 1 358 ? -36.156 8.270 4.123 1.00 16.94 358 GLN A N 1
ATOM 2847 C CA . GLN A 1 358 ? -36.536 8.141 2.691 1.00 16.60 358 GLN A CA 1
ATOM 2848 C C . GLN A 1 358 ? -35.468 7.331 1.981 1.00 16.02 358 GLN A C 1
ATOM 2849 O O . GLN A 1 358 ? -34.308 7.409 2.352 1.00 14.21 358 GLN A O 1
ATOM 2855 N N . ARG A 1 359 ? -35.862 6.578 0.970 1.00 16.58 359 ARG A N 1
ATOM 2856 C CA . ARG A 1 359 ? -34.907 5.798 0.154 1.00 17.37 359 ARG A CA 1
ATOM 2857 C C . ARG A 1 359 ? -35.340 5.888 -1.282 1.00 18.52 359 ARG A C 1
ATOM 2858 O O . ARG A 1 359 ? -36.567 5.770 -1.578 1.00 19.93 359 ARG A O 1
ATOM 2866 N N . VAL A 1 360 ? -34.374 6.141 -2.177 1.00 17.66 360 VAL A N 1
ATOM 2867 C CA . VAL A 1 360 ? -34.657 6.201 -3.602 1.00 17.95 360 VAL A CA 1
ATOM 2868 C C . VAL A 1 360 ? -33.637 5.352 -4.250 1.00 20.08 360 VAL A C 1
ATOM 2869 O O . VAL A 1 360 ? -32.420 5.529 -4.013 1.00 21.06 360 VAL A O 1
ATOM 2873 N N . THR A 1 361 ? -34.080 4.455 -5.131 1.00 20.61 361 THR A N 1
ATOM 2874 C CA . THR A 1 361 ? -33.034 3.638 -5.789 1.00 21.49 361 THR A CA 1
ATOM 2875 C C . THR A 1 361 ? -32.480 4.348 -7.008 1.00 21.45 361 THR A C 1
ATOM 2876 O O . THR A 1 361 ? -33.208 4.990 -7.770 1.00 22.54 361 THR A O 1
ATOM 2880 N N . LEU A 1 362 ? -31.16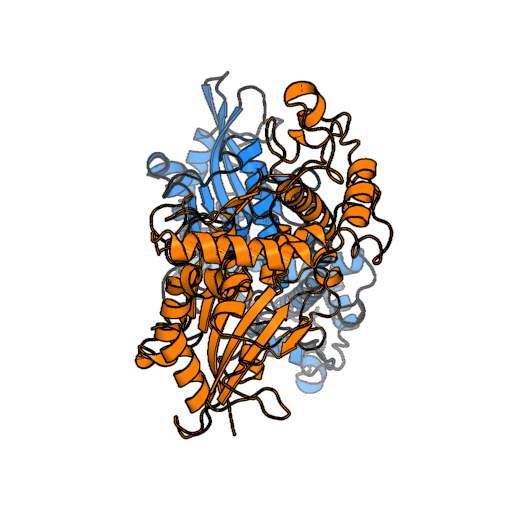4 4.308 -7.102 1.00 19.51 362 LEU A N 1
ATOM 2881 C CA . LEU A 1 362 ? -30.406 5.055 -8.098 1.00 20.04 362 LEU A CA 1
ATOM 2882 C C . LEU A 1 362 ? -29.939 3.976 -9.075 1.00 21.58 362 LEU A C 1
ATOM 2883 O O . LEU A 1 362 ? -30.104 2.780 -8.796 1.00 21.25 362 LEU A O 1
ATOM 2888 N N . GLU A 1 363 ? -29.367 4.416 -10.196 1.00 21.77 363 GLU A N 1
ATOM 2889 C CA . GLU A 1 363 ? -29.055 3.490 -11.301 1.00 24.12 363 GLU A CA 1
ATOM 2890 C C . GLU A 1 363 ? -27.951 4.110 -12.094 1.00 24.02 363 GLU A C 1
ATOM 2891 O O . GLU A 1 363 ? -28.044 5.292 -12.530 1.00 24.54 363 GLU A O 1
ATOM 2897 N N . LEU A 1 364 ? -26.885 3.356 -12.193 1.00 24.31 364 LEU A N 1
ATOM 2898 C CA . LEU A 1 364 ? -25.813 3.662 -13.128 1.00 27.33 364 LEU A CA 1
ATOM 2899 C C . LEU A 1 364 ? -26.269 3.528 -14.608 1.00 27.95 364 LEU A C 1
ATOM 2900 O O . LEU A 1 364 ? -26.957 2.562 -14.959 1.00 27.55 364 LEU A O 1
ATOM 2905 N N . LYS A 1 365 ? -25.954 4.527 -15.463 1.00 30.53 365 LYS A N 1
ATOM 2906 C CA . LYS A 1 365 ? -26.197 4.331 -16.927 1.00 32.33 365 LYS A CA 1
ATOM 2907 C C . LYS A 1 365 ? -25.426 3.079 -17.432 1.00 33.30 365 LYS A C 1
ATOM 2908 O O . LYS A 1 365 ? -25.924 2.336 -18.260 1.00 35.52 365 LYS A O 1
ATOM 2914 N N . GLY A 1 366 ? -24.255 2.807 -16.870 1.00 34.54 366 GLY A N 1
ATOM 2915 C CA . GLY A 1 366 ? -23.414 1.648 -17.260 1.00 35.29 366 GLY A CA 1
ATOM 2916 C C . GLY A 1 366 ? -23.972 0.327 -16.721 1.00 36.72 366 GLY A C 1
ATOM 2917 O O . GLY A 1 366 ? -23.632 -0.731 -17.197 1.00 37.74 366 GLY A O 1
ATOM 2918 N N . CYS A 1 367 ? -24.851 0.375 -15.731 1.00 36.29 367 CYS A N 1
ATOM 2919 C CA . CYS A 1 367 ? -25.266 -0.868 -14.996 1.00 36.01 367 CYS A CA 1
ATOM 2920 C C . CYS A 1 367 ? -26.789 -0.938 -14.841 1.00 35.55 367 CYS A C 1
ATOM 2921 O O . CYS A 1 367 ? -27.332 -0.609 -13.776 1.00 34.20 367 CYS A O 1
ATOM 2924 N N . PRO A 1 368 ? -27.502 -1.332 -15.906 1.00 35.54 368 PRO A N 1
ATOM 2925 C CA . PRO A 1 368 ? -28.942 -1.255 -15.842 1.00 36.07 368 PRO A CA 1
ATOM 2926 C C . PRO A 1 368 ? -29.570 -2.248 -14.831 1.00 36.81 368 PRO A C 1
ATOM 2927 O O . PRO A 1 368 ? -29.120 -3.382 -14.693 1.00 36.84 368 PRO A O 1
ATOM 2931 N N . VAL A 1 369 ? -30.563 -1.792 -14.087 1.00 36.49 369 VAL A N 1
ATOM 2932 C CA . VAL A 1 369 ? -31.014 -2.579 -12.952 1.00 35.88 369 VAL A CA 1
ATOM 2933 C C . VAL A 1 369 ? -32.194 -3.417 -13.406 1.00 36.27 369 VAL A C 1
ATOM 2934 O O . VAL A 1 369 ? -32.798 -3.123 -14.436 1.00 35.76 369 VAL A O 1
ATOM 2938 N N . ASP A 1 370 ? -32.507 -4.444 -12.630 1.00 36.79 370 ASP A N 1
ATOM 2939 C CA . ASP A 1 370 ? -33.708 -5.234 -12.834 1.00 37.48 370 ASP A CA 1
ATOM 2940 C C . ASP A 1 370 ? -34.932 -4.564 -12.183 1.00 37.76 370 ASP A C 1
ATOM 2941 O O . ASP A 1 370 ? -34.895 -3.363 -11.813 1.00 39.13 370 ASP A O 1
ATOM 2946 N N . ALA A 1 371 ? -36.015 -5.313 -12.053 1.00 37.22 371 ALA A N 1
ATOM 2947 C CA . ALA A 1 371 ? -37.244 -4.788 -11.497 1.00 37.30 371 ALA A CA 1
ATOM 2948 C C . ALA A 1 371 ? -37.081 -4.451 -10.029 1.00 36.56 371 ALA A C 1
ATOM 2949 O O . ALA A 1 371 ? -37.893 -3.719 -9.478 1.00 37.13 371 ALA A O 1
ATOM 2951 N N . ASN A 1 372 ? -36.069 -5.011 -9.371 1.00 36.61 372 ASN A N 1
ATOM 2952 C CA . ASN A 1 372 ? -35.912 -4.769 -7.927 1.00 36.55 372 ASN A CA 1
ATOM 2953 C C . ASN A 1 372 ? -34.780 -3.808 -7.588 1.00 35.16 372 ASN A C 1
ATOM 2954 O O . ASN A 1 372 ? -34.426 -3.640 -6.416 1.00 34.25 372 ASN A O 1
ATOM 2959 N N . GLY A 1 373 ? -34.195 -3.189 -8.610 1.00 33.88 373 GLY A N 1
ATOM 2960 C CA . GLY A 1 373 ? -33.076 -2.217 -8.413 1.00 32.98 373 GLY A CA 1
ATOM 2961 C C . GLY A 1 373 ? -31.683 -2.793 -8.351 1.00 32.72 373 GLY A C 1
ATOM 2962 O O . GLY A 1 373 ? -30.747 -2.123 -7.918 1.00 31.71 373 GLY A O 1
ATOM 2963 N N . PHE A 1 374 ? -31.534 -4.063 -8.758 1.00 32.26 374 PHE A N 1
ATOM 2964 C CA . PHE A 1 374 ? -30.225 -4.685 -8.755 1.00 32.21 374 PHE A CA 1
ATOM 2965 C C . PHE A 1 374 ? -29.618 -4.771 -10.159 1.00 32.41 374 PHE A C 1
ATOM 2966 O O . PHE A 1 374 ? -30.313 -5.062 -11.110 1.00 35.41 374 PHE A O 1
ATOM 2974 N N . CYS A 1 375 ? -28.308 -4.617 -10.253 1.00 33.60 375 CYS A N 1
ATOM 2975 C CA . CYS A 1 375 ? -27.559 -4.724 -11.529 1.00 33.49 375 CYS A CA 1
ATOM 2976 C C . CYS A 1 375 ? -26.364 -5.682 -11.352 1.00 33.66 375 CYS A C 1
ATOM 2977 O O . CYS A 1 375 ? -26.002 -6.003 -10.236 1.00 34.13 375 CYS A O 1
ATOM 2980 N N . PRO A 1 376 ? -25.751 -6.172 -12.455 1.00 34.26 376 PRO A N 1
ATOM 2981 C CA . PRO A 1 376 ? -24.638 -7.116 -12.188 1.00 34.28 376 PRO A CA 1
ATOM 2982 C C . PRO A 1 376 ? -23.339 -6.464 -11.751 1.00 34.46 376 PRO A C 1
ATOM 2983 O O . PRO A 1 376 ? -22.946 -5.415 -12.261 1.00 36.47 376 PRO A O 1
ATOM 2987 N N . VAL A 1 377 ? -22.653 -7.109 -10.825 1.00 34.19 377 VAL A N 1
ATOM 2988 C CA . VAL A 1 377 ? -21.388 -6.626 -10.309 1.00 35.85 377 VAL A CA 1
ATOM 2989 C C . VAL A 1 377 ? -20.318 -6.426 -11.383 1.00 36.80 377 VAL A C 1
ATOM 2990 O O . VAL A 1 377 ? -19.528 -5.479 -11.272 1.00 36.28 377 VAL A O 1
ATOM 2994 N N . ASP A 1 378 ? -20.304 -7.257 -12.439 1.00 38.15 378 ASP A N 1
ATOM 2995 C CA . ASP A 1 378 ? -19.231 -7.102 -13.458 1.00 38.94 378 ASP A CA 1
ATOM 2996 C C . ASP A 1 378 ? -19.458 -5.842 -14.253 1.00 38.35 378 ASP A C 1
ATOM 2997 O O . ASP A 1 378 ? -18.502 -5.168 -14.666 1.00 37.55 378 ASP A O 1
ATOM 3002 N N . LYS A 1 379 ? -20.728 -5.550 -14.498 1.00 37.74 379 LYS A N 1
ATOM 3003 C CA . LYS A 1 379 ? -21.064 -4.314 -15.180 1.00 37.93 379 LYS A CA 1
ATOM 3004 C C . LYS A 1 379 ? -20.701 -3.119 -14.296 1.00 37.01 379 LYS A C 1
ATOM 3005 O O . LYS A 1 379 ? -20.188 -2.091 -14.813 1.00 36.49 379 LYS A O 1
ATOM 3011 N N . PHE A 1 380 ? -20.940 -3.261 -12.972 1.00 36.34 380 PHE A N 1
ATOM 3012 C CA . PHE A 1 380 ? -20.582 -2.205 -11.989 1.00 34.41 380 PHE A CA 1
ATOM 3013 C C . PHE A 1 380 ? -19.071 -1.975 -11.938 1.00 34.51 380 PHE A C 1
ATOM 3014 O O . PHE A 1 380 ? -18.602 -0.829 -11.896 1.00 33.56 380 PHE A O 1
ATOM 3022 N N . ASN A 1 381 ? -18.293 -3.051 -11.984 1.00 35.22 381 ASN A N 1
ATOM 3023 C CA . ASN A 1 381 ? -16.825 -2.949 -11.923 1.00 36.54 381 ASN A CA 1
ATOM 3024 C C . ASN A 1 381 ? -16.226 -2.216 -13.097 1.00 36.16 381 ASN A C 1
ATOM 3025 O O . ASN A 1 381 ? -15.264 -1.485 -12.933 1.00 35.76 381 ASN A O 1
ATOM 3030 N N . ALA A 1 382 ? -16.816 -2.422 -14.270 1.00 36.87 382 ALA A N 1
ATOM 3031 C CA . ALA A 1 382 ? -16.358 -1.797 -15.514 1.00 38.10 382 ALA A CA 1
ATOM 3032 C C . ALA A 1 382 ? -16.535 -0.320 -15.321 1.00 38.48 382 ALA A C 1
ATOM 3033 O O . ALA A 1 382 ? -15.562 0.435 -15.454 1.00 39.90 382 ALA A O 1
ATOM 3035 N N . VAL A 1 383 ? -17.767 0.069 -14.947 1.00 38.09 383 VAL A N 1
ATOM 3036 C CA . VAL A 1 383 ? -18.127 1.466 -14.771 1.00 36.50 383 VAL A CA 1
ATOM 3037 C C . VAL A 1 383 ? -17.124 2.095 -13.845 1.00 36.01 383 VAL A C 1
ATOM 3038 O O . VAL A 1 383 ? -16.547 3.134 -14.175 1.00 35.68 383 VAL A O 1
ATOM 3042 N N . MET A 1 384 ? -16.897 1.435 -12.706 1.00 35.10 384 MET A N 1
ATOM 3043 C CA . MET A 1 384 ? -15.921 1.884 -11.714 1.00 34.95 384 MET A CA 1
ATOM 3044 C C . MET A 1 384 ? -14.468 1.901 -12.203 1.00 35.91 384 MET A C 1
ATOM 3045 O O . MET A 1 384 ? -13.704 2.856 -11.910 1.00 35.49 384 MET A O 1
ATOM 3050 N N . ASN A 1 385 ? -14.051 0.844 -12.903 1.00 36.84 385 ASN A N 1
ATOM 3051 C CA . ASN A 1 385 ? -12.657 0.840 -13.358 1.00 38.99 385 ASN A CA 1
ATOM 3052 C C . ASN A 1 385 ? -12.444 1.876 -14.436 1.00 39.46 385 ASN A C 1
ATOM 3053 O O . ASN A 1 385 ? -11.536 2.711 -14.336 1.00 41.05 385 ASN A O 1
ATOM 3058 N N . ASN A 1 386 ? -13.329 1.855 -15.423 1.00 40.45 386 ASN A N 1
ATOM 3059 C CA . ASN A 1 386 ? -13.325 2.822 -16.481 1.00 40.81 386 ASN A CA 1
ATOM 3060 C C . ASN A 1 386 ? -13.293 4.287 -15.946 1.00 41.24 386 ASN A C 1
ATOM 3061 O O . ASN A 1 386 ? -12.536 5.140 -16.464 1.00 39.74 386 ASN A O 1
ATOM 3066 N N . ALA A 1 387 ? -14.093 4.562 -14.913 1.00 39.89 387 ALA A N 1
ATOM 3067 C CA . ALA A 1 387 ? -14.132 5.872 -14.257 1.00 39.48 387 ALA A CA 1
ATOM 3068 C C . ALA A 1 387 ? -12.861 6.226 -13.505 1.00 39.64 387 ALA A C 1
ATOM 3069 O O . ALA A 1 387 ? -12.476 7.409 -13.447 1.00 40.08 387 ALA A O 1
ATOM 3071 N N . ALA A 1 388 ? -12.220 5.230 -12.898 1.00 38.48 388 ALA A N 1
ATOM 3072 C CA . ALA A 1 388 ? -11.027 5.491 -12.135 1.00 40.24 388 ALA A CA 1
ATOM 3073 C C . ALA A 1 388 ? -9.765 5.722 -13.037 1.00 40.79 388 ALA A C 1
ATOM 3074 O O . ALA A 1 388 ? -9.794 5.477 -14.255 1.00 40.16 388 ALA A O 1
ATOM 3076 N N . GLU B 1 3 ? -10.626 38.838 36.355 1.00 38.31 3 GLU B N 1
ATOM 3077 C CA . GLU B 1 3 ? -12.118 38.794 36.205 1.00 38.07 3 GLU B CA 1
ATOM 3078 C C . GLU B 1 3 ? -12.680 37.809 37.239 1.00 35.36 3 GLU B C 1
ATOM 3079 O O . GLU B 1 3 ? -13.744 37.202 37.037 1.00 36.33 3 GLU B O 1
ATOM 3085 N N . GLY B 1 4 ? -11.995 37.676 38.377 1.00 32.29 4 GLY B N 1
ATOM 3086 C CA . GLY B 1 4 ? -12.561 36.904 39.497 1.00 27.84 4 GLY B CA 1
ATOM 3087 C C . GLY B 1 4 ? -12.402 35.402 39.265 1.00 25.57 4 GLY B C 1
ATOM 3088 O O . GLY B 1 4 ? -11.663 34.977 38.366 1.00 24.63 4 GLY B O 1
ATOM 3089 N N . TYR B 1 5 ? -13.098 34.617 40.091 1.00 24.17 5 TYR B N 1
ATOM 3090 C CA . TYR B 1 5 ? -13.104 33.167 40.013 1.00 23.62 5 TYR B CA 1
ATOM 3091 C C . TYR B 1 5 ? -13.611 32.642 38.646 1.00 22.59 5 TYR B C 1
ATOM 3092 O O . TYR B 1 5 ? -14.680 33.046 38.179 1.00 21.39 5 TYR B O 1
ATOM 3101 N N . GLN B 1 6 ? -12.806 31.769 38.047 1.00 22.79 6 GLN B N 1
ATOM 3102 C CA . GLN B 1 6 ? -13.102 31.059 36.814 1.00 23.16 6 GLN B CA 1
ATOM 3103 C C . GLN B 1 6 ? -13.135 29.582 37.155 1.00 22.02 6 GLN B C 1
ATOM 3104 O O . GLN B 1 6 ? -12.415 29.122 38.067 1.00 18.97 6 GLN B O 1
ATOM 3110 N N . LEU B 1 7 ? -13.979 28.842 36.428 1.00 20.36 7 LEU B N 1
ATOM 3111 C CA . LEU B 1 7 ? -14.038 27.400 36.607 1.00 22.68 7 LEU B CA 1
ATOM 3112 C C . LEU B 1 7 ? -12.745 26.843 36.040 1.00 22.54 7 LEU B C 1
ATOM 3113 O O . LEU B 1 7 ? -12.514 27.037 34.844 1.00 25.36 7 LEU B O 1
ATOM 3118 N N . GLU B 1 8 ? -11.894 26.195 36.834 1.00 21.62 8 GLU B N 1
ATOM 3119 C CA . GLU B 1 8 ? -10.594 25.724 36.347 1.00 22.95 8 GLU B CA 1
ATOM 3120 C C . GLU B 1 8 ? -10.570 24.208 36.102 1.00 22.39 8 GLU B C 1
ATOM 3121 O O . GLU B 1 8 ? -9.827 23.745 35.236 1.00 20.87 8 GLU B O 1
ATOM 3127 N N . GLN B 1 9 ? -11.350 23.442 36.872 1.00 20.57 9 GLN B N 1
ATOM 3128 C CA . GLN B 1 9 ? -11.317 21.967 36.670 1.00 19.85 9 GLN B CA 1
ATOM 3129 C C . GLN B 1 9 ? -12.645 21.430 37.084 1.00 18.44 9 GLN B C 1
ATOM 3130 O O . GLN B 1 9 ? -13.285 21.914 38.025 1.00 17.93 9 GLN B O 1
ATOM 3136 N N . VAL B 1 10 ? -13.112 20.441 36.359 1.00 18.06 10 VAL B N 1
ATOM 3137 C CA . VAL B 1 10 ? -14.362 19.838 36.745 1.00 17.81 10 VAL B CA 1
ATOM 3138 C C . VAL B 1 10 ? -14.139 18.314 36.735 1.00 16.63 10 VAL B C 1
ATOM 3139 O O . VAL B 1 10 ? -13.341 17.792 35.932 1.00 16.03 10 VAL B O 1
ATOM 3143 N N . LEU B 1 11 ? -14.865 17.599 37.577 1.00 15.85 11 LEU B N 1
ATOM 3144 C CA . LEU B 1 11 ? -15.009 16.138 37.388 1.00 16.73 11 LEU B CA 1
ATOM 3145 C C . LEU B 1 11 ? -16.516 15.886 37.419 1.00 17.75 11 LEU B C 1
ATOM 3146 O O . LEU B 1 11 ? -17.197 16.382 38.285 1.00 17.21 11 LEU B O 1
ATOM 3151 N N . ILE B 1 12 ? -17.037 15.197 36.396 1.00 17.82 12 ILE B N 1
ATOM 3152 C CA . ILE B 1 12 ? -18.453 14.879 36.246 1.00 15.92 12 ILE B CA 1
ATOM 3153 C C . ILE B 1 12 ? -18.637 13.392 36.484 1.00 18.71 12 ILE B C 1
ATOM 3154 O O . ILE B 1 12 ? -18.060 12.579 35.721 1.00 19.10 12 ILE B O 1
ATOM 3159 N N . MET B 1 13 ? -19.362 13.027 37.535 1.00 15.41 13 MET B N 1
ATOM 3160 C CA . MET B 1 13 ? -19.688 11.616 37.831 1.00 16.20 13 MET B CA 1
ATOM 3161 C C . MET B 1 13 ? -21.115 11.303 37.378 1.00 17.20 13 MET B C 1
ATOM 3162 O O . MET B 1 13 ? -22.054 11.927 37.843 1.00 17.34 13 MET B O 1
ATOM 3167 N N . SER B 1 14 ? -21.249 10.375 36.448 1.00 15.20 14 SER B N 1
ATOM 3168 C CA . SER B 1 14 ? -22.454 10.136 35.725 1.00 16.86 14 SER B CA 1
ATOM 3169 C C . SER B 1 14 ? -22.870 8.670 35.945 1.00 18.18 14 SER B C 1
ATOM 3170 O O . SER B 1 14 ? -22.033 7.803 36.202 1.00 15.99 14 SER B O 1
ATOM 3173 N N . ARG B 1 15 ? -24.160 8.411 35.899 1.00 17.21 15 ARG B N 1
ATOM 3174 C CA . ARG B 1 15 ? -24.653 7.049 35.622 1.00 19.95 15 ARG B CA 1
ATOM 3175 C C . ARG B 1 15 ? -25.028 6.894 34.138 1.00 19.65 15 ARG B C 1
ATOM 3176 O O . ARG B 1 15 ? -25.057 7.878 33.402 1.00 21.84 15 ARG B O 1
ATOM 3184 N N . ALA B 1 16 ? -25.302 5.687 33.702 1.00 19.04 16 ALA B N 1
ATOM 3185 C CA . ALA B 1 16 ? -25.738 5.434 32.328 1.00 19.70 16 ALA B CA 1
ATOM 3186 C C . ALA B 1 16 ? -27.112 6.057 32.154 1.00 19.49 16 ALA B C 1
ATOM 3187 O O . ALA B 1 16 ? -27.849 6.214 33.172 1.00 19.88 16 ALA B O 1
ATOM 3189 N N . ASN B 1 17 ? -27.455 6.430 30.905 1.00 17.56 17 ASN B N 1
ATOM 3190 C CA . ASN B 1 17 ? -28.782 6.980 30.593 1.00 17.17 17 ASN B CA 1
ATOM 3191 C C . ASN B 1 17 ? -29.777 5.830 30.293 1.00 17.71 17 ASN B C 1
ATOM 3192 O O . ASN B 1 17 ? -29.547 4.675 30.739 1.00 17.69 17 ASN B O 1
ATOM 3197 N N . LEU B 1 18 ? -30.899 6.122 29.617 1.00 17.54 18 LEU B N 1
ATOM 3198 C CA . LEU B 1 18 ? -31.944 5.132 29.314 1.00 17.40 18 LEU B CA 1
ATOM 3199 C C . LEU B 1 18 ? -31.469 3.822 28.666 1.00 18.10 18 LEU B C 1
ATOM 3200 O O . LEU B 1 18 ? -30.776 3.861 27.650 1.00 17.24 18 LEU B O 1
ATOM 3205 N N . ARG B 1 19 ? -31.775 2.690 29.298 1.00 19.82 19 ARG B N 1
ATOM 3206 C CA . ARG B 1 19 ? -31.522 1.357 28.767 1.00 20.22 19 ARG B CA 1
ATOM 3207 C C . ARG B 1 19 ? -32.809 0.517 28.783 1.00 20.12 19 ARG B C 1
ATOM 3208 O O . ARG B 1 19 ? -33.812 0.863 29.492 1.00 20.69 19 ARG B O 1
ATOM 3216 N N . ALA B 1 20 ? -32.814 -0.563 28.001 1.00 18.61 20 ALA B N 1
ATOM 3217 C CA . ALA B 1 20 ? -33.942 -1.508 27.961 1.00 17.70 20 ALA B CA 1
ATOM 3218 C C . ALA B 1 20 ? -33.911 -2.357 29.225 1.00 17.85 20 ALA B C 1
ATOM 3219 O O . ALA B 1 20 ? -32.839 -2.792 29.642 1.00 16.35 20 ALA B O 1
ATOM 3221 N N . PRO B 1 21 ? -35.075 -2.524 29.868 1.00 18.28 21 PRO B N 1
ATOM 3222 C CA . PRO B 1 21 ? -35.224 -3.443 31.018 1.00 18.15 21 PRO B CA 1
ATOM 3223 C C . PRO B 1 21 ? -34.957 -4.828 30.467 1.00 18.44 21 PRO B C 1
ATOM 3224 O O . PRO B 1 21 ? -35.043 -5.014 29.260 1.00 18.45 21 PRO B O 1
ATOM 3228 N N . LEU B 1 22 ? -34.611 -5.798 31.304 1.00 20.08 22 LEU B N 1
ATOM 3229 C CA . LEU B 1 22 ? -34.328 -7.132 30.790 1.00 20.20 22 LEU B CA 1
ATOM 3230 C C . LEU B 1 22 ? -35.578 -7.919 31.129 1.00 18.83 22 LEU B C 1
ATOM 3231 O O . LEU B 1 22 ? -35.881 -8.094 32.316 1.00 19.25 22 LEU B O 1
ATOM 3236 N N . ALA B 1 23 ? -36.247 -8.422 30.113 1.00 19.05 23 ALA B N 1
ATOM 3237 C CA . ALA B 1 23 ? -37.587 -9.031 30.245 1.00 21.08 23 ALA B CA 1
ATOM 3238 C C . ALA B 1 23 ? -37.717 -10.280 29.425 1.00 20.03 23 ALA B C 1
ATOM 3239 O O . ALA B 1 23 ? -38.802 -10.616 28.955 1.00 19.84 23 ALA B O 1
ATOM 3241 N N . ASN B 1 24 ? -36.607 -10.965 29.198 1.00 22.09 24 ASN B N 1
ATOM 3242 C CA . ASN B 1 24 ? -36.663 -12.171 28.357 1.00 24.15 24 ASN B CA 1
ATOM 3243 C C . ASN B 1 24 ? -37.105 -13.320 29.242 1.00 24.13 24 ASN B C 1
ATOM 3244 O O . ASN B 1 24 ? -37.173 -13.157 30.467 1.00 21.51 24 ASN B O 1
ATOM 3249 N N . ASN B 1 25 ? -37.372 -14.485 28.636 1.00 24.92 25 ASN B N 1
ATOM 3250 C CA . ASN B 1 25 ? -37.808 -15.643 29.410 1.00 27.47 25 ASN B CA 1
ATOM 3251 C C . ASN B 1 25 ? -36.913 -15.966 30.594 1.00 26.70 25 ASN B C 1
ATOM 3252 O O . ASN B 1 25 ? -35.691 -16.039 30.432 1.00 27.70 25 ASN B O 1
ATOM 3257 N N . GLY B 1 26 ? -37.495 -16.117 31.785 1.00 25.46 26 GLY B N 1
ATOM 3258 C CA . GLY B 1 26 ? -36.666 -16.431 32.946 1.00 25.92 26 GLY B CA 1
ATOM 3259 C C . GLY B 1 26 ? -36.067 -15.272 33.709 1.00 25.09 26 GLY B C 1
ATOM 3260 O O . GLY B 1 26 ? -35.537 -15.452 34.801 1.00 25.65 26 GLY B O 1
ATOM 3261 N N . SER B 1 27 ? -36.125 -14.059 33.147 1.00 23.54 27 SER B N 1
ATOM 3262 C CA . SER B 1 27 ? -35.663 -12.878 33.871 1.00 21.70 27 SER B CA 1
ATOM 3263 C C . SER B 1 27 ? -36.589 -12.580 35.054 1.00 20.07 27 SER B C 1
ATOM 3264 O O . SER B 1 27 ? -37.747 -12.941 35.031 1.00 20.66 27 SER B O 1
ATOM 3267 N N . VAL B 1 28 ? -36.106 -11.803 36.024 1.00 19.26 28 VAL B N 1
ATOM 3268 C CA . VAL B 1 28 ? -36.938 -11.319 37.137 1.00 18.54 28 VAL B CA 1
ATOM 3269 C C . VAL B 1 28 ? -38.232 -10.655 36.632 1.00 17.28 28 VAL B C 1
ATOM 3270 O O . VAL B 1 28 ? -39.330 -10.961 37.142 1.00 17.19 28 VAL B O 1
ATOM 3274 N N . LEU B 1 29 ? -38.138 -9.768 35.617 1.00 13.85 29 LEU B N 1
ATOM 3275 C CA A LEU B 1 29 ? -39.322 -9.057 35.097 0.50 14.56 29 LEU B CA 1
ATOM 3276 C CA B LEU B 1 29 ? -39.339 -9.059 35.179 0.50 13.61 29 LEU B CA 1
ATOM 3277 C C . LEU B 1 29 ? -40.333 -10.052 34.534 1.00 14.40 29 LEU B C 1
ATOM 3278 O O . LEU B 1 29 ? -41.526 -10.004 34.806 1.00 13.82 29 LEU B O 1
ATOM 3287 N N . GLU B 1 30 ? -39.844 -10.994 33.722 1.00 14.94 30 GLU B N 1
ATOM 3288 C CA . GLU B 1 30 ? -40.788 -11.974 33.122 1.00 14.90 30 GLU B CA 1
ATOM 3289 C C . GLU B 1 30 ? -41.388 -12.873 34.207 1.00 15.84 30 GLU B C 1
ATOM 3290 O O . GLU B 1 30 ? -42.564 -13.210 34.176 1.00 17.13 30 GLU B O 1
ATOM 3296 N N . GLN B 1 31 ? -40.549 -13.266 35.144 1.00 16.69 31 GLN B N 1
ATOM 3297 C CA . GLN B 1 31 ? -40.985 -14.203 36.198 1.00 18.08 31 GLN B CA 1
ATOM 3298 C C . GLN B 1 31 ? -42.000 -13.518 37.106 1.00 18.45 31 GLN B C 1
ATOM 3299 O O . GLN B 1 31 ? -42.761 -14.224 37.784 1.00 19.13 31 GLN B O 1
ATOM 3305 N N . SER B 1 32 ? -42.003 -12.147 37.143 1.00 16.16 32 SER B N 1
ATOM 3306 C CA . SER B 1 32 ? -42.793 -11.399 38.177 1.00 16.58 32 SER B CA 1
ATOM 3307 C C . SER B 1 32 ? -44.216 -11.028 37.764 1.00 15.85 32 SER B C 1
ATOM 3308 O O . SER B 1 32 ? -44.966 -10.420 38.558 1.00 16.97 32 SER B O 1
ATOM 3311 N N . THR B 1 33 ? -44.626 -11.417 36.571 1.00 15.69 33 THR B N 1
ATOM 3312 C CA . THR B 1 33 ? -45.998 -11.109 36.141 1.00 15.52 33 THR B CA 1
ATOM 3313 C C . THR B 1 33 ? -46.367 -12.034 34.979 1.00 14.78 33 THR B C 1
ATOM 3314 O O . THR B 1 33 ? -45.507 -12.388 34.163 1.00 16.63 33 THR B O 1
ATOM 3318 N N . PRO B 1 34 ? -47.618 -12.450 34.884 1.00 17.40 34 PRO B N 1
ATOM 3319 C CA . PRO B 1 34 ? -48.073 -13.174 33.642 1.00 18.00 34 PRO B CA 1
ATOM 3320 C C . PRO B 1 34 ? -48.287 -12.252 32.451 1.00 18.02 34 PRO B C 1
ATOM 3321 O O . PRO B 1 34 ? -48.478 -12.727 31.325 1.00 16.70 34 PRO B O 1
ATOM 3325 N N . LYS B 1 35 ? -48.285 -10.942 32.697 1.00 17.73 35 LYS B N 1
ATOM 3326 C CA . LYS B 1 35 ? -48.499 -9.954 31.615 1.00 19.74 35 LYS B CA 1
ATOM 3327 C C . LYS B 1 35 ? -47.282 -9.857 30.756 1.00 20.25 35 LYS B C 1
ATOM 3328 O O . LYS B 1 35 ? -46.148 -9.918 31.264 1.00 21.38 35 LYS B O 1
ATOM 3334 N N . GLN B 1 36 ? -47.512 -9.674 29.461 1.00 18.96 36 GLN B N 1
ATOM 3335 C CA . GLN B 1 36 ? -46.459 -9.354 28.504 1.00 18.95 36 GLN B CA 1
ATOM 3336 C C . GLN B 1 36 ? -45.953 -7.915 28.694 1.00 17.94 36 GLN B C 1
ATOM 3337 O O . GLN B 1 36 ? -46.741 -6.984 28.909 1.00 17.59 36 GLN B O 1
A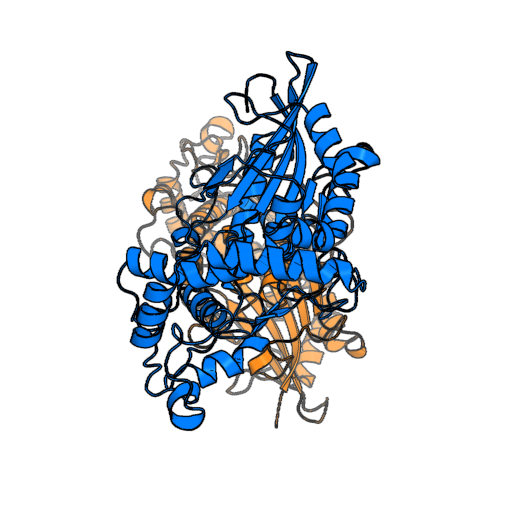TOM 3343 N N . TRP B 1 37 ? -44.641 -7.752 28.591 1.00 15.82 37 TRP B N 1
ATOM 3344 C CA . TRP B 1 37 ? -44.010 -6.424 28.625 1.00 16.02 37 TRP B CA 1
ATOM 3345 C C . TRP B 1 37 ? -43.942 -5.816 27.210 1.00 15.77 37 TRP B C 1
ATOM 3346 O O . TRP B 1 37 ? -43.621 -6.527 26.248 1.00 15.74 37 TRP B O 1
ATOM 3357 N N . PRO B 1 38 ? -44.194 -4.504 27.066 1.00 17.53 38 PRO B N 1
ATOM 3358 C CA . PRO B 1 38 ? -43.956 -3.999 25.713 1.00 17.79 38 PRO B CA 1
ATOM 3359 C C . PRO B 1 38 ? -42.500 -4.157 25.300 1.00 17.21 38 PRO B C 1
ATOM 3360 O O . PRO B 1 38 ? -41.590 -4.187 26.154 1.00 16.81 38 PRO B O 1
ATOM 3364 N N . GLU B 1 39 ? -42.291 -4.232 23.987 1.00 15.96 39 GLU B N 1
ATOM 3365 C CA . GLU B 1 39 ? -41.011 -4.477 23.431 1.00 16.62 39 GLU B CA 1
ATOM 3366 C C . GLU B 1 39 ? -40.133 -3.211 23.372 1.00 16.73 39 GLU B C 1
ATOM 3367 O O . GLU B 1 39 ? -40.641 -2.093 23.226 1.00 16.08 39 GLU B O 1
ATOM 3373 N N . TRP B 1 40 ? -38.822 -3.394 23.502 1.00 14.68 40 TRP B N 1
ATOM 3374 C CA . TRP B 1 40 ? -37.900 -2.252 23.419 1.00 17.14 40 TRP B CA 1
ATOM 3375 C C . TRP B 1 40 ? -37.036 -2.435 22.173 1.00 17.91 40 TRP B C 1
ATOM 3376 O O . TRP B 1 40 ? -36.989 -3.531 21.606 1.00 18.82 40 TRP B O 1
ATOM 3387 N N . GLU B 1 41 ? -36.367 -1.365 21.771 1.00 17.62 41 GLU B N 1
ATOM 3388 C CA . GLU B 1 41 ? -35.596 -1.371 20.542 1.00 18.62 41 GLU B CA 1
ATOM 3389 C C . GLU B 1 41 ? -34.289 -2.161 20.613 1.00 19.31 41 GLU B C 1
ATOM 3390 O O . GLU B 1 41 ? -33.698 -2.403 19.589 1.00 17.60 41 GLU B O 1
ATOM 3396 N N . VAL B 1 42 ? -33.824 -2.533 21.816 1.00 18.68 42 VAL B N 1
ATOM 3397 C CA . VAL B 1 42 ? -32.552 -3.213 21.947 1.00 17.81 42 VAL B CA 1
ATOM 3398 C C . VAL B 1 42 ? -32.744 -4.22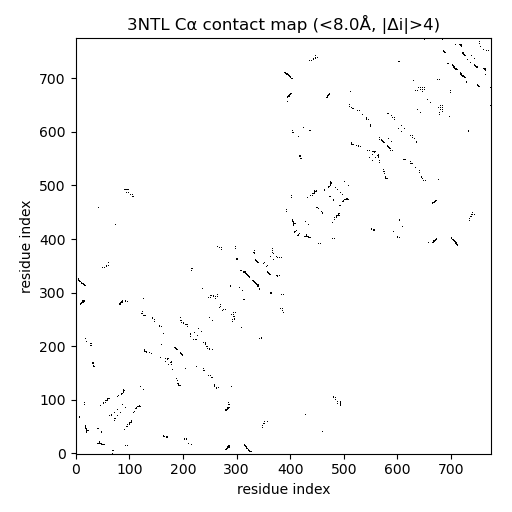8 23.046 1.00 18.24 42 VAL B C 1
ATOM 3399 O O . VAL B 1 42 ? -33.706 -4.107 23.846 1.00 17.01 42 VAL B O 1
ATOM 3403 N N . PRO B 1 43 ? -31.829 -5.218 23.125 1.00 19.32 43 PRO B N 1
ATOM 3404 C CA . PRO B 1 43 ? -31.823 -6.213 24.203 1.00 19.59 43 PRO B CA 1
ATOM 3405 C C . PRO B 1 43 ? -31.642 -5.611 25.581 1.00 20.02 43 PRO B C 1
ATOM 3406 O O . PRO B 1 43 ? -31.104 -4.490 25.719 1.00 18.71 43 PRO B O 1
ATOM 3410 N N . GLY B 1 44 ? -32.058 -6.344 26.602 1.00 18.70 44 GLY B N 1
ATOM 3411 C CA . GLY B 1 44 ? -32.055 -5.832 27.973 1.00 18.73 44 GLY B CA 1
ATOM 3412 C C . GLY B 1 44 ? -30.679 -5.340 28.383 1.00 19.80 44 GLY B C 1
ATOM 3413 O O . GLY B 1 44 ? -29.696 -5.983 28.000 1.00 21.65 44 GLY B O 1
ATOM 3414 N N . GLY B 1 45 ? -30.600 -4.170 29.022 1.00 18.91 45 GLY B N 1
ATOM 3415 C CA . GLY B 1 45 ? -29.360 -3.642 29.574 1.00 21.08 45 GLY B CA 1
ATOM 3416 C C . GLY B 1 45 ? -28.580 -2.780 28.592 1.00 22.17 45 GLY B C 1
ATOM 3417 O O . GLY B 1 45 ? -27.543 -2.199 28.955 1.00 21.76 45 GLY B O 1
ATOM 3418 N N . GLN B 1 46 ? -29.055 -2.712 27.346 1.00 19.89 46 GLN B N 1
ATOM 3419 C CA . GLN B 1 46 ? -28.406 -1.874 26.365 1.00 20.43 46 GLN B CA 1
ATOM 3420 C C . GLN B 1 46 ? -29.057 -0.495 26.325 1.00 18.50 46 GLN B C 1
ATOM 3421 O O . GLN B 1 46 ? -30.273 -0.398 26.455 1.00 20.30 46 GLN B O 1
ATOM 3427 N N . LEU B 1 47 ? -28.252 0.557 26.156 1.00 17.73 47 LEU B N 1
ATOM 3428 C CA . LEU B 1 47 ? -28.813 1.897 25.968 1.00 17.15 47 LEU B CA 1
ATOM 3429 C C . LEU B 1 47 ? -29.752 1.927 24.791 1.00 16.52 47 LEU B C 1
ATOM 3430 O O . LEU B 1 47 ? -29.585 1.211 23.782 1.00 15.47 47 LEU B O 1
ATOM 3435 N N . THR B 1 48 ? -30.712 2.852 24.892 1.00 16.39 48 THR B N 1
ATOM 3436 C CA . THR B 1 48 ? -31.551 3.121 23.777 1.00 15.26 48 THR B CA 1
ATOM 3437 C C . THR B 1 48 ? -31.052 4.367 23.104 1.00 13.91 48 THR B C 1
ATOM 3438 O O . THR B 1 48 ? -30.169 5.095 23.596 1.00 14.27 48 THR B O 1
ATOM 3442 N N . THR B 1 49 ? -31.569 4.547 21.916 1.00 15.17 49 THR B N 1
ATOM 3443 C CA . THR B 1 49 ? -31.234 5.699 21.088 1.00 14.37 49 THR B CA 1
ATOM 3444 C C . THR B 1 49 ? -31.723 6.959 21.793 1.00 15.55 49 THR B C 1
ATOM 3445 O O . THR B 1 49 ? -31.024 7.972 21.762 1.00 16.27 49 THR B O 1
ATOM 3449 N N . LYS B 1 50 ? -32.901 6.908 22.402 1.00 15.44 50 LYS B N 1
ATOM 3450 C CA . LYS B 1 50 ? -33.381 8.083 23.119 1.00 14.94 50 LYS B CA 1
ATOM 3451 C C . LYS B 1 50 ? -32.461 8.383 24.302 1.00 15.20 50 LYS B C 1
ATOM 3452 O O . LYS B 1 50 ? -32.242 9.536 24.628 1.00 13.23 50 LYS B O 1
ATOM 3458 N N . GLY B 1 51 ? -31.915 7.360 24.945 1.00 14.86 51 GLY B N 1
ATOM 3459 C CA . GLY B 1 51 ? -30.976 7.616 26.047 1.00 14.20 51 GLY B CA 1
ATOM 3460 C C . GLY B 1 51 ? -29.754 8.331 25.500 1.00 15.22 51 GLY B C 1
ATOM 3461 O O . GLY B 1 51 ? -29.186 9.204 26.175 1.00 12.24 51 GLY B O 1
ATOM 3462 N N . GLY B 1 52 ? -29.365 8.002 24.266 1.00 13.96 52 GLY B N 1
ATOM 3463 C CA . GLY B 1 52 ? -28.164 8.748 23.734 1.00 14.19 52 GLY B CA 1
ATOM 3464 C C . GLY B 1 52 ? -28.513 10.178 23.407 1.00 14.85 52 GLY B C 1
ATOM 3465 O O . GLY B 1 52 ? -27.718 11.111 23.685 1.00 15.14 52 GLY B O 1
ATOM 3466 N N . VAL B 1 53 ? -29.672 10.375 22.800 1.00 14.15 53 VAL B N 1
ATOM 3467 C CA . VAL B 1 53 ? -30.103 11.742 22.435 1.00 15.42 53 VAL B CA 1
ATOM 3468 C C . VAL B 1 53 ? -30.221 12.599 23.755 1.00 14.13 53 VAL B C 1
ATOM 3469 O O . VAL B 1 53 ? -29.727 13.750 23.836 1.00 14.51 53 VAL B O 1
ATOM 3473 N N . LEU B 1 54 ? -30.849 12.032 24.810 1.00 14.03 54 LEU B N 1
ATOM 3474 C CA . LEU B 1 54 ? -30.885 12.705 26.110 1.00 15.09 54 LEU B CA 1
ATOM 3475 C C . LEU B 1 54 ? -29.487 13.080 26.599 1.00 16.38 54 LEU B C 1
ATOM 3476 O O . LEU B 1 54 ? -29.295 14.138 27.239 1.00 15.39 54 LEU B O 1
ATOM 3481 N N . GLU B 1 55 ? -28.527 12.177 26.395 1.00 16.21 55 GLU B N 1
ATOM 3482 C CA . GLU B 1 55 ? -27.147 12.513 26.799 1.00 14.12 55 GLU B CA 1
ATOM 3483 C C . GLU B 1 55 ? -26.549 13.555 25.894 1.00 13.61 55 GLU B C 1
ATOM 3484 O O . GLU B 1 55 ? -25.738 14.379 26.374 1.00 14.23 55 GLU B O 1
ATOM 3490 N N . VAL B 1 56 ? -26.862 13.511 24.607 1.00 12.25 56 VAL B N 1
ATOM 3491 C CA . VAL B 1 56 ? -26.354 14.572 23.706 1.00 12.91 56 VAL B CA 1
ATOM 3492 C C . VAL B 1 56 ? -26.824 15.923 24.207 1.00 13.39 56 VAL B C 1
ATOM 3493 O O . VAL B 1 56 ? -26.065 16.909 24.167 1.00 14.96 56 VAL B O 1
ATOM 3497 N N . TYR B 1 57 ? -28.106 16.015 24.516 1.00 11.55 57 TYR B N 1
ATOM 3498 C CA . TYR B 1 57 ? -28.636 17.272 25.065 1.00 13.83 57 TYR B CA 1
ATOM 3499 C C . TYR B 1 57 ? -27.967 17.728 26.354 1.00 14.83 57 TYR B C 1
ATOM 3500 O O . TYR B 1 57 ? -27.599 18.907 26.468 1.00 14.96 57 TYR B O 1
ATOM 3509 N N . MET B 1 58 ? -27.690 16.775 27.275 1.00 14.70 58 MET B N 1
ATOM 3510 C CA A MET B 1 58 ? -26.991 17.063 28.518 0.50 15.71 58 MET B CA 1
ATOM 3511 C CA B MET B 1 58 ? -26.986 17.103 28.518 0.50 14.46 58 MET B CA 1
ATOM 3512 C C . MET B 1 58 ? -25.564 17.576 28.219 1.00 15.19 58 MET B C 1
ATOM 3513 O O . MET B 1 58 ? -25.087 18.532 28.825 1.00 14.66 58 MET B O 1
ATOM 3522 N N . GLY B 1 59 ? -24.905 16.925 27.269 1.00 15.96 59 GLY B N 1
ATOM 3523 C CA . GLY B 1 59 ? -23.590 17.302 26.834 1.00 16.14 59 GLY B CA 1
ATOM 3524 C C . GLY B 1 59 ? -23.516 18.698 26.293 1.00 17.82 59 GLY B C 1
ATOM 3525 O O . GLY B 1 59 ? -22.618 19.460 26.697 1.00 16.47 59 GLY B O 1
ATOM 3526 N N . HIS B 1 60 ? -24.461 19.025 25.412 1.00 17.75 60 HIS B N 1
ATOM 3527 C CA . HIS B 1 60 ? -24.495 20.346 24.806 1.00 16.45 60 HIS B CA 1
ATOM 3528 C C . HIS B 1 60 ? -24.744 21.445 25.869 1.00 17.25 60 HIS B C 1
ATOM 3529 O O . HIS B 1 60 ? -24.020 22.481 25.878 1.00 16.66 60 HIS B O 1
ATOM 3536 N N . TYR B 1 61 ? -25.739 21.201 26.725 1.00 16.23 61 TYR B N 1
ATOM 3537 C CA . TYR B 1 61 ? -26.031 22.052 27.897 1.00 17.46 61 TYR B CA 1
ATOM 3538 C C . TYR B 1 61 ? -24.799 22.221 28.734 1.00 17.32 61 TYR B C 1
ATOM 3539 O O . TYR B 1 61 ? -24.404 23.359 29.029 1.00 17.63 61 TYR B O 1
ATOM 3548 N N . MET B 1 62 ? -24.121 21.105 29.060 1.00 16.36 62 MET B N 1
ATOM 3549 C CA A MET B 1 62 ? -22.918 21.206 29.886 0.50 18.88 62 MET B CA 1
ATOM 3550 C CA B MET B 1 62 ? -22.933 21.209 29.896 0.50 17.78 62 MET B CA 1
ATOM 3551 C C . MET B 1 62 ? -21.811 22.025 29.219 1.00 18.63 62 MET B C 1
ATOM 3552 O O . MET B 1 62 ? -21.179 22.877 29.884 1.00 20.51 62 MET B O 1
ATOM 3561 N N . ARG B 1 63 ? -21.586 21.800 27.918 1.00 19.24 63 ARG B N 1
ATOM 3562 C CA . ARG B 1 63 ? -20.612 22.552 27.156 1.00 20.92 63 ARG B CA 1
ATOM 3563 C C . ARG B 1 63 ? -20.847 24.074 27.178 1.00 20.92 63 ARG B C 1
ATOM 3564 O O . ARG B 1 63 ? -19.878 24.828 27.339 1.00 21.56 63 ARG B O 1
ATOM 3572 N N . GLU B 1 64 ? -22.087 24.494 26.914 1.00 20.03 64 GLU B N 1
ATOM 3573 C CA A GLU B 1 64 ? -22.559 25.881 27.074 0.50 21.45 64 GLU B CA 1
ATOM 3574 C CA B GLU B 1 64 ? -22.492 25.882 27.056 0.50 21.11 64 GLU B CA 1
ATOM 3575 C C . GLU B 1 64 ? -22.260 26.430 28.461 1.00 21.59 64 GLU B C 1
ATOM 3576 O O . GLU B 1 64 ? -21.748 27.596 28.614 1.00 20.49 64 GLU B O 1
ATOM 3587 N N . TRP B 1 65 ? -22.595 25.618 29.468 1.00 19.64 65 TRP B N 1
ATOM 3588 C CA . TRP B 1 65 ? -22.455 26.047 30.824 1.00 22.26 65 TRP B CA 1
ATOM 3589 C C . TRP B 1 65 ? -20.971 26.179 31.167 1.00 22.71 65 TRP B C 1
ATOM 3590 O O . TRP B 1 65 ? -20.575 27.130 31.852 1.00 23.58 65 TRP B O 1
ATOM 3601 N N . LEU B 1 66 ? -20.147 25.219 30.718 1.00 22.06 66 LEU B N 1
ATOM 3602 C CA . LEU B 1 66 ? -18.687 25.236 30.976 1.00 23.88 66 LEU B CA 1
ATOM 3603 C C . LEU B 1 66 ? -18.010 26.463 30.421 1.00 25.10 66 LEU B C 1
ATOM 3604 O O . LEU B 1 66 ? -17.096 27.057 31.079 1.00 25.10 66 LEU B O 1
ATOM 3609 N N . ALA B 1 67 ? -18.441 26.825 29.216 1.00 25.41 67 ALA B N 1
ATOM 3610 C CA . ALA B 1 67 ? -17.988 28.005 28.521 1.00 26.03 67 ALA B CA 1
ATOM 3611 C C . ALA B 1 67 ? -18.447 29.325 29.238 1.00 27.93 67 ALA B C 1
ATOM 3612 O O . ALA B 1 67 ? -17.648 30.251 29.469 1.00 27.25 67 ALA B O 1
ATOM 3614 N N . GLN B 1 68 ? -19.724 29.391 29.596 1.00 26.92 68 GLN B N 1
ATOM 3615 C CA . GLN B 1 68 ? -20.273 30.480 30.407 1.00 28.42 68 GLN B CA 1
ATOM 3616 C C . GLN B 1 68 ? -19.436 30.785 31.684 1.00 29.29 68 GLN B C 1
ATOM 3617 O O . GLN B 1 68 ? -19.270 31.957 32.048 1.00 29.22 68 GLN B O 1
ATOM 3623 N N . GLN B 1 69 ? -18.947 29.743 32.359 1.00 28.73 69 GLN B N 1
ATOM 3624 C CA . GLN B 1 69 ? -18.129 29.880 33.545 1.00 31.45 69 GLN B CA 1
ATOM 3625 C C . GLN B 1 69 ? -16.611 29.989 33.284 1.00 32.34 69 GLN B C 1
ATOM 3626 O O . GLN B 1 69 ? -15.799 29.889 34.250 1.00 34.45 69 GLN B O 1
ATOM 3632 N N . GLY B 1 70 ? -16.221 30.141 32.018 1.00 31.79 70 GLY B N 1
ATOM 3633 C CA . GLY B 1 70 ? -14.841 30.465 31.633 1.00 34.14 70 GLY B CA 1
ATOM 3634 C C . GLY B 1 70 ? -13.919 29.300 31.324 1.00 35.65 70 GLY B C 1
ATOM 3635 O O . GLY B 1 70 ? -12.692 29.434 31.340 1.00 34.41 70 GLY B O 1
ATOM 3636 N N . MET B 1 71 ? -14.477 28.134 31.054 1.00 36.30 71 MET B N 1
ATOM 3637 C CA . MET B 1 71 ? -13.590 27.006 31.016 1.00 39.41 71 MET B CA 1
ATOM 3638 C C . MET B 1 71 ? -12.955 26.695 29.695 1.00 40.64 71 MET B C 1
ATOM 3639 O O . MET B 1 71 ? -11.741 26.441 29.643 1.00 42.59 71 MET B O 1
ATOM 3644 N N . VAL B 1 72 ? -13.735 26.730 28.630 1.00 40.94 72 VAL B N 1
ATOM 3645 C CA . VAL B 1 72 ? -13.212 26.514 27.283 1.00 41.23 72 VAL B CA 1
ATOM 3646 C C . VAL B 1 72 ? -14.316 26.954 26.337 1.00 40.42 72 VAL B C 1
ATOM 3647 O O . VAL B 1 72 ? -15.420 26.478 26.438 1.00 40.29 72 VAL B O 1
ATOM 3651 N N . LYS B 1 73 ? -14.034 27.868 25.438 1.00 40.86 73 LYS B N 1
ATOM 3652 C CA . LYS B 1 73 ? -15.133 28.583 24.810 1.00 42.05 73 LYS B CA 1
ATOM 3653 C C . LYS B 1 73 ? -15.756 27.849 23.637 1.00 41.18 73 LYS B C 1
ATOM 3654 O O . LYS B 1 73 ? -15.118 26.985 23.007 1.00 41.68 73 LYS B O 1
ATOM 3660 N N . THR B 1 74 ? -17.028 28.175 23.390 1.00 40.19 74 THR B N 1
ATOM 3661 C CA . THR B 1 74 ? -17.885 27.480 22.416 1.00 38.86 74 THR B CA 1
ATOM 3662 C C . THR B 1 74 ? -17.297 27.766 21.050 1.00 38.26 74 THR B C 1
ATOM 3663 O O . THR B 1 74 ? -16.750 28.831 20.834 1.00 39.41 74 THR B O 1
ATOM 3667 N N . GLY B 1 75 ? -17.359 26.817 20.130 1.00 35.62 75 GLY B N 1
ATOM 3668 C CA . GLY B 1 75 ? -16.854 27.135 18.805 1.00 34.10 75 GLY B CA 1
ATOM 3669 C C . GLY B 1 75 ? -15.505 26.547 18.507 1.00 32.34 75 GLY B C 1
ATOM 3670 O O . GLY B 1 75 ? -15.127 26.461 17.341 1.00 34.07 75 GLY B O 1
ATOM 3671 N N . GLU B 1 76 ? -14.760 26.132 19.528 1.00 30.76 76 GLU B N 1
ATOM 3672 C CA . GLU B 1 76 ? -13.429 25.517 19.281 1.00 29.24 76 GLU B CA 1
ATOM 3673 C C . GLU B 1 76 ? -13.265 24.209 20.074 1.00 27.38 76 GLU B C 1
ATOM 3674 O O . GLU B 1 76 ? -13.912 24.018 21.075 1.00 26.30 76 GLU B O 1
ATOM 3680 N N . CYS B 1 77 ? -12.435 23.284 19.604 1.00 26.16 77 CYS B N 1
ATOM 3681 C CA . CYS B 1 77 ? -12.210 22.073 20.378 1.00 27.97 77 CYS B CA 1
ATOM 3682 C C . CYS B 1 77 ? -11.308 22.470 21.572 1.00 29.05 77 CYS B C 1
ATOM 3683 O O . CYS B 1 77 ? -10.498 23.387 21.424 1.00 28.71 77 CYS B O 1
ATOM 3686 N N . PRO B 1 78 ? -11.469 21.812 22.744 1.00 29.65 78 PRO B N 1
ATOM 3687 C CA . PRO B 1 78 ? -10.574 22.061 23.895 1.00 30.36 78 PRO B CA 1
ATOM 3688 C C . PRO B 1 78 ? -9.174 21.613 23.533 1.00 29.49 78 PRO B C 1
ATOM 3689 O O . PRO B 1 78 ? -9.019 20.912 22.533 1.00 27.39 78 PRO B O 1
ATOM 3693 N N . ALA B 1 79 ? -8.156 22.063 24.269 1.00 29.95 79 ALA B N 1
ATOM 3694 C CA . ALA B 1 79 ? -6.782 21.643 23.891 1.00 30.15 79 ALA B CA 1
ATOM 3695 C C . ALA B 1 79 ? -6.698 20.144 23.977 1.00 30.09 79 ALA B C 1
ATOM 3696 O O . ALA B 1 79 ? -7.387 19.510 24.802 1.00 28.67 79 ALA B O 1
ATOM 3698 N N . ALA B 1 80 ? -5.823 19.550 23.175 1.00 30.58 80 ALA B N 1
ATOM 3699 C CA . ALA B 1 80 ? -5.639 18.113 23.256 1.00 29.59 80 ALA B CA 1
ATOM 3700 C C . ALA B 1 80 ? -5.425 17.665 24.703 1.00 29.14 80 ALA B C 1
ATOM 3701 O O . ALA B 1 80 ? -4.708 18.290 25.469 1.00 28.39 80 ALA B O 1
ATOM 3703 N N . ASP B 1 81 ? -6.083 16.566 25.046 1.00 28.35 81 ASP B N 1
ATOM 3704 C CA . ASP B 1 81 ? -5.943 15.886 26.339 1.00 28.84 81 ASP B CA 1
ATOM 3705 C C . ASP B 1 81 ? -6.494 16.711 27.484 1.00 26.79 81 ASP B C 1
ATOM 3706 O O . ASP B 1 81 ? -6.180 16.410 28.644 1.00 27.86 81 ASP B O 1
ATOM 3711 N N . SER B 1 82 ? -7.278 17.746 27.152 1.00 23.62 82 SER B N 1
ATOM 3712 C CA . SER B 1 82 ? -7.950 18.614 28.128 1.00 24.65 82 SER B CA 1
ATOM 3713 C C . SER B 1 82 ? -9.096 17.849 28.742 1.00 21.32 82 SER B C 1
ATOM 3714 O O . SER B 1 82 ? -9.587 18.273 29.807 1.00 21.90 82 SER B O 1
ATOM 3717 N N . VAL B 1 83 ? -9.578 16.825 28.032 1.00 20.44 83 VAL B N 1
ATOM 3718 C CA . VAL B 1 83 ? -10.823 16.126 28.419 1.00 19.62 83 VAL B CA 1
ATOM 3719 C C . VAL B 1 83 ? -10.508 14.619 28.566 1.00 20.33 83 VAL B C 1
ATOM 3720 O O . VAL B 1 83 ? -9.836 14.054 27.737 1.00 21.18 83 VAL B O 1
ATOM 3724 N N . TYR B 1 84 ? -10.909 13.992 29.651 1.00 17.36 84 TYR B N 1
ATOM 3725 C CA . TYR B 1 84 ? -10.669 12.572 29.766 1.00 18.33 84 TYR B CA 1
ATOM 3726 C C . TYR B 1 84 ? -11.983 11.897 30.101 1.00 18.47 84 TYR B C 1
ATOM 3727 O O . TYR B 1 84 ? -12.615 12.208 31.139 1.00 20.19 84 TYR B O 1
ATOM 3736 N N . ALA B 1 85 ? -12.424 10.995 29.243 1.00 17.18 85 ALA B N 1
ATOM 3737 C CA . ALA B 1 85 ? -13.742 10.342 29.485 1.00 16.04 85 ALA B CA 1
ATOM 3738 C C . ALA B 1 85 ? -13.414 8.896 29.841 1.00 17.23 85 ALA B C 1
ATOM 3739 O O . ALA B 1 85 ? -12.670 8.233 29.073 1.00 18.58 85 ALA B O 1
ATOM 3741 N N . TYR B 1 86 ? -13.888 8.441 30.988 1.00 16.63 86 TYR B N 1
ATOM 3742 C CA . TYR B 1 86 ? -13.632 7.066 31.443 1.00 17.38 86 TYR B CA 1
ATOM 3743 C C . TYR B 1 86 ? -14.950 6.433 31.875 1.00 16.70 86 TYR B C 1
ATOM 3744 O O . TYR B 1 86 ? -15.638 6.946 32.745 1.00 19.87 86 TYR B O 1
ATOM 3753 N N . ALA B 1 87 ? -15.330 5.342 31.240 1.00 18.34 87 ALA B N 1
ATOM 3754 C CA . ALA B 1 87 ? -16.617 4.650 31.500 1.00 15.94 87 ALA B CA 1
ATOM 3755 C C . ALA B 1 87 ? -16.332 3.220 31.989 1.00 16.34 87 ALA B C 1
ATOM 3756 O O . ALA B 1 87 ? -15.421 2.534 31.460 1.00 15.29 87 ALA B O 1
ATOM 3758 N N . ASN B 1 88 ? -17.157 2.729 32.915 1.00 15.16 88 ASN B N 1
ATOM 3759 C CA . ASN B 1 88 ? -17.221 1.294 33.152 1.00 16.48 88 ASN B CA 1
ATOM 3760 C C . ASN B 1 88 ? -17.321 0.492 31.836 1.00 16.88 88 ASN B C 1
ATOM 3761 O O . ASN B 1 88 ? -17.913 0.942 30.854 1.00 17.09 88 ASN B O 1
ATOM 3766 N N . SER B 1 89 ? -16.738 -0.714 31.819 1.00 16.07 89 SER B N 1
ATOM 3767 C CA . SER B 1 89 ? -16.647 -1.507 30.611 1.00 16.28 89 SER B CA 1
ATOM 3768 C C . SER B 1 89 ? -17.906 -2.340 30.310 1.00 17.87 89 SER B C 1
ATOM 3769 O O . SER B 1 89 ? -17.842 -3.618 30.221 1.00 16.50 89 SER B O 1
ATOM 3772 N N . LEU B 1 90 ? -19.025 -1.622 30.158 1.00 17.34 90 LEU B N 1
ATOM 3773 C CA . LEU B 1 90 ? -20.356 -2.202 29.809 1.00 19.31 90 LEU B CA 1
ATOM 3774 C C . LEU B 1 90 ? -20.917 -1.385 28.652 1.00 18.08 90 LEU B C 1
ATOM 3775 O O . LEU B 1 90 ? -20.563 -0.206 28.486 1.00 17.87 90 LEU B O 1
ATOM 3780 N N . GLN B 1 91 ? -21.748 -2.010 27.839 1.00 16.32 91 GLN B N 1
ATOM 3781 C CA . GLN B 1 91 ? -22.258 -1.341 26.669 1.00 16.33 91 GLN B CA 1
ATOM 3782 C C . GLN B 1 91 ? -22.893 -0.030 27.077 1.00 16.31 91 GLN B C 1
ATOM 3783 O O . GLN B 1 91 ? -22.629 0.962 26.442 1.00 15.08 91 GLN B O 1
ATOM 3789 N N . ARG B 1 92 ? -23.644 0.001 28.182 1.00 16.86 92 ARG B N 1
ATOM 3790 C CA . ARG B 1 92 ? -24.518 1.183 28.337 1.00 17.22 92 ARG B CA 1
ATOM 3791 C C . ARG B 1 92 ? -23.720 2.339 28.889 1.00 16.84 92 ARG B C 1
ATOM 3792 O O . ARG B 1 92 ? -24.092 3.500 28.706 1.00 13.09 92 ARG B O 1
ATOM 3800 N N . THR B 1 93 ? -22.682 2.023 29.660 1.00 16.81 93 THR B N 1
ATOM 3801 C CA . THR B 1 93 ? -21.905 3.131 30.217 1.00 16.14 93 THR B CA 1
ATOM 3802 C C . THR B 1 93 ? -20.918 3.693 29.191 1.00 16.26 93 THR B C 1
ATOM 3803 O O . THR B 1 93 ? -20.718 4.934 29.104 1.00 15.80 93 THR B O 1
ATOM 3807 N N . VAL B 1 94 ? -20.297 2.800 28.387 1.00 15.65 94 VAL B N 1
ATOM 3808 C CA . VAL B 1 94 ? -19.472 3.295 27.256 1.00 13.80 94 VAL B CA 1
ATOM 3809 C C . VAL B 1 94 ? -20.353 4.092 26.300 1.00 14.43 94 VAL B C 1
ATOM 3810 O O . VAL B 1 94 ? -19.990 5.234 25.916 1.00 12.13 94 VAL B O 1
ATOM 3814 N N . ALA B 1 95 ? -21.541 3.546 25.958 1.00 13.16 95 ALA B N 1
ATOM 3815 C CA . ALA B 1 95 ? -22.436 4.282 25.114 1.00 14.51 95 ALA B CA 1
ATOM 3816 C C . ALA B 1 95 ? -22.766 5.659 25.691 1.00 15.37 95 ALA B C 1
ATOM 3817 O O . ALA B 1 95 ? -22.770 6.651 24.918 1.00 14.24 95 ALA B O 1
ATOM 3819 N N . THR B 1 96 ? -23.149 5.713 26.970 1.00 14.36 96 THR B N 1
ATOM 3820 C CA . THR B 1 96 ? -23.619 7.036 27.464 1.00 16.13 96 THR B CA 1
ATOM 3821 C C . THR B 1 96 ? -22.440 8.011 27.432 1.00 16.29 96 THR B C 1
ATOM 3822 O O . THR B 1 96 ? -22.584 9.160 27.071 1.00 14.36 96 THR B O 1
ATOM 3826 N N . ALA B 1 97 ? -21.241 7.523 27.728 1.00 15.98 97 ALA B N 1
ATOM 3827 C CA . ALA B 1 97 ? -20.077 8.432 27.554 1.00 14.53 97 ALA B CA 1
ATOM 3828 C C . ALA B 1 97 ? -19.877 8.955 26.113 1.00 15.21 97 ALA B C 1
ATOM 3829 O O . ALA B 1 97 ? -19.670 10.160 25.916 1.00 15.60 97 ALA B O 1
ATOM 3831 N N . GLN B 1 98 ? -19.931 8.063 25.117 1.00 14.85 98 GLN B N 1
ATOM 3832 C CA . GLN B 1 98 ? -19.816 8.468 23.683 1.00 15.35 98 GLN B CA 1
ATOM 3833 C C . GLN B 1 98 ? -20.827 9.514 23.309 1.00 14.55 98 GLN B C 1
ATOM 3834 O O . GLN B 1 98 ? -20.508 10.489 22.681 1.00 15.87 98 GLN B O 1
ATOM 3840 N N . PHE B 1 99 ? -22.049 9.353 23.768 1.00 14.54 99 PHE B N 1
ATOM 3841 C CA . PHE B 1 99 ? -23.088 10.273 23.320 1.00 16.03 99 PHE B CA 1
ATOM 3842 C C . PHE B 1 99 ? -22.860 11.605 24.047 1.00 15.70 99 PHE B C 1
ATOM 3843 O O . PHE B 1 99 ? -22.908 12.645 23.431 1.00 15.45 99 PHE B O 1
ATOM 3851 N N . PHE B 1 100 ? -22.536 11.549 25.337 1.00 13.59 100 PHE B N 1
ATOM 3852 C CA . PHE B 1 100 ? -22.303 12.786 26.087 1.00 15.93 100 PHE B CA 1
ATOM 3853 C C . PHE B 1 100 ? -21.118 13.578 25.482 1.00 15.86 100 PHE B C 1
ATOM 3854 O O . PHE B 1 100 ? -21.202 14.776 25.213 1.00 16.18 100 PHE B O 1
ATOM 3862 N N . ILE B 1 101 ? -20.011 12.886 25.206 1.00 17.04 101 ILE B N 1
ATOM 3863 C CA . ILE B 1 101 ? -18.824 13.538 24.709 1.00 15.26 101 ILE B CA 1
ATOM 3864 C C . ILE B 1 101 ? -18.980 14.029 23.290 1.00 15.43 101 ILE B C 1
ATOM 3865 O O . ILE B 1 101 ? -18.476 15.089 22.972 1.00 13.74 101 ILE B O 1
ATOM 3870 N N . THR B 1 102 ? -19.631 13.252 22.439 1.00 15.42 102 THR B N 1
ATOM 3871 C CA . THR B 1 102 ? -19.980 13.766 21.136 1.00 16.95 102 THR B CA 1
ATOM 3872 C C . THR B 1 102 ? -20.904 15.048 21.209 1.00 15.19 102 THR B C 1
ATOM 3873 O O . THR B 1 102 ? -20.663 15.958 20.435 1.00 14.50 102 THR B O 1
ATOM 3877 N N . GLY B 1 103 ? -21.883 15.103 22.123 1.00 13.88 103 GLY B N 1
ATOM 3878 C CA . GLY B 1 103 ? -22.828 16.267 22.185 1.00 13.08 103 GLY B CA 1
ATOM 3879 C C . GLY B 1 103 ? -22.067 17.506 22.699 1.00 14.99 103 GLY B C 1
ATOM 3880 O O . GLY B 1 103 ? -22.299 18.666 22.292 1.00 14.58 103 GLY B O 1
ATOM 3881 N N . ALA B 1 104 ? -21.176 17.261 23.643 1.00 15.45 104 ALA B N 1
ATOM 3882 C CA . ALA B 1 104 ? -20.442 18.341 24.335 1.00 15.56 104 ALA B CA 1
ATOM 3883 C C . ALA B 1 104 ? -19.243 18.808 23.543 1.00 14.80 104 ALA B C 1
ATOM 3884 O O . ALA B 1 104 ? -18.944 20.039 23.490 1.00 16.50 104 ALA B O 1
ATOM 3886 N N . PHE B 1 105 ? -18.552 17.846 22.924 1.00 15.91 105 PHE B N 1
ATOM 3887 C CA . PHE B 1 105 ? -17.347 18.123 22.156 1.00 16.32 105 PHE B CA 1
ATOM 3888 C C . PHE B 1 105 ? -17.412 17.620 20.704 1.00 14.87 105 PHE B C 1
ATOM 3889 O O . PHE B 1 105 ? -16.529 16.877 20.268 1.00 16.80 105 PHE B O 1
ATOM 3897 N N . PRO B 1 106 ? -18.434 18.051 19.931 1.00 15.25 106 PRO B N 1
ATOM 3898 C CA . PRO B 1 106 ? -18.593 17.516 18.592 1.00 15.01 106 PRO B CA 1
ATOM 3899 C C . PRO B 1 106 ? -17.482 17.841 17.645 1.00 15.98 106 PRO B C 1
ATOM 3900 O O . PRO B 1 106 ? -17.025 19.006 17.577 1.00 17.02 106 PRO B O 1
ATOM 3904 N N . GLY B 1 107 ? -16.949 16.831 16.972 1.00 16.35 107 GLY B N 1
ATOM 3905 C CA . GLY B 1 107 ? -15.955 17.126 15.982 1.00 17.69 107 GLY B CA 1
ATOM 3906 C C . GLY B 1 107 ? -14.575 17.199 16.636 1.00 19.96 107 GLY B C 1
ATOM 3907 O O . GLY B 1 107 ? -13.602 17.499 15.951 1.00 21.75 107 GLY B O 1
ATOM 3908 N N . CYS B 1 108 ? -14.487 16.965 17.930 1.00 20.67 108 CYS B N 1
ATOM 3909 C CA . CYS B 1 108 ? -13.165 16.962 18.611 1.00 22.08 108 CYS B CA 1
ATOM 3910 C C . CYS B 1 108 ? -12.664 15.529 18.823 1.00 22.83 108 CYS B C 1
ATOM 3911 O O . CYS B 1 108 ? -13.459 14.572 18.921 1.00 21.65 108 CYS B O 1
ATOM 3914 N N . ASP B 1 109 ? -11.350 15.334 18.891 1.00 22.64 109 ASP B N 1
ATOM 3915 C CA . ASP B 1 109 ? -10.885 13.963 19.181 1.00 23.36 109 ASP B CA 1
ATOM 3916 C C . ASP B 1 109 ? -10.781 13.721 20.675 1.00 22.99 109 ASP B C 1
ATOM 3917 O O . ASP B 1 109 ? -9.728 14.015 21.344 1.00 20.81 109 ASP B O 1
ATOM 3922 N N . VAL B 1 110 ? -11.885 13.229 21.244 1.00 22.30 110 VAL B N 1
ATOM 3923 C CA . VAL B 1 110 ? -11.923 12.898 22.665 1.00 21.66 110 VAL B CA 1
ATOM 3924 C C . VAL B 1 110 ? -12.390 11.450 22.794 1.00 22.12 110 VAL B C 1
ATOM 3925 O O . VAL B 1 110 ? -13.600 11.210 22.784 1.00 21.16 110 VAL B O 1
ATOM 3929 N N . PRO B 1 111 ? -11.445 10.487 22.937 1.00 21.61 111 PRO B N 1
ATOM 3930 C CA . PRO B 1 111 ? -11.892 9.101 22.951 1.00 21.34 111 PRO B CA 1
ATOM 3931 C C . PRO B 1 111 ? -12.579 8.711 24.258 1.00 20.13 111 PRO B C 1
ATOM 3932 O O . PRO B 1 111 ? -12.288 9.278 25.313 1.00 18.29 111 PRO B O 1
ATOM 3936 N N . VAL B 1 112 ? -13.485 7.728 24.225 1.00 18.71 112 VAL B N 1
ATOM 3937 C CA . VAL B 1 112 ? -13.957 7.244 25.498 1.00 18.47 112 VAL B CA 1
ATOM 3938 C C . VAL B 1 112 ? -13.013 6.096 25.954 1.00 20.16 112 VAL B C 1
ATOM 3939 O O . VAL B 1 112 ? -12.829 5.153 25.191 1.00 20.68 112 VAL B O 1
ATOM 3943 N N . HIS B 1 113 ? -12.437 6.158 27.159 1.00 19.20 113 HIS B N 1
ATOM 3944 C CA . HIS B 1 113 ? -11.600 5.061 27.640 1.00 20.56 113 HIS B CA 1
ATOM 3945 C C . HIS B 1 113 ? -12.373 4.073 28.517 1.00 19.36 113 HIS B C 1
ATOM 3946 O O . HIS B 1 113 ? -13.321 4.449 29.200 1.00 18.30 113 HIS B O 1
ATOM 3953 N N . HIS B 1 114 ? -11.933 2.816 28.549 1.00 19.83 114 HIS B N 1
ATOM 3954 C CA . HIS B 1 114 ? -12.568 1.824 29.387 1.00 20.51 114 HIS B CA 1
ATOM 3955 C C . HIS B 1 114 ? -11.579 0.659 29.466 1.00 23.71 114 HIS B C 1
ATOM 3956 O O . HIS B 1 114 ? -10.678 0.580 28.619 1.00 22.52 114 HIS B O 1
ATOM 3963 N N . GLN B 1 115 ? -11.726 -0.227 30.445 1.00 23.51 115 GLN B N 1
ATOM 3964 C CA . GLN B 1 115 ? -10.819 -1.380 30.529 1.00 25.49 115 GLN B CA 1
ATOM 3965 C C . GLN B 1 115 ? -11.019 -2.332 29.344 1.00 26.00 115 GLN B C 1
ATOM 3966 O O . GLN B 1 115 ? -12.074 -2.368 28.697 1.00 24.76 115 GLN B O 1
ATOM 3972 N N . GLU B 1 116 ? -9.999 -3.149 29.118 1.00 26.20 116 GLU B N 1
ATOM 3973 C CA . GLU B 1 116 ? -9.899 -3.895 27.911 1.00 28.43 116 GLU B CA 1
ATOM 3974 C C . GLU B 1 116 ? -11.095 -4.839 27.745 1.00 27.03 116 GLU B C 1
ATOM 3975 O O . GLU B 1 116 ? -11.625 -4.957 26.641 1.00 28.42 116 GLU B O 1
ATOM 3981 N N . LYS B 1 117 ? -11.595 -5.406 28.838 1.00 25.95 117 LYS B N 1
ATOM 3982 C CA . LYS B 1 117 ? -12.610 -6.455 28.753 1.00 26.59 117 LYS B CA 1
ATOM 3983 C C . LYS B 1 117 ? -14.074 -5.964 28.832 1.00 25.16 117 LYS B C 1
ATOM 3984 O O . LYS B 1 117 ? -14.611 -5.821 29.915 1.00 25.28 117 LYS B O 1
ATOM 3990 N N . MET B 1 118 ? -14.727 -5.734 27.691 1.00 24.59 118 MET B N 1
ATOM 3991 C CA . MET B 1 118 ? -16.145 -5.277 27.715 1.00 23.96 118 MET B CA 1
ATOM 3992 C C . MET B 1 118 ? -17.043 -6.389 28.207 1.00 24.16 118 MET B C 1
ATOM 3993 O O . MET B 1 118 ? -16.727 -7.563 27.981 1.00 24.31 118 MET B O 1
ATOM 3998 N N . GLY B 1 119 ? -18.149 -6.036 28.870 1.00 21.69 119 GLY B N 1
ATOM 3999 C CA . GLY B 1 119 ? -19.083 -6.963 29.392 1.00 23.25 119 GLY B CA 1
ATOM 4000 C C . GLY B 1 119 ? -18.805 -7.392 30.815 1.00 24.78 119 GLY B C 1
ATOM 4001 O O . GLY B 1 119 ? -19.603 -8.130 31.385 1.00 25.07 119 GLY B O 1
ATOM 4002 N N . THR B 1 120 ? -17.723 -6.880 31.398 1.00 24.07 120 THR B N 1
ATOM 4003 C CA . THR B 1 120 ? -17.411 -7.156 32.811 1.00 24.52 120 THR B CA 1
ATOM 4004 C C . THR B 1 120 ? -17.184 -5.850 33.613 1.00 24.21 120 THR B C 1
ATOM 4005 O O . THR B 1 120 ? -16.800 -4.811 33.055 1.00 21.12 120 THR B O 1
ATOM 4009 N N . MET B 1 121 ? -17.323 -5.956 34.935 1.00 23.18 121 MET B N 1
ATOM 4010 C CA . MET B 1 121 ? -17.148 -4.803 35.811 1.00 23.34 121 MET B CA 1
ATOM 4011 C C . MET B 1 121 ? -15.690 -4.376 35.944 1.00 25.34 121 MET B C 1
ATOM 4012 O O . MET B 1 121 ? -14.767 -5.226 36.152 1.00 24.40 121 MET B O 1
ATOM 4017 N N . ASP B 1 122 ? -15.470 -3.066 35.809 1.00 22.96 122 ASP B N 1
ATOM 4018 C CA . ASP B 1 122 ? -14.135 -2.485 36.044 1.00 23.53 122 ASP B CA 1
ATOM 4019 C C . ASP B 1 122 ? -14.068 -2.282 37.565 1.00 24.00 122 ASP B C 1
ATOM 4020 O O . ASP B 1 122 ? -15.014 -1.688 38.146 1.00 22.03 122 ASP B O 1
ATOM 4025 N N . PRO B 1 123 ? -12.953 -2.710 38.229 1.00 24.91 123 PRO B N 1
ATOM 4026 C CA . PRO B 1 123 ? -12.800 -2.473 39.669 1.00 26.16 123 PRO B CA 1
ATOM 4027 C C . PRO B 1 123 ? -13.090 -1.018 40.081 1.00 26.53 123 PRO B C 1
ATOM 4028 O O . PRO B 1 123 ? -13.659 -0.786 41.147 1.00 26.92 123 PRO B O 1
ATOM 4032 N N . THR B 1 124 ? -12.736 -0.046 39.245 1.00 26.45 124 THR B N 1
ATOM 4033 C CA . THR B 1 124 ? -13.027 1.361 39.631 1.00 25.11 124 THR B CA 1
ATOM 4034 C C . THR B 1 124 ? -14.497 1.558 40.002 1.00 24.36 124 THR B C 1
ATOM 4035 O O . THR B 1 124 ? -14.821 2.319 40.917 1.00 25.58 124 THR B O 1
ATOM 4039 N N . PHE B 1 125 ? -15.392 0.895 39.253 1.00 23.73 125 PHE B N 1
ATOM 4040 C CA . PHE B 1 125 ? -16.813 1.114 39.354 1.00 22.84 125 PHE B CA 1
ATOM 4041 C C . PHE B 1 125 ? -17.544 -0.033 40.035 1.00 23.81 125 PHE B C 1
ATOM 4042 O O . PHE B 1 125 ? -18.772 -0.059 40.053 1.00 24.67 125 PHE B O 1
ATOM 4050 N N . ASN B 1 126 ? -16.798 -0.993 40.569 1.00 22.81 126 ASN B N 1
ATOM 4051 C CA . ASN B 1 126 ? -17.429 -2.180 41.136 1.00 23.72 126 ASN B CA 1
ATOM 4052 C C . ASN B 1 126 ? -17.519 -1.956 42.654 1.00 24.08 126 ASN B C 1
ATOM 4053 O O . ASN B 1 126 ? -16.500 -1.882 43.334 1.00 26.46 126 ASN B O 1
ATOM 4058 N N . PRO B 1 127 ? -18.731 -1.768 43.163 1.00 24.24 127 PRO B N 1
ATOM 4059 C CA . PRO B 1 127 ? -18.959 -1.394 44.551 1.00 24.00 127 PRO B CA 1
ATOM 4060 C C . PRO B 1 127 ? -18.989 -2.699 45.359 1.00 23.92 127 PRO B C 1
ATOM 4061 O O . PRO B 1 127 ? -20.048 -3.125 45.805 1.00 24.43 127 PRO B O 1
ATOM 4065 N N . VAL B 1 128 ? -17.828 -3.349 45.520 1.00 24.22 128 VAL B N 1
ATOM 4066 C CA . VAL B 1 128 ? -17.812 -4.637 46.197 1.00 25.09 128 VAL B CA 1
ATOM 4067 C C . VAL B 1 128 ? -17.147 -4.491 47.558 1.00 25.18 128 VAL B C 1
ATOM 4068 O O . VAL B 1 128 ? -16.243 -3.668 47.731 1.00 26.86 128 VAL B O 1
ATOM 4072 N N . ILE B 1 129 ? -17.598 -5.318 48.492 1.00 26.20 129 ILE B N 1
ATOM 4073 C CA . ILE B 1 129 ? -17.090 -5.393 49.870 1.00 25.29 129 ILE B CA 1
ATOM 4074 C C . ILE B 1 129 ? -15.648 -5.923 49.907 1.00 27.56 129 ILE B C 1
ATOM 4075 O O . ILE B 1 129 ? -15.362 -7.001 49.437 1.00 26.78 129 ILE B O 1
ATOM 4080 N N . THR B 1 130 ? -14.770 -5.158 50.547 1.00 28.45 130 THR B N 1
ATOM 4081 C CA . THR B 1 130 ? -13.347 -5.397 50.582 1.00 31.10 130 THR B CA 1
ATOM 4082 C C . THR B 1 130 ? -12.814 -5.952 51.941 1.00 30.83 130 THR B C 1
ATOM 4083 O O . THR B 1 130 ? -11.624 -6.243 52.100 1.00 30.25 130 THR B O 1
ATOM 4087 N N . ASP B 1 131 ? -13.699 -6.131 52.912 1.00 30.81 131 ASP B N 1
ATOM 4088 C CA . ASP B 1 131 ? -13.297 -6.427 54.281 1.00 31.99 131 ASP B CA 1
ATOM 4089 C C . ASP B 1 131 ? -13.965 -7.771 54.598 1.00 31.86 131 ASP B C 1
ATOM 4090 O O . ASP B 1 131 ? -15.196 -7.879 54.495 1.00 30.86 131 ASP B O 1
ATOM 4095 N N . ASN B 1 132 ? -13.184 -8.803 54.943 1.00 33.30 132 ASN B N 1
ATOM 4096 C CA . ASN B 1 132 ? -13.800 -10.160 55.070 1.00 34.30 132 ASN B CA 1
ATOM 4097 C C . ASN B 1 132 ? -14.144 -10.543 56.485 1.00 34.27 132 ASN B C 1
ATOM 4098 O O . ASN B 1 132 ? -14.694 -11.626 56.707 1.00 33.96 132 ASN B O 1
ATOM 4103 N N . SER B 1 133 ? -13.825 -9.654 57.429 1.00 34.44 133 SER B N 1
ATOM 4104 C CA . SER B 1 133 ? -14.030 -9.902 58.863 1.00 34.47 133 SER B CA 1
ATOM 4105 C C . SER B 1 133 ? -15.518 -10.079 59.186 1.00 33.87 133 SER B C 1
ATOM 4106 O O . SER B 1 133 ? -16.374 -9.393 58.585 1.00 32.69 133 SER B O 1
ATOM 4109 N N . PRO B 1 134 ? -15.839 -10.996 60.117 1.00 33.77 134 PRO B N 1
ATOM 4110 C CA . PRO B 1 134 ? -17.253 -11.182 60.427 1.00 33.75 134 PRO B CA 1
ATOM 4111 C C . PRO B 1 134 ? -17.842 -9.976 61.209 1.00 32.85 134 PRO B C 1
ATOM 4112 O O . PRO B 1 134 ? -19.049 -9.741 61.183 1.00 34.08 134 PRO B O 1
ATOM 4116 N N . GLU B 1 135 ? -16.997 -9.173 61.834 1.00 31.88 135 GLU B N 1
ATOM 4117 C CA . GLU B 1 135 ? -17.495 -7.967 62.476 1.00 31.88 135 GLU B CA 1
ATOM 4118 C C . GLU B 1 135 ? -17.932 -6.961 61.430 1.00 29.96 135 GLU B C 1
ATOM 4119 O O . GLU B 1 135 ? -18.958 -6.351 61.609 1.00 28.00 135 GLU B O 1
ATOM 4125 N N . PHE B 1 136 ? -17.174 -6.796 60.351 1.00 27.67 136 PHE B N 1
ATOM 4126 C CA . PHE B 1 136 ? -17.646 -5.906 59.286 1.00 27.29 136 PHE B CA 1
ATOM 4127 C C . PHE B 1 136 ? -18.980 -6.391 58.704 1.00 27.54 136 PHE B C 1
ATOM 4128 O O . PHE B 1 136 ? -19.904 -5.602 58.531 1.00 25.47 136 PHE B O 1
ATOM 4136 N N . ARG B 1 137 ? -19.057 -7.688 58.390 1.00 27.77 137 ARG B N 1
ATOM 4137 C CA . ARG B 1 137 ? -20.312 -8.319 57.853 1.00 28.71 137 ARG B CA 1
ATOM 4138 C C . ARG B 1 137 ? -21.489 -8.158 58.790 1.00 28.22 137 ARG B C 1
ATOM 4139 O O . ARG B 1 137 ? -22.566 -7.742 58.392 1.00 27.15 137 ARG B O 1
ATOM 4147 N N . GLU B 1 138 ? -21.310 -8.480 60.058 1.00 28.68 138 GLU B N 1
ATOM 4148 C CA . GLU B 1 138 ? -22.419 -8.298 61.025 1.00 28.48 138 GLU B CA 1
ATOM 4149 C C . GLU B 1 138 ? -22.939 -6.846 61.158 1.00 27.54 138 GLU B C 1
ATOM 4150 O O . GLU B 1 138 ? -24.160 -6.607 61.210 1.00 24.74 138 GLU B O 1
ATOM 4156 N N . LYS B 1 139 ? -21.999 -5.906 61.189 1.00 25.27 139 LYS B N 1
ATOM 4157 C CA . LYS B 1 139 ? -22.292 -4.506 61.335 1.00 25.56 139 LYS B CA 1
ATOM 4158 C C . LYS B 1 139 ? -22.936 -3.962 60.023 1.00 24.39 139 LYS B C 1
ATOM 4159 O O . LYS B 1 139 ? -23.957 -3.242 60.065 1.00 25.58 139 LYS B O 1
ATOM 4165 N N . ALA B 1 140 ? -22.406 -4.362 58.877 1.00 22.56 140 ALA B N 1
ATOM 4166 C CA . ALA B 1 140 ? -23.044 -4.037 57.587 1.00 23.58 140 ALA B CA 1
ATOM 4167 C C . ALA B 1 140 ? -24.497 -4.535 57.513 1.00 24.34 140 ALA B C 1
ATOM 4168 O O . ALA B 1 140 ? -25.429 -3.764 57.194 1.00 23.58 140 ALA B O 1
ATOM 4170 N N . LEU B 1 141 ? -24.721 -5.820 57.847 1.00 23.22 141 LEU B N 1
ATOM 4171 C CA . LEU B 1 141 ? -26.064 -6.393 57.832 1.00 25.68 141 LEU B CA 1
ATOM 4172 C C . LEU B 1 141 ? -27.001 -5.650 58.750 1.00 25.47 141 LEU B C 1
ATOM 4173 O O . LEU B 1 141 ? -28.186 -5.381 58.411 1.00 24.64 141 LEU B O 1
ATOM 4178 N N . LYS B 1 142 ? -26.492 -5.317 59.935 1.00 24.81 142 LYS B N 1
ATOM 4179 C CA . LYS B 1 142 ? -27.347 -4.634 60.896 1.00 24.33 142 LYS B CA 1
ATOM 4180 C C . LYS B 1 142 ? -27.680 -3.223 60.391 1.00 22.58 142 LYS B C 1
ATOM 4181 O O . LYS B 1 142 ? -28.815 -2.739 60.541 1.00 21.57 142 LYS B O 1
ATOM 4187 N N . ALA B 1 143 ? -26.717 -2.558 59.762 1.00 23.48 143 ALA B N 1
ATOM 4188 C CA . ALA B 1 143 ? -26.955 -1.214 59.226 1.00 22.97 143 ALA B CA 1
ATOM 4189 C C . ALA B 1 143 ? -27.936 -1.241 58.053 1.00 23.93 143 ALA B C 1
ATOM 4190 O O . ALA B 1 143 ? -28.752 -0.318 57.880 1.00 23.05 143 ALA B O 1
ATOM 4192 N N . MET B 1 144 ? -27.845 -2.270 57.206 1.00 21.62 144 MET B N 1
ATOM 4193 C CA . MET B 1 144 ? -28.831 -2.372 56.087 1.00 24.56 144 MET B CA 1
ATOM 4194 C C . MET B 1 144 ? -30.234 -2.624 56.629 1.00 25.23 144 MET B C 1
ATOM 4195 O O . MET B 1 144 ? -31.239 -1.957 56.198 1.00 25.37 144 MET B O 1
ATOM 4200 N N . GLU B 1 145 ? -30.328 -3.565 57.581 1.00 25.73 145 GLU B N 1
ATOM 4201 C CA . GLU B 1 145 ? -31.617 -3.909 58.170 1.00 25.91 145 GLU B CA 1
ATOM 4202 C C . GLU B 1 145 ? -32.254 -2.684 58.874 1.00 26.55 145 GLU B C 1
ATOM 4203 O O . GLU B 1 145 ? -33.444 -2.454 58.712 1.00 24.14 145 GLU B O 1
ATOM 4209 N N . THR B 1 146 ? -31.445 -1.914 59.611 1.00 25.15 146 THR B N 1
ATOM 4210 C CA . THR B 1 146 ? -31.887 -0.709 60.312 1.00 27.22 146 THR B CA 1
ATOM 4211 C C . THR B 1 146 ? -32.483 0.333 59.364 1.00 26.83 146 THR B C 1
ATOM 4212 O O . THR B 1 146 ? -33.500 0.919 59.652 1.00 27.20 146 THR B O 1
ATOM 4216 N N . GLU B 1 147 ? -31.857 0.496 58.211 1.00 25.87 147 GLU B N 1
ATOM 4217 C CA . GLU B 1 147 ? -32.223 1.503 57.240 1.00 27.35 147 GLU B CA 1
ATOM 4218 C C . GLU B 1 147 ? -33.549 1.019 56.619 1.00 26.24 147 GLU B C 1
ATOM 4219 O O . GLU B 1 147 ? -34.511 1.786 56.502 1.00 25.50 147 GLU B O 1
ATOM 4225 N N . ARG B 1 148 ? -33.589 -0.265 56.277 1.00 23.86 148 ARG B N 1
ATOM 4226 C CA . ARG B 1 148 ? -34.771 -0.854 55.737 1.00 24.15 148 ARG B CA 1
ATOM 4227 C C . ARG B 1 148 ? -35.957 -0.780 56.739 1.00 26.09 148 ARG B C 1
ATOM 4228 O O . ARG B 1 148 ? -37.083 -0.419 56.367 1.00 23.98 148 ARG B O 1
ATOM 4236 N N . GLN B 1 149 ? -35.698 -1.132 58.004 1.00 27.31 149 GLN B N 1
ATOM 4237 C CA . GLN B 1 149 ? -36.757 -1.126 59.010 1.00 29.78 149 GLN B CA 1
ATOM 4238 C C . GLN B 1 149 ? -37.424 0.219 59.231 1.00 29.38 149 GLN B C 1
ATOM 4239 O O . GLN B 1 149 ? -38.577 0.282 59.679 1.00 29.04 149 GLN B O 1
ATOM 4245 N N . LYS B 1 150 ? -36.755 1.297 58.872 1.00 28.95 150 LYS B N 1
ATOM 4246 C CA . LYS B 1 150 ? -37.402 2.614 58.971 1.00 30.03 150 LYS B CA 1
ATOM 4247 C C . LYS B 1 150 ? -38.498 2.893 57.938 1.00 29.57 150 LYS B C 1
ATOM 4248 O O . LYS B 1 150 ? -39.326 3.780 58.160 1.00 30.07 150 LYS B O 1
ATOM 4254 N N . MET B 1 151 ? -38.524 2.129 56.852 1.00 26.45 151 MET B N 1
ATOM 4255 C CA . MET B 1 151 ? -39.379 2.429 55.661 1.00 25.77 151 MET B CA 1
ATOM 4256 C C . MET B 1 151 ? -40.718 1.703 55.788 1.00 25.28 151 MET B C 1
ATOM 4257 O O . MET B 1 151 ? -40.756 0.527 56.249 1.00 23.49 151 MET B O 1
ATOM 4262 N N . GLN B 1 152 ? -41.798 2.370 55.346 1.00 21.20 152 GLN B N 1
ATOM 4263 C CA . GLN B 1 152 ? -43.130 1.760 55.388 1.00 20.72 152 GLN B CA 1
ATOM 4264 C C . GLN B 1 152 ? -43.519 1.434 53.955 1.00 18.83 152 GLN B C 1
ATOM 4265 O O . GLN B 1 152 ? -43.962 2.288 53.248 1.00 18.73 152 GLN B O 1
ATOM 4271 N N . LEU B 1 153 ? -43.355 0.176 53.576 1.00 16.29 153 LEU B N 1
ATOM 4272 C CA . LEU B 1 153 ? -43.432 -0.221 52.170 1.00 16.49 153 LEU B CA 1
ATOM 4273 C C . LEU B 1 153 ? -44.680 -1.005 51.786 1.00 16.01 153 LEU B C 1
ATOM 4274 O O . LEU B 1 153 ? -44.929 -1.272 50.600 1.00 15.21 153 LEU B O 1
ATOM 4279 N N . THR B 1 154 ? -45.500 -1.368 52.764 1.00 17.23 154 THR B N 1
ATOM 4280 C CA . THR B 1 154 ? -46.596 -2.250 52.395 1.00 18.89 154 THR B CA 1
ATOM 4281 C C . THR B 1 154 ? -47.588 -1.631 51.413 1.00 17.44 154 THR B C 1
ATOM 4282 O O . THR B 1 154 ? -48.105 -2.300 50.517 1.00 16.16 154 THR B O 1
ATOM 4286 N N . GLU B 1 155 ? -47.857 -0.341 51.553 1.00 16.21 155 GLU B N 1
ATOM 4287 C CA . GLU B 1 155 ? -48.723 0.303 50.544 1.00 17.94 155 GLU B CA 1
ATOM 4288 C C . GLU B 1 155 ? -48.166 0.165 49.109 1.00 18.53 155 GLU B C 1
ATOM 4289 O O . GLU B 1 155 ? -48.887 -0.218 48.151 1.00 18.92 155 GLU B O 1
ATOM 4295 N N . SER B 1 156 ? -46.886 0.492 48.962 1.00 17.24 156 SER B N 1
ATOM 4296 C CA . SER B 1 156 ? -46.148 0.277 47.696 1.00 17.37 156 SER B CA 1
ATOM 4297 C C . SER B 1 156 ? -46.302 -1.140 47.159 1.00 17.64 156 SER B C 1
ATOM 4298 O O . SER B 1 156 ? -46.679 -1.350 45.970 1.00 16.92 156 SER B O 1
ATOM 4301 N N . TYR B 1 157 ? -46.024 -2.122 48.004 1.00 17.26 157 TYR B N 1
ATOM 4302 C CA . TYR B 1 157 ? -46.169 -3.524 47.622 1.00 15.65 157 TYR B CA 1
ATOM 4303 C C . TYR B 1 157 ? -47.568 -3.964 47.245 1.00 17.34 157 TYR B C 1
ATOM 4304 O O . TYR B 1 157 ? -47.761 -4.698 46.256 1.00 16.66 157 TYR B O 1
ATOM 4313 N N . LYS B 1 158 ? -48.569 -3.521 47.986 1.00 17.86 158 LYS B N 1
ATOM 4314 C CA . LYS B 1 158 ? -49.926 -3.896 47.586 1.00 19.67 158 LYS B CA 1
ATOM 4315 C C . LYS B 1 158 ? -50.303 -3.341 46.259 1.00 18.50 158 LYS B C 1
ATOM 4316 O O . LYS B 1 158 ? -50.898 -4.044 45.484 1.00 17.71 158 LYS B O 1
ATOM 4322 N N . LEU B 1 159 ? -49.913 -2.087 45.994 1.00 17.77 159 LEU B N 1
ATOM 4323 C CA . LEU B 1 159 ? -50.147 -1.459 44.733 1.00 18.91 159 LEU B CA 1
ATOM 4324 C C . LEU B 1 159 ? -49.446 -2.248 43.650 1.00 18.93 159 LEU B C 1
ATOM 4325 O O . LEU B 1 159 ? -50.027 -2.541 42.586 1.00 18.81 159 LEU B O 1
ATOM 4330 N N . LEU B 1 160 ? -48.166 -2.575 43.884 1.00 18.05 160 LEU B N 1
ATOM 4331 C CA . LEU B 1 160 ? -47.416 -3.320 42.861 1.00 18.57 160 LEU B CA 1
ATOM 4332 C C . LEU B 1 160 ? -47.983 -4.733 42.554 1.00 19.15 160 LEU B C 1
ATOM 4333 O O . LEU B 1 160 ? -47.961 -5.164 41.395 1.00 21.85 160 LEU B O 1
ATOM 4338 N N . GLU B 1 161 ? -48.508 -5.414 43.567 1.00 18.41 161 GLU B N 1
ATOM 4339 C CA . GLU B 1 161 ? -49.075 -6.768 43.407 1.00 18.53 161 GLU B CA 1
ATOM 4340 C C . GLU B 1 161 ? -50.296 -6.675 42.529 1.00 20.09 161 GLU B C 1
ATOM 4341 O O . GLU B 1 161 ? -50.522 -7.548 41.653 1.00 18.33 161 GLU B O 1
ATOM 4347 N N . GLN B 1 162 ? -51.091 -5.623 42.747 1.00 20.05 162 GLN B N 1
ATOM 4348 C CA . GLN B 1 162 ? -52.282 -5.412 41.889 1.00 22.33 162 GLN B CA 1
ATOM 4349 C C . GLN B 1 162 ? -51.977 -5.067 40.427 1.00 21.60 162 GLN B C 1
ATOM 4350 O O . GLN B 1 162 ? -52.657 -5.551 39.544 1.00 19.41 162 GLN B O 1
ATOM 4356 N N . MET B 1 163 ? -50.930 -4.263 40.188 1.00 20.47 163 MET B N 1
ATOM 4357 C CA . MET B 1 163 ? -50.560 -3.837 38.856 1.00 20.52 163 MET B CA 1
ATOM 4358 C C . MET B 1 163 ? -49.974 -5.003 38.051 1.00 20.76 163 MET B C 1
ATOM 4359 O O . MET B 1 163 ? -50.199 -5.109 36.832 1.00 21.15 163 MET B O 1
ATOM 4364 N N . THR B 1 164 ? -49.264 -5.906 38.723 1.00 19.21 164 THR B N 1
ATOM 4365 C CA . THR B 1 164 ? -48.598 -7.033 38.046 1.00 19.60 164 THR B CA 1
ATOM 4366 C C . THR B 1 164 ? -49.359 -8.374 38.021 1.00 20.16 164 THR B C 1
ATOM 4367 O O . THR B 1 164 ? -48.940 -9.264 37.284 1.00 21.01 164 THR B O 1
ATOM 4371 N N . ASN B 1 165 ? -50.444 -8.498 38.796 1.00 19.64 165 ASN B N 1
ATOM 4372 C CA A ASN B 1 165 ? -51.110 -9.781 39.037 0.50 18.76 165 ASN B CA 1
ATOM 4373 C CA B ASN B 1 165 ? -51.078 -9.796 39.026 0.50 19.91 165 ASN B CA 1
ATOM 4374 C C . ASN B 1 165 ? -50.051 -10.784 39.537 1.00 18.73 165 ASN B C 1
ATOM 4375 O O . ASN B 1 165 ? -49.903 -11.888 38.983 1.00 18.94 165 ASN B O 1
ATOM 4384 N N . TYR B 1 166 ? -49.316 -10.360 40.593 1.00 18.00 166 TYR B N 1
ATOM 4385 C CA . TYR B 1 166 ? -48.152 -11.098 41.092 1.00 18.78 166 TYR B CA 1
ATOM 4386 C C . TYR B 1 166 ? -48.505 -12.518 41.535 1.00 19.53 166 TYR B C 1
ATOM 4387 O O . TYR B 1 166 ? -47.715 -13.432 41.344 1.00 18.07 166 TYR B O 1
ATOM 4396 N N . ALA B 1 167 ? -49.693 -12.718 42.102 1.00 20.88 167 ALA B N 1
ATOM 4397 C CA . ALA B 1 167 ? -50.072 -14.085 42.507 1.00 22.89 167 ALA B CA 1
ATOM 4398 C C . ALA B 1 167 ? -50.272 -15.037 41.332 1.00 23.39 167 ALA B C 1
ATOM 4399 O O . ALA B 1 167 ? -50.257 -16.282 41.491 1.00 24.82 167 ALA B O 1
ATOM 4401 N N . ASP B 1 168 ? -50.407 -14.479 40.136 1.00 24.17 168 ASP B N 1
ATOM 4402 C CA . ASP B 1 168 ? -50.455 -15.348 38.980 1.00 24.54 168 ASP B CA 1
ATOM 4403 C C . ASP B 1 168 ? -49.180 -15.445 38.162 1.00 24.60 168 ASP B C 1
ATOM 4404 O O . ASP B 1 168 ? -49.235 -15.915 37.044 1.00 24.94 168 ASP B O 1
ATOM 4409 N N . SER B 1 169 ? -48.033 -15.013 38.701 1.00 21.29 169 SER B N 1
ATOM 4410 C CA . SER B 1 169 ? -46.852 -14.946 37.895 1.00 21.18 169 SER B CA 1
ATOM 4411 C C . SER B 1 169 ? -46.148 -16.312 37.935 1.00 21.56 169 SER B C 1
ATOM 4412 O O . SER B 1 169 ? -46.455 -17.118 38.802 1.00 21.46 169 SER B O 1
ATOM 4415 N N . PRO B 1 170 ? -45.140 -16.517 37.082 1.00 23.06 170 PRO B N 1
ATOM 4416 C CA . PRO B 1 170 ? -44.249 -17.665 37.141 1.00 22.30 170 PRO B CA 1
ATOM 4417 C C . PRO B 1 170 ? -43.551 -17.882 38.483 1.00 22.69 170 PRO B C 1
ATOM 4418 O O . PRO B 1 170 ? -43.433 -19.050 38.929 1.00 21.46 170 PRO B O 1
ATOM 4422 N N . SER B 1 171 ? -43.132 -16.796 39.138 1.00 22.73 171 SER B N 1
ATOM 4423 C CA . SER B 1 171 ? -42.562 -16.852 40.489 1.00 22.48 171 SER B CA 1
ATOM 4424 C C . SER B 1 171 ? -43.502 -17.572 41.429 1.00 22.67 171 SER B C 1
ATOM 4425 O O . SER B 1 171 ? -43.054 -18.452 42.211 1.00 21.65 171 SER B O 1
ATOM 4428 N N . CYS B 1 172 ? -44.771 -17.176 41.400 1.00 22.18 172 CYS B N 1
ATOM 4429 C CA . CYS B 1 172 ? -45.728 -17.802 42.291 1.00 23.65 172 CYS B CA 1
ATOM 4430 C C . CYS B 1 172 ? -46.014 -19.280 41.855 1.00 24.96 172 CYS B C 1
ATOM 4431 O O . CYS B 1 172 ? -45.892 -20.210 42.656 1.00 25.73 172 CYS B O 1
ATOM 4434 N N . LYS B 1 173 ? -46.364 -19.476 40.590 1.00 26.63 173 LYS B N 1
ATOM 4435 C CA . LYS B 1 173 ? -46.785 -20.821 40.087 1.00 28.63 173 LYS B CA 1
ATOM 4436 C C . LYS B 1 173 ? -45.638 -21.831 40.106 1.00 29.45 173 LYS B C 1
ATOM 4437 O O . LYS B 1 173 ? -45.814 -22.944 40.581 1.00 29.79 173 LYS B O 1
ATOM 4443 N N . GLU B 1 174 ? -44.453 -21.434 39.647 1.00 29.46 174 GLU B N 1
ATOM 4444 C CA . GLU B 1 174 ? -43.284 -22.329 39.638 1.00 30.51 174 GLU B CA 1
ATOM 4445 C C . GLU B 1 174 ? -42.382 -22.341 40.869 1.00 30.58 174 GLU B C 1
ATOM 4446 O O . GLU B 1 174 ? -41.887 -23.407 41.242 1.00 30.41 174 GLU B O 1
ATOM 4452 N N . LYS B 1 175 ? -42.081 -21.173 41.439 1.00 28.56 175 LYS B N 1
ATOM 4453 C CA . LYS B 1 175 ? -41.259 -21.121 42.622 1.00 27.31 175 LYS B CA 1
ATOM 4454 C C . LYS B 1 175 ? -42.020 -20.904 43.944 1.00 26.14 175 LYS B C 1
ATOM 4455 O O . LYS B 1 175 ? -41.368 -20.840 44.986 1.00 23.84 175 LYS B O 1
ATOM 4461 N N . LYS B 1 176 ? -43.352 -20.812 43.912 1.00 23.16 176 LYS B N 1
ATOM 4462 C CA . LYS B 1 176 ? -44.117 -20.570 45.173 1.00 24.52 176 LYS B CA 1
ATOM 4463 C C . LYS B 1 176 ? -43.713 -19.261 45.883 1.00 24.84 176 LYS B C 1
ATOM 4464 O O . LYS B 1 176 ? -43.736 -19.163 47.128 1.00 24.61 176 LYS B O 1
ATOM 4470 N N . VAL B 1 177 ? -43.386 -18.240 45.093 1.00 22.20 177 VAL B N 1
ATOM 4471 C CA . VAL B 1 177 ? -43.119 -16.941 45.662 1.00 21.48 177 VAL B CA 1
ATOM 4472 C C . VAL B 1 177 ? -44.247 -16.080 45.094 1.00 21.07 177 VAL B C 1
ATOM 4473 O O . VAL B 1 177 ? -44.238 -15.720 43.918 1.00 18.55 177 VAL B O 1
ATOM 4477 N N . CYS B 1 178 ? -45.229 -15.803 45.963 1.00 21.41 178 CYS B N 1
ATOM 4478 C CA . CYS B 1 178 ? -46.578 -15.422 45.589 1.00 21.10 178 CYS B CA 1
ATOM 4479 C C . CYS B 1 178 ? -46.988 -14.086 46.208 1.00 22.45 178 CYS B C 1
ATOM 4480 O O . CYS B 1 178 ? -48.054 -13.591 45.920 1.00 21.79 178 CYS B O 1
ATOM 4483 N N . SER B 1 179 ? -46.165 -13.516 47.078 1.00 22.53 179 SER B N 1
ATOM 4484 C CA . SER B 1 179 ? -46.550 -12.288 47.716 1.00 23.44 179 SER B CA 1
ATOM 4485 C C . SER B 1 179 ? -45.351 -11.373 47.808 1.00 23.56 179 SER B C 1
ATOM 4486 O O . SER B 1 179 ? -44.231 -11.846 48.023 1.00 22.97 179 SER B O 1
ATOM 4489 N N . LEU B 1 180 ? -45.612 -10.065 47.708 1.00 22.59 180 LEU B N 1
ATOM 4490 C CA . LEU B 1 180 ? -44.556 -9.041 47.840 1.00 21.36 180 LEU B CA 1
ATOM 4491 C C . LEU B 1 180 ? -44.668 -8.412 49.238 1.00 20.72 180 LEU B C 1
ATOM 4492 O O . LEU B 1 180 ? -43.700 -8.345 49.981 1.00 20.43 180 LEU B O 1
ATOM 4497 N N . ALA B 1 181 ? -45.883 -8.046 49.620 1.00 18.18 181 ALA B N 1
ATOM 4498 C CA . ALA B 1 181 ? -46.121 -7.300 50.864 1.00 21.96 181 ALA B CA 1
ATOM 4499 C C . ALA B 1 181 ? -45.767 -8.114 52.137 1.00 23.58 181 ALA B C 1
ATOM 4500 O O . ALA B 1 181 ? -45.272 -7.569 53.105 1.00 23.52 181 ALA B O 1
ATOM 4502 N N . ASP B 1 182 ? -45.906 -9.444 52.077 1.00 24.55 182 ASP B N 1
ATOM 4503 C CA . ASP B 1 182 ? -45.708 -10.279 53.277 1.00 25.05 182 ASP B CA 1
ATOM 4504 C C . ASP B 1 182 ? -44.360 -10.983 53.379 1.00 24.90 182 ASP B C 1
ATOM 4505 O O . ASP B 1 182 ? -43.967 -11.448 54.446 1.00 27.13 182 ASP B O 1
ATOM 4510 N N . ALA B 1 183 ? -43.671 -11.076 52.263 1.00 25.14 183 ALA B N 1
ATOM 4511 C CA . ALA B 1 183 ? -42.370 -11.702 52.138 1.00 26.68 183 ALA B CA 1
ATOM 4512 C C . ALA B 1 183 ? -41.243 -10.929 52.855 1.00 26.87 183 ALA B C 1
ATOM 4513 O O . ALA B 1 183 ? -41.343 -9.732 53.123 1.00 27.66 183 ALA B O 1
ATOM 4515 N N . LYS B 1 184 ? -40.144 -11.644 53.044 1.00 28.01 184 LYS B N 1
ATOM 4516 C CA . LYS B 1 184 ? -39.091 -11.330 53.987 1.00 28.21 184 LYS B CA 1
ATOM 4517 C C . LYS B 1 184 ? -37.954 -10.839 53.111 1.00 26.03 184 LYS B C 1
ATOM 4518 O O . LYS B 1 184 ? -37.741 -11.424 52.044 1.00 26.30 184 LYS B O 1
ATOM 4524 N N . ASP B 1 185 ? -37.238 -9.773 53.489 1.00 24.90 185 ASP B N 1
ATOM 4525 C CA . ASP B 1 185 ? -36.033 -9.448 52.770 1.00 26.34 185 ASP B CA 1
ATOM 4526 C C . ASP B 1 185 ? -34.896 -10.192 53.423 1.00 26.46 185 ASP B C 1
ATOM 4527 O O . ASP B 1 185 ? -34.814 -10.244 54.666 1.00 26.54 185 ASP B O 1
ATOM 4532 N N . THR B 1 186 ? -34.002 -10.701 52.604 1.00 26.59 186 THR B N 1
ATOM 4533 C CA . THR B 1 186 ? -32.696 -11.116 53.143 1.00 26.96 186 THR B CA 1
ATOM 4534 C C . THR B 1 186 ? -31.540 -10.322 52.584 1.00 24.69 186 THR B C 1
ATOM 4535 O O . THR B 1 186 ? -31.243 -10.372 51.411 1.00 23.04 186 THR B O 1
ATOM 4539 N N . PHE B 1 187 ? -30.849 -9.619 53.472 1.00 24.11 187 PHE B N 1
ATOM 4540 C CA . PHE B 1 187 ? -29.690 -8.819 53.079 1.00 23.53 187 PHE B CA 1
ATOM 4541 C C . PHE B 1 187 ? -28.398 -9.645 53.065 1.00 23.94 187 PHE B C 1
ATOM 4542 O O . PHE B 1 187 ? -28.299 -10.633 53.798 1.00 22.97 187 PHE B O 1
ATOM 4550 N N . SER B 1 188 ? -27.432 -9.200 52.285 1.00 23.04 188 SER B N 1
ATOM 4551 C CA . SER B 1 188 ? -26.119 -9.827 52.257 1.00 25.23 188 SER B CA 1
ATOM 4552 C C . SER B 1 188 ? -25.038 -8.762 52.144 1.00 26.35 188 SER B C 1
ATOM 4553 O O . SER B 1 188 ? -25.226 -7.655 51.562 1.00 26.73 188 SER B O 1
ATOM 4556 N N . ALA B 1 189 ? -23.916 -9.105 52.732 1.00 24.86 189 ALA B N 1
ATOM 4557 C CA . ALA B 1 189 ? -22.765 -8.255 52.777 1.00 26.53 189 ALA B CA 1
ATOM 4558 C C . ALA B 1 189 ? -21.587 -9.222 52.592 1.00 26.31 189 ALA B C 1
ATOM 4559 O O . ALA B 1 189 ? -20.674 -9.244 53.413 1.00 27.31 189 ALA B O 1
ATOM 4561 N N . ASP B 1 190 ? -21.673 -10.040 51.543 1.00 26.15 190 ASP B N 1
ATOM 4562 C CA . ASP B 1 190 ? -20.662 -11.069 51.254 1.00 28.03 190 ASP B CA 1
ATOM 4563 C C . ASP B 1 190 ? -19.312 -10.499 50.751 1.00 27.63 190 ASP B C 1
ATOM 4564 O O . ASP B 1 190 ? -19.201 -9.478 50.092 1.00 26.21 190 ASP B O 1
ATOM 4569 N N . TYR B 1 191 ? -18.265 -11.167 51.149 1.00 27.18 191 TYR B N 1
ATOM 4570 C CA . TYR B 1 191 ? -16.957 -10.629 50.883 1.00 27.28 191 TYR B CA 1
ATOM 4571 C C . TYR B 1 191 ? -16.752 -10.657 49.379 1.00 27.16 191 TYR B C 1
ATOM 4572 O O . TYR B 1 191 ? -17.158 -11.593 48.708 1.00 26.37 191 TYR B O 1
ATOM 4581 N N . GLU B 1 192 ? -16.230 -9.552 48.845 1.00 25.83 192 GLU B N 1
ATOM 4582 C CA . GLU B 1 192 ? -15.944 -9.378 47.416 1.00 25.76 192 GLU B CA 1
ATOM 4583 C C . GLU B 1 192 ? -17.164 -9.387 46.489 1.00 25.60 192 GLU B C 1
ATOM 4584 O O . GLU B 1 192 ? -17.008 -9.527 45.288 1.00 25.15 192 GLU B O 1
ATOM 4590 N N . LYS B 1 193 ? -18.359 -9.176 47.048 1.00 24.89 193 LYS B N 1
ATOM 4591 C CA . LYS B 1 193 ? -19.556 -8.955 46.254 1.00 25.50 193 LYS B CA 1
ATOM 4592 C C . LYS B 1 193 ? -20.172 -7.613 46.643 1.00 25.81 193 LYS B C 1
ATOM 4593 O O . LYS B 1 193 ? -19.806 -6.988 47.650 1.00 24.32 193 LYS B O 1
ATOM 4599 N N . GLU B 1 194 ? -21.136 -7.179 45.853 1.00 26.36 194 GLU B N 1
ATOM 4600 C CA . GLU B 1 194 ? -21.901 -5.969 46.242 1.00 26.53 194 GLU B CA 1
ATOM 4601 C C . GLU B 1 194 ? -22.764 -6.282 47.469 1.00 26.08 194 GLU B C 1
ATOM 4602 O O . GLU B 1 194 ? -23.222 -7.452 47.662 1.00 28.04 194 GLU B O 1
ATOM 4608 N N . PRO B 1 195 ? -23.016 -5.268 48.303 1.00 25.00 195 PRO B N 1
ATOM 4609 C CA . PRO B 1 195 ? -24.105 -5.499 49.233 1.00 24.52 195 PRO B CA 1
ATOM 4610 C C . PRO B 1 195 ? -25.305 -5.864 48.418 1.00 23.16 195 PRO B C 1
ATOM 4611 O O . PRO B 1 195 ? -25.468 -5.312 47.330 1.00 24.03 195 PRO B O 1
ATOM 4615 N N . GLY B 1 196 ? -26.131 -6.785 48.909 1.00 21.56 196 GLY B N 1
ATOM 4616 C CA . GLY B 1 196 ? -27.373 -7.104 48.229 1.00 22.84 196 GLY B CA 1
ATOM 4617 C C . GLY B 1 196 ? -28.572 -7.443 49.100 1.00 23.29 196 GLY B C 1
ATOM 4618 O O . GLY B 1 196 ? -28.471 -7.524 50.328 1.00 22.07 196 GLY B O 1
ATOM 4619 N N . VAL B 1 197 ? -29.724 -7.620 48.468 1.00 23.06 197 VAL B N 1
ATOM 4620 C CA . VAL B 1 197 ? -30.906 -8.160 49.114 1.00 24.18 197 VAL B CA 1
ATOM 4621 C C . VAL B 1 197 ? -31.587 -9.029 48.127 1.00 22.89 197 VAL B C 1
ATOM 4622 O O . VAL B 1 197 ? -31.622 -8.728 46.937 1.00 24.64 197 VAL B O 1
ATOM 4626 N N . SER B 1 198 ? -32.195 -10.067 48.627 1.00 23.45 198 SER B N 1
ATOM 4627 C CA . SER B 1 198 ? -33.028 -10.899 47.824 1.00 24.83 198 SER B CA 1
ATOM 4628 C C . SER B 1 198 ? -34.423 -10.867 48.475 1.00 23.50 198 SER B C 1
ATOM 4629 O O . SER B 1 198 ? -34.569 -10.629 49.674 1.00 26.41 198 SER B O 1
ATOM 4632 N N . GLY B 1 199 ? -35.451 -11.098 47.702 1.00 19.67 199 GLY B N 1
ATOM 4633 C CA . GLY B 1 199 ? -36.754 -10.968 48.237 1.00 19.57 199 GLY B CA 1
ATOM 463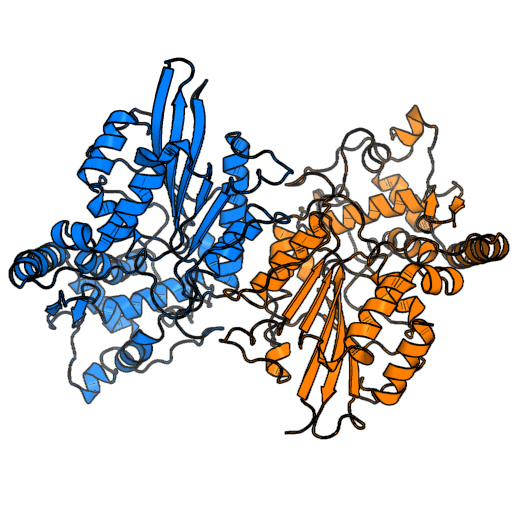4 C C . GLY B 1 199 ? -37.550 -9.856 47.582 1.00 18.62 199 GLY B C 1
ATOM 4635 O O . GLY B 1 199 ? -37.154 -9.326 46.539 1.00 18.60 199 GLY B O 1
ATOM 4636 N N . PRO B 1 200 ? -38.682 -9.467 48.203 1.00 19.69 200 PRO B N 1
ATOM 4637 C CA . PRO B 1 200 ? -39.603 -8.542 47.551 1.00 19.45 200 PRO B CA 1
ATOM 4638 C C . PRO B 1 200 ? -38.949 -7.224 47.197 1.00 17.61 200 PRO B C 1
ATOM 4639 O O . PRO B 1 200 ? -39.367 -6.571 46.218 1.00 18.29 200 PRO B O 1
ATOM 4643 N N . LEU B 1 201 ? -37.999 -6.782 48.000 1.00 16.87 201 LEU B N 1
ATOM 4644 C CA . LEU B 1 201 ? -37.405 -5.433 47.759 1.00 17.65 201 LEU B CA 1
ATOM 4645 C C . LEU B 1 201 ? -36.617 -5.420 46.442 1.00 17.52 201 LEU B C 1
ATOM 4646 O O . LEU B 1 201 ? -36.666 -4.459 45.669 1.00 16.90 201 LEU B O 1
ATOM 4651 N N . LYS B 1 202 ? -35.901 -6.508 46.197 1.00 16.80 202 LYS B N 1
ATOM 4652 C CA . LYS B 1 202 ? -35.149 -6.708 44.959 1.00 17.64 202 LYS B CA 1
ATOM 4653 C C . LYS B 1 202 ? -36.141 -6.806 43.788 1.00 16.76 202 LYS B C 1
ATOM 4654 O O . LYS B 1 202 ? -35.994 -6.088 42.775 1.00 16.43 202 LYS B O 1
ATOM 4660 N N . VAL B 1 203 ? -37.208 -7.612 43.942 1.00 16.74 203 VAL B N 1
ATOM 4661 C CA . VAL B 1 203 ? -38.211 -7.624 42.873 1.00 18.01 203 VAL B CA 1
ATOM 4662 C C . VAL B 1 203 ? -38.978 -6.317 42.627 1.00 18.32 203 VAL B C 1
ATOM 4663 O O . VAL B 1 203 ? -39.185 -5.914 41.464 1.00 16.77 203 VAL B O 1
ATOM 4667 N N . GLY B 1 204 ? -39.362 -5.658 43.729 1.00 16.48 204 GLY B N 1
ATOM 4668 C CA . GLY B 1 204 ? -40.047 -4.371 43.625 1.00 16.53 204 GLY B CA 1
ATOM 4669 C C . GLY B 1 204 ? -39.118 -3.347 42.979 1.00 14.94 204 GLY B C 1
ATOM 4670 O O . GLY B 1 204 ? -39.549 -2.600 42.099 1.00 12.03 204 GLY B O 1
ATOM 4671 N N . ASN B 1 205 ? -37.824 -3.373 43.338 1.00 14.53 205 ASN B N 1
ATOM 4672 C CA . ASN B 1 205 ? -36.857 -2.566 42.660 1.00 15.78 205 ASN B CA 1
ATOM 4673 C C . ASN B 1 205 ? -36.842 -2.771 41.142 1.00 15.57 205 ASN B C 1
ATOM 4674 O O . ASN B 1 205 ? -36.864 -1.777 40.420 1.00 15.32 205 ASN B O 1
ATOM 4679 N N . SER B 1 206 ? -36.761 -4.028 40.687 1.00 14.17 206 SER B N 1
ATOM 4680 C CA . SER B 1 206 ? -36.633 -4.338 39.237 1.00 15.82 206 SER B CA 1
ATOM 4681 C C . SER B 1 206 ? -37.896 -3.823 38.511 1.00 14.22 206 SER B C 1
ATOM 4682 O O . SER B 1 206 ? -37.832 -3.173 37.456 1.00 13.66 206 SER B O 1
ATOM 4685 N N . LEU B 1 207 ? -39.043 -4.102 39.111 1.00 12.43 207 LEU B N 1
ATOM 4686 C CA . LEU B 1 207 ? -40.314 -3.670 38.519 1.00 13.26 207 LEU B CA 1
ATOM 4687 C C . LEU B 1 207 ? -40.446 -2.177 38.412 1.00 12.33 207 LEU B C 1
ATOM 4688 O O . LEU B 1 207 ? -40.816 -1.640 37.341 1.00 13.18 207 LEU B O 1
ATOM 4693 N N . VAL B 1 208 ? -40.239 -1.487 39.520 1.00 12.83 208 VAL B N 1
ATOM 4694 C CA . VAL B 1 208 ? -40.468 -0.035 39.477 1.00 13.76 208 VAL B CA 1
ATOM 4695 C C . VAL B 1 208 ? -39.430 0.637 38.547 1.00 13.03 208 VAL B C 1
ATOM 4696 O O . VAL B 1 208 ? -39.725 1.659 37.879 1.00 13.62 208 VAL B O 1
ATOM 4700 N N . ASP B 1 209 ? -38.194 0.156 38.600 1.00 13.91 209 ASP B N 1
ATOM 4701 C CA . ASP B 1 209 ? -37.206 0.577 37.604 1.00 14.68 209 ASP B CA 1
ATOM 4702 C C . ASP B 1 209 ? -37.715 0.417 36.123 1.00 14.68 209 ASP B C 1
ATOM 4703 O O . ASP B 1 209 ? -37.628 1.339 35.315 1.00 12.69 209 ASP B O 1
ATOM 4708 N N . ALA B 1 210 ? -38.228 -0.761 35.766 1.00 12.48 210 ALA B N 1
ATOM 4709 C CA . ALA B 1 210 ? -38.793 -0.928 34.446 1.00 12.94 210 ALA B CA 1
ATOM 4710 C C . ALA B 1 210 ? -39.887 0.117 34.109 1.00 12.69 210 ALA B C 1
ATOM 4711 O O . ALA B 1 210 ? -39.862 0.707 33.070 1.00 13.01 210 ALA B O 1
ATOM 4713 N N . PHE B 1 211 ? -40.846 0.363 35.000 1.00 14.58 211 PHE B N 1
ATOM 4714 C CA . PHE B 1 211 ? -41.861 1.390 34.738 1.00 13.08 211 PHE B CA 1
ATOM 4715 C C . PHE B 1 211 ? -41.251 2.754 34.524 1.00 12.88 211 PHE B C 1
ATOM 4716 O O . PHE B 1 211 ? -41.715 3.524 33.626 1.00 13.80 211 PHE B O 1
ATOM 4724 N N . THR B 1 212 ? -40.271 3.103 35.391 1.00 13.71 212 THR B N 1
ATOM 4725 C CA . THR B 1 212 ? -39.629 4.419 35.288 1.00 15.00 212 THR B CA 1
ATOM 4726 C C . THR B 1 212 ? -39.034 4.580 33.919 1.00 13.53 212 THR B C 1
ATOM 4727 O O . THR B 1 212 ? -39.183 5.634 33.252 1.00 12.50 212 THR B O 1
ATOM 4731 N N . LEU B 1 213 ? -38.265 3.556 33.497 1.00 13.55 213 LEU B N 1
ATOM 4732 C CA . LEU B 1 213 ? -37.700 3.592 32.163 1.00 15.02 213 LEU B CA 1
ATOM 4733 C C . LEU B 1 213 ? -38.715 3.666 31.017 1.00 13.56 213 LEU B C 1
ATOM 4734 O O . LEU B 1 213 ? -38.513 4.380 30.040 1.00 11.79 213 LEU B O 1
ATOM 4739 N N . GLN B 1 214 ? -39.807 2.911 31.129 1.00 12.59 214 GLN B N 1
ATOM 4740 C CA . GLN B 1 214 ? -40.842 3.035 30.097 1.00 12.99 214 GLN B CA 1
ATOM 4741 C C . GLN B 1 214 ? -41.324 4.511 30.009 1.00 12.43 214 GLN B C 1
ATOM 4742 O O . GLN B 1 214 ? -41.583 5.047 28.959 1.00 14.25 214 GLN B O 1
ATOM 4748 N N . TYR B 1 215 ? -41.543 5.120 31.148 1.00 15.20 215 TYR B N 1
ATOM 4749 C CA . TYR B 1 215 ? -42.033 6.478 31.174 1.00 13.03 215 TYR B CA 1
ATOM 4750 C C . TYR B 1 215 ? -41.026 7.395 30.473 1.00 13.42 215 TYR B C 1
ATOM 4751 O O . TYR B 1 215 ? -41.368 8.192 29.555 1.00 13.96 215 TYR B O 1
ATOM 4760 N N . TYR B 1 216 ? -39.763 7.315 30.908 1.00 14.98 216 TYR B N 1
ATOM 4761 C CA . TYR B 1 216 ? -38.749 8.156 30.262 1.00 14.84 216 TYR B CA 1
ATOM 4762 C C . TYR B 1 216 ? -38.562 7.913 28.767 1.00 15.02 216 TYR B C 1
ATOM 4763 O O . TYR B 1 216 ? -38.320 8.867 28.005 1.00 12.74 216 TYR B O 1
ATOM 4772 N N . GLU B 1 217 ? -38.647 6.631 28.344 1.00 13.85 217 GLU B N 1
ATOM 4773 C CA . GLU B 1 217 ? -38.462 6.262 26.964 1.00 15.37 217 GLU B CA 1
ATOM 4774 C C . GLU B 1 217 ? -39.573 6.841 26.101 1.00 16.75 217 GLU B C 1
ATOM 4775 O O . GLU B 1 217 ? -39.412 6.916 24.888 1.00 15.02 217 GLU B O 1
ATOM 4781 N N . GLY B 1 218 ? -40.674 7.274 26.707 1.00 16.54 218 GLY B N 1
ATOM 4782 C CA . GLY B 1 218 ? -41.707 7.928 25.889 1.00 17.00 218 GLY B CA 1
ATOM 4783 C C . GLY B 1 218 ? -42.834 6.966 25.468 1.00 18.39 218 GLY B C 1
ATOM 4784 O O . GLY B 1 218 ? -43.566 7.248 24.494 1.00 15.30 218 GLY B O 1
ATOM 4785 N N . PHE B 1 219 ? -42.922 5.798 26.116 1.00 16.47 219 PHE B N 1
ATOM 4786 C CA . PHE B 1 219 ? -44.002 4.834 25.814 1.00 16.21 219 PHE B CA 1
ATOM 4787 C C . PHE B 1 219 ? -45.342 5.578 26.110 1.00 16.68 219 PHE B C 1
ATOM 4788 O O . PHE B 1 219 ? -45.432 6.359 27.085 1.00 18.60 219 PHE B O 1
ATOM 4796 N N . PRO B 1 220 ? -46.380 5.376 25.251 1.00 18.40 220 PRO B N 1
ATOM 4797 C CA . PRO B 1 220 ? -47.678 5.974 25.508 1.00 18.80 220 PRO B CA 1
ATOM 4798 C C . PRO B 1 220 ? -48.108 5.622 26.922 1.00 17.89 220 PRO B C 1
ATOM 4799 O O . PRO B 1 220 ? -47.699 4.561 27.460 1.00 16.07 220 PRO B O 1
ATOM 4803 N N . ALA B 1 221 ? -48.990 6.436 27.499 1.00 18.21 221 ALA B N 1
ATOM 4804 C CA . ALA B 1 221 ? -49.363 6.231 28.883 1.00 19.29 221 ALA B CA 1
ATOM 4805 C C . ALA B 1 221 ? -49.943 4.795 29.091 1.00 19.68 221 ALA B C 1
ATOM 4806 O O . ALA B 1 221 ? -49.642 4.122 30.075 1.00 18.25 221 ALA B O 1
ATOM 4808 N N . ASP B 1 222 ? -50.681 4.285 28.089 1.00 19.32 222 ASP B N 1
ATOM 4809 C CA . ASP B 1 222 ? -51.262 2.954 28.206 1.00 22.44 222 ASP B CA 1
ATOM 4810 C C . ASP B 1 222 ? -50.258 1.842 28.165 1.00 20.82 222 ASP B C 1
ATOM 4811 O O . ASP B 1 222 ? -50.652 0.678 28.430 1.00 20.79 222 ASP B O 1
ATOM 4816 N N . GLN B 1 223 ? -49.009 2.179 27.806 1.00 17.89 223 GLN B N 1
ATOM 4817 C CA . GLN B 1 223 ? -47.896 1.174 27.735 1.00 18.79 223 GLN B CA 1
ATOM 4818 C C . GLN B 1 223 ? -46.848 1.354 28.824 1.00 17.63 223 GLN B C 1
ATOM 4819 O O . GLN B 1 223 ? -45.853 0.599 28.912 1.00 16.71 223 GLN B O 1
ATOM 4825 N N . VAL B 1 224 ? -47.069 2.355 29.655 1.00 13.72 224 VAL B N 1
ATOM 4826 C CA . VAL B 1 224 ? -46.336 2.406 30.926 1.00 14.35 224 VAL B CA 1
ATOM 4827 C C . VAL B 1 224 ? -47.031 1.675 32.041 1.00 14.65 224 VAL B C 1
ATOM 4828 O O . VAL B 1 224 ? -48.073 2.082 32.519 1.00 17.04 224 VAL B O 1
ATOM 4832 N N . ALA B 1 225 ? -46.473 0.538 32.465 1.00 13.82 225 ALA B N 1
ATOM 4833 C CA . ALA B 1 225 ? -47.078 -0.155 33.569 1.00 14.52 225 ALA B CA 1
ATOM 4834 C C . ALA B 1 225 ? -48.484 -0.514 33.242 1.00 12.98 225 ALA B C 1
ATOM 4835 O O . ALA B 1 225 ? -49.338 -0.483 34.135 1.00 15.97 225 ALA B O 1
ATOM 4837 N N . TRP B 1 226 ? -48.727 -0.867 31.985 1.00 13.72 226 TRP B N 1
ATOM 4838 C CA . TRP B 1 226 ? -50.087 -1.247 31.523 1.00 14.76 226 TRP B CA 1
ATOM 4839 C C . TRP B 1 226 ? -51.107 -0.108 31.803 1.00 16.16 226 TRP B C 1
ATOM 4840 O O . TRP B 1 226 ? -52.272 -0.371 32.009 1.00 18.22 226 TRP B O 1
ATOM 4851 N N . GLY B 1 227 ? -50.624 1.131 31.858 1.00 16.96 227 GLY B N 1
ATOM 4852 C CA . GLY B 1 227 ? -51.477 2.327 32.072 1.00 18.09 227 GLY B CA 1
ATOM 4853 C C . GLY B 1 227 ? -51.892 2.564 33.487 1.00 17.55 227 GLY B C 1
ATOM 4854 O O . GLY B 1 227 ? -52.797 3.376 33.751 1.00 17.58 227 GLY B O 1
ATOM 4855 N N . GLU B 1 228 ? -51.295 1.811 34.406 1.00 19.12 228 GLU B N 1
ATOM 4856 C CA . GLU B 1 228 ? -51.797 1.807 35.804 1.00 20.02 228 GLU B CA 1
ATOM 4857 C C . GLU B 1 228 ? -51.254 2.905 36.695 1.00 20.33 228 GLU B C 1
ATOM 4858 O O . GLU B 1 228 ? -51.767 3.113 37.819 1.00 21.10 228 GLU B O 1
ATOM 4864 N N . ILE B 1 229 ? -50.258 3.651 36.224 1.00 17.60 229 ILE B N 1
ATOM 4865 C CA . ILE B 1 229 ? -49.749 4.741 37.051 1.00 17.85 229 ILE B CA 1
ATOM 4866 C C . ILE B 1 229 ? -50.254 6.070 36.539 1.00 18.53 229 ILE B C 1
ATOM 4867 O O . ILE B 1 229 ? -49.854 6.551 35.459 1.00 19.31 229 ILE B O 1
ATOM 4872 N N . LYS B 1 230 ? -51.190 6.640 37.271 1.00 19.96 230 LYS B N 1
ATOM 4873 C CA . LYS B 1 230 ? -51.934 7.770 36.711 1.00 21.01 230 LYS B CA 1
ATOM 4874 C C . LYS B 1 230 ? -51.622 9.098 37.283 1.00 21.08 230 LYS B C 1
ATOM 4875 O O . LYS B 1 230 ? -52.023 10.135 36.688 1.00 21.30 230 LYS B O 1
ATOM 4881 N N . THR B 1 231 ? -50.942 9.121 38.434 1.00 21.93 231 THR B N 1
ATOM 4882 C CA . THR B 1 231 ? -50.607 10.377 39.134 1.00 19.72 231 THR B CA 1
ATOM 4883 C C . THR B 1 231 ? -49.138 10.426 39.669 1.00 20.68 231 THR B C 1
ATOM 4884 O O . THR B 1 231 ? -48.526 9.347 39.918 1.00 19.50 231 THR B O 1
ATOM 4888 N N . ASP B 1 232 ? -48.637 11.638 39.944 1.00 19.48 232 ASP B N 1
ATOM 4889 C CA . ASP B 1 232 ? -47.363 11.788 40.596 1.00 20.63 232 ASP B CA 1
ATOM 4890 C C . ASP B 1 232 ? -47.378 11.053 41.966 1.00 19.77 232 ASP B C 1
ATOM 4891 O O . ASP B 1 232 ? -46.412 10.462 42.364 1.00 20.08 232 ASP B O 1
ATOM 4896 N N . GLN B 1 233 ? -48.512 11.078 42.646 1.00 18.16 233 GLN B N 1
ATOM 4897 C CA A GLN B 1 233 ? -48.644 10.463 43.959 0.50 17.81 233 GLN B CA 1
ATOM 4898 C CA B GLN B 1 233 ? -48.601 10.470 43.944 0.50 17.78 233 GLN B CA 1
ATOM 4899 C C . GLN B 1 233 ? -48.373 8.959 43.832 1.00 17.00 233 GLN B C 1
ATOM 4900 O O . GLN B 1 233 ? -47.734 8.382 44.690 1.00 14.96 233 GLN B O 1
ATOM 4911 N N . GLN B 1 234 ? -48.895 8.357 42.760 1.00 17.41 234 GLN B N 1
ATOM 4912 C CA . GLN B 1 234 ? -48.661 6.943 42.521 1.00 18.15 234 GLN B CA 1
ATOM 4913 C C . GLN B 1 234 ? -47.204 6.681 42.249 1.00 16.28 234 GLN B C 1
ATOM 4914 O O . GLN B 1 234 ? -46.642 5.685 42.750 1.00 16.16 234 GLN B O 1
ATOM 4920 N N . TRP B 1 235 ? -46.598 7.521 41.440 1.00 15.34 235 TRP B N 1
ATOM 4921 C CA . TRP B 1 235 ? -45.153 7.402 41.201 1.00 15.69 235 TRP B CA 1
ATOM 4922 C C . TRP B 1 235 ? -44.373 7.434 42.487 1.00 16.50 235 TRP B C 1
ATOM 4923 O O . TRP B 1 235 ? -43.405 6.712 42.661 1.00 14.31 235 TRP B O 1
ATOM 4934 N N . ARG B 1 236 ? -44.780 8.341 43.358 1.00 17.19 236 ARG B N 1
ATOM 4935 C CA . ARG B 1 236 ? -44.142 8.543 44.627 1.00 18.28 236 ARG B CA 1
ATOM 4936 C C . ARG B 1 236 ? -44.246 7.299 45.478 1.00 17.31 236 ARG B C 1
ATOM 4937 O O . ARG B 1 236 ? -43.226 6.908 46.065 1.00 16.87 236 ARG B O 1
ATOM 4945 N N . VAL B 1 237 ? -45.441 6.688 45.562 1.00 15.64 237 VAL B N 1
ATOM 4946 C CA A VAL B 1 237 ? -45.600 5.487 46.366 0.50 16.74 237 VAL B CA 1
ATOM 4947 C CA B VAL B 1 237 ? -45.640 5.459 46.346 0.50 15.34 237 VAL B CA 1
ATOM 4948 C C . VAL B 1 237 ? -44.716 4.347 45.809 1.00 16.38 237 VAL B C 1
ATOM 4949 O O . VAL B 1 237 ? -44.065 3.621 46.583 1.00 15.14 237 VAL B O 1
ATOM 4956 N N . LEU B 1 238 ? -44.695 4.202 44.494 1.00 16.16 238 LEU B N 1
ATOM 4957 C CA . LEU B 1 238 ? -43.961 3.104 43.852 1.00 15.88 238 LEU B CA 1
ATOM 4958 C C . LEU B 1 238 ? -42.471 3.320 43.991 1.00 16.11 238 LEU B C 1
ATOM 4959 O O . LEU B 1 238 ? -41.724 2.367 44.263 1.00 17.16 238 LEU B O 1
ATOM 4964 N N . SER B 1 239 ? -42.043 4.564 43.847 1.00 16.01 239 SER B N 1
ATOM 4965 C CA A SER B 1 239 ? -40.615 4.885 43.861 0.50 17.74 239 SER B CA 1
ATOM 4966 C CA B SER B 1 239 ? -40.610 4.882 43.864 0.50 15.36 239 SER B CA 1
ATOM 4967 C C . SER B 1 239 ? -39.966 4.619 45.227 1.00 16.91 239 SER B C 1
ATOM 4968 O O . SER B 1 239 ? -38.730 4.447 45.339 1.00 15.54 239 SER B O 1
ATOM 4973 N N . LYS B 1 240 ? -40.770 4.570 46.283 1.00 16.74 240 LYS B N 1
ATOM 4974 C CA . LYS B 1 240 ? -40.262 4.158 47.587 1.00 17.15 240 LYS B CA 1
ATOM 4975 C C . LYS B 1 240 ? -39.530 2.817 47.568 1.00 15.90 240 LYS B C 1
ATOM 4976 O O . LYS B 1 240 ? -38.600 2.624 48.355 1.00 17.19 240 LYS B O 1
ATOM 4982 N N . LEU B 1 241 ? -39.905 1.928 46.656 1.00 17.02 241 LEU B N 1
ATOM 4983 C CA . LEU B 1 241 ? -39.290 0.605 46.615 1.00 16.62 241 LEU B CA 1
ATOM 4984 C C . LEU B 1 241 ? -37.942 0.703 45.927 1.00 17.79 241 LEU B C 1
ATOM 4985 O O . LEU B 1 241 ? -36.939 0.122 46.386 1.00 18.01 241 LEU B O 1
ATOM 4990 N N . LYS B 1 242 ? -37.931 1.405 44.779 1.00 18.09 242 LYS B N 1
ATOM 4991 C CA . LYS B 1 242 ? -36.694 1.536 44.038 1.00 20.46 242 LYS B CA 1
ATOM 4992 C C . LYS B 1 242 ? -35.713 2.376 44.895 1.00 20.71 242 LYS B C 1
ATOM 4993 O O . LYS B 1 242 ? -34.537 2.018 45.041 1.00 18.90 242 LYS B O 1
ATOM 4999 N N . ASN B 1 243 ? -36.183 3.492 45.472 1.00 20.42 243 ASN B N 1
ATOM 5000 C CA . ASN B 1 243 ? -35.271 4.296 46.331 1.00 20.03 243 ASN B CA 1
ATOM 5001 C C . ASN B 1 243 ? -34.919 3.587 47.627 1.00 19.90 243 ASN B C 1
ATOM 5002 O O . ASN B 1 243 ? -33.848 3.823 48.155 1.00 20.25 243 ASN B O 1
ATOM 5007 N N . GLY B 1 244 ? -35.801 2.708 48.108 1.00 18.52 244 GLY B N 1
ATOM 5008 C CA . GLY B 1 244 ? -35.573 1.997 49.382 1.00 17.97 244 GLY B CA 1
ATOM 5009 C C . GLY B 1 244 ? -34.580 0.869 49.168 1.00 17.25 244 GLY B C 1
ATOM 5010 O O . GLY B 1 244 ? -33.722 0.573 50.049 1.00 17.15 244 GLY B O 1
ATOM 5011 N N . TYR B 1 245 ? -34.641 0.270 47.987 1.00 16.12 245 TYR B N 1
ATOM 5012 C CA . TYR B 1 245 ? -33.617 -0.700 47.623 1.00 16.61 245 TYR B CA 1
ATOM 5013 C C . TYR B 1 245 ? -32.206 -0.063 47.617 1.00 17.33 245 TYR B C 1
ATOM 5014 O O . TYR B 1 245 ? -31.278 -0.515 48.273 1.00 18.74 245 TYR B O 1
ATOM 5023 N N . GLN B 1 246 ? -32.046 1.018 46.877 1.00 18.57 246 GLN B N 1
ATOM 5024 C CA A GLN B 1 246 ? -30.767 1.699 46.822 0.50 18.42 246 GLN B CA 1
ATOM 5025 C CA B GLN B 1 246 ? -30.746 1.681 46.823 0.50 19.64 246 GLN B CA 1
ATOM 5026 C C . GLN B 1 246 ? -30.301 2.205 48.186 1.00 18.33 246 GLN B C 1
ATOM 5027 O O . GLN B 1 246 ? -29.137 2.030 48.573 1.00 20.27 246 GLN B O 1
ATOM 5038 N N . ASP B 1 247 ? -31.207 2.861 48.927 1.00 17.20 247 ASP B N 1
ATOM 5039 C CA . ASP B 1 247 ? -30.863 3.355 50.251 1.00 20.14 247 ASP B CA 1
ATOM 5040 C C . ASP B 1 247 ? -30.414 2.258 51.223 1.00 17.90 247 ASP B C 1
ATOM 5041 O O . ASP B 1 247 ? -29.477 2.463 52.019 1.00 18.61 247 ASP B O 1
ATOM 5046 N N . SER B 1 248 ? -31.098 1.119 51.172 1.00 16.66 248 SER B N 1
ATOM 5047 C CA . SER B 1 248 ? -30.831 0.044 52.134 1.00 19.03 248 SER B CA 1
ATOM 5048 C C . SER B 1 248 ? -29.404 -0.462 51.924 1.00 19.16 248 SER B C 1
ATOM 5049 O O . SER B 1 248 ? -28.653 -0.719 52.903 1.00 20.07 248 SER B O 1
ATOM 5052 N N . LEU B 1 249 ? -29.055 -0.641 50.667 1.00 18.69 249 LEU B N 1
ATOM 5053 C CA . LEU B 1 249 ? -27.786 -1.282 50.267 1.00 20.88 249 LEU B CA 1
ATOM 5054 C C . LEU B 1 249 ? -26.600 -0.346 50.304 1.00 23.16 249 LEU B C 1
ATOM 5055 O O . LEU B 1 249 ? -25.521 -0.685 50.802 1.00 21.51 249 LEU B O 1
ATOM 5060 N N . PHE B 1 250 ? -26.788 0.860 49.776 1.00 23.64 250 PHE B N 1
ATOM 5061 C CA . PHE B 1 250 ? -25.609 1.629 49.371 1.00 25.73 250 PHE B CA 1
ATOM 5062 C C . PHE B 1 250 ? -25.407 2.805 50.211 1.00 26.67 250 PHE B C 1
ATOM 5063 O O . PHE B 1 250 ? -24.477 3.581 50.032 1.00 27.76 250 PHE B O 1
ATOM 5071 N N . THR B 1 251 ? -26.244 2.919 51.208 1.00 28.29 251 THR B N 1
ATOM 5072 C CA . THR B 1 251 ? -26.348 4.196 51.815 1.00 30.12 251 THR B CA 1
ATOM 5073 C C . THR B 1 251 ? -25.963 4.173 53.310 1.00 30.02 251 THR B C 1
ATOM 5074 O O . THR B 1 251 ? -25.784 5.216 53.906 1.00 29.97 251 THR B O 1
ATOM 5078 N N . SER B 1 252 ? -25.733 2.996 53.893 1.00 30.23 252 SER B N 1
ATOM 5079 C CA A SER B 1 252 ? -25.188 2.915 55.266 0.50 30.34 252 SER B CA 1
ATOM 5080 C CA B SER B 1 252 ? -25.210 2.894 55.262 0.50 30.82 252 SER B CA 1
ATOM 5081 C C . SER B 1 252 ? -23.733 3.360 55.313 1.00 31.49 252 SER B C 1
ATOM 5082 O O . SER B 1 252 ? -22.960 3.161 54.363 1.00 30.20 252 SER B O 1
ATOM 5087 N N . THR B 1 253 ? -23.322 3.981 56.415 1.00 31.77 253 THR B N 1
ATOM 5088 C CA . THR B 1 253 ? -21.980 4.505 56.439 1.00 34.05 253 THR B CA 1
ATOM 5089 C C . THR B 1 253 ? -20.977 3.368 56.419 1.00 34.46 253 THR B C 1
ATOM 5090 O O . THR B 1 253 ? -19.894 3.522 55.859 1.00 33.28 253 THR B O 1
ATOM 5094 N N . GLU B 1 254 ? -21.331 2.230 57.034 1.00 35.42 254 GLU B N 1
ATOM 5095 C CA . GLU B 1 254 ? -20.348 1.128 57.161 1.00 36.44 254 GLU B CA 1
ATOM 5096 C C . GLU B 1 254 ? -19.990 0.727 55.715 1.00 33.92 254 GLU B C 1
ATOM 5097 O O . GLU B 1 254 ? -18.849 0.915 55.257 1.00 34.41 254 GLU B O 1
ATOM 5103 N N . VAL B 1 255 ? -21.032 0.292 55.003 1.00 31.50 255 VAL B N 1
ATOM 5104 C CA . VAL B 1 255 ? -20.930 -0.236 53.653 1.00 28.50 255 VAL B CA 1
ATOM 5105 C C . VAL B 1 255 ? -20.320 0.788 52.696 1.00 27.21 255 VAL B C 1
ATOM 5106 O O . VAL B 1 255 ? -19.345 0.466 52.012 1.00 25.79 255 VAL B O 1
ATOM 5110 N N . ALA B 1 256 ? -20.841 2.024 52.677 1.00 24.79 256 ALA B N 1
ATOM 5111 C CA . ALA B 1 256 ? -20.444 2.937 51.594 1.00 25.48 256 ALA B CA 1
ATOM 5112 C C . ALA B 1 256 ? -18.966 3.231 51.584 1.00 25.43 256 ALA B C 1
ATOM 5113 O O . ALA B 1 256 ? -18.326 3.262 50.544 1.00 25.36 256 ALA B O 1
ATOM 5115 N N . GLN B 1 257 ? -18.392 3.419 52.764 1.00 25.82 257 GLN B N 1
ATOM 5116 C CA . GLN B 1 257 ? -17.027 3.860 52.824 1.00 25.86 257 GLN B CA 1
ATOM 5117 C C . GLN B 1 257 ? -16.051 2.799 52.288 1.00 26.02 257 GLN B C 1
ATOM 5118 O O . GLN B 1 257 ? -15.055 3.080 51.611 1.00 26.96 257 GLN B O 1
ATOM 5124 N N . ASN B 1 258 ? -16.409 1.564 52.541 1.00 23.70 258 ASN B N 1
ATOM 5125 C CA . ASN B 1 258 ? -15.655 0.436 52.015 1.00 24.34 258 ASN B CA 1
ATOM 5126 C C . ASN B 1 258 ? -15.829 0.272 50.503 1.00 23.41 258 ASN B C 1
ATOM 5127 O O . ASN B 1 258 ? -14.865 0.147 49.754 1.00 24.26 258 ASN B O 1
ATOM 5132 N N . VAL B 1 259 ? -17.081 0.234 50.080 1.00 23.11 259 VAL B N 1
ATOM 5133 C CA . VAL B 1 259 ? -17.477 -0.195 48.728 1.00 23.83 259 VAL B CA 1
ATOM 5134 C C . VAL B 1 259 ? -16.983 0.834 47.676 1.00 24.42 259 VAL B C 1
ATOM 5135 O O . VAL B 1 259 ? -16.530 0.466 46.567 1.00 22.83 259 VAL B O 1
ATOM 5139 N N . ALA B 1 260 ? -17.018 2.118 48.054 1.00 23.47 260 ALA B N 1
ATOM 5140 C CA . ALA B 1 260 ? -16.739 3.215 47.090 1.00 23.66 260 ALA B CA 1
ATOM 5141 C C . ALA B 1 260 ? -15.281 3.634 47.113 1.00 23.84 260 ALA B C 1
ATOM 5142 O O . ALA B 1 260 ? -14.884 4.581 46.389 1.00 24.03 260 ALA B O 1
ATOM 5144 N N . LYS B 1 261 ? -14.444 2.937 47.901 1.00 22.83 261 LYS B N 1
ATOM 5145 C CA . LYS B 1 261 ? -12.993 3.290 47.986 1.00 23.51 261 LYS B CA 1
ATOM 5146 C C . LYS B 1 261 ? -12.257 3.497 46.623 1.00 22.84 261 LYS B C 1
ATOM 5147 O O . LYS B 1 261 ? -11.612 4.502 46.436 1.00 22.88 261 LYS B O 1
ATOM 5153 N N . PRO B 1 262 ? -12.406 2.599 45.634 1.00 22.78 262 PRO B N 1
ATOM 5154 C CA . PRO B 1 262 ? -11.627 2.834 44.378 1.00 22.80 262 PRO B CA 1
ATOM 5155 C C . PRO B 1 262 ? -12.119 4.043 43.584 1.00 21.97 262 PRO B C 1
ATOM 5156 O O . PRO B 1 262 ? -11.312 4.765 42.949 1.00 21.34 262 PRO B O 1
ATOM 5160 N N . LEU B 1 263 ? -13.416 4.318 43.675 1.00 20.53 263 LEU B N 1
ATOM 5161 C CA . LEU B 1 263 ? -13.957 5.549 43.061 1.00 21.69 263 LEU B CA 1
ATOM 5162 C C . LEU B 1 263 ? -13.506 6.784 43.835 1.00 20.51 263 LEU B C 1
ATOM 5163 O O . LEU B 1 263 ? -13.025 7.694 43.224 1.00 23.44 263 LEU B O 1
ATOM 5168 N N . VAL B 1 264 ? -13.618 6.807 45.162 1.00 19.53 264 VAL B N 1
ATOM 5169 C CA . VAL B 1 264 ? -13.067 7.926 45.975 1.00 20.34 264 VAL B CA 1
ATOM 5170 C C . VAL B 1 264 ? -11.583 8.215 45.651 1.00 21.67 264 VAL B C 1
ATOM 5171 O O . VAL B 1 264 ? -11.144 9.386 45.462 1.00 20.72 264 VAL B O 1
ATOM 5175 N N . LYS B 1 265 ? -10.794 7.143 45.627 1.00 21.35 265 LYS B N 1
ATOM 5176 C CA . LYS B 1 265 ? -9.378 7.224 45.325 1.00 23.00 265 LYS B CA 1
ATOM 5177 C C . LYS B 1 265 ? -9.168 7.830 43.919 1.00 22.78 265 LYS B C 1
ATOM 5178 O O . LYS B 1 265 ? -8.305 8.695 43.740 1.00 22.27 265 LYS B O 1
ATOM 5184 N N . TYR B 1 266 ? -9.973 7.411 42.916 1.00 22.00 266 TYR B N 1
ATOM 5185 C CA . TYR B 1 266 ? -9.850 7.954 41.574 1.00 21.62 266 TYR B CA 1
ATOM 5186 C C . TYR B 1 266 ? -10.108 9.435 41.583 1.00 21.12 266 TYR B C 1
ATOM 5187 O O . TYR B 1 266 ? -9.399 10.222 40.910 1.00 22.96 266 TYR B O 1
ATOM 5196 N N . ILE B 1 267 ? -11.141 9.834 42.321 1.00 20.32 267 ILE B N 1
ATOM 5197 C CA . ILE B 1 267 ? -11.558 11.262 42.355 1.00 19.40 267 ILE B CA 1
ATOM 5198 C C . ILE B 1 267 ? -10.546 12.109 43.148 1.00 19.61 267 ILE B C 1
ATOM 5199 O O . ILE B 1 267 ? -10.229 13.268 42.798 1.00 20.99 267 ILE B O 1
ATOM 5204 N N . ASP B 1 268 ? -10.008 11.525 44.201 1.00 20.01 268 ASP B N 1
ATOM 5205 C CA . ASP B 1 268 ? -8.927 12.182 44.987 1.00 21.14 268 ASP B CA 1
ATOM 5206 C C . ASP B 1 268 ? -7.692 12.420 44.150 1.00 21.75 268 ASP B C 1
ATOM 5207 O O . ASP B 1 268 ? -7.034 13.499 44.226 1.00 21.26 268 ASP B O 1
ATOM 5212 N N . LYS B 1 269 ? -7.305 11.391 43.390 1.00 23.09 269 LYS B N 1
ATOM 5213 C CA . LYS B 1 269 ? -6.119 11.496 42.521 1.00 23.79 269 LYS B CA 1
ATOM 5214 C C . LYS B 1 269 ? -6.366 12.604 41.511 1.00 23.74 269 LYS B C 1
ATOM 5215 O O . LYS B 1 269 ? -5.507 13.406 41.230 1.00 22.19 269 LYS B O 1
ATOM 5221 N N . THR B 1 270 ? -7.563 12.660 40.961 1.00 23.56 270 THR B N 1
ATOM 5222 C CA . THR B 1 270 ? -7.782 13.563 39.837 1.00 22.81 270 THR B CA 1
ATOM 5223 C C . THR B 1 270 ? -7.840 15.018 40.301 1.00 21.47 270 THR B C 1
ATOM 5224 O O . THR B 1 270 ? -7.378 15.892 39.602 1.00 22.07 270 THR B O 1
ATOM 5228 N N . LEU B 1 271 ? -8.439 15.247 41.462 1.00 21.00 271 LEU B N 1
ATOM 5229 C CA . LEU B 1 271 ? -8.796 16.599 41.879 1.00 21.32 271 LEU B CA 1
ATOM 5230 C C . LEU B 1 271 ? -7.786 17.075 42.898 1.00 23.19 271 LEU B C 1
ATOM 5231 O O . LEU B 1 271 ? -7.732 18.277 43.208 1.00 22.74 271 LEU B O 1
ATOM 5236 N N . VAL B 1 272 ? -7.026 16.138 43.462 1.00 24.16 272 VAL B N 1
ATOM 5237 C CA . VAL B 1 272 ? -6.135 16.533 44.588 1.00 24.09 272 VAL B CA 1
ATOM 5238 C C . VAL B 1 272 ? -4.693 16.112 44.366 1.00 25.49 272 VAL B C 1
ATOM 5239 O O . VAL B 1 272 ? -3.845 16.984 44.173 1.00 28.15 272 VAL B O 1
ATOM 5243 N N . THR B 1 273 ? -4.400 14.807 44.413 1.00 25.20 273 THR B N 1
ATOM 5244 C CA . THR B 1 273 ? -3.045 14.352 44.598 1.00 25.37 273 THR B CA 1
ATOM 5245 C C . THR B 1 273 ? -2.255 14.207 43.294 1.00 27.28 273 THR B C 1
ATOM 5246 O O . THR B 1 273 ? -1.004 14.194 43.330 1.00 26.05 273 THR B O 1
ATOM 5250 N N . GLU B 1 274 ? -2.948 14.039 42.164 1.00 27.16 274 GLU B N 1
ATOM 5251 C CA . GLU B 1 274 ? -2.305 14.045 40.872 1.00 28.54 274 GLU B CA 1
ATOM 5252 C C . GLU B 1 274 ? -2.951 15.111 39.975 1.00 28.67 274 GLU B C 1
ATOM 5253 O O . GLU B 1 274 ? -3.178 14.929 38.770 1.00 28.41 274 GLU B O 1
ATOM 5259 N N . GLN B 1 275 ? -3.219 16.249 40.604 1.00 29.36 275 GLN B N 1
ATOM 5260 C CA . GLN B 1 275 ? -3.860 17.345 39.956 1.00 29.20 275 GLN B CA 1
ATOM 5261 C C . GLN B 1 275 ? -3.019 17.935 38.793 1.00 30.03 275 GLN B C 1
ATOM 5262 O O . GLN B 1 275 ? -3.622 18.283 37.755 1.00 30.19 275 GLN B O 1
ATOM 5268 N N . ALA B 1 276 ? -1.674 18.040 38.914 1.00 28.89 276 ALA B N 1
ATOM 5269 C CA . ALA B 1 276 ? -0.885 18.643 37.792 1.00 28.75 276 ALA B CA 1
ATOM 5270 C C . ALA B 1 276 ? -1.141 17.980 36.435 1.00 28.00 276 ALA B C 1
ATOM 5271 O O . ALA B 1 276 ? -1.339 18.639 35.393 1.00 29.44 276 ALA B O 1
ATOM 5273 N N . LYS B 1 277 ? -1.277 16.682 36.454 1.00 27.54 277 LYS B N 1
ATOM 5274 C CA . LYS B 1 277 ? -1.463 15.992 35.246 1.00 27.36 277 LYS B CA 1
ATOM 5275 C C . LYS B 1 277 ? -2.947 15.835 34.849 1.00 26.98 277 LYS B C 1
ATOM 5276 O O . LYS B 1 277 ? -3.247 15.317 33.760 1.00 27.48 277 LYS B O 1
ATOM 5282 N N . ALA B 1 278 ? -3.854 16.207 35.735 1.00 25.84 278 ALA B N 1
ATOM 5283 C CA . ALA B 1 278 ? -5.294 15.976 35.472 1.00 23.76 278 ALA B CA 1
ATOM 5284 C C . ALA B 1 278 ? -5.803 16.808 34.318 1.00 23.28 278 ALA B C 1
ATOM 5285 O O . ALA B 1 278 ? -5.265 17.932 34.083 1.00 23.51 278 ALA B O 1
ATOM 5287 N N . PRO B 1 279 ? -6.861 16.296 33.609 1.00 21.50 279 PRO B N 1
ATOM 5288 C CA . PRO B 1 279 ? -7.485 17.128 32.579 1.00 20.99 279 PRO B CA 1
ATOM 5289 C C . PRO B 1 279 ? -8.318 18.217 33.243 1.00 20.46 279 PRO B C 1
ATOM 5290 O O . PRO B 1 279 ? -8.647 18.072 34.421 1.00 21.61 279 PRO B O 1
ATOM 5294 N N . LYS B 1 280 ? -8.645 19.277 32.487 1.00 19.00 280 LYS B N 1
ATOM 5295 C CA . LYS B 1 280 ? -9.582 20.294 32.934 1.00 19.85 280 LYS B CA 1
ATOM 5296 C C . LYS B 1 280 ? -10.950 19.639 33.089 1.00 18.71 280 LYS B C 1
ATOM 5297 O O . LYS B 1 280 ? -11.773 20.019 33.920 1.00 17.32 280 LYS B O 1
ATOM 5303 N N . ILE B 1 281 ? -11.221 18.660 32.248 1.00 17.81 281 ILE B N 1
ATOM 5304 C CA . ILE B 1 281 ? -12.578 18.054 32.357 1.00 17.90 281 ILE B CA 1
ATOM 5305 C C . ILE B 1 281 ? -12.436 16.526 32.418 1.00 17.25 281 ILE B C 1
ATOM 5306 O O . ILE B 1 281 ? -11.861 15.924 31.481 1.00 17.79 281 ILE B O 1
ATOM 5311 N N . THR B 1 282 ? -12.906 15.909 33.492 1.00 17.07 282 THR B N 1
ATOM 5312 C CA . THR B 1 282 ? -12.991 14.448 33.555 1.00 17.51 282 THR B CA 1
ATOM 5313 C C . THR B 1 282 ? -14.471 14.056 33.554 1.00 17.02 282 THR B C 1
ATOM 5314 O O . THR B 1 282 ? -15.298 14.669 34.264 1.00 18.56 282 THR B O 1
ATOM 5318 N N . LEU B 1 283 ? -14.818 13.055 32.767 1.00 16.75 283 LEU B N 1
ATOM 5319 C CA . LEU B 1 283 ? -16.181 12.465 32.833 1.00 16.09 283 LEU B CA 1
ATOM 5320 C C . LEU B 1 283 ? -16.003 11.014 33.270 1.00 16.15 283 LEU B C 1
ATOM 5321 O O . LEU B 1 283 ? -15.199 10.315 32.660 1.00 17.33 283 LEU B O 1
ATOM 5326 N N . LEU B 1 284 ? -16.671 10.579 34.338 1.00 15.00 284 LEU B N 1
ATOM 5327 C CA . LEU B 1 284 ? -16.678 9.186 34.697 1.00 15.59 284 LEU B CA 1
ATOM 5328 C C . LEU B 1 284 ? -18.119 8.701 34.461 1.00 17.04 284 LEU B C 1
ATOM 5329 O O . LEU B 1 284 ? -19.088 9.396 34.883 1.00 15.37 284 LEU B O 1
ATOM 5334 N N . VAL B 1 285 ? -18.305 7.504 33.920 1.00 15.84 285 VAL B N 1
ATOM 5335 C CA . VAL B 1 285 ? -19.674 7.042 33.795 1.00 14.90 285 VAL B CA 1
ATOM 5336 C C . VAL B 1 285 ? -19.757 5.688 34.421 1.00 16.50 285 VAL B C 1
ATOM 5337 O O . VAL B 1 285 ? -19.099 4.737 33.940 1.00 17.45 285 VAL B O 1
ATOM 5341 N N . GLY B 1 286 ? -20.565 5.602 35.461 1.00 16.72 286 GLY B N 1
ATOM 5342 C CA . GLY B 1 286 ? -20.741 4.368 36.177 1.00 16.20 286 GLY B CA 1
ATOM 5343 C C . GLY B 1 286 ? -22.217 4.110 36.378 1.00 18.56 286 GLY B C 1
ATOM 5344 O O . GLY B 1 286 ? -23.000 4.159 35.451 1.00 18.27 286 GLY B O 1
ATOM 5345 N N . HIS B 1 287 ? -22.591 3.858 37.621 1.00 18.01 287 HIS B N 1
ATOM 5346 C CA . HIS B 1 287 ? -23.927 3.384 37.925 1.00 18.55 287 HIS B CA 1
ATOM 5347 C C . HIS B 1 287 ? -24.558 4.075 39.042 1.00 18.82 287 HIS B C 1
ATOM 5348 O O . HIS B 1 287 ? -23.913 4.731 39.853 1.00 18.12 287 HIS B O 1
ATOM 5355 N N . ASP B 1 288 ? -25.860 3.861 39.182 1.00 21.01 288 ASP B N 1
ATOM 5356 C CA . ASP B 1 288 ? -26.528 4.416 40.350 1.00 22.10 288 ASP B CA 1
ATOM 5357 C C . ASP B 1 288 ? -25.868 4.039 41.677 1.00 22.12 288 ASP B C 1
ATOM 5358 O O . ASP B 1 288 ? -25.749 4.923 42.543 1.00 22.63 288 ASP B O 1
ATOM 5363 N N . SER B 1 289 ? -25.495 2.751 41.879 1.00 20.74 289 SER B N 1
ATOM 5364 C CA A SER B 1 289 ? -24.833 2.362 43.131 0.50 21.40 289 SER B CA 1
ATOM 5365 C CA B SER B 1 289 ? -24.834 2.337 43.116 0.50 20.42 289 SER B CA 1
ATOM 5366 C C . SER B 1 289 ? -23.537 3.134 43.366 1.00 20.32 289 SER B C 1
ATOM 5367 O O . SER B 1 289 ? -23.111 3.320 44.495 1.00 21.77 289 SER B O 1
ATOM 5372 N N . ASN B 1 290 ? -22.847 3.498 42.301 1.00 21.23 290 ASN B N 1
ATOM 5373 C CA . ASN B 1 290 ? -21.628 4.266 42.505 1.00 19.75 290 ASN B CA 1
ATOM 5374 C C . ASN B 1 290 ? -21.978 5.643 43.018 1.00 19.93 290 ASN B C 1
ATOM 5375 O O . ASN B 1 290 ? -21.267 6.150 43.842 1.00 20.21 290 ASN B O 1
ATOM 5380 N N . ILE B 1 291 ? -22.955 6.315 42.425 1.00 19.17 291 ILE B N 1
ATOM 5381 C CA . ILE B 1 291 ? -23.334 7.679 42.913 1.00 18.82 291 ILE B CA 1
ATOM 5382 C C . ILE B 1 291 ? -23.820 7.622 44.382 1.00 18.11 291 ILE B C 1
ATOM 5383 O O . ILE B 1 291 ? -23.355 8.390 45.252 1.00 18.32 291 ILE B O 1
ATOM 5388 N N . ALA B 1 292 ? -24.688 6.661 44.676 1.00 17.96 292 ALA B N 1
ATOM 5389 C CA . ALA B 1 292 ? -25.244 6.488 46.042 1.00 17.78 292 ALA B CA 1
ATOM 5390 C C . ALA B 1 292 ? -24.122 6.220 47.036 1.00 19.52 292 ALA B C 1
ATOM 5391 O O . ALA B 1 292 ? -24.057 6.848 48.094 1.00 18.84 292 ALA B O 1
ATOM 5393 N N . SER B 1 293 ? -23.209 5.300 46.727 1.00 19.03 293 SER B N 1
ATOM 5394 C CA . SER B 1 293 ? -22.246 5.035 47.766 1.00 19.74 293 SER B CA 1
ATOM 5395 C C . SER B 1 293 ? -21.224 6.181 47.914 1.00 21.09 293 SER B C 1
ATOM 5396 O O . SER B 1 293 ? -20.758 6.474 49.051 1.00 22.62 293 SER B O 1
ATOM 5399 N N . LEU B 1 294 ? -20.812 6.764 46.776 1.00 21.49 294 LEU B N 1
ATOM 5400 C CA . LEU B 1 294 ? -19.913 7.958 46.767 1.00 20.12 294 LEU B CA 1
ATOM 5401 C C . LEU B 1 294 ? -20.469 9.056 47.689 1.00 21.18 294 LEU B C 1
ATOM 5402 O O . LEU B 1 294 ? -19.756 9.645 48.501 1.00 21.08 294 LEU B O 1
ATOM 5407 N N . LEU B 1 295 ? -21.762 9.349 47.524 1.00 20.45 295 LEU B N 1
ATOM 5408 C CA . LEU B 1 295 ? -22.379 10.447 48.230 1.00 19.70 295 LEU B CA 1
ATOM 5409 C C . LEU B 1 295 ? -22.347 10.165 49.709 1.00 19.79 295 LEU B C 1
ATOM 5410 O O . LEU B 1 295 ? -21.967 11.035 50.474 1.00 19.60 295 LEU B O 1
ATOM 5415 N N . THR B 1 296 ? -22.678 8.933 50.113 1.00 18.48 296 THR B N 1
ATOM 5416 C CA . THR B 1 296 ? -22.509 8.527 51.501 1.00 19.99 296 THR B CA 1
ATOM 5417 C C . THR B 1 296 ? -21.027 8.527 51.973 1.00 19.75 296 THR B C 1
ATOM 5418 O O . THR B 1 296 ? -20.696 9.096 53.055 1.00 19.98 296 THR B O 1
ATOM 5422 N N . ALA B 1 297 ? -20.133 8.006 51.139 1.00 17.62 297 ALA B N 1
ATOM 5423 C CA . ALA B 1 297 ? -18.738 7.850 51.533 1.00 19.03 297 ALA B CA 1
ATOM 5424 C C . ALA B 1 297 ? -17.999 9.206 51.739 1.00 19.12 297 ALA B C 1
ATOM 5425 O O . ALA B 1 297 ? -17.148 9.298 52.623 1.00 19.59 297 ALA B O 1
ATOM 5427 N N . LEU B 1 298 ? -18.354 10.231 50.983 1.00 18.14 298 LEU B N 1
ATOM 5428 C CA . LEU B 1 298 ? -17.843 11.610 51.202 1.00 20.07 298 LEU B CA 1
ATOM 5429 C C . LEU B 1 298 ? -18.639 12.425 52.235 1.00 21.86 298 LEU B C 1
ATOM 5430 O O . LEU B 1 298 ? -18.300 13.624 52.514 1.00 22.17 298 LEU B O 1
ATOM 5435 N N . ASP B 1 299 ? -19.708 11.823 52.775 1.00 21.28 299 ASP B N 1
ATOM 5436 C CA . ASP B 1 299 ? -20.485 12.439 53.875 1.00 22.17 299 ASP B CA 1
ATOM 5437 C C . ASP B 1 299 ? -21.136 13.779 53.464 1.00 21.99 299 ASP B C 1
ATOM 5438 O O . ASP B 1 299 ? -21.087 14.792 54.216 1.00 21.26 299 ASP B O 1
ATOM 5443 N N . PHE B 1 300 ? -21.813 13.753 52.327 1.00 19.55 300 PHE B N 1
ATOM 5444 C CA . PHE B 1 300 ? -22.666 14.853 51.933 1.00 19.94 300 PHE B CA 1
ATOM 5445 C C . PHE B 1 300 ? -23.835 14.968 52.898 1.00 19.24 300 PHE B C 1
ATOM 5446 O O . PHE B 1 300 ? -24.366 13.958 53.474 1.00 19.82 300 PHE B O 1
ATOM 5454 N N . LYS B 1 301 ? -24.299 16.182 53.020 1.00 19.95 301 LYS B N 1
ATOM 5455 C CA . LYS B 1 301 ? -25.531 16.455 53.696 1.00 21.73 301 LYS B CA 1
ATOM 5456 C C . LYS B 1 301 ? -26.712 15.906 52.882 1.00 22.08 301 LYS B C 1
ATOM 5457 O O . LYS B 1 301 ? -26.617 15.631 51.638 1.00 19.18 301 LYS B O 1
ATOM 5463 N N . PRO B 1 302 ? -27.825 15.731 53.579 1.00 22.21 302 PRO B N 1
ATOM 5464 C CA . PRO B 1 302 ? -29.016 15.333 52.895 1.00 22.95 302 PRO B CA 1
ATOM 5465 C C . PRO B 1 302 ? -29.336 16.243 51.712 1.00 21.87 302 PRO B C 1
ATOM 5466 O O . PRO B 1 302 ? -29.228 17.487 51.825 1.00 19.61 302 PRO B O 1
ATOM 5470 N N . TYR B 1 303 ? -29.817 15.659 50.618 1.00 20.28 303 TYR B N 1
ATOM 5471 C CA . TYR B 1 303 ? -30.188 16.454 49.458 1.00 21.26 303 TYR B CA 1
ATOM 5472 C C . TYR B 1 303 ? -31.576 16.012 48.930 1.00 22.13 303 TYR B C 1
ATOM 5473 O O . TYR B 1 303 ? -32.030 14.899 49.229 1.00 22.74 303 TYR B O 1
ATOM 5482 N N . GLN B 1 304 ? -32.238 16.899 48.189 1.00 21.12 304 GLN B N 1
ATOM 5483 C CA . GLN B 1 304 ? -33.528 16.593 47.623 1.00 25.10 304 GLN B CA 1
ATOM 5484 C C . GLN B 1 304 ? -33.539 17.110 46.188 1.00 23.16 304 GLN B C 1
ATOM 5485 O O . GLN B 1 304 ? -33.070 18.219 45.900 1.00 21.93 304 GLN B O 1
ATOM 5491 N N . LEU B 1 305 ? -34.049 16.281 45.281 1.00 21.18 305 LEU B N 1
ATOM 5492 C CA . LEU B 1 305 ? -34.046 16.672 43.876 1.00 20.63 305 LEU B CA 1
ATOM 5493 C C . LEU B 1 305 ? -35.491 16.964 43.507 1.00 21.04 305 LEU B C 1
ATOM 5494 O O . LEU B 1 305 ? -36.333 16.038 43.434 1.00 21.72 305 LEU B O 1
ATOM 5499 N N . HIS B 1 306 ? -35.757 18.225 43.242 1.00 18.54 306 HIS B N 1
ATOM 5500 C CA . HIS B 1 306 ? -37.090 18.669 42.840 1.00 19.87 306 HIS B CA 1
ATOM 5501 C C . HIS B 1 306 ? -37.424 18.151 41.395 1.00 18.98 306 HIS B C 1
ATOM 5502 O O . HIS B 1 306 ? -36.503 17.998 40.585 1.00 18.09 306 HIS B O 1
ATOM 5509 N N . ASP B 1 307 ? -38.699 17.812 41.111 1.00 17.33 307 ASP B N 1
ATOM 5510 C CA . ASP B 1 307 ? -39.121 17.373 39.771 1.00 19.13 307 ASP B CA 1
ATOM 5511 C C . ASP B 1 307 ? -38.412 16.059 39.350 1.00 18.73 307 ASP B C 1
ATOM 5512 O O . ASP B 1 307 ? -38.108 15.865 38.170 1.00 17.95 307 ASP B O 1
ATOM 5517 N N . GLN B 1 308 ? -38.171 15.179 40.309 1.00 18.90 308 GLN B N 1
ATOM 5518 C CA . GLN B 1 308 ? -37.655 13.831 40.011 1.00 17.83 308 GLN B CA 1
ATOM 5519 C C . GLN B 1 308 ? -38.173 12.880 41.047 1.00 17.99 308 GLN B C 1
ATOM 5520 O O . GLN B 1 308 ? -38.308 13.265 42.226 1.00 20.34 308 GLN B O 1
ATOM 5526 N N . GLN B 1 309 ? -38.423 11.641 40.656 1.00 17.49 309 GLN B N 1
ATOM 5527 C CA . GLN B 1 309 ? -38.837 10.621 41.606 1.00 17.85 309 GLN B CA 1
ATOM 5528 C C . GLN B 1 309 ? -37.623 9.782 42.034 1.00 18.80 309 GLN B C 1
ATOM 5529 O O . GLN B 1 309 ? -37.702 9.006 43.008 1.00 17.60 309 GLN B O 1
ATOM 5535 N N . GLU B 1 310 ? -36.518 9.910 41.299 1.00 17.58 310 GLU B N 1
ATOM 5536 C CA . GLU B 1 310 ? -35.340 9.051 41.579 1.00 19.50 310 GLU B CA 1
ATOM 5537 C C . GLU B 1 310 ? -34.350 9.817 42.444 1.00 21.22 310 GLU B C 1
ATOM 5538 O O . GLU B 1 310 ? -34.149 11.016 42.245 1.00 20.87 310 GLU B O 1
ATOM 5544 N N . ARG B 1 311 ? -33.710 9.112 43.355 1.00 20.21 311 ARG B N 1
ATOM 5545 C CA . ARG B 1 311 ? -32.647 9.739 44.130 1.00 21.64 311 ARG B CA 1
ATOM 5546 C C . ARG B 1 311 ? -31.330 9.936 43.403 1.00 21.54 311 ARG B C 1
ATOM 5547 O O . ARG B 1 311 ? -30.577 10.875 43.726 1.00 18.90 311 ARG B O 1
ATOM 5555 N N . THR B 1 312 ? -31.155 9.113 42.354 1.00 18.51 312 THR B N 1
ATOM 5556 C CA . THR B 1 312 ? -29.968 9.129 41.539 1.00 19.73 312 THR B CA 1
ATOM 5557 C C . THR B 1 312 ? -30.485 8.946 40.113 1.00 17.85 312 THR B C 1
ATOM 5558 O O . THR B 1 312 ? -30.386 7.874 39.534 1.00 17.15 312 THR B O 1
ATOM 5562 N N . PRO B 1 313 ? -30.984 10.052 39.524 1.00 18.88 313 PRO B N 1
ATOM 5563 C CA . PRO B 1 313 ? -31.706 9.972 38.268 1.00 18.69 313 PRO B CA 1
ATOM 5564 C C . PRO B 1 313 ? -30.899 9.533 37.084 1.00 17.01 313 PRO B C 1
ATOM 5565 O O . PRO B 1 313 ? -29.692 9.899 36.912 1.00 14.84 313 PRO B O 1
ATOM 5569 N N . ILE B 1 314 ? -31.598 8.772 36.258 1.00 16.49 314 ILE B N 1
ATOM 5570 C CA . ILE B 1 314 ? -31.109 8.552 34.855 1.00 19.53 314 ILE B CA 1
ATOM 5571 C C . ILE B 1 314 ? -30.677 9.904 34.305 1.00 20.48 314 ILE B C 1
ATOM 5572 O O . ILE B 1 314 ? -31.446 10.920 34.372 1.00 19.62 314 ILE B O 1
ATOM 5577 N N . GLY B 1 315 ? -29.494 9.936 33.727 1.00 23.49 315 GLY B N 1
ATOM 5578 C CA . GLY B 1 315 ? -28.971 11.193 33.202 1.00 26.54 315 GLY B CA 1
ATOM 5579 C C . GLY B 1 315 ? -28.663 12.226 34.285 1.00 28.59 315 GLY B C 1
ATOM 5580 O O . GLY B 1 315 ? -28.710 13.456 34.029 1.00 30.57 315 GLY B O 1
ATOM 5581 N N . GLY B 1 316 ? -28.378 11.782 35.512 1.00 26.82 316 GLY B N 1
ATOM 5582 C CA . GLY B 1 316 ? -28.113 12.814 36.549 1.00 24.08 316 GLY B CA 1
ATOM 5583 C C . GLY B 1 316 ? -26.649 12.694 36.817 1.00 22.75 316 GLY B C 1
ATOM 5584 O O . GLY B 1 316 ? -26.145 11.557 36.879 1.00 21.96 316 GLY B O 1
ATOM 5585 N N . LYS B 1 317 ? -25.977 13.846 36.985 1.00 22.21 317 LYS B N 1
ATOM 5586 C CA . LYS B 1 317 ? -24.508 13.904 37.197 1.00 20.05 317 LYS B CA 1
ATOM 5587 C C . LYS B 1 317 ? -24.094 14.737 38.422 1.00 19.13 317 LYS B C 1
ATOM 5588 O O . LYS B 1 317 ? -24.744 15.714 38.771 1.00 20.17 317 LYS B O 1
ATOM 5594 N N . ILE B 1 318 ? -23.055 14.268 39.085 1.00 17.63 318 ILE B N 1
ATOM 5595 C CA . ILE B 1 318 ? -22.454 15.005 40.191 1.00 18.43 318 ILE B CA 1
ATOM 5596 C C . ILE B 1 318 ? -21.290 15.790 39.610 1.00 17.40 318 ILE B C 1
ATOM 5597 O O . ILE B 1 318 ? -20.357 15.215 39.027 1.00 17.13 318 ILE B O 1
ATOM 5602 N N . VAL B 1 319 ? -21.378 17.109 39.680 1.00 15.91 319 VAL B N 1
ATOM 5603 C CA . VAL B 1 319 ? -20.387 17.922 39.012 1.00 15.02 319 VAL B CA 1
ATOM 5604 C C . VAL B 1 319 ? -19.525 18.620 40.019 1.00 16.01 319 VAL B C 1
ATOM 5605 O O . VAL B 1 319 ? -19.959 19.633 40.611 1.00 15.40 319 VAL B O 1
ATOM 5609 N N . PHE B 1 320 ? -18.338 18.066 40.298 1.00 15.97 320 PHE B N 1
ATOM 5610 C CA . PHE B 1 320 ? -17.397 18.714 41.262 1.00 15.26 320 PHE B CA 1
ATOM 5611 C C . PHE B 1 320 ? -16.647 19.803 40.504 1.00 15.95 320 PHE B C 1
ATOM 5612 O O . PHE B 1 320 ? -16.256 19.561 39.357 1.00 14.07 320 PHE B O 1
ATOM 5620 N N . GLN B 1 321 ? -16.404 20.981 41.130 1.00 16.43 321 GLN B N 1
ATOM 5621 C CA . GLN B 1 321 ? -15.915 22.124 40.327 1.00 16.29 321 GLN B CA 1
ATOM 5622 C C . GLN B 1 321 ? -14.852 22.837 41.158 1.00 18.26 321 GLN B C 1
ATOM 5623 O O . GLN B 1 321 ? -15.136 23.176 42.302 1.00 17.38 321 GLN B O 1
ATOM 5629 N N . ARG B 1 322 ? -13.649 23.015 40.585 1.00 17.51 322 ARG B N 1
ATOM 5630 C CA . ARG B 1 322 ? -12.588 23.715 41.285 1.00 17.91 322 ARG B CA 1
ATOM 5631 C C . ARG B 1 322 ? -12.571 25.086 40.610 1.00 17.91 322 ARG B C 1
ATOM 5632 O O . ARG B 1 322 ? -12.530 25.167 39.380 1.00 19.43 322 ARG B O 1
ATOM 5640 N N . TRP B 1 323 ? -12.716 26.167 41.403 1.00 18.96 323 TRP B N 1
ATOM 5641 C CA . TRP B 1 323 ? -12.741 27.558 40.857 1.00 19.29 323 TRP B CA 1
ATOM 5642 C C . TRP B 1 323 ? -11.506 28.287 41.342 1.00 19.63 323 TRP B C 1
ATOM 5643 O O . TRP B 1 323 ? -11.125 28.091 42.480 1.00 18.83 323 TRP B O 1
ATOM 5654 N N . HIS B 1 324 ? -10.865 29.070 40.466 1.00 20.54 324 HIS B N 1
ATOM 5655 C CA . HIS B 1 324 ? -9.540 29.598 40.725 1.00 22.98 324 HIS B CA 1
ATOM 5656 C C . HIS B 1 324 ? -9.624 31.031 40.239 1.00 22.87 324 HIS B C 1
ATOM 5657 O O . HIS B 1 324 ? -10.326 31.282 39.267 1.00 23.13 324 HIS B O 1
ATOM 5664 N N . ASP B 1 325 ? -8.974 31.951 40.937 1.00 23.54 325 ASP B N 1
ATOM 5665 C CA . ASP B 1 325 ? -8.917 33.332 40.484 1.00 24.15 325 ASP B CA 1
ATOM 5666 C C . ASP B 1 325 ? -7.431 33.617 40.239 1.00 25.56 325 ASP B C 1
ATOM 5667 O O . ASP B 1 325 ? -7.019 33.650 39.092 1.00 27.72 325 ASP B O 1
ATOM 5672 N N . LYS B 1 326 ? -6.652 33.775 41.312 1.00 25.99 326 LYS B N 1
ATOM 5673 C CA . LYS B 1 326 ? -5.206 34.084 41.243 1.00 27.14 326 LYS B CA 1
ATOM 5674 C C . LYS B 1 326 ? -4.318 33.181 42.095 1.00 26.22 326 LYS B C 1
ATOM 5675 O O . LYS B 1 326 ? -3.252 32.811 41.682 1.00 26.59 326 LYS B O 1
ATOM 5677 N N . ASN B 1 327 ? -4.774 32.772 43.272 1.00 27.03 327 ASN B N 1
ATOM 5678 C CA . ASN B 1 327 ? -3.973 31.905 44.142 1.00 26.87 327 ASN B CA 1
ATOM 5679 C C . ASN B 1 327 ? -4.633 30.533 44.415 1.00 26.83 327 ASN B C 1
ATOM 5680 O O . ASN B 1 327 ? -5.828 30.467 44.690 1.00 24.59 327 ASN B O 1
ATOM 5685 N N . ALA B 1 328 ? -3.835 29.463 44.308 1.00 27.85 328 ALA B N 1
ATOM 5686 C CA . ALA B 1 328 ? -4.286 28.097 44.571 1.00 28.81 328 ALA B CA 1
ATOM 5687 C C . ALA B 1 328 ? -4.841 27.978 45.976 1.00 30.25 328 ALA B C 1
ATOM 5688 O O . ALA B 1 328 ? -5.872 27.349 46.141 1.00 30.39 328 ALA B O 1
ATOM 5690 N N . ASN B 1 329 ? -4.241 28.623 46.988 1.00 29.63 329 ASN B N 1
ATOM 5691 C CA . ASN B 1 329 ? -4.804 28.453 48.325 1.00 30.32 329 ASN B CA 1
ATOM 5692 C C . ASN B 1 329 ? -6.072 29.275 48.636 1.00 27.79 329 ASN B C 1
ATOM 5693 O O . ASN B 1 329 ? -6.643 29.118 49.710 1.00 27.95 329 ASN B O 1
ATOM 5698 N N . GLN B 1 330 ? -6.523 30.120 47.694 1.00 25.24 330 GLN B N 1
ATOM 5699 C CA . GLN B 1 330 ? -7.859 30.732 47.801 1.00 23.56 330 GLN B CA 1
ATOM 5700 C C . GLN B 1 330 ? -8.882 29.989 46.877 1.00 21.95 330 GLN B C 1
ATOM 5701 O O . GLN B 1 330 ? -10.028 30.470 46.684 1.00 19.60 330 GLN B O 1
ATOM 5707 N N . GLU B 1 331 ? -8.499 28.828 46.342 1.00 20.17 331 GLU B N 1
ATOM 5708 C CA . GLU B 1 331 ? -9.437 28.164 45.420 1.00 20.32 331 GLU B CA 1
ATOM 5709 C C . GLU B 1 331 ? -10.719 27.754 46.113 1.00 19.00 331 GLU B C 1
ATOM 5710 O O . GLU B 1 331 ? -10.767 27.604 47.329 1.00 19.51 331 GLU B O 1
ATOM 5716 N N . LEU B 1 332 ? -11.797 27.545 45.349 1.00 19.48 332 LEU B N 1
ATOM 5717 C CA . LEU B 1 332 ? -13.082 27.193 45.944 1.00 19.39 332 LEU B CA 1
ATOM 5718 C C . LEU B 1 332 ? -13.599 25.921 45.245 1.00 19.63 332 LEU B C 1
ATOM 5719 O O . LEU B 1 332 ? -13.230 25.668 44.101 1.00 21.69 332 LEU B O 1
ATOM 5724 N N . MET B 1 333 ? -14.425 25.144 45.958 1.00 19.51 333 MET B N 1
ATOM 5725 C CA . MET B 1 333 ? -15.036 23.952 45.430 1.00 17.74 333 MET B CA 1
ATOM 5726 C C . MET B 1 333 ? -16.539 24.122 45.522 1.00 17.64 333 MET B C 1
ATOM 5727 O O . MET B 1 333 ? -17.061 24.495 46.568 1.00 19.64 333 MET B O 1
ATOM 5732 N N . LYS B 1 334 ? -17.243 23.760 44.457 1.00 16.24 334 LYS B N 1
ATOM 5733 C CA . LYS B 1 334 ? -18.724 23.770 44.479 1.00 15.75 334 LYS B CA 1
ATOM 5734 C C . LYS B 1 334 ? -19.141 22.466 43.762 1.00 16.50 334 LYS B C 1
ATOM 5735 O O . LYS B 1 334 ? -18.462 22.033 42.776 1.00 15.65 334 LYS B O 1
ATOM 5741 N N . ILE B 1 335 ? -20.175 21.807 44.269 1.00 16.26 335 ILE B N 1
ATOM 5742 C CA . ILE B 1 335 ? -20.573 20.454 43.790 1.00 16.45 335 ILE B CA 1
ATOM 5743 C C . ILE B 1 335 ? -22.096 20.580 43.596 1.00 17.53 335 ILE B C 1
ATOM 5744 O O . ILE B 1 335 ? -22.796 21.020 44.515 1.00 14.36 335 ILE B O 1
ATOM 5749 N N . GLU B 1 336 ? -22.586 20.170 42.421 1.00 17.46 336 GLU B N 1
ATOM 5750 C CA . GLU B 1 336 ? -23.990 20.289 42.117 1.00 17.59 336 GLU B CA 1
ATOM 5751 C C . GLU B 1 336 ? -24.452 18.957 41.504 1.00 18.19 336 GLU B C 1
ATOM 5752 O O . GLU B 1 336 ? -23.710 18.286 40.793 1.00 16.43 336 GLU B O 1
ATOM 5758 N N . TYR B 1 337 ? -25.696 18.627 41.790 1.00 17.77 337 TYR B N 1
ATOM 5759 C CA . TYR B 1 337 ? -26.335 17.493 41.112 1.00 17.69 337 TYR B CA 1
ATOM 5760 C C . TYR B 1 337 ? -27.046 18.171 39.954 1.00 16.31 337 TYR B C 1
ATOM 5761 O O . TYR B 1 337 ? -27.924 19.064 40.138 1.00 16.80 337 TYR B O 1
ATOM 5770 N N . VAL B 1 338 ? -26.628 17.831 38.748 1.00 16.66 338 VAL B N 1
ATOM 5771 C CA . VAL B 1 338 ? -27.161 18.456 37.528 1.00 17.49 338 VAL B CA 1
ATOM 5772 C C . VAL B 1 338 ? -27.936 17.389 36.769 1.00 18.34 338 VAL B C 1
ATOM 5773 O O . VAL B 1 338 ? -27.422 16.308 36.528 1.00 20.22 338 VAL B O 1
ATOM 5777 N N . TYR B 1 339 ? -29.190 17.639 36.479 1.00 18.09 339 TYR B N 1
ATOM 5778 C CA . TYR B 1 339 ? -30.019 16.523 36.056 1.00 18.56 339 TYR B CA 1
ATOM 5779 C C . TYR B 1 339 ? -31.203 17.016 35.251 1.00 17.51 339 TYR B C 1
ATOM 5780 O O . TYR B 1 339 ? -31.546 18.231 35.291 1.00 17.73 339 TYR B O 1
ATOM 5789 N N . GLN B 1 340 ? -31.841 16.084 34.536 1.00 16.23 340 GLN B N 1
ATOM 5790 C CA . GLN B 1 340 ? -33.092 16.349 33.787 1.00 18.97 340 GLN B CA 1
ATOM 5791 C C . GLN B 1 340 ? -34.300 15.957 34.642 1.00 19.00 340 GLN B C 1
ATOM 5792 O O . GLN B 1 340 ? -34.265 14.905 35.290 1.00 19.99 340 GLN B O 1
ATOM 5798 N N . SER B 1 341 ? -35.347 16.789 34.684 1.00 19.38 341 SER B N 1
ATOM 5799 C CA . SER B 1 341 ? -36.528 16.433 35.412 1.00 17.24 341 SER B CA 1
ATOM 5800 C C . SER B 1 341 ? -37.198 15.226 34.759 1.00 17.87 341 SER B C 1
ATOM 5801 O O . SER B 1 341 ? -36.852 14.809 33.616 1.00 16.83 341 SER B O 1
ATOM 5804 N N . SER B 1 342 ? -38.181 14.647 35.458 1.00 17.29 342 SER B N 1
ATOM 5805 C CA . SER B 1 342 ? -38.870 13.451 34.887 1.00 17.34 342 SER B CA 1
ATOM 5806 C C . SER B 1 342 ? -39.446 13.875 33.551 1.00 17.35 342 SER B C 1
ATOM 5807 O O . SER B 1 342 ? -39.412 13.090 32.584 1.00 18.82 342 SER B O 1
ATOM 5810 N N . GLU B 1 343 ? -39.982 15.101 33.482 1.00 17.15 343 GLU B N 1
ATOM 5811 C CA . GLU B 1 343 ? -40.540 15.623 32.187 1.00 18.24 343 GLU B CA 1
ATOM 5812 C C . GLU B 1 343 ? -39.514 15.925 31.117 1.00 17.88 343 GLU B C 1
ATOM 5813 O O . GLU B 1 343 ? -39.716 15.630 29.980 1.00 17.79 343 GLU B O 1
ATOM 5819 N N . GLN B 1 344 ? -38.390 16.507 31.493 1.00 17.05 344 GLN B N 1
ATOM 5820 C CA . GLN B 1 344 ? -37.313 16.808 30.525 1.00 16.32 344 GLN B CA 1
ATOM 5821 C C . GLN B 1 344 ? -36.790 15.494 29.898 1.00 16.19 344 GLN B C 1
ATOM 5822 O O . GLN B 1 344 ? -36.475 15.416 28.680 1.00 17.08 344 GLN B O 1
ATOM 5828 N N . LEU B 1 345 ? -36.833 14.403 30.688 1.00 16.30 345 LEU B N 1
ATOM 5829 C CA . LEU B 1 345 ? -36.466 13.084 30.177 1.00 14.39 345 LEU B CA 1
ATOM 5830 C C . LEU B 1 345 ? -37.553 12.576 29.194 1.00 13.92 345 LEU B C 1
ATOM 5831 O O . LEU B 1 345 ? -37.286 12.267 28.022 1.00 16.01 345 LEU B O 1
ATOM 5836 N N . ARG B 1 346 ? -38.776 12.448 29.679 1.00 13.07 346 ARG B N 1
ATOM 5837 C CA . ARG B 1 346 ? -39.835 11.912 28.820 1.00 14.70 346 ARG B CA 1
ATOM 5838 C C . ARG B 1 346 ? -40.023 12.745 27.560 1.00 15.02 346 ARG B C 1
ATOM 5839 O O . ARG B 1 346 ? -40.284 12.178 26.466 1.00 15.96 346 ARG B O 1
ATOM 5847 N N . ASN B 1 347 ? -39.902 14.084 27.664 1.00 15.95 347 ASN B N 1
ATOM 5848 C CA . ASN B 1 347 ? -40.077 14.976 26.495 1.00 16.15 347 ASN B CA 1
ATOM 5849 C C . ASN B 1 347 ? -38.843 15.157 25.657 1.00 15.28 347 ASN B C 1
ATOM 5850 O O . ASN B 1 347 ? -38.869 15.746 24.563 1.00 14.97 347 ASN B O 1
ATOM 5855 N N . ALA B 1 348 ? -37.755 14.541 26.064 1.00 16.17 348 ALA B N 1
ATOM 5856 C CA . ALA B 1 348 ? -36.480 14.760 25.341 1.00 15.31 348 ALA B CA 1
ATOM 5857 C C . ALA B 1 348 ? -36.228 16.288 25.187 1.00 16.12 348 ALA B C 1
ATOM 5858 O O . ALA B 1 348 ? -36.006 16.780 24.072 1.00 17.23 348 ALA B O 1
ATOM 5860 N N . SER B 1 349 ? -36.408 17.045 26.269 1.00 16.39 349 SER B N 1
ATOM 5861 C CA . SER B 1 349 ? -36.383 18.514 26.132 1.00 17.19 349 SER B CA 1
ATOM 5862 C C . SER B 1 349 ? -35.014 18.984 25.680 1.00 18.76 349 SER B C 1
ATOM 5863 O O . SER B 1 349 ? -33.939 18.558 26.245 1.00 15.40 349 SER B O 1
ATOM 5866 N N . VAL B 1 350 ? -35.019 19.919 24.713 1.00 20.37 350 VAL B N 1
ATOM 5867 C CA . VAL B 1 350 ? -33.764 20.513 24.266 1.00 20.91 350 VAL B CA 1
ATOM 5868 C C . VAL B 1 350 ? -33.210 21.431 25.380 1.00 21.98 350 VAL B C 1
ATOM 5869 O O . VAL B 1 350 ? -33.814 22.433 25.693 1.00 22.95 350 VAL B O 1
ATOM 5873 N N . LEU B 1 351 ? -32.053 21.117 25.960 1.00 22.30 351 LEU B N 1
ATOM 5874 C CA . LEU B 1 351 ? -31.514 21.932 27.093 1.00 21.78 351 LEU B CA 1
ATOM 5875 C C . LEU B 1 351 ? -30.641 23.103 26.562 1.00 22.82 351 LEU B C 1
ATOM 5876 O O . LEU B 1 351 ? -29.913 22.899 25.607 1.00 22.42 351 LEU B O 1
ATOM 5881 N N . SER B 1 352 ? -30.677 24.272 27.237 1.00 23.68 352 SER B N 1
ATOM 5882 C CA . SER B 1 352 ? -29.866 25.449 26.894 1.00 24.20 352 SER B CA 1
ATOM 5883 C C . SER B 1 352 ? -29.688 26.271 28.163 1.00 24.20 352 SER B C 1
ATOM 5884 O O . SER B 1 352 ? -30.350 25.988 29.171 1.00 23.20 352 SER B O 1
ATOM 5887 N N . LEU B 1 353 ? -28.902 27.369 28.085 1.00 23.81 353 LEU B N 1
ATOM 5888 C CA . LEU B 1 353 ? -28.844 28.321 29.189 1.00 25.97 353 LEU B CA 1
ATOM 5889 C C . LEU B 1 353 ? -30.226 28.915 29.580 1.00 25.97 353 LEU B C 1
ATOM 5890 O O . LEU B 1 353 ? -30.526 29.047 30.761 1.00 26.08 353 LEU B O 1
ATOM 5895 N N . GLN B 1 354 ? -31.042 29.222 28.587 1.00 27.24 354 GLN B N 1
ATOM 5896 C CA . GLN B 1 354 ? -32.374 29.805 28.795 1.00 29.04 354 GLN B CA 1
ATOM 5897 C C . GLN B 1 354 ? -33.363 28.745 29.302 1.00 27.71 354 GLN B C 1
ATOM 5898 O O . GLN B 1 354 ? -34.335 29.072 30.018 1.00 28.56 354 GLN B O 1
ATOM 5904 N N . SER B 1 355 ? -33.090 27.473 28.972 1.00 26.31 355 SER B N 1
ATOM 5905 C CA A SER B 1 355 ? -33.950 26.345 29.358 0.50 25.08 355 SER B CA 1
ATOM 5906 C CA B SER B 1 355 ? -33.942 26.359 29.357 0.50 24.95 355 SER B CA 1
ATOM 5907 C C . SER B 1 355 ? -33.076 25.213 29.890 1.00 24.76 355 SER B C 1
ATOM 5908 O O . SER B 1 355 ? -32.828 24.208 29.178 1.00 23.66 355 SER B O 1
ATOM 5913 N N . PRO B 1 356 ? -32.611 25.364 31.130 1.00 22.08 356 PRO B N 1
ATOM 5914 C CA . PRO B 1 356 ? -31.495 24.526 31.603 1.00 20.12 356 PRO B CA 1
ATOM 5915 C C . PRO B 1 356 ? -31.915 23.230 32.207 1.00 19.02 356 PRO B C 1
ATOM 5916 O O . PRO B 1 356 ? -33.101 23.061 32.503 1.00 18.56 356 PRO B O 1
ATOM 5920 N N . ALA B 1 357 ? -30.922 22.340 32.435 1.00 19.28 357 ALA B N 1
ATOM 5921 C CA . ALA B 1 357 ? -31.076 21.184 33.273 1.00 19.76 357 ALA B CA 1
ATOM 5922 C C . ALA B 1 357 ? -31.379 21.693 34.667 1.00 20.28 357 ALA B C 1
ATOM 5923 O O . ALA B 1 357 ? -31.221 22.893 34.977 1.00 19.63 357 ALA B O 1
ATOM 5925 N N . GLN B 1 358 ? -31.914 20.801 35.478 1.00 18.07 358 GLN B N 1
ATOM 5926 C CA . GLN B 1 358 ? -32.108 21.066 36.891 1.00 18.33 358 GLN B CA 1
ATOM 5927 C C . GLN B 1 358 ? -30.739 21.074 37.571 1.00 18.90 358 GLN B C 1
ATOM 5928 O O . GLN B 1 358 ? -29.868 20.282 37.196 1.00 18.75 358 GLN B O 1
ATOM 5934 N N . ARG B 1 359 ? -30.585 21.912 38.580 1.00 17.59 359 ARG B N 1
ATOM 5935 C CA . ARG B 1 359 ? -29.302 21.964 39.366 1.00 18.79 359 ARG B CA 1
ATOM 5936 C C . ARG B 1 359 ? -29.637 22.159 40.840 1.00 18.98 359 ARG B C 1
ATOM 5937 O O . ARG B 1 359 ? -30.459 23.057 41.155 1.00 20.83 359 ARG B O 1
ATOM 5945 N N . VAL B 1 360 ? -29.026 21.345 41.716 1.00 18.09 360 VAL B N 1
ATOM 5946 C CA . VAL B 1 360 ? -29.167 21.381 43.159 1.00 17.97 360 VAL B CA 1
ATOM 5947 C C . VAL B 1 360 ? -27.777 21.398 43.675 1.00 18.80 360 VAL B C 1
ATOM 5948 O O . VAL B 1 360 ? -26.938 20.540 43.304 1.00 14.88 360 VAL B O 1
ATOM 5952 N N . THR B 1 361 ? -27.485 22.380 44.530 1.00 18.54 361 THR B N 1
ATOM 5953 C CA . THR B 1 361 ? -26.161 22.340 45.118 1.00 17.61 361 THR B CA 1
ATOM 5954 C C . THR B 1 361 ? -26.027 21.443 46.321 1.00 17.19 361 THR B C 1
ATOM 5955 O O . THR B 1 361 ? -26.872 21.399 47.260 1.00 16.49 361 THR B O 1
ATOM 5959 N N . LEU B 1 362 ? -25.010 20.618 46.248 1.00 16.94 362 LEU B N 1
ATOM 5960 C CA . LEU B 1 362 ? -24.727 19.616 47.276 1.00 18.46 362 LEU B CA 1
ATOM 5961 C C . LEU B 1 362 ? -23.695 20.208 48.269 1.00 19.04 362 LEU B C 1
ATOM 5962 O O . LEU B 1 362 ? -23.039 21.186 47.963 1.00 18.01 362 LEU B O 1
ATOM 5967 N N . GLU B 1 363 ? -23.636 19.620 49.457 1.00 19.47 363 GLU B N 1
ATOM 5968 C CA . GLU B 1 363 ? -22.792 20.178 50.543 1.00 19.48 363 GLU B CA 1
ATOM 5969 C C . GLU B 1 363 ? -22.122 19.071 51.292 1.00 18.74 363 GLU B C 1
ATOM 5970 O O . GLU B 1 363 ? -22.773 18.146 51.806 1.00 20.75 363 GLU B O 1
ATOM 5976 N N . LEU B 1 364 ? -20.811 19.121 51.363 1.00 18.84 364 LEU B N 1
ATOM 5977 C CA . LEU B 1 364 ? -20.110 18.159 52.189 1.00 20.04 364 LEU B CA 1
ATOM 5978 C C . LEU B 1 364 ? -20.203 18.585 53.656 1.00 19.55 364 LEU B C 1
ATOM 5979 O O . LEU B 1 364 ? -19.967 19.759 53.960 1.00 20.05 364 LEU B O 1
ATOM 5984 N N . LYS B 1 365 ? -20.494 17.653 54.573 1.00 20.22 365 LYS B N 1
ATOM 5985 C CA . LYS B 1 365 ? -20.495 17.995 56.010 1.00 21.25 365 LYS B CA 1
ATOM 5986 C C . LYS B 1 365 ? -19.153 18.567 56.408 1.00 22.27 365 LYS B C 1
ATOM 5987 O O . LYS B 1 365 ? -19.087 19.486 57.241 1.00 22.89 365 LYS B O 1
ATOM 5993 N N . GLY B 1 366 ? -18.081 18.063 55.792 1.00 21.65 366 GLY B N 1
ATOM 5994 C CA . GLY B 1 366 ? -16.729 18.500 56.151 1.00 23.86 366 GLY B CA 1
ATOM 5995 C C . GLY B 1 366 ? -16.250 19.736 55.398 1.00 23.94 366 GLY B C 1
ATOM 5996 O O . GLY B 1 366 ? -15.081 20.147 55.552 1.00 23.30 366 GLY B O 1
ATOM 5997 N N . CYS B 1 367 ? -17.089 20.263 54.502 1.00 23.67 367 CYS B N 1
ATOM 5998 C CA . CYS B 1 367 ? -16.713 21.498 53.730 1.00 23.25 367 CYS B CA 1
ATOM 5999 C C . CYS B 1 367 ? -17.901 22.456 53.641 1.00 22.19 367 CYS B C 1
ATOM 6000 O O . CYS B 1 367 ? -18.532 22.505 52.600 1.00 21.39 367 CYS B O 1
ATOM 6003 N N . PRO B 1 368 ? -18.213 23.224 54.722 1.00 23.33 368 PRO B N 1
ATOM 6004 C CA . PRO B 1 368 ? -19.473 23.995 54.721 1.00 23.53 368 PRO B CA 1
ATOM 6005 C C . PRO B 1 368 ? -19.433 25.112 53.712 1.00 23.75 368 PRO B C 1
ATOM 6006 O O . PRO B 1 368 ? -18.390 25.724 53.533 1.00 22.94 368 PRO B O 1
ATOM 6010 N N . VAL B 1 369 ? -20.523 25.252 52.968 1.00 23.03 369 VAL B N 1
ATOM 6011 C CA . VAL B 1 369 ? -20.585 26.145 51.815 1.00 23.06 369 VAL B CA 1
ATOM 6012 C C . VAL B 1 369 ? -21.098 27.504 52.238 1.00 24.05 369 VAL B C 1
ATOM 6013 O O . VAL B 1 369 ? -21.867 27.660 53.251 1.00 21.54 369 VAL B O 1
ATOM 6017 N N . ASP B 1 370 ? -20.748 28.490 51.443 1.00 23.73 370 ASP B N 1
ATOM 6018 C CA . ASP B 1 370 ? -21.249 29.825 51.704 1.00 24.19 370 ASP B CA 1
ATOM 6019 C C . ASP B 1 370 ? -22.618 29.966 51.137 1.00 24.94 370 ASP B C 1
ATOM 6020 O O . ASP B 1 370 ? -23.251 28.976 50.774 1.00 24.01 370 ASP B O 1
ATOM 6025 N N . ALA B 1 371 ? -23.091 31.222 51.049 1.00 24.52 371 ALA B N 1
ATOM 6026 C CA . ALA B 1 371 ? -24.411 31.518 50.527 1.00 24.96 371 ALA B CA 1
ATOM 6027 C C . ALA B 1 371 ? -24.562 31.072 49.082 1.00 25.56 371 ALA B C 1
ATOM 6028 O O . ALA B 1 371 ? -25.698 30.880 48.600 1.00 26.05 371 ALA B O 1
ATOM 6030 N N . ASN B 1 372 ? -23.446 30.899 48.371 1.00 26.07 372 ASN B N 1
ATOM 6031 C CA . ASN B 1 372 ? -23.581 30.538 46.954 1.00 26.16 372 ASN B CA 1
ATOM 6032 C C . ASN B 1 372 ? -23.074 29.137 46.609 1.00 22.67 372 ASN B C 1
ATOM 6033 O O . ASN B 1 372 ? -22.805 28.879 45.476 1.00 22.21 372 ASN B O 1
ATOM 6038 N N . GLY B 1 373 ? -22.946 28.255 47.599 1.00 22.02 373 GLY B N 1
ATOM 6039 C CA . GLY B 1 373 ? -22.571 26.883 47.335 1.00 21.39 373 GLY B CA 1
ATOM 6040 C C . GLY B 1 373 ? -21.089 26.608 47.271 1.00 20.97 373 GLY B C 1
ATOM 6041 O O . GLY B 1 373 ? -20.701 25.492 46.938 1.00 22.15 373 GLY B O 1
ATOM 6042 N N . PHE B 1 374 ? -20.246 27.596 47.588 1.00 20.41 374 PHE B N 1
ATOM 6043 C CA . PHE B 1 374 ? -18.809 27.378 47.535 1.00 20.27 374 PHE B CA 1
ATOM 6044 C C . PHE B 1 374 ? -18.229 27.120 48.913 1.00 21.10 374 PHE B C 1
ATOM 6045 O O . PHE B 1 374 ? -18.610 27.776 49.893 1.00 21.47 374 PHE B O 1
ATOM 6053 N N . CYS B 1 375 ? -17.261 26.211 48.970 1.00 20.90 375 CYS B N 1
ATOM 6054 C CA . CYS B 1 375 ? -16.490 25.992 50.211 1.00 21.93 375 CYS B CA 1
ATOM 6055 C C . CYS B 1 375 ? -14.987 26.049 49.882 1.00 21.59 375 CYS B C 1
ATOM 6056 O O . CYS B 1 375 ? -14.594 25.939 48.709 1.00 21.01 375 CYS B O 1
ATOM 6059 N N . PRO B 1 376 ? -14.131 26.278 50.895 1.00 22.85 376 PRO B N 1
ATOM 6060 C CA . PRO B 1 376 ? -12.667 26.359 50.554 1.00 22.95 376 PRO B CA 1
ATOM 6061 C C . PRO B 1 376 ? -11.997 25.038 50.182 1.00 21.96 376 PRO B C 1
ATOM 6062 O O . PRO B 1 376 ? -12.197 24.012 50.835 1.00 21.91 376 PRO B O 1
ATOM 6066 N N . VAL B 1 377 ? -11.204 25.080 49.130 1.00 22.84 377 VAL B N 1
ATOM 6067 C CA . VAL B 1 377 ? -10.552 23.869 48.630 1.00 24.09 377 VAL B CA 1
ATOM 6068 C C . VAL B 1 377 ? -9.766 23.190 49.724 1.00 24.76 377 VAL B C 1
ATOM 6069 O O . VAL B 1 377 ? -9.704 21.968 49.767 1.00 24.06 377 VAL B O 1
ATOM 6073 N N . ASP B 1 378 ? -9.197 24.000 50.639 1.00 25.25 378 ASP B N 1
ATOM 6074 C CA . ASP B 1 378 ? -8.436 23.516 51.785 1.00 27.36 378 ASP B CA 1
ATOM 6075 C C . ASP B 1 378 ? -9.218 22.355 52.484 1.00 26.54 378 ASP B C 1
ATOM 6076 O O . ASP B 1 378 ? -8.710 21.239 52.704 1.00 24.27 378 ASP B O 1
ATOM 6081 N N . LYS B 1 379 ? -10.463 22.646 52.805 1.00 24.81 379 LYS B N 1
ATOM 6082 C CA . LYS B 1 379 ? -11.295 21.702 53.514 1.00 24.79 379 LYS B CA 1
ATOM 6083 C C . LYS B 1 379 ? -11.762 20.577 52.609 1.00 23.65 379 LYS B C 1
ATOM 6084 O O . LYS B 1 379 ? -11.943 19.439 53.085 1.00 23.88 379 LYS B O 1
ATOM 6090 N N . PHE B 1 380 ? -12.054 20.884 51.344 1.00 22.93 380 PHE B N 1
ATOM 6091 C CA . PHE B 1 380 ? -12.404 19.815 50.369 1.00 20.70 380 PHE B CA 1
ATOM 6092 C C . PHE B 1 380 ? -11.283 18.773 50.328 1.00 20.62 380 PHE B C 1
ATOM 6093 O O . PHE B 1 380 ? -11.495 17.506 50.371 1.00 19.16 380 PHE B O 1
ATOM 6101 N N . ASN B 1 381 ? -10.080 19.297 50.230 1.00 19.19 381 ASN B N 1
ATOM 6102 C CA . ASN B 1 381 ? -8.899 18.423 50.195 1.00 21.02 381 ASN B CA 1
ATOM 6103 C C . ASN B 1 381 ? -8.786 17.478 51.374 1.00 21.92 381 ASN B C 1
ATOM 6104 O O . ASN B 1 381 ? -8.424 16.282 51.202 1.00 21.79 381 ASN B O 1
ATOM 6109 N N . ALA B 1 382 ? -9.083 18.008 52.570 1.00 22.94 382 ALA B N 1
ATOM 6110 C CA . ALA B 1 382 ? -9.066 17.246 53.817 1.00 23.74 382 ALA B CA 1
ATOM 6111 C C . ALA B 1 382 ? -10.178 16.159 53.799 1.00 24.07 382 ALA B C 1
ATOM 6112 O O . ALA B 1 382 ? -9.961 15.026 54.265 1.00 25.14 382 ALA B O 1
ATOM 6114 N N . VAL B 1 383 ? -11.352 16.518 53.283 1.00 24.49 383 VAL B N 1
ATOM 6115 C CA . VAL B 1 383 ? -12.448 15.522 53.096 1.00 23.75 383 VAL B CA 1
ATOM 6116 C C . VAL B 1 383 ? -11.991 14.343 52.232 1.00 23.51 383 VAL B C 1
ATOM 6117 O O . VAL B 1 383 ? -12.190 13.168 52.628 1.00 24.61 383 VAL B O 1
ATOM 6121 N N . MET B 1 384 ? -11.351 14.639 51.095 1.00 22.36 384 MET B N 1
ATOM 6122 C CA . MET B 1 384 ? -10.935 13.613 50.182 1.00 24.03 384 MET B CA 1
ATOM 6123 C C . MET B 1 384 ? -9.843 12.726 50.773 1.00 26.16 384 MET B C 1
ATOM 6124 O O . MET B 1 384 ? -9.931 11.488 50.671 1.00 27.94 384 MET B O 1
ATOM 6129 N N . ASN B 1 385 ? -8.846 13.352 51.410 1.00 26.80 385 ASN B N 1
ATOM 6130 C CA . ASN B 1 385 ? -7.726 12.646 52.039 1.00 29.27 385 ASN B CA 1
ATOM 6131 C C . ASN B 1 385 ? -8.311 11.689 53.045 1.00 29.70 385 ASN B C 1
ATOM 6132 O O . ASN B 1 385 ? -7.988 10.513 53.049 1.00 29.88 385 ASN B O 1
ATOM 6137 N N . ASN B 1 386 ? -9.175 12.222 53.897 1.00 31.25 386 ASN B N 1
ATOM 6138 C CA . ASN B 1 386 ? -9.762 11.395 54.947 1.00 32.83 386 ASN B CA 1
ATOM 6139 C C . ASN B 1 386 ? -10.613 10.255 54.402 1.00 32.80 386 ASN B C 1
ATOM 6140 O O . ASN B 1 386 ? -10.597 9.179 54.967 1.00 33.62 386 ASN B O 1
ATOM 6145 N N . ALA B 1 387 ? -11.400 10.475 53.355 1.00 32.51 387 ALA B N 1
ATOM 6146 C CA . ALA B 1 387 ? -12.176 9.340 52.823 1.00 33.42 387 ALA B CA 1
ATOM 6147 C C . ALA B 1 387 ? -11.233 8.396 52.073 1.00 34.68 387 ALA B C 1
ATOM 6148 O O . ALA B 1 387 ? -11.415 7.176 52.112 1.00 34.83 387 ALA B O 1
ATOM 6150 N N . ALA B 1 388 ? -10.242 8.944 51.378 1.00 34.96 388 ALA B N 1
ATOM 6151 C CA . ALA B 1 388 ? -9.316 8.061 50.630 1.00 38.18 388 ALA B CA 1
ATOM 6152 C C . ALA B 1 388 ? -8.359 7.193 51.493 1.00 40.42 388 ALA B C 1
ATOM 6153 O O . ALA B 1 388 ? -7.806 6.212 50.982 1.00 41.45 388 ALA B O 1
ATOM 6155 N N . LYS B 1 389 ? -8.134 7.566 52.756 1.00 42.61 389 LYS B N 1
ATOM 6156 C CA . LYS B 1 389 ? -7.489 6.664 53.745 1.00 44.26 389 LYS B CA 1
ATOM 6157 C C . LYS B 1 389 ? -8.252 5.325 53.816 1.00 45.64 389 LYS B C 1
ATOM 6158 O O . LYS B 1 389 ? -9.320 5.219 54.463 1.00 46.55 389 LYS B O 1
#

Radius of gyration: 29.22 Å; Cα contacts (8 Å, |Δi|>4): 1652; chains: 2; bounding box: 51×74×85 Å

CATH classification: 3.40.50.1240 (+1 more: 3.40.50.1240)

Nearest PDB structures (foldseek):
  3ntl-assembly1_B  TM=9.772E-01  e=5.271E-71  Enterobacter cloacae
  1nt4-assembly2_B  TM=9.912E-01  e=8.439E-65  Escherichia coli
  6rmr-assembly1_B  TM=9.833E-01  e=2.662E-65  Escherichia coli K-12
  6rmr-assembly1_A  TM=9.907E-01  e=1.724E-64  Escherichia coli K-12
  2wnh-assembly1_B  TM=8.583E-01  e=1.199E-28  Klebsiella pneumoniae

Organism: Enterobacter cloacae (NCBI:txid550)

B-factor: mean 25.46, std 9.87, range [4.88, 89.54]